Protein 7PQW (pdb70)

Sequence (50 aa):
DFDPTEFKGPFPTIEICSKYCAVVCNYTSRPCYCVEAAKERDQWFPYCYDDFDPTEFKGPFPTIEICSKYCAVVCNYTSRPCYCVEAAKERDQWFPYCYDDFDPTEFKGPFPTIEICSKYCAVVCNYTSRPCYCVEAAKERDQWFPYCYDDFDPTEFKGPFPTIEICSKYCAVVCNYTSRPCYCVEAAKERDQWFPYCYDDFDPTEFKGPFPTIEICSKYCAVVCNYTSRPCYCVEAAKERDQWFPYCYDDFDPTEFKGPFPTIEICSKYCAVVCNYTSRPCYCVEAAKERDQWFPYCYDDFDPTEFKGPFPTIEICSKYCAVVCNYTSRPCYCVEAAKERDQWFPYCYDDFDPTEFKGPFPTIEICSKYCAVVCNYTSRPCYCVEAAKERDQWFPYCYDDFDPTEFKGPFPTIEICSKYCAVVCNYTSRPCYCVEAAKERDQWFPYCYDDFDPTEFKGPFPTIEICSKYCAVVCNYTSRPCYCVEAAKERDQWFPYCYDDFDPTEFKGPFPTIEICSKYCAVVCNYTSRPCYCVEAAKERDQWFPYCYDDFDPTEFKGPFPTIEICSKYCAVVCNYTSRPCYCVEAAKERDQWFPYCYDDFDPTEFKGPFPTIEICSKYCAVVCNYTSRPCYCVEAAKERDQWFPYCYDDFDPTEFKGPFPTIEICSKYCAVVCNYTSRPCYCVEAAKERDQWFPYCYDDFDPTEFKGPFPTIEICSKYCAVVCNYTSRPCYCVEAAKERDQWFPYCYDDFDPTEFKGPFPTIEICSKYCAVVCNYTSRPCYCVEAAKERDQWFPYCYDDFDPTEFKGPFPTIEICSKYCAVVCNYTSRPCYCVEAAKERDQWFPYCYDDFDPTEFKGPFPTIEICSKYCAVVCNYTSRPCYCVEAAKERDQWFPYCYDDFDPTEFKGPFPTIEICSKYCAVVCNYTSRPCYCVEAAKERDQWFPYCYDDFDPTEFKGPFPTIEICSKYCAVVCNYTSRPCYCVEAAKERDQWFPYCYD

Structure (mmCIF, N/CA/C/O backbone):
data_7PQW
#
_entry.id   7PQW
#
loop_
_atom_site.group_PDB
_atom_site.id
_atom_site.type_symbol
_atom_site.label_atom_id
_atom_site.label_alt_id
_atom_site.label_comp_id
_atom_site.label_asym_id
_atom_site.label_entity_id
_atom_site.label_seq_id
_atom_site.pdbx_PDB_ins_code
_atom_site.Cartn_x
_atom_site.Cartn_y
_atom_site.Cartn_z
_atom_site.occupancy
_atom_site.B_iso_or_equiv
_atom_site.auth_seq_id
_atom_site.auth_comp_id
_atom_site.auth_asym_id
_atom_site.auth_atom_id
_atom_site.pdbx_PDB_model_num
ATOM 1 N N . ASP A 1 1 ? 5.584 4.559 -11.030 1.00 0.00 1 ASP A N 1
ATOM 2 C CA . ASP A 1 1 ? 5.193 4.673 -9.604 1.00 0.00 1 ASP A CA 1
ATOM 3 C C . ASP A 1 1 ? 5.146 6.133 -9.172 1.00 0.00 1 ASP A C 1
ATOM 4 O O . ASP A 1 1 ? 5.611 7.020 -9.892 1.00 0.00 1 ASP A O 1
ATOM 15 N N . PHE A 1 2 ? 4.574 6.376 -7.999 1.00 0.00 2 PHE A N 1
ATOM 16 C CA . PHE A 1 2 ? 4.592 7.693 -7.384 1.00 0.00 2 PHE A CA 1
ATOM 17 C C . PHE A 1 2 ? 4.286 7.554 -5.902 1.00 0.00 2 PHE A C 1
ATOM 18 O O . PHE A 1 2 ? 3.500 6.692 -5.510 1.00 0.00 2 PHE A O 1
ATOM 35 N N . ASP A 1 3 ? 4.943 8.357 -5.085 1.00 0.00 3 ASP A N 1
ATOM 36 C CA . ASP A 1 3 ? 4.688 8.352 -3.658 1.00 0.00 3 ASP A CA 1
ATOM 37 C C . ASP A 1 3 ? 3.817 9.534 -3.279 1.00 0.00 3 ASP A C 1
ATOM 38 O O . ASP A 1 3 ? 4.265 10.683 -3.313 1.00 0.00 3 ASP A O 1
ATOM 47 N N . PRO A 1 4 ? 2.546 9.283 -2.960 1.00 0.00 4 PRO A N 1
ATOM 48 C CA . PRO A 1 4 ? 1.651 10.318 -2.465 1.00 0.00 4 PRO A CA 1
ATOM 49 C C . PRO A 1 4 ? 2.064 10.842 -1.090 1.00 0.00 4 PRO A C 1
ATOM 50 O O . PRO A 1 4 ? 1.842 12.014 -0.784 1.00 0.00 4 PRO A O 1
ATOM 61 N N . THR A 1 5 ? 2.663 9.989 -0.258 1.00 0.00 5 THR A N 1
ATOM 62 C CA . THR A 1 5 ? 2.911 10.376 1.117 1.00 0.00 5 THR A CA 1
ATOM 63 C C . THR A 1 5 ? 4.307 10.982 1.336 1.00 0.00 5 THR A C 1
ATOM 64 O O . THR A 1 5 ? 4.407 12.104 1.836 1.00 0.00 5 THR A O 1
ATOM 75 N N . GLU A 1 6 ? 5.387 10.282 0.978 1.00 0.00 6 GLU A N 1
ATOM 76 C CA . GLU A 1 6 ? 6.711 10.811 1.287 1.00 0.00 6 GLU A CA 1
ATOM 77 C C . GLU A 1 6 ? 7.366 11.537 0.113 1.00 0.00 6 GLU A C 1
ATOM 78 O O . GLU A 1 6 ? 7.312 12.765 0.040 1.00 0.00 6 GLU A O 1
ATOM 90 N N . PHE A 1 7 ? 8.000 10.798 -0.804 1.00 0.00 7 PHE A N 1
ATOM 91 C CA . PHE A 1 7 ? 8.674 11.457 -1.918 1.00 0.00 7 PHE A CA 1
ATOM 92 C C . PHE A 1 7 ? 8.088 11.159 -3.301 1.00 0.00 7 PHE A C 1
ATOM 93 O O . PHE A 1 7 ? 7.213 11.871 -3.791 1.00 0.00 7 PHE A O 1
ATOM 110 N N . LYS A 1 8 ? 8.586 10.073 -3.902 1.00 0.00 8 LYS A N 1
ATOM 111 C CA . LYS A 1 8 ? 8.199 9.650 -5.245 1.00 0.00 8 LYS A CA 1
ATOM 112 C C . LYS A 1 8 ? 8.089 8.132 -5.370 1.00 0.00 8 LYS A C 1
ATOM 113 O O . LYS A 1 8 ? 7.506 7.626 -6.327 1.00 0.00 8 LYS A O 1
ATOM 132 N N . GLY A 1 9 ? 8.673 7.419 -4.417 1.00 0.00 9 GLY A N 1
ATOM 133 C CA . GLY A 1 9 ? 8.917 6.000 -4.588 1.00 0.00 9 GLY A CA 1
ATOM 134 C C . GLY A 1 9 ? 8.064 5.118 -3.701 1.00 0.00 9 GLY A C 1
ATOM 135 O O . GLY A 1 9 ? 7.018 5.543 -3.220 1.00 0.00 9 GLY A O 1
ATOM 139 N N . PRO A 1 10 ? 8.493 3.858 -3.500 1.00 0.00 10 PRO A N 1
ATOM 140 C CA . PRO A 1 10 ? 7.796 2.891 -2.644 1.00 0.00 10 PRO A CA 1
ATOM 141 C C . PRO A 1 10 ? 7.573 3.418 -1.237 1.00 0.00 10 PRO A C 1
ATOM 142 O O . PRO A 1 10 ? 8.253 4.339 -0.783 1.00 0.00 10 PRO A O 1
ATOM 153 N N . PHE A 1 11 ? 6.644 2.797 -0.538 1.00 0.00 11 PHE A N 1
ATOM 154 C CA . PHE A 1 11 ? 6.241 3.275 0.762 1.00 0.00 11 PHE A CA 1
ATOM 155 C C . PHE A 1 11 ? 7.127 2.726 1.864 1.00 0.00 11 PHE A C 1
ATOM 156 O O . PHE A 1 11 ? 7.528 1.568 1.842 1.00 0.00 11 PHE A O 1
ATOM 173 N N . PRO A 1 12 ? 7.500 3.602 2.796 1.00 0.00 12 PRO A N 1
ATOM 174 C CA . PRO A 1 12 ? 8.202 3.239 4.020 1.00 0.00 12 PRO A CA 1
ATOM 175 C C . PRO A 1 12 ? 7.223 2.862 5.139 1.00 0.00 12 PRO A C 1
ATOM 176 O O . PRO A 1 12 ? 7.344 1.840 5.812 1.00 0.00 12 PRO A O 1
ATOM 187 N N . THR A 1 13 ? 6.257 3.744 5.284 1.00 0.00 13 THR A N 1
ATOM 188 C CA . THR A 1 13 ? 5.245 3.757 6.322 1.00 0.00 13 THR A CA 1
ATOM 189 C C . THR A 1 13 ? 4.088 2.790 6.069 1.00 0.00 13 THR A C 1
ATOM 190 O O . THR A 1 13 ? 2.945 3.176 6.285 1.00 0.00 13 THR A O 1
ATOM 201 N N . ILE A 1 14 ? 4.380 1.611 5.499 1.00 0.00 14 ILE A N 1
ATOM 202 C CA . ILE A 1 14 ? 3.363 0.653 4.999 1.00 0.00 14 ILE A CA 1
ATOM 203 C C . ILE A 1 14 ? 2.039 0.632 5.799 1.00 0.00 14 ILE A C 1
ATOM 204 O O . ILE A 1 14 ? 0.996 0.337 5.227 1.00 0.00 14 ILE A O 1
ATOM 220 N N . GLU A 1 15 ? 2.060 0.953 7.088 1.00 0.00 15 GLU A N 1
ATOM 221 C CA . GLU A 1 15 ? 0.822 1.047 7.860 1.00 0.00 15 GLU A CA 1
ATOM 222 C C . GLU A 1 15 ? -0.151 2.044 7.210 1.00 0.00 15 GLU A C 1
ATOM 223 O O . GLU A 1 15 ? -1.262 1.679 6.815 1.00 0.00 15 GLU A O 1
ATOM 235 N N . ILE A 1 16 ? 0.289 3.290 7.047 1.00 0.00 16 ILE A N 1
ATOM 236 C CA . ILE A 1 16 ? -0.526 4.300 6.379 1.00 0.00 16 ILE A CA 1
ATOM 237 C C . ILE A 1 16 ? -0.625 3.968 4.899 1.00 0.00 16 ILE A C 1
ATOM 238 O O . ILE A 1 16 ? -1.606 4.293 4.236 1.00 0.00 16 ILE A O 1
ATOM 254 N N . CYS A 1 17 ? 0.386 3.272 4.400 1.00 0.00 17 CYS A N 1
ATOM 255 C CA . CYS A 1 17 ? 0.442 2.920 2.997 1.00 0.00 17 CYS A CA 1
ATOM 256 C C . CYS A 1 17 ? -0.580 1.845 2.676 1.00 0.00 17 CYS A C 1
ATOM 257 O O . CYS A 1 17 ? -0.967 1.679 1.532 1.00 0.00 17 CYS A O 1
ATOM 264 N N . SER A 1 18 ? -1.035 1.136 3.697 1.00 0.00 18 SER A N 1
ATOM 265 C CA . SER A 1 18 ? -2.063 0.132 3.518 1.00 0.00 18 SER A CA 1
ATOM 266 C C . SER A 1 18 ? -3.391 0.832 3.283 1.00 0.00 18 SER A C 1
ATOM 267 O O . SER A 1 18 ? -4.228 0.372 2.504 1.00 0.00 18 SER A O 1
ATOM 275 N N . LYS A 1 19 ? -3.560 1.977 3.939 1.00 0.00 19 LYS A N 1
ATOM 276 C CA . LYS A 1 19 ? -4.696 2.834 3.682 1.00 0.00 19 LYS A CA 1
ATOM 277 C C . LYS A 1 19 ? -4.561 3.466 2.303 1.00 0.00 19 LYS A C 1
ATOM 278 O O . LYS A 1 19 ? -5.507 3.485 1.516 1.00 0.00 19 LYS A O 1
ATOM 297 N N . TYR A 1 20 ? -3.370 3.967 2.013 1.00 0.00 20 TYR A N 1
ATOM 298 C CA . TYR A 1 20 ? -3.124 4.663 0.757 1.00 0.00 20 TYR A CA 1
ATOM 299 C C . TYR A 1 20 ? -3.206 3.701 -0.419 1.00 0.00 20 TYR A C 1
ATOM 300 O O . TYR A 1 20 ? -3.727 4.049 -1.463 1.00 0.00 20 TYR A O 1
ATOM 318 N N . CYS A 1 21 ? -2.708 2.486 -0.221 1.00 0.00 21 CYS A N 1
ATOM 319 C CA . CYS A 1 21 ? -2.786 1.424 -1.225 1.00 0.00 21 CYS A CA 1
ATOM 320 C C . CYS A 1 21 ? -4.223 1.211 -1.673 1.00 0.00 21 CYS A C 1
ATOM 321 O O . CYS A 1 21 ? -4.497 0.933 -2.846 1.00 0.00 21 CYS A O 1
ATOM 328 N N . ALA A 1 22 ? -5.136 1.363 -0.730 1.00 0.00 22 ALA A N 1
ATOM 329 C CA . ALA A 1 22 ? -6.543 1.172 -0.995 1.00 0.00 22 ALA A CA 1
ATOM 330 C C . ALA A 1 22 ? -7.057 2.266 -1.911 1.00 0.00 22 ALA A C 1
ATOM 331 O O . ALA A 1 22 ? -7.661 1.994 -2.950 1.00 0.00 22 ALA A O 1
ATOM 338 N N . VAL A 1 23 ? -6.776 3.501 -1.533 1.00 0.00 23 VAL A N 1
ATOM 339 C CA . VAL A 1 23 ? -7.186 4.660 -2.309 1.00 0.00 23 VAL A CA 1
ATOM 340 C C . VAL A 1 23 ? -6.387 4.724 -3.612 1.00 0.00 23 VAL A C 1
ATOM 341 O O . VAL A 1 23 ? -6.791 5.370 -4.583 1.00 0.00 23 VAL A O 1
ATOM 354 N N . VAL A 1 24 ? -5.248 4.041 -3.615 1.00 0.00 24 VAL A N 1
ATOM 355 C CA . VAL A 1 24 ? -4.406 3.934 -4.794 1.00 0.00 24 VAL A CA 1
ATOM 356 C C . VAL A 1 24 ? -5.129 3.176 -5.914 1.00 0.00 24 VAL A C 1
ATOM 357 O O . VAL A 1 24 ? -5.540 3.791 -6.897 1.00 0.00 24 VAL A O 1
ATOM 370 N N . CYS A 1 25 ? -5.299 1.859 -5.796 1.00 0.00 25 CYS A N 1
ATOM 371 C CA . CYS A 1 25 ? -5.903 1.122 -6.902 1.00 0.00 25 CYS A CA 1
ATOM 372 C C . CYS A 1 25 ? -7.403 0.837 -6.730 1.00 0.00 25 CYS A C 1
ATOM 373 O O . CYS A 1 25 ? -8.247 1.514 -7.318 1.00 0.00 25 CYS A O 1
ATOM 380 N N . ASN A 1 26 ? -7.720 -0.176 -5.926 1.00 0.00 26 ASN A N 1
ATOM 381 C CA . ASN A 1 26 ? -9.080 -0.699 -5.826 1.00 0.00 26 ASN A CA 1
ATOM 382 C C . ASN A 1 26 ? -9.849 -0.153 -4.636 1.00 0.00 26 ASN A C 1
ATOM 383 O O . ASN A 1 26 ? -10.880 0.509 -4.774 1.00 0.00 26 ASN A O 1
ATOM 394 N N . TYR A 1 27 ? -9.295 -0.431 -3.472 1.00 0.00 27 TYR A N 1
ATOM 395 C CA . TYR A 1 27 ? -10.015 -0.443 -2.207 1.00 0.00 27 TYR A CA 1
ATOM 396 C C . TYR A 1 27 ? -10.281 0.942 -1.620 1.00 0.00 27 TYR A C 1
ATOM 397 O O . TYR A 1 27 ? -10.122 1.122 -0.423 1.00 0.00 27 TYR A O 1
ATOM 415 N N . THR A 1 28 ? -10.632 1.908 -2.456 1.00 0.00 28 THR A N 1
ATOM 416 C CA . THR A 1 28 ? -10.846 3.299 -2.027 1.00 0.00 28 THR A CA 1
ATOM 417 C C . THR A 1 28 ? -11.523 3.436 -0.640 1.00 0.00 28 THR A C 1
ATOM 418 O O . THR A 1 28 ? -11.264 4.405 0.074 1.00 0.00 28 THR A O 1
ATOM 429 N N . SER A 1 29 ? -12.373 2.481 -0.253 1.00 0.00 29 SER A N 1
ATOM 430 C CA . SER A 1 29 ? -13.008 2.522 1.063 1.00 0.00 29 SER A CA 1
ATOM 431 C C . SER A 1 29 ? -12.812 1.201 1.823 1.00 0.00 29 SER A C 1
ATOM 432 O O . SER A 1 29 ? -13.343 1.016 2.921 1.00 0.00 29 SER A O 1
ATOM 440 N N . ARG A 1 30 ? -12.056 0.291 1.233 1.00 0.00 30 ARG A N 1
ATOM 441 C CA . ARG A 1 30 ? -11.815 -1.028 1.806 1.00 0.00 30 ARG A CA 1
ATOM 442 C C . ARG A 1 30 ? -10.351 -1.179 2.239 1.00 0.00 30 ARG A C 1
ATOM 443 O O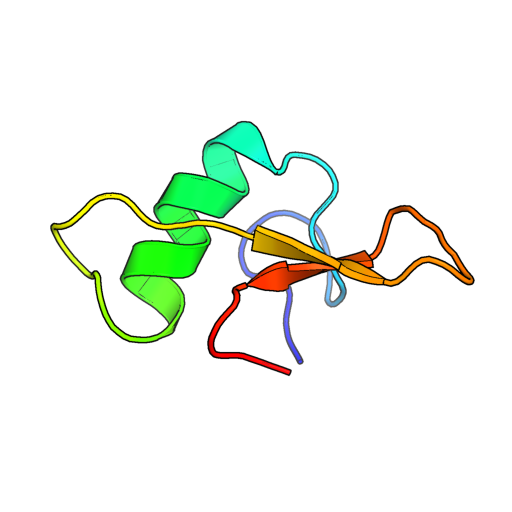 . ARG A 1 30 ? -9.472 -0.543 1.671 1.00 0.00 30 ARG A O 1
ATOM 464 N N . PRO A 1 31 ? -10.076 -1.980 3.288 1.00 0.00 31 PRO A N 1
ATOM 465 C CA . PRO A 1 31 ? -8.708 -2.372 3.651 1.00 0.00 31 PRO A CA 1
ATOM 466 C C . PRO A 1 31 ? -7.871 -2.813 2.450 1.00 0.00 31 PRO A C 1
ATOM 467 O O . PRO A 1 31 ? -8.384 -3.432 1.515 1.00 0.00 31 PRO A O 1
ATOM 478 N N . CYS A 1 32 ? -6.581 -2.520 2.493 1.00 0.00 32 CYS A N 1
ATOM 479 C CA . CYS A 1 32 ? -5.683 -2.890 1.410 1.00 0.00 32 CYS A CA 1
ATOM 480 C C . CYS A 1 32 ? -4.354 -3.384 1.960 1.00 0.00 32 CYS A C 1
ATOM 481 O O . CYS A 1 32 ? -4.084 -3.270 3.157 1.00 0.00 32 CYS A O 1
ATOM 488 N N . TYR A 1 33 ? -3.534 -3.941 1.079 1.00 0.00 33 TYR A N 1
ATOM 489 C CA . TYR A 1 33 ? -2.311 -4.612 1.481 1.00 0.00 33 TYR A CA 1
ATOM 490 C C . TYR A 1 33 ? -1.173 -4.256 0.528 1.00 0.00 33 TYR A C 1
ATOM 491 O O . TYR A 1 33 ? -1.371 -4.162 -0.687 1.00 0.00 33 TYR A O 1
ATOM 509 N N . CYS A 1 34 ? 0.012 -4.062 1.082 1.00 0.00 34 CYS A N 1
ATOM 510 C CA . CYS A 1 34 ? 1.179 -3.683 0.297 1.00 0.00 34 CYS A CA 1
ATOM 511 C C . CYS A 1 34 ? 2.127 -4.868 0.175 1.00 0.00 34 CYS A C 1
ATOM 512 O O . CYS A 1 34 ? 2.238 -5.676 1.099 1.00 0.00 34 CYS A O 1
ATOM 519 N N . VAL A 1 35 ? 2.801 -4.992 -0.963 1.00 0.00 35 VAL A N 1
ATOM 520 C CA . VAL A 1 35 ? 3.775 -6.056 -1.139 1.00 0.00 35 VAL A CA 1
ATOM 521 C C . VAL A 1 35 ? 5.176 -5.472 -1.073 1.00 0.00 35 VAL A C 1
ATOM 522 O O . VAL A 1 35 ? 5.414 -4.360 -1.541 1.00 0.00 35 VAL A O 1
ATOM 535 N N . GLU A 1 36 ? 6.088 -6.204 -0.467 1.00 0.00 36 GLU A N 1
ATOM 536 C CA . GLU A 1 36 ? 7.435 -5.707 -0.255 1.00 0.00 36 GLU A CA 1
ATOM 537 C C . GLU A 1 36 ? 8.415 -6.359 -1.225 1.00 0.00 36 GLU A C 1
ATOM 538 O O . GLU A 1 36 ? 8.693 -7.555 -1.136 1.00 0.00 36 GLU A O 1
ATOM 550 N N . ALA A 1 37 ? 8.913 -5.580 -2.176 1.00 0.00 37 ALA A N 1
ATOM 551 C CA . ALA A 1 37 ? 9.930 -6.080 -3.085 1.00 0.00 37 ALA A CA 1
ATOM 552 C C . ALA A 1 37 ? 11.212 -6.348 -2.314 1.00 0.00 37 ALA A C 1
ATOM 553 O O . ALA A 1 37 ? 11.747 -5.446 -1.651 1.00 0.00 37 ALA A O 1
ATOM 560 N N . ALA A 1 38 ? 11.698 -7.578 -2.439 1.00 0.00 38 ALA A N 1
ATOM 561 C CA . ALA A 1 38 ? 12.713 -8.129 -1.550 1.00 0.00 38 ALA A CA 1
ATOM 562 C C . ALA A 1 38 ? 14.109 -7.558 -1.774 1.00 0.00 38 ALA A C 1
ATOM 563 O O . ALA A 1 38 ? 14.876 -7.443 -0.826 1.00 0.00 38 ALA A O 1
ATOM 570 N N . LYS A 1 39 ? 14.451 -7.215 -3.011 1.00 0.00 39 LYS A N 1
ATOM 571 C CA . LYS A 1 39 ? 15.805 -6.750 -3.312 1.00 0.00 39 LYS A CA 1
ATOM 572 C C . LYS A 1 39 ? 16.204 -5.587 -2.405 1.00 0.00 39 LYS A C 1
ATOM 573 O O . LYS A 1 39 ? 17.239 -5.632 -1.743 1.00 0.00 39 LYS A O 1
ATOM 592 N N . GLU A 1 40 ? 15.374 -4.560 -2.373 1.00 0.00 40 GLU A N 1
ATOM 593 C CA . GLU A 1 40 ? 15.604 -3.418 -1.498 1.00 0.00 40 GLU A CA 1
ATOM 594 C C . GLU A 1 40 ? 14.876 -3.607 -0.171 1.00 0.00 40 GLU A C 1
ATOM 595 O O . GLU A 1 40 ? 15.141 -2.903 0.803 1.00 0.00 40 GLU A O 1
ATOM 607 N N . ARG A 1 41 ? 13.925 -4.544 -0.180 1.00 0.00 41 ARG A N 1
ATOM 608 C CA . ARG A 1 41 ? 13.145 -4.949 0.999 1.00 0.00 41 ARG A CA 1
ATOM 609 C C . ARG A 1 41 ? 12.043 -3.947 1.311 1.00 0.00 41 ARG A C 1
ATOM 610 O O . ARG A 1 41 ? 10.887 -4.315 1.506 1.00 0.00 41 ARG A O 1
ATOM 631 N N . ASP A 1 42 ? 12.406 -2.681 1.330 1.00 0.00 42 ASP A N 1
ATOM 632 C CA . ASP A 1 42 ? 11.501 -1.613 1.731 1.00 0.00 42 ASP A CA 1
ATOM 633 C C . ASP A 1 42 ? 10.572 -1.177 0.605 1.00 0.00 42 ASP A C 1
ATOM 634 O O . ASP A 1 42 ? 9.914 -0.144 0.711 1.00 0.00 42 ASP A O 1
ATOM 643 N N . GLN A 1 43 ? 10.522 -1.936 -0.484 1.00 0.00 43 GLN A N 1
ATOM 644 C CA . GLN A 1 43 ? 9.715 -1.527 -1.624 1.00 0.00 43 GLN A CA 1
ATOM 645 C C . GLN A 1 43 ? 8.252 -1.915 -1.423 1.00 0.00 43 GLN A C 1
ATOM 646 O O . GLN A 1 43 ? 7.765 -2.879 -2.012 1.00 0.00 43 GLN A O 1
ATOM 660 N N . TRP A 1 44 ? 7.578 -1.145 -0.577 1.00 0.00 44 TRP A N 1
ATOM 661 C CA . TRP A 1 44 ? 6.172 -1.350 -0.232 1.00 0.00 44 TRP A CA 1
ATOM 662 C C . TRP A 1 44 ? 5.207 -0.909 -1.330 1.00 0.00 44 TRP A C 1
ATOM 663 O O . TRP A 1 44 ? 4.422 0.014 -1.127 1.00 0.00 44 TRP A O 1
ATOM 684 N N . PHE A 1 45 ? 5.273 -1.536 -2.492 1.00 0.00 45 PHE A N 1
ATOM 685 C CA . PHE A 1 45 ? 4.369 -1.177 -3.575 1.00 0.00 45 PHE A CA 1
ATOM 686 C C . PHE A 1 45 ? 3.064 -1.944 -3.405 1.00 0.00 45 PHE A C 1
ATOM 687 O O . PHE A 1 45 ? 3.060 -3.171 -3.353 1.00 0.00 45 PHE A O 1
ATOM 704 N N . PRO A 1 46 ? 1.951 -1.205 -3.247 1.00 0.00 46 PRO A N 1
ATOM 705 C CA . PRO A 1 46 ? 0.604 -1.769 -3.158 1.00 0.00 46 PRO A CA 1
ATOM 706 C C . PRO A 1 46 ? 0.382 -2.940 -4.121 1.00 0.00 46 PRO A C 1
ATOM 707 O O . PRO A 1 46 ? 0.892 -2.944 -5.244 1.00 0.00 46 PRO A O 1
ATOM 718 N N . TYR A 1 47 ? -0.397 -3.925 -3.662 1.00 0.00 47 TYR A N 1
ATOM 719 C CA . TYR A 1 47 ? -0.589 -5.196 -4.377 1.00 0.00 47 TYR A CA 1
ATOM 720 C C . TYR A 1 47 ? -1.146 -4.994 -5.793 1.00 0.00 47 TYR A C 1
ATOM 721 O O . TYR A 1 47 ? -1.045 -5.879 -6.644 1.00 0.00 47 TYR A O 1
ATOM 739 N N . CYS A 1 48 ? -1.730 -3.837 -6.036 1.00 0.00 48 CYS A N 1
ATOM 740 C CA . CYS A 1 48 ? -2.206 -3.474 -7.361 1.00 0.00 48 CYS A CA 1
ATOM 741 C C . CYS A 1 48 ? -1.656 -2.098 -7.722 1.00 0.00 48 CYS A C 1
ATOM 742 O O . CYS A 1 48 ? -2.328 -1.081 -7.547 1.00 0.00 48 CYS A O 1
ATOM 749 N N . TYR A 1 49 ? -0.419 -2.069 -8.207 1.00 0.00 49 TYR A N 1
ATOM 750 C CA . TYR A 1 49 ? 0.305 -0.817 -8.373 1.00 0.00 49 TYR A CA 1
ATOM 751 C C . TYR A 1 49 ? 1.632 -1.080 -9.072 1.00 0.00 49 TYR A C 1
ATOM 752 O O . TYR A 1 49 ? 1.890 -2.201 -9.512 1.00 0.00 49 TYR A O 1
ATOM 770 N N . ASP A 1 50 ? 2.471 -0.061 -9.165 1.00 0.00 50 ASP A N 1
ATOM 771 C CA . ASP A 1 50 ? 3.755 -0.201 -9.829 1.00 0.00 50 ASP A CA 1
ATOM 772 C C . ASP A 1 50 ? 4.853 -0.507 -8.826 1.00 0.00 50 ASP A C 1
ATOM 773 O O . ASP A 1 50 ? 5.038 -1.699 -8.495 1.00 0.00 50 ASP A O 1
ATOM 783 N N . ASP A 1 1 ? 5.427 3.251 -7.068 1.00 0.00 1 ASP A N 2
ATOM 784 C CA . ASP A 1 1 ? 5.072 4.327 -8.017 1.00 0.00 1 ASP A CA 2
ATOM 785 C C . ASP A 1 1 ? 5.565 5.673 -7.503 1.00 0.00 1 ASP A C 2
ATOM 786 O O . ASP A 1 1 ? 6.560 6.203 -7.989 1.00 0.00 1 ASP A O 2
ATOM 797 N N . PHE A 1 2 ? 4.880 6.208 -6.502 1.00 0.00 2 PHE A N 2
ATOM 798 C CA . PHE A 1 2 ? 5.240 7.498 -5.935 1.00 0.00 2 PHE A CA 2
ATOM 799 C C . PHE A 1 2 ? 4.974 7.503 -4.441 1.00 0.00 2 PHE A C 2
ATOM 800 O O . PHE A 1 2 ? 4.023 6.876 -3.968 1.00 0.00 2 PHE A O 2
ATOM 817 N N . ASP A 1 3 ? 5.845 8.170 -3.706 1.00 0.00 3 ASP A N 2
ATOM 818 C CA . ASP A 1 3 ? 5.698 8.307 -2.272 1.00 0.00 3 ASP A CA 2
ATOM 819 C C . ASP A 1 3 ? 5.172 9.695 -1.919 1.00 0.00 3 ASP A C 2
ATOM 820 O O . ASP A 1 3 ? 5.930 10.668 -1.908 1.00 0.00 3 ASP A O 2
ATOM 829 N N . PRO A 1 4 ? 3.863 9.815 -1.657 1.00 0.00 4 PRO A N 2
ATOM 830 C CA . PRO A 1 4 ? 3.261 11.076 -1.232 1.00 0.00 4 PRO A CA 2
ATOM 831 C C . PRO A 1 4 ? 3.697 11.490 0.169 1.00 0.00 4 PRO A C 2
ATOM 832 O O . PRO A 1 4 ? 3.693 12.678 0.498 1.00 0.00 4 PRO A O 2
ATOM 843 N N . THR A 1 5 ? 4.083 10.527 0.997 1.00 0.00 5 THR A N 2
ATOM 844 C CA . THR A 1 5 ? 4.330 10.836 2.385 1.00 0.00 5 THR A CA 2
ATOM 845 C C . THR A 1 5 ? 5.791 11.222 2.636 1.00 0.00 5 THR A C 2
ATOM 846 O O . THR A 1 5 ? 6.045 12.294 3.191 1.00 0.00 5 THR A O 2
ATOM 857 N N . GLU A 1 6 ? 6.763 10.397 2.237 1.00 0.00 6 GLU A N 2
ATOM 858 C CA . GLU A 1 6 ? 8.148 10.789 2.447 1.00 0.00 6 GLU A CA 2
ATOM 859 C C . GLU A 1 6 ? 8.801 11.411 1.205 1.00 0.00 6 GLU A C 2
ATOM 860 O O . GLU A 1 6 ? 8.846 12.636 1.087 1.00 0.00 6 GLU A O 2
ATOM 872 N N . PHE A 1 7 ? 9.284 10.596 0.257 1.00 0.00 7 PHE A N 2
ATOM 873 C CA . PHE A 1 7 ? 10.036 11.175 -0.860 1.00 0.00 7 PHE A CA 2
ATOM 874 C C . PHE A 1 7 ? 9.369 11.101 -2.242 1.00 0.00 7 PHE A C 2
ATOM 875 O O . PHE A 1 7 ? 8.648 12.013 -2.654 1.00 0.00 7 PHE A O 2
ATOM 892 N N . LYS A 1 8 ? 9.625 9.992 -2.942 1.00 0.00 8 LYS A N 2
ATOM 893 C CA . LYS A 1 8 ? 9.207 9.821 -4.333 1.00 0.00 8 LYS A CA 2
ATOM 894 C C . LYS A 1 8 ? 8.810 8.380 -4.663 1.00 0.00 8 LYS A C 2
ATOM 895 O O . LYS A 1 8 ? 8.044 8.131 -5.589 1.00 0.00 8 LYS A O 2
ATOM 914 N N . GLY A 1 9 ? 9.378 7.443 -3.917 1.00 0.00 9 GLY A N 2
ATOM 915 C CA . GLY A 1 9 ? 9.415 6.045 -4.321 1.00 0.00 9 GLY A CA 2
ATOM 916 C C . GLY A 1 9 ? 8.371 5.189 -3.639 1.00 0.00 9 GLY A C 2
ATOM 917 O O . GLY A 1 9 ? 7.313 5.679 -3.267 1.00 0.00 9 GLY A O 2
ATOM 921 N N . PRO A 1 10 ? 8.609 3.869 -3.554 1.00 0.00 10 PRO A N 2
ATOM 922 C CA . PRO A 1 10 ? 7.763 2.950 -2.782 1.00 0.00 10 PRO A CA 2
ATOM 923 C C . PRO A 1 10 ? 7.509 3.460 -1.370 1.00 0.00 10 PRO A C 2
ATOM 924 O O . PRO A 1 10 ? 8.188 4.368 -0.890 1.00 0.00 10 PRO A O 2
ATOM 935 N N . PHE A 1 11 ? 6.566 2.842 -0.689 1.00 0.00 11 PHE A N 2
ATOM 936 C CA . PHE A 1 11 ? 6.135 3.341 0.596 1.00 0.00 11 PHE A CA 2
ATOM 937 C C . PHE A 1 11 ? 7.027 2.836 1.716 1.00 0.00 11 PHE A C 2
ATOM 938 O O . PHE A 1 11 ? 7.479 1.697 1.703 1.00 0.00 11 PHE A O 2
ATOM 955 N N . PRO A 1 12 ? 7.345 3.728 2.654 1.00 0.00 12 PRO A N 2
ATOM 956 C CA . PRO A 1 12 ? 8.046 3.400 3.887 1.00 0.00 12 PRO A CA 2
ATOM 957 C C . PRO A 1 12 ? 7.075 2.974 4.994 1.00 0.00 12 PRO A C 2
ATOM 958 O O . PRO A 1 12 ? 7.164 1.896 5.580 1.00 0.00 12 PRO A O 2
ATOM 969 N N . THR A 1 13 ? 6.141 3.871 5.222 1.00 0.00 13 THR A N 2
ATOM 970 C CA . THR A 1 13 ? 5.155 3.845 6.286 1.00 0.00 13 THR A CA 2
ATOM 971 C C . THR A 1 13 ? 4.014 2.845 6.073 1.00 0.00 13 THR A C 2
ATOM 972 O O . THR A 1 13 ? 2.873 3.200 6.345 1.00 0.00 13 THR A O 2
ATOM 983 N N . ILE A 1 14 ? 4.307 1.668 5.495 1.00 0.00 14 ILE A N 2
ATOM 984 C CA . ILE A 1 14 ? 3.291 0.703 4.996 1.00 0.00 14 ILE A CA 2
ATOM 985 C C . ILE A 1 14 ? 1.959 0.678 5.783 1.00 0.00 14 ILE A C 2
ATOM 986 O O . ILE A 1 14 ? 0.916 0.417 5.196 1.00 0.00 14 ILE A O 2
ATOM 1002 N N . GLU A 1 15 ? 1.968 0.958 7.078 1.00 0.00 15 GLU A N 2
ATOM 1003 C CA . GLU A 1 15 ? 0.719 1.011 7.833 1.00 0.00 15 GLU A CA 2
ATOM 1004 C C . GLU A 1 15 ? -0.249 2.036 7.220 1.00 0.00 15 GLU A C 2
ATOM 1005 O O . GLU A 1 15 ? -1.401 1.717 6.919 1.00 0.00 15 GLU A O 2
ATOM 1017 N N . ILE A 1 16 ? 0.229 3.254 6.990 1.00 0.00 16 ILE A N 2
ATOM 1018 C CA . ILE A 1 16 ? -0.585 4.271 6.333 1.00 0.00 16 ILE A CA 2
ATOM 1019 C C . ILE A 1 16 ? -0.673 3.956 4.847 1.00 0.00 16 ILE A C 2
ATOM 1020 O O . ILE A 1 16 ? -1.640 4.301 4.173 1.00 0.00 16 ILE A O 2
ATOM 1036 N N . CYS A 1 17 ? 0.336 3.253 4.357 1.00 0.00 17 CYS A N 2
ATOM 1037 C CA . CYS A 1 17 ? 0.419 2.924 2.949 1.00 0.00 17 CYS A CA 2
ATOM 1038 C C . CYS A 1 17 ? -0.590 1.849 2.590 1.00 0.00 17 CYS A C 2
ATOM 1039 O O . CYS A 1 17 ? -0.957 1.707 1.434 1.00 0.00 17 CYS A O 2
ATOM 1046 N N . SER A 1 18 ? -1.044 1.100 3.584 1.00 0.00 18 SER A N 2
ATOM 1047 C CA . SER A 1 18 ? -2.068 0.102 3.360 1.00 0.00 18 SER A CA 2
ATOM 1048 C C . SER A 1 18 ? -3.376 0.825 3.077 1.00 0.00 18 SER A C 2
ATOM 1049 O O . SER A 1 18 ? -4.153 0.424 2.209 1.00 0.00 18 SER A O 2
ATOM 1057 N N . LYS A 1 19 ? -3.589 1.924 3.805 1.00 0.00 19 LYS A N 2
ATOM 1058 C CA . LYS A 1 19 ? -4.694 2.819 3.534 1.00 0.00 19 LYS A CA 2
ATOM 1059 C C . LYS A 1 19 ? -4.539 3.423 2.146 1.00 0.00 19 LYS A C 2
ATOM 1060 O O . LYS A 1 19 ? -5.487 3.477 1.362 1.00 0.00 19 LYS A O 2
ATOM 1079 N N . TYR A 1 20 ? -3.326 3.862 1.848 1.00 0.00 20 TYR A N 2
ATOM 1080 C CA . TYR A 1 20 ? -3.048 4.520 0.580 1.00 0.00 20 TYR A CA 2
ATOM 1081 C C . TYR A 1 20 ? -3.203 3.547 -0.574 1.00 0.00 20 TYR A C 2
ATOM 1082 O O . TYR A 1 20 ? -3.800 3.884 -1.577 1.00 0.00 20 TYR A O 2
ATOM 1100 N N . CYS A 1 21 ? -2.684 2.339 -0.402 1.00 0.00 21 CYS A N 2
ATOM 1101 C CA . CYS A 1 21 ? -2.807 1.275 -1.395 1.00 0.00 21 CYS A CA 2
ATOM 1102 C C . CYS A 1 21 ? -4.263 1.082 -1.805 1.00 0.00 21 CYS A C 2
ATOM 1103 O O . CYS A 1 21 ? -4.574 0.829 -2.975 1.00 0.00 21 CYS A O 2
ATOM 1110 N N . ALA A 1 22 ? -5.146 1.216 -0.829 1.00 0.00 22 ALA A N 2
ATOM 1111 C CA . ALA A 1 22 ? -6.567 1.074 -1.055 1.00 0.00 22 ALA A CA 2
ATOM 1112 C C . ALA A 1 22 ? -7.074 2.200 -1.937 1.00 0.00 22 ALA A C 2
ATOM 1113 O O . ALA A 1 22 ? -7.672 1.961 -2.986 1.00 0.00 22 ALA A O 2
ATOM 1120 N N . VAL A 1 23 ? -6.807 3.422 -1.506 1.00 0.00 23 VAL A N 2
ATOM 1121 C CA . VAL A 1 23 ? -7.172 4.613 -2.260 1.00 0.00 23 VAL A CA 2
ATOM 1122 C C . VAL A 1 23 ? -6.494 4.600 -3.630 1.00 0.00 23 VAL A C 2
ATOM 1123 O O . VAL A 1 23 ? -7.038 5.099 -4.618 1.00 0.00 23 VAL A O 2
ATOM 1136 N N . VAL A 1 24 ? -5.314 3.996 -3.666 1.00 0.00 24 VAL A N 2
ATOM 1137 C CA . VAL A 1 24 ? -4.518 3.884 -4.876 1.00 0.00 24 VAL A CA 2
ATOM 1138 C C . VAL A 1 24 ? -5.258 3.105 -5.973 1.00 0.00 24 VAL A C 2
ATOM 1139 O O . VAL A 1 24 ? -5.714 3.706 -6.946 1.00 0.00 24 VAL A O 2
ATOM 1152 N N . CYS A 1 25 ? -5.388 1.784 -5.842 1.00 0.00 25 CYS A N 2
ATOM 1153 C CA . CYS A 1 25 ? -5.997 1.012 -6.924 1.00 0.00 25 CYS A CA 2
ATOM 1154 C C . CYS A 1 25 ? -7.478 0.694 -6.699 1.00 0.00 25 CYS A C 2
ATOM 1155 O O . CYS A 1 25 ? -8.360 1.352 -7.248 1.00 0.00 25 CYS A O 2
ATOM 1162 N N . ASN A 1 26 ? -7.728 -0.300 -5.853 1.00 0.00 26 ASN A N 2
ATOM 1163 C CA . ASN A 1 26 ? -9.042 -0.922 -5.735 1.00 0.00 26 ASN A CA 2
ATOM 1164 C C . ASN A 1 26 ? -9.882 -0.337 -4.614 1.00 0.00 26 ASN A C 2
ATOM 1165 O O . ASN A 1 26 ? -10.962 0.219 -4.822 1.00 0.00 26 ASN A O 2
ATOM 1176 N N . TYR A 1 27 ? -9.333 -0.462 -3.428 1.00 0.00 27 TYR A N 2
ATOM 1177 C CA . TYR A 1 27 ? -10.082 -0.451 -2.186 1.00 0.00 27 TYR A CA 2
ATOM 1178 C C . TYR A 1 27 ? -10.334 0.944 -1.630 1.00 0.00 27 TYR A C 2
ATOM 1179 O O . TYR A 1 27 ? -10.155 1.157 -0.439 1.00 0.00 27 TYR A O 2
ATOM 1197 N N . THR A 1 28 ? -10.674 1.887 -2.499 1.00 0.00 28 THR A N 2
ATOM 1198 C CA . THR A 1 28 ? -10.930 3.287 -2.121 1.00 0.00 28 THR A CA 2
ATOM 1199 C C . THR A 1 28 ? -11.528 3.467 -0.702 1.00 0.00 28 THR A C 2
ATOM 1200 O O . THR A 1 28 ? -11.208 4.447 -0.023 1.00 0.00 28 THR A O 2
ATOM 1211 N N . SER A 1 29 ? -12.377 2.541 -0.244 1.00 0.00 29 SER A N 2
ATOM 1212 C CA . SER A 1 29 ? -12.934 2.633 1.104 1.00 0.00 29 SER A CA 2
ATOM 1213 C C . SER A 1 29 ? -12.749 1.322 1.889 1.00 0.00 29 SER A C 2
ATOM 1214 O O . SER A 1 29 ? -13.231 1.187 3.014 1.00 0.00 29 SER A O 2
ATOM 1222 N N . ARG A 1 30 ? -12.046 0.373 1.295 1.00 0.00 30 ARG A N 2
ATOM 1223 C CA . ARG A 1 30 ? -11.809 -0.932 1.905 1.00 0.00 30 ARG A CA 2
ATOM 1224 C C . ARG A 1 30 ? -10.333 -1.089 2.287 1.00 0.00 30 ARG A C 2
ATOM 1225 O O . ARG A 1 30 ? -9.472 -0.476 1.671 1.00 0.00 30 ARG A O 2
ATOM 1246 N N . PRO A 1 31 ? -10.028 -1.863 3.348 1.00 0.00 31 PRO A N 2
ATOM 1247 C CA . PRO A 1 31 ? -8.654 -2.264 3.678 1.00 0.00 31 PRO A CA 2
ATOM 1248 C C . PRO A 1 31 ? -7.854 -2.738 2.465 1.00 0.00 31 PRO A C 2
ATOM 1249 O O . PRO A 1 31 ? -8.399 -3.354 1.544 1.00 0.00 31 PRO A O 2
ATOM 1260 N N . CYS A 1 32 ? -6.557 -2.480 2.485 1.00 0.00 32 CYS A N 2
ATOM 1261 C CA . CYS A 1 32 ? -5.681 -2.909 1.407 1.00 0.00 32 CYS A CA 2
ATOM 1262 C C . CYS A 1 32 ? -4.353 -3.393 1.965 1.00 0.00 32 CYS A C 2
ATOM 1263 O O . CYS A 1 32 ? -4.074 -3.244 3.157 1.00 0.00 32 CYS A O 2
ATOM 1270 N N . TYR A 1 33 ? -3.542 -3.975 1.094 1.00 0.00 33 TYR A N 2
ATOM 1271 C CA . TYR A 1 33 ? -2.326 -4.654 1.499 1.00 0.00 33 TYR A CA 2
ATOM 1272 C C . TYR A 1 33 ? -1.182 -4.291 0.555 1.00 0.00 33 TYR A C 2
ATOM 1273 O O . TYR A 1 33 ? -1.370 -4.213 -0.663 1.00 0.00 33 TYR A O 2
ATOM 1291 N N . CYS A 1 34 ? -0.007 -4.072 1.118 1.00 0.00 34 CYS A N 2
ATOM 1292 C CA . CYS A 1 34 ? 1.161 -3.695 0.335 1.00 0.00 34 CYS A CA 2
ATOM 1293 C C . CYS A 1 34 ? 2.120 -4.874 0.246 1.00 0.00 34 CYS A C 2
ATOM 1294 O O . CYS A 1 34 ? 2.240 -5.652 1.192 1.00 0.00 34 CYS A O 2
ATOM 1301 N N . VAL A 1 35 ? 2.791 -5.024 -0.886 1.00 0.00 35 VAL A N 2
ATOM 1302 C CA . VAL A 1 35 ? 3.765 -6.089 -1.038 1.00 0.00 35 VAL A CA 2
ATOM 1303 C C . VAL A 1 35 ? 5.162 -5.491 -0.987 1.00 0.00 35 VAL A C 2
ATOM 1304 O O . VAL A 1 35 ? 5.348 -4.323 -1.324 1.00 0.00 35 VAL A O 2
ATOM 1317 N N . GLU A 1 36 ? 6.135 -6.271 -0.550 1.00 0.00 36 GLU A N 2
ATOM 1318 C CA . GLU A 1 36 ? 7.485 -5.759 -0.393 1.00 0.00 36 GLU A CA 2
ATOM 1319 C C . GLU A 1 36 ? 8.426 -6.361 -1.431 1.00 0.00 36 GLU A C 2
ATOM 1320 O O . GLU A 1 36 ? 8.738 -7.552 -1.394 1.00 0.00 36 GLU A O 2
ATOM 1332 N N . ALA A 1 37 ? 8.859 -5.540 -2.380 1.00 0.00 37 ALA A N 2
ATOM 1333 C CA . ALA A 1 37 ? 9.862 -5.975 -3.338 1.00 0.00 37 ALA A CA 2
ATOM 1334 C C . ALA A 1 37 ? 11.176 -6.217 -2.613 1.00 0.00 37 ALA A C 2
ATOM 1335 O O . ALA A 1 37 ? 11.684 -5.326 -1.913 1.00 0.00 37 ALA A O 2
ATOM 1342 N N . ALA A 1 38 ? 11.719 -7.415 -2.810 1.00 0.00 38 ALA A N 2
ATOM 1343 C CA . ALA A 1 38 ? 12.756 -7.972 -1.949 1.00 0.00 38 ALA A CA 2
ATOM 1344 C C . ALA A 1 38 ? 14.137 -7.360 -2.157 1.00 0.00 38 ALA A C 2
ATOM 1345 O O . ALA A 1 38 ? 14.920 -7.300 -1.214 1.00 0.00 38 ALA A O 2
ATOM 1352 N N . LYS A 1 39 ? 14.439 -6.925 -3.376 1.00 0.00 39 LYS A N 2
ATOM 1353 C CA . LYS A 1 39 ? 15.763 -6.373 -3.686 1.00 0.00 39 LYS A CA 2
ATOM 1354 C C . LYS A 1 39 ? 16.152 -5.299 -2.671 1.00 0.00 39 LYS A C 2
ATOM 1355 O O . LYS A 1 39 ? 17.221 -5.353 -2.059 1.00 0.00 39 LYS A O 2
ATOM 1374 N N . GLU A 1 40 ? 15.267 -4.335 -2.496 1.00 0.00 40 GLU A N 2
ATOM 1375 C CA . GLU A 1 40 ? 15.441 -3.293 -1.498 1.00 0.00 40 GLU A CA 2
ATOM 1376 C C . GLU A 1 40 ? 14.760 -3.684 -0.188 1.00 0.00 40 GLU A C 2
ATOM 1377 O O . GLU A 1 40 ? 15.121 -3.197 0.882 1.00 0.00 40 GLU A O 2
ATOM 1389 N N . ARG A 1 41 ? 13.743 -4.538 -0.313 1.00 0.00 41 ARG A N 2
ATOM 1390 C CA . ARG A 1 41 ? 12.937 -5.038 0.814 1.00 0.00 41 ARG A CA 2
ATOM 1391 C C . ARG A 1 41 ? 11.953 -3.996 1.328 1.00 0.00 41 ARG A C 2
ATOM 1392 O O . ARG A 1 41 ? 10.871 -4.336 1.800 1.00 0.00 41 ARG A O 2
ATOM 1413 N N . ASP A 1 42 ? 12.321 -2.735 1.222 1.00 0.00 42 ASP A N 2
ATOM 1414 C CA . ASP A 1 42 ? 11.474 -1.651 1.690 1.00 0.00 42 ASP A CA 2
ATOM 1415 C C . ASP A 1 42 ? 10.526 -1.171 0.601 1.00 0.00 42 ASP A C 2
ATOM 1416 O O . ASP A 1 42 ? 9.881 -0.135 0.750 1.00 0.00 42 ASP A O 2
ATOM 1425 N N . GLN A 1 43 ? 10.441 -1.909 -0.502 1.00 0.00 43 GLN A N 2
ATOM 1426 C CA . GLN A 1 43 ? 9.603 -1.481 -1.612 1.00 0.00 43 GLN A CA 2
ATOM 1427 C C . GLN A 1 43 ? 8.150 -1.871 -1.386 1.00 0.00 43 GLN A C 2
ATOM 1428 O O . GLN A 1 43 ? 7.669 -2.865 -1.929 1.00 0.00 43 GLN A O 2
ATOM 1442 N N . TRP A 1 44 ? 7.473 -1.071 -0.572 1.00 0.00 44 TRP A N 2
ATOM 1443 C CA . TRP A 1 44 ? 6.065 -1.263 -0.240 1.00 0.00 44 TRP A CA 2
ATOM 1444 C C . TRP A 1 44 ? 5.125 -0.863 -1.370 1.00 0.00 44 TRP A C 2
ATOM 1445 O O . TRP A 1 44 ? 4.347 0.077 -1.229 1.00 0.00 44 TRP A O 2
ATOM 1466 N N . PHE A 1 45 ? 5.218 -1.540 -2.499 1.00 0.00 45 PHE A N 2
ATOM 1467 C CA . PHE A 1 45 ? 4.348 -1.233 -3.620 1.00 0.00 45 PHE A CA 2
ATOM 1468 C C . PHE A 1 45 ? 3.037 -1.990 -3.454 1.00 0.00 45 PHE A C 2
ATOM 1469 O O . PHE A 1 45 ? 3.026 -3.213 -3.339 1.00 0.00 45 PHE A O 2
ATOM 1486 N N . PRO A 1 46 ? 1.923 -1.243 -3.372 1.00 0.00 46 PRO A N 2
ATOM 1487 C CA . PRO A 1 46 ? 0.573 -1.800 -3.283 1.00 0.00 46 PRO A CA 2
ATOM 1488 C C . PRO A 1 46 ? 0.353 -3.011 -4.196 1.00 0.00 46 PRO A C 2
ATOM 1489 O O . PRO A 1 46 ? 0.855 -3.059 -5.320 1.00 0.00 46 PRO A O 2
ATOM 1500 N N . TYR A 1 47 ? -0.421 -3.973 -3.683 1.00 0.00 47 TYR A N 2
ATOM 1501 C CA . TYR A 1 47 ? -0.642 -5.275 -4.329 1.00 0.00 47 TYR A CA 2
ATOM 1502 C C . TYR A 1 47 ? -1.184 -5.137 -5.756 1.00 0.00 47 TYR A C 2
ATOM 1503 O O . TYR A 1 47 ? -1.053 -6.050 -6.570 1.00 0.00 47 TYR A O 2
ATOM 1521 N N . CYS A 1 48 ? -1.802 -4.005 -6.040 1.00 0.00 48 CYS A N 2
ATOM 1522 C CA . CYS A 1 48 ? -2.285 -3.699 -7.380 1.00 0.00 48 CYS A CA 2
ATOM 1523 C C . CYS A 1 48 ? -1.823 -2.302 -7.758 1.00 0.00 48 CYS A C 2
ATOM 1524 O O . CYS A 1 48 ? -2.533 -1.327 -7.524 1.00 0.00 48 CYS A O 2
ATOM 1531 N N . TYR A 1 49 ? -0.618 -2.200 -8.312 1.00 0.00 49 TYR A N 2
ATOM 1532 C CA . TYR A 1 49 ? -0.015 -0.901 -8.557 1.00 0.00 49 TYR A CA 2
ATOM 1533 C C . TYR A 1 49 ? 1.370 -1.055 -9.170 1.00 0.00 49 TYR A C 2
ATOM 1534 O O . TYR A 1 49 ? 1.792 -2.160 -9.506 1.00 0.00 49 TYR A O 2
ATOM 1552 N N . ASP A 1 50 ? 2.062 0.062 -9.322 1.00 0.00 50 ASP A N 2
ATOM 1553 C CA . ASP A 1 50 ? 3.461 0.057 -9.710 1.00 0.00 50 ASP A CA 2
ATOM 1554 C C . ASP A 1 50 ? 4.317 -0.101 -8.473 1.00 0.00 50 ASP A C 2
ATOM 1555 O O . ASP A 1 50 ? 4.777 -1.229 -8.206 1.00 0.00 50 ASP A O 2
ATOM 1565 N N . ASP A 1 1 ? 5.811 4.338 -10.550 1.00 0.00 1 ASP A N 3
ATOM 1566 C CA . ASP A 1 1 ? 5.648 4.512 -9.091 1.00 0.00 1 ASP A CA 3
ATOM 1567 C C . ASP A 1 1 ? 5.644 5.989 -8.729 1.00 0.00 1 ASP A C 3
ATOM 1568 O O . ASP A 1 1 ? 6.277 6.805 -9.406 1.00 0.00 1 ASP A O 3
ATOM 1579 N N . PHE A 1 2 ? 4.905 6.331 -7.685 1.00 0.00 2 PHE A N 3
ATOM 1580 C CA . PHE A 1 2 ? 4.925 7.677 -7.144 1.00 0.00 2 PHE A CA 3
ATOM 1581 C C . PHE A 1 2 ? 4.657 7.617 -5.648 1.00 0.00 2 PHE A C 3
ATOM 1582 O O . PHE A 1 2 ? 3.839 6.817 -5.191 1.00 0.00 2 PHE A O 3
ATOM 1599 N N . ASP A 1 3 ? 5.382 8.417 -4.888 1.00 0.00 3 ASP A N 3
ATOM 1600 C CA . ASP A 1 3 ? 5.177 8.493 -3.454 1.00 0.00 3 ASP A CA 3
ATOM 1601 C C . ASP A 1 3 ? 4.393 9.744 -3.111 1.00 0.00 3 ASP A C 3
ATOM 1602 O O . ASP A 1 3 ? 4.928 10.854 -3.173 1.00 0.00 3 ASP A O 3
ATOM 1611 N N . PRO A 1 4 ? 3.110 9.597 -2.780 1.00 0.00 4 PRO A N 3
ATOM 1612 C CA . PRO A 1 4 ? 2.284 10.719 -2.360 1.00 0.00 4 PRO A CA 3
ATOM 1613 C C . PRO A 1 4 ? 2.744 11.306 -1.029 1.00 0.00 4 PRO A C 3
ATOM 1614 O O . PRO A 1 4 ? 2.631 12.512 -0.807 1.00 0.00 4 PRO A O 3
ATOM 1625 N N . THR A 1 5 ? 3.276 10.466 -0.143 1.00 0.00 5 THR A N 3
ATOM 1626 C CA . THR A 1 5 ? 3.609 10.937 1.187 1.00 0.00 5 THR A CA 3
ATOM 1627 C C . THR A 1 5 ? 5.058 11.419 1.304 1.00 0.00 5 THR A C 3
ATOM 1628 O O . THR A 1 5 ? 5.284 12.565 1.698 1.00 0.00 5 THR A O 3
ATOM 1639 N N . GLU A 1 6 ? 6.049 10.592 0.963 1.00 0.00 6 GLU A N 3
ATOM 1640 C CA . GLU A 1 6 ? 7.422 11.012 1.203 1.00 0.00 6 GLU A CA 3
ATOM 1641 C C . GLU A 1 6 ? 8.096 11.636 -0.020 1.00 0.00 6 GLU A C 3
ATOM 1642 O O . GLU A 1 6 ? 8.123 12.862 -0.134 1.00 0.00 6 GLU A O 3
ATOM 1654 N N . PHE A 1 7 ? 8.644 10.830 -0.941 1.00 0.00 7 PHE A N 3
ATOM 1655 C CA . PHE A 1 7 ? 9.306 11.434 -2.101 1.00 0.00 7 PHE A CA 3
ATOM 1656 C C . PHE A 1 7 ? 8.645 11.155 -3.456 1.00 0.00 7 PHE A C 3
ATOM 1657 O O . PHE A 1 7 ? 7.797 11.918 -3.920 1.00 0.00 7 PHE A O 3
ATOM 1674 N N . LYS A 1 8 ? 9.043 10.042 -4.078 1.00 0.00 8 LYS A N 3
ATOM 1675 C CA . LYS A 1 8 ? 8.510 9.635 -5.374 1.00 0.00 8 LYS A CA 3
ATOM 1676 C C . LYS A 1 8 ? 8.369 8.116 -5.483 1.00 0.00 8 LYS A C 3
ATOM 1677 O O . LYS A 1 8 ? 7.816 7.609 -6.454 1.00 0.00 8 LYS A O 3
ATOM 1696 N N . GLY A 1 9 ? 8.887 7.400 -4.495 1.00 0.00 9 GLY A N 3
ATOM 1697 C CA . GLY A 1 9 ? 9.075 5.966 -4.630 1.00 0.00 9 GLY A CA 3
ATOM 1698 C C . GLY A 1 9 ? 8.150 5.136 -3.759 1.00 0.00 9 GLY A C 3
ATOM 1699 O O . GLY A 1 9 ? 7.105 5.611 -3.327 1.00 0.00 9 GLY A O 3
ATOM 1703 N N . PRO A 1 10 ? 8.513 3.861 -3.523 1.00 0.00 10 PRO A N 3
ATOM 1704 C CA . PRO A 1 10 ? 7.745 2.948 -2.667 1.00 0.00 10 PRO A CA 3
ATOM 1705 C C . PRO A 1 10 ? 7.554 3.494 -1.260 1.00 0.00 10 PRO A C 3
ATOM 1706 O O . PRO A 1 10 ? 8.258 4.409 -0.826 1.00 0.00 10 PRO A O 3
ATOM 1717 N N . PHE A 1 11 ? 6.629 2.894 -0.536 1.00 0.00 11 PHE A N 3
ATOM 1718 C CA . PHE A 1 11 ? 6.259 3.387 0.771 1.00 0.00 11 PHE A CA 3
ATOM 1719 C C . PHE A 1 11 ? 7.163 2.836 1.861 1.00 0.00 11 PHE A C 3
ATOM 1720 O O . PHE A 1 11 ? 7.605 1.692 1.801 1.00 0.00 11 PHE A O 3
ATOM 1737 N N . PRO A 1 12 ? 7.506 3.698 2.823 1.00 0.00 12 PRO A N 3
ATOM 1738 C CA . PRO A 1 12 ? 8.187 3.318 4.055 1.00 0.00 12 PRO A CA 3
ATOM 1739 C C . PRO A 1 12 ? 7.193 2.904 5.145 1.00 0.00 12 PRO A C 3
ATOM 1740 O O . PRO A 1 12 ? 7.234 1.808 5.702 1.00 0.00 12 PRO A O 3
ATOM 1751 N N . THR A 1 13 ? 6.299 3.839 5.395 1.00 0.00 13 THR A N 3
ATOM 1752 C CA . THR A 1 13 ? 5.276 3.816 6.425 1.00 0.00 13 THR A CA 3
ATOM 1753 C C . THR A 1 13 ? 4.125 2.844 6.150 1.00 0.00 13 THR A C 3
ATOM 1754 O O . THR A 1 13 ? 2.977 3.218 6.371 1.00 0.00 13 THR A O 3
ATOM 1765 N N . ILE A 1 14 ? 4.424 1.671 5.567 1.00 0.00 14 ILE A N 3
ATOM 1766 C CA . ILE A 1 14 ? 3.419 0.713 5.039 1.00 0.00 14 ILE A CA 3
ATOM 1767 C C . ILE A 1 14 ? 2.077 0.687 5.805 1.00 0.00 14 ILE A C 3
ATOM 1768 O O . ILE A 1 14 ? 1.039 0.423 5.207 1.00 0.00 14 ILE A O 3
ATOM 1784 N N . GLU A 1 15 ? 2.077 0.971 7.099 1.00 0.00 15 GLU A N 3
ATOM 1785 C CA . GLU A 1 15 ? 0.830 1.036 7.854 1.00 0.00 15 GLU A CA 3
ATOM 1786 C C . GLU A 1 15 ? -0.132 2.074 7.248 1.00 0.00 15 GLU A C 3
ATOM 1787 O O . GLU A 1 15 ? -1.268 1.751 6.898 1.00 0.00 15 GLU A O 3
ATOM 1799 N N . ILE A 1 16 ? 0.329 3.310 7.079 1.00 0.00 16 ILE A N 3
ATOM 1800 C CA . ILE A 1 16 ? -0.497 4.331 6.443 1.00 0.00 16 ILE A CA 3
ATOM 1801 C C . ILE A 1 16 ? -0.609 4.017 4.962 1.00 0.00 16 ILE A C 3
ATOM 1802 O O . ILE A 1 16 ? -1.588 4.357 4.306 1.00 0.00 16 ILE A O 3
ATOM 1818 N N . CYS A 1 17 ? 0.392 3.315 4.457 1.00 0.00 17 CYS A N 3
ATOM 1819 C CA . CYS A 1 17 ? 0.447 2.976 3.053 1.00 0.00 17 CYS A CA 3
ATOM 1820 C C . CYS A 1 17 ? -0.574 1.902 2.723 1.00 0.00 17 CYS A C 3
ATOM 1821 O O . CYS A 1 17 ? -0.951 1.737 1.573 1.00 0.00 17 CYS A O 3
ATOM 1828 N N . SER A 1 18 ? -1.039 1.185 3.736 1.00 0.00 18 SER A N 3
ATOM 1829 C CA . SER A 1 18 ? -2.069 0.186 3.535 1.00 0.00 18 SER A CA 3
ATOM 1830 C C . SER A 1 18 ? -3.386 0.901 3.284 1.00 0.00 18 SER A C 3
ATOM 1831 O O . SER A 1 18 ? -4.239 0.425 2.534 1.00 0.00 18 SER A O 3
ATOM 1839 N N . LYS A 1 19 ? -3.536 2.065 3.917 1.00 0.00 19 LYS A N 3
ATOM 1840 C CA . LYS A 1 19 ? -4.637 2.950 3.611 1.00 0.00 19 LYS A CA 3
ATOM 1841 C C . LYS A 1 19 ? -4.465 3.509 2.207 1.00 0.00 19 LYS A C 3
ATOM 1842 O O . LYS A 1 19 ? -5.397 3.513 1.403 1.00 0.00 19 LYS A O 3
ATOM 1861 N N . TYR A 1 20 ? -3.253 3.962 1.921 1.00 0.00 20 TYR A N 3
ATOM 1862 C CA . TYR A 1 20 ? -2.951 4.587 0.641 1.00 0.00 20 TYR A CA 3
ATOM 1863 C C . TYR A 1 20 ? -3.139 3.601 -0.494 1.00 0.00 20 TYR A C 3
ATOM 1864 O O . TYR A 1 20 ? -3.724 3.933 -1.510 1.00 0.00 20 TYR A O 3
ATOM 1882 N N . CYS A 1 21 ? -2.651 2.387 -0.294 1.00 0.00 21 CYS A N 3
ATOM 1883 C CA . CYS A 1 21 ? -2.789 1.309 -1.263 1.00 0.00 21 CYS A CA 3
ATOM 1884 C C . CYS A 1 21 ? -4.243 1.136 -1.682 1.00 0.00 21 CYS A C 3
ATOM 1885 O O . CYS A 1 21 ? -4.545 0.848 -2.845 1.00 0.00 21 CYS A O 3
ATOM 1892 N N . ALA A 1 22 ? -5.141 1.333 -0.727 1.00 0.00 22 ALA A N 3
ATOM 1893 C CA . ALA A 1 22 ? -6.559 1.185 -0.979 1.00 0.00 22 ALA A CA 3
ATOM 1894 C C . ALA A 1 22 ? -7.053 2.307 -1.874 1.00 0.00 22 ALA A C 3
ATOM 1895 O O . ALA A 1 22 ? -7.684 2.064 -2.903 1.00 0.00 22 ALA A O 3
ATOM 1902 N N . VAL A 1 23 ? -6.730 3.532 -1.491 1.00 0.00 23 VAL A N 3
ATOM 1903 C CA . VAL A 1 23 ? -7.110 4.706 -2.263 1.00 0.00 23 VAL A CA 3
ATOM 1904 C C . VAL A 1 23 ? -6.335 4.742 -3.582 1.00 0.00 23 VAL A C 3
ATOM 1905 O O . VAL A 1 23 ? -6.721 5.425 -4.531 1.00 0.00 23 VAL A O 3
ATOM 1918 N N . VAL A 1 24 ? -5.236 3.999 -3.624 1.00 0.00 24 VAL A N 3
ATOM 1919 C CA . VAL A 1 24 ? -4.408 3.906 -4.812 1.00 0.00 24 VAL A CA 3
ATOM 1920 C C . VAL A 1 24 ? -5.147 3.181 -5.944 1.00 0.00 24 VAL A C 3
ATOM 1921 O O . VAL A 1 24 ? -5.594 3.827 -6.892 1.00 0.00 24 VAL A O 3
ATOM 1934 N N . CYS A 1 25 ? -5.307 1.864 -5.857 1.00 0.00 25 CYS A N 3
ATOM 1935 C CA . CYS A 1 25 ? -5.898 1.144 -6.979 1.00 0.00 25 CYS A CA 3
ATOM 1936 C C . CYS A 1 25 ? -7.398 0.859 -6.809 1.00 0.00 25 CYS A C 3
ATOM 1937 O O . CYS A 1 25 ? -8.241 1.563 -7.360 1.00 0.00 25 CYS A O 3
ATOM 1944 N N . ASN A 1 26 ? -7.713 -0.167 -6.022 1.00 0.00 26 ASN A N 3
ATOM 1945 C CA . ASN A 1 26 ? -9.067 -0.696 -5.930 1.00 0.00 26 ASN A CA 3
ATOM 1946 C C . ASN A 1 26 ? -9.837 -0.169 -4.727 1.00 0.00 26 ASN A C 3
ATOM 1947 O O . ASN A 1 26 ? -10.875 0.478 -4.850 1.00 0.00 26 ASN A O 3
ATOM 1958 N N . TYR A 1 27 ? -9.264 -0.437 -3.570 1.00 0.00 27 TYR A N 3
ATOM 1959 C CA . TYR A 1 27 ? -9.975 -0.494 -2.297 1.00 0.00 27 TYR A CA 3
ATOM 1960 C C . TYR A 1 27 ? -10.276 0.861 -1.669 1.00 0.00 27 TYR A C 3
ATOM 1961 O O . TYR A 1 27 ? -10.120 1.001 -0.463 1.00 0.00 27 TYR A O 3
ATOM 1979 N N . THR A 1 28 ? -10.656 1.851 -2.464 1.00 0.00 28 THR A N 3
ATOM 1980 C CA . THR A 1 28 ? -10.921 3.205 -1.959 1.00 0.00 28 THR A CA 3
ATOM 1981 C C . THR A 1 28 ? -11.624 3.218 -0.578 1.00 0.00 28 THR A C 3
ATOM 1982 O O . THR A 1 28 ? -11.359 4.096 0.241 1.00 0.00 28 THR A O 3
ATOM 1993 N N . SER A 1 29 ? -12.493 2.240 -0.308 1.00 0.00 29 SER A N 3
ATOM 1994 C CA . SER A 1 29 ? -13.173 2.169 0.984 1.00 0.00 29 SER A CA 3
ATOM 1995 C C . SER A 1 29 ? -12.915 0.833 1.700 1.00 0.00 29 SER A C 3
ATOM 1996 O O . SER A 1 29 ? -13.400 0.611 2.813 1.00 0.00 29 SER A O 3
ATOM 2004 N N . ARG A 1 30 ? -12.141 -0.037 1.071 1.00 0.00 30 ARG A N 3
ATOM 2005 C CA . ARG A 1 30 ? -11.869 -1.373 1.596 1.00 0.00 30 ARG A CA 3
ATOM 2006 C C . ARG A 1 30 ? -10.423 -1.473 2.098 1.00 0.00 30 ARG A C 3
ATOM 2007 O O . ARG A 1 30 ? -9.542 -0.782 1.595 1.00 0.00 30 ARG A O 3
ATOM 2028 N N . PRO A 1 31 ? -10.176 -2.290 3.140 1.00 0.00 31 PRO A N 3
ATOM 2029 C CA . PRO A 1 31 ? -8.817 -2.606 3.590 1.00 0.00 31 PRO A CA 3
ATOM 2030 C C . PRO A 1 31 ? -7.913 -3.032 2.440 1.00 0.00 31 PRO A C 3
ATOM 2031 O O . PRO A 1 31 ? -8.345 -3.737 1.525 1.00 0.00 31 PRO A O 3
ATOM 2042 N N . CYS A 1 32 ? -6.660 -2.624 2.495 1.00 0.00 32 CYS A N 3
ATOM 2043 C CA . CYS A 1 32 ? -5.718 -2.954 1.441 1.00 0.00 32 CYS A CA 3
ATOM 2044 C C . CYS A 1 32 ? -4.396 -3.412 2.027 1.00 0.00 32 CYS A C 3
ATOM 2045 O O . CYS A 1 32 ? -4.148 -3.271 3.226 1.00 0.00 32 CYS A O 3
ATOM 2052 N N . TYR A 1 33 ? -3.552 -3.961 1.172 1.00 0.00 33 TYR A N 3
ATOM 2053 C CA . TYR A 1 33 ? -2.321 -4.593 1.601 1.00 0.00 33 TYR A CA 3
ATOM 2054 C C . TYR A 1 33 ? -1.186 -4.192 0.670 1.00 0.00 33 TYR A C 3
ATOM 2055 O O . TYR A 1 33 ? -1.374 -4.093 -0.544 1.00 0.00 33 TYR A O 3
ATOM 2073 N N . CYS A 1 34 ? -0.017 -3.968 1.235 1.00 0.00 34 CYS A N 3
ATOM 2074 C CA . CYS A 1 34 ? 1.144 -3.577 0.451 1.00 0.00 34 CYS A CA 3
ATOM 2075 C C . CYS A 1 34 ? 2.095 -4.752 0.333 1.00 0.00 34 CYS A C 3
ATOM 2076 O O . CYS A 1 34 ? 2.251 -5.524 1.282 1.00 0.00 34 CYS A O 3
ATOM 2083 N N . VAL A 1 35 ? 2.713 -4.910 -0.828 1.00 0.00 35 VAL A N 3
ATOM 2084 C CA . VAL A 1 35 ? 3.636 -6.007 -1.029 1.00 0.00 35 VAL A CA 3
ATOM 2085 C C . VAL A 1 35 ? 5.056 -5.477 -0.997 1.00 0.00 35 VAL A C 3
ATOM 2086 O O . VAL A 1 35 ? 5.334 -4.383 -1.490 1.00 0.00 35 VAL A O 3
ATOM 2099 N N . GLU A 1 36 ? 5.935 -6.234 -0.382 1.00 0.00 36 GLU A N 3
ATOM 2100 C CA . GLU A 1 36 ? 7.303 -5.806 -0.186 1.00 0.00 36 GLU A CA 3
ATOM 2101 C C . GLU A 1 36 ? 8.216 -6.440 -1.228 1.00 0.00 36 GLU A C 3
ATOM 2102 O O . GLU A 1 36 ? 8.527 -7.629 -1.160 1.00 0.00 36 GLU A O 3
ATOM 2114 N N . ALA A 1 37 ? 8.621 -5.654 -2.218 1.00 0.00 37 ALA A N 3
ATOM 2115 C CA . ALA A 1 37 ? 9.563 -6.139 -3.211 1.00 0.00 37 ALA A CA 3
ATOM 2116 C C . ALA A 1 37 ? 10.885 -6.468 -2.541 1.00 0.00 37 ALA A C 3
ATOM 2117 O O . ALA A 1 37 ? 11.509 -5.601 -1.906 1.00 0.00 37 ALA A O 3
ATOM 2124 N N . ALA A 1 38 ? 11.305 -7.713 -2.715 1.00 0.00 38 ALA A N 3
ATOM 2125 C CA . ALA A 1 38 ? 12.359 -8.312 -1.911 1.00 0.00 38 ALA A CA 3
ATOM 2126 C C . ALA A 1 38 ? 13.755 -7.846 -2.293 1.00 0.00 38 ALA A C 3
ATOM 2127 O O . ALA A 1 38 ? 14.661 -7.876 -1.463 1.00 0.00 38 ALA A O 3
ATOM 2134 N N . LYS A 1 39 ? 13.941 -7.448 -3.543 1.00 0.00 39 LYS A N 3
ATOM 2135 C CA . LYS A 1 39 ? 15.261 -7.031 -4.012 1.00 0.00 39 LYS A CA 3
ATOM 2136 C C . LYS A 1 39 ? 15.849 -5.955 -3.101 1.00 0.00 39 LYS A C 3
ATOM 2137 O O . LYS A 1 39 ? 16.962 -6.091 -2.603 1.00 0.00 39 LYS A O 3
ATOM 2156 N N . GLU A 1 40 ? 15.085 -4.902 -2.881 1.00 0.00 40 GLU A N 3
ATOM 2157 C CA . GLU A 1 40 ? 15.477 -3.844 -1.958 1.00 0.00 40 GLU A CA 3
ATOM 2158 C C . GLU A 1 40 ? 14.905 -4.109 -0.566 1.00 0.00 40 GLU A C 3
ATOM 2159 O O . GLU A 1 40 ? 15.383 -3.565 0.428 1.00 0.00 40 GLU A O 3
ATOM 2171 N N . ARG A 1 41 ? 13.848 -4.927 -0.539 1.00 0.00 41 ARG A N 3
ATOM 2172 C CA . ARG A 1 41 ? 13.142 -5.346 0.683 1.00 0.00 41 ARG A CA 3
ATOM 2173 C C . ARG A 1 41 ? 12.170 -4.272 1.157 1.00 0.00 41 ARG A C 3
ATOM 2174 O O . ARG A 1 41 ? 11.092 -4.575 1.665 1.00 0.00 41 ARG A O 3
ATOM 2195 N N . ASP A 1 42 ? 12.552 -3.024 0.972 1.00 0.00 42 ASP A N 3
ATOM 2196 C CA . ASP A 1 42 ? 11.807 -1.899 1.513 1.00 0.00 42 ASP A CA 3
ATOM 2197 C C . ASP A 1 42 ? 10.761 -1.372 0.530 1.00 0.00 42 ASP A C 3
ATOM 2198 O O . ASP A 1 42 ? 10.152 -0.328 0.765 1.00 0.00 42 ASP A O 3
ATOM 2207 N N . GLN A 1 43 ? 10.537 -2.094 -0.561 1.00 0.00 43 GLN A N 3
ATOM 2208 C CA . GLN A 1 43 ? 9.660 -1.596 -1.613 1.00 0.00 43 GLN A CA 3
ATOM 2209 C C . GLN A 1 43 ? 8.199 -1.930 -1.331 1.00 0.00 43 GLN A C 3
ATOM 2210 O O . GLN A 1 43 ? 7.681 -2.935 -1.812 1.00 0.00 43 GLN A O 3
ATOM 2224 N N . TRP A 1 44 ? 7.553 -1.074 -0.551 1.00 0.00 44 TRP A N 3
ATOM 2225 C CA . TRP A 1 44 ? 6.149 -1.235 -0.185 1.00 0.00 44 TRP A CA 3
ATOM 2226 C C . TRP A 1 44 ? 5.184 -0.787 -1.281 1.00 0.00 44 TRP A C 3
ATOM 2227 O O . TRP A 1 44 ? 4.440 0.174 -1.093 1.00 0.00 44 TRP A O 3
ATOM 2248 N N . PHE A 1 45 ? 5.216 -1.444 -2.431 1.00 0.00 45 PHE A N 3
ATOM 2249 C CA . PHE A 1 45 ? 4.301 -1.091 -3.511 1.00 0.00 45 PHE A CA 3
ATOM 2250 C C . PHE A 1 45 ? 2.987 -1.834 -3.305 1.00 0.00 45 PHE A C 3
ATOM 2251 O O . PHE A 1 45 ? 2.966 -3.060 -3.225 1.00 0.00 45 PHE A O 3
ATOM 2268 N N . PRO A 1 46 ? 1.890 -1.074 -3.138 1.00 0.00 46 PRO A N 3
ATOM 2269 C CA . PRO A 1 46 ? 0.536 -1.611 -3.018 1.00 0.00 46 PRO A CA 3
ATOM 2270 C C . PRO A 1 46 ? 0.274 -2.795 -3.954 1.00 0.00 46 PRO A C 3
ATOM 2271 O O . PRO A 1 46 ? 0.769 -2.841 -5.081 1.00 0.00 46 PRO A O 3
ATOM 2282 N N . TYR A 1 47 ? -0.522 -3.747 -3.449 1.00 0.00 47 TYR A N 3
ATOM 2283 C CA . TYR A 1 47 ? -0.775 -5.038 -4.107 1.00 0.00 47 TYR A CA 3
ATOM 2284 C C . TYR A 1 47 ? -1.188 -4.880 -5.571 1.00 0.00 47 TYR A C 3
ATOM 2285 O O . TYR A 1 47 ? -0.925 -5.751 -6.394 1.00 0.00 47 TYR A O 3
ATOM 2303 N N . CYS A 1 48 ? -1.846 -3.775 -5.877 1.00 0.00 48 CYS A N 3
ATOM 2304 C CA . CYS A 1 48 ? -2.182 -3.426 -7.249 1.00 0.00 48 CYS A CA 3
ATOM 2305 C C . CYS A 1 48 ? -1.620 -2.041 -7.542 1.00 0.00 48 CYS A C 3
ATOM 2306 O O . CYS A 1 48 ? -2.250 -1.032 -7.230 1.00 0.00 48 CYS A O 3
ATOM 2313 N N . TYR A 1 49 ? -0.419 -1.996 -8.110 1.00 0.00 49 TYR A N 3
ATOM 2314 C CA . TYR A 1 49 ? 0.315 -0.741 -8.232 1.00 0.00 49 TYR A CA 3
ATOM 2315 C C . TYR A 1 49 ? 1.600 -0.955 -9.020 1.00 0.00 49 TYR A C 3
ATOM 2316 O O . TYR A 1 49 ? 1.809 -2.023 -9.601 1.00 0.00 49 TYR A O 3
ATOM 2334 N N . ASP A 1 50 ? 2.455 0.051 -9.032 1.00 0.00 50 ASP A N 3
ATOM 2335 C CA . ASP A 1 50 ? 3.693 -0.004 -9.786 1.00 0.00 50 ASP A CA 3
ATOM 2336 C C . ASP A 1 50 ? 4.872 -0.232 -8.862 1.00 0.00 50 ASP A C 3
ATOM 2337 O O . ASP A 1 50 ? 5.302 -1.396 -8.720 1.00 0.00 50 ASP A O 3
ATOM 2347 N N . ASP A 1 1 ? 4.223 4.723 -10.511 1.00 0.00 1 ASP A N 4
ATOM 2348 C CA . ASP A 1 1 ? 4.393 4.639 -9.044 1.00 0.00 1 ASP A CA 4
ATOM 2349 C C . ASP A 1 1 ? 4.724 6.015 -8.482 1.00 0.00 1 ASP A C 4
ATOM 2350 O O . ASP A 1 1 ? 5.495 6.769 -9.080 1.00 0.00 1 ASP A O 4
ATOM 2361 N N . PHE A 1 2 ? 4.120 6.356 -7.353 1.00 0.00 2 PHE A N 4
ATOM 2362 C CA . PHE A 1 2 ? 4.382 7.635 -6.708 1.00 0.00 2 PHE A CA 4
ATOM 2363 C C . PHE A 1 2 ? 4.079 7.539 -5.218 1.00 0.00 2 PHE A C 4
ATOM 2364 O O . PHE A 1 2 ? 3.141 6.853 -4.808 1.00 0.00 2 PHE A O 4
ATOM 2381 N N . ASP A 1 3 ? 4.900 8.200 -4.422 1.00 0.00 3 ASP A N 4
ATOM 2382 C CA . ASP A 1 3 ? 4.717 8.246 -2.987 1.00 0.00 3 ASP A CA 4
ATOM 2383 C C . ASP A 1 3 ? 4.105 9.579 -2.574 1.00 0.00 3 ASP A C 4
ATOM 2384 O O . ASP A 1 3 ? 4.802 10.593 -2.512 1.00 0.00 3 ASP A O 4
ATOM 2393 N N . PRO A 1 4 ? 2.790 9.616 -2.319 1.00 0.00 4 PRO A N 4
ATOM 2394 C CA . PRO A 1 4 ? 2.126 10.830 -1.861 1.00 0.00 4 PRO A CA 4
ATOM 2395 C C . PRO A 1 4 ? 2.500 11.211 -0.433 1.00 0.00 4 PRO A C 4
ATOM 2396 O O . PRO A 1 4 ? 2.319 12.361 -0.035 1.00 0.00 4 PRO A O 4
ATOM 2407 N N . THR A 1 5 ? 3.016 10.265 0.350 1.00 0.00 5 THR A N 4
ATOM 2408 C CA . THR A 1 5 ? 3.283 10.567 1.741 1.00 0.00 5 THR A CA 4
ATOM 2409 C C . THR A 1 5 ? 4.714 11.068 1.957 1.00 0.00 5 THR A C 4
ATOM 2410 O O . THR A 1 5 ? 4.892 12.155 2.503 1.00 0.00 5 THR A O 4
ATOM 2421 N N . GLU A 1 6 ? 5.742 10.328 1.537 1.00 0.00 6 GLU A N 4
ATOM 2422 C CA . GLU A 1 6 ? 7.093 10.817 1.759 1.00 0.00 6 GLU A CA 4
ATOM 2423 C C . GLU A 1 6 ? 7.681 11.516 0.531 1.00 0.00 6 GLU A C 4
ATOM 2424 O O . GLU A 1 6 ? 7.614 12.744 0.434 1.00 0.00 6 GLU A O 4
ATOM 2436 N N . PHE A 1 7 ? 8.242 10.762 -0.427 1.00 0.00 7 PHE A N 4
ATOM 2437 C CA . PHE A 1 7 ? 8.825 11.411 -1.602 1.00 0.00 7 PHE A CA 4
ATOM 2438 C C . PHE A 1 7 ? 8.147 11.101 -2.944 1.00 0.00 7 PHE A C 4
ATOM 2439 O O . PHE A 1 7 ? 7.265 11.829 -3.398 1.00 0.00 7 PHE A O 4
ATOM 2456 N N . LYS A 1 8 ? 8.595 10.005 -3.567 1.00 0.00 8 LYS A N 4
ATOM 2457 C CA . LYS A 1 8 ? 8.155 9.613 -4.907 1.00 0.00 8 LYS A CA 4
ATOM 2458 C C . LYS A 1 8 ? 8.010 8.099 -5.044 1.00 0.00 8 LYS A C 4
ATOM 2459 O O . LYS A 1 8 ? 7.220 7.608 -5.843 1.00 0.00 8 LYS A O 4
ATOM 2478 N N . GLY A 1 9 ? 8.823 7.376 -4.287 1.00 0.00 9 GLY A N 4
ATOM 2479 C CA . GLY A 1 9 ? 9.029 5.961 -4.532 1.00 0.00 9 GLY A CA 4
ATOM 2480 C C . GLY A 1 9 ? 8.156 5.062 -3.687 1.00 0.00 9 GLY A C 4
ATOM 2481 O O . GLY A 1 9 ? 7.112 5.484 -3.205 1.00 0.00 9 GLY A O 4
ATOM 2485 N N . PRO A 1 10 ? 8.547 3.787 -3.534 1.00 0.00 10 PRO A N 4
ATOM 2486 C CA . PRO A 1 10 ? 7.824 2.828 -2.695 1.00 0.00 10 PRO A CA 4
ATOM 2487 C C . PRO A 1 10 ? 7.617 3.348 -1.281 1.00 0.00 10 PRO A C 4
ATOM 2488 O O . PRO A 1 10 ? 8.349 4.223 -0.810 1.00 0.00 10 PRO A O 4
ATOM 2499 N N . PHE A 1 11 ? 6.661 2.765 -0.585 1.00 0.00 11 PHE A N 4
ATOM 2500 C CA . PHE A 1 11 ? 6.273 3.269 0.713 1.00 0.00 11 PHE A CA 4
ATOM 2501 C C . PHE A 1 11 ? 7.159 2.716 1.813 1.00 0.00 11 PHE A C 4
ATOM 2502 O O . PHE A 1 11 ? 7.598 1.574 1.758 1.00 0.00 11 PHE A O 4
ATOM 2519 N N . PRO A 1 12 ? 7.512 3.583 2.766 1.00 0.00 12 PRO A N 4
ATOM 2520 C CA . PRO A 1 12 ? 8.185 3.212 4.004 1.00 0.00 12 PRO A CA 4
ATOM 2521 C C . PRO A 1 12 ? 7.187 2.839 5.105 1.00 0.00 12 PRO A C 4
ATOM 2522 O O . PRO A 1 12 ? 7.193 1.742 5.660 1.00 0.00 12 PRO A O 4
ATOM 2533 N N . THR A 1 13 ? 6.333 3.809 5.370 1.00 0.00 13 THR A N 4
ATOM 2534 C CA . THR A 1 13 ? 5.309 3.812 6.402 1.00 0.00 13 THR A CA 4
ATOM 2535 C C . THR A 1 13 ? 4.147 2.847 6.142 1.00 0.00 13 THR A C 4
ATOM 2536 O O . THR A 1 13 ? 3.000 3.239 6.337 1.00 0.00 13 THR A O 4
ATOM 2547 N N . ILE A 1 14 ? 4.438 1.662 5.578 1.00 0.00 14 ILE A N 4
ATOM 2548 C CA . ILE A 1 14 ? 3.425 0.683 5.111 1.00 0.00 14 ILE A CA 4
ATOM 2549 C C . ILE A 1 14 ? 2.117 0.655 5.939 1.00 0.00 14 ILE A C 4
ATOM 2550 O O . ILE A 1 14 ? 1.061 0.332 5.402 1.00 0.00 14 ILE A O 4
ATOM 2566 N N . GLU A 1 15 ? 2.172 1.006 7.218 1.00 0.00 15 GLU A N 4
ATOM 2567 C CA . GLU A 1 15 ? 0.960 1.144 8.025 1.00 0.00 15 GLU A CA 4
ATOM 2568 C C . GLU A 1 15 ? -0.049 2.074 7.329 1.00 0.00 15 GLU A C 4
ATOM 2569 O O . GLU A 1 15 ? -1.159 1.660 6.973 1.00 0.00 15 GLU A O 4
ATOM 2581 N N . ILE A 1 16 ? 0.363 3.314 7.085 1.00 0.00 16 ILE A N 4
ATOM 2582 C CA . ILE A 1 16 ? -0.485 4.275 6.395 1.00 0.00 16 ILE A CA 4
ATOM 2583 C C . ILE A 1 16 ? -0.576 3.902 4.927 1.00 0.00 16 ILE A C 4
ATOM 2584 O O . ILE A 1 16 ? -1.560 4.191 4.257 1.00 0.00 16 ILE A O 4
ATOM 2600 N N . CYS A 1 17 ? 0.448 3.218 4.445 1.00 0.00 17 CYS A N 4
ATOM 2601 C CA . CYS A 1 17 ? 0.521 2.864 3.043 1.00 0.00 17 CYS A CA 4
ATOM 2602 C C . CYS A 1 17 ? -0.500 1.791 2.716 1.00 0.00 17 CYS A C 4
ATOM 2603 O O . CYS A 1 17 ? -0.904 1.647 1.572 1.00 0.00 17 CYS A O 4
ATOM 2610 N N . SER A 1 18 ? -0.933 1.058 3.729 1.00 0.00 18 SER A N 4
ATOM 2611 C CA . SER A 1 18 ? -1.974 0.065 3.550 1.00 0.00 18 SER A CA 4
ATOM 2612 C C . SER A 1 18 ? -3.301 0.780 3.330 1.00 0.00 18 SER A C 4
ATOM 2613 O O . SER A 1 18 ? -4.138 0.342 2.539 1.00 0.00 18 SER A O 4
ATOM 2621 N N . LYS A 1 19 ? -3.465 1.911 4.014 1.00 0.00 19 LYS A N 4
ATOM 2622 C CA . LYS A 1 19 ? -4.589 2.790 3.772 1.00 0.00 19 LYS A CA 4
ATOM 2623 C C . LYS A 1 19 ? -4.478 3.401 2.378 1.00 0.00 19 LYS A C 4
ATOM 2624 O O . LYS A 1 19 ? -5.448 3.444 1.621 1.00 0.00 19 LYS A O 4
ATOM 2643 N N . TYR A 1 20 ? -3.280 3.855 2.043 1.00 0.00 20 TYR A N 4
ATOM 2644 C CA . TYR A 1 20 ? -3.047 4.529 0.772 1.00 0.00 20 TYR A CA 4
ATOM 2645 C C . TYR A 1 20 ? -3.194 3.565 -0.388 1.00 0.00 20 TYR A C 4
ATOM 2646 O O . TYR A 1 20 ? -3.797 3.901 -1.394 1.00 0.00 20 TYR A O 4
ATOM 2664 N N . CYS A 1 21 ? -2.652 2.366 -0.222 1.00 0.00 21 CYS A N 4
ATOM 2665 C CA . CYS A 1 21 ? -2.750 1.306 -1.222 1.00 0.00 21 CYS A CA 4
ATOM 2666 C C . CYS A 1 21 ? -4.194 1.116 -1.665 1.00 0.00 21 CYS A C 4
ATOM 2667 O O . CYS A 1 21 ? -4.476 0.852 -2.839 1.00 0.00 21 CYS A O 4
ATOM 2674 N N . ALA A 1 22 ? -5.103 1.278 -0.717 1.00 0.00 22 ALA A N 4
ATOM 2675 C CA . ALA A 1 22 ? -6.517 1.138 -0.984 1.00 0.00 22 ALA A CA 4
ATOM 2676 C C . ALA A 1 22 ? -6.989 2.251 -1.900 1.00 0.00 22 ALA A C 4
ATOM 2677 O O . ALA A 1 22 ? -7.561 2.001 -2.961 1.00 0.00 22 ALA A O 4
ATOM 2684 N N . VAL A 1 23 ? -6.706 3.475 -1.486 1.00 0.00 23 VAL A N 4
ATOM 2685 C CA . VAL A 1 23 ? -7.060 4.663 -2.247 1.00 0.00 23 VAL A CA 4
ATOM 2686 C C . VAL A 1 23 ? -6.334 4.663 -3.595 1.00 0.00 23 VAL A C 4
ATOM 2687 O O . VAL A 1 23 ? -6.802 5.248 -4.575 1.00 0.00 23 VAL A O 4
ATOM 2700 N N . VAL A 1 24 ? -5.196 3.979 -3.624 1.00 0.00 24 VAL A N 4
ATOM 2701 C CA . VAL A 1 24 ? -4.377 3.854 -4.820 1.00 0.00 24 VAL A CA 4
ATOM 2702 C C . VAL A 1 24 ? -5.123 3.136 -5.954 1.00 0.00 24 VAL A C 4
ATOM 2703 O O . VAL A 1 24 ? -5.527 3.780 -6.922 1.00 0.00 24 VAL A O 4
ATOM 2716 N N . CYS A 1 25 ? -5.312 1.820 -5.863 1.00 0.00 25 CYS A N 4
ATOM 2717 C CA . CYS A 1 25 ? -5.907 1.106 -6.990 1.00 0.00 25 CYS A CA 4
ATOM 2718 C C . CYS A 1 25 ? -7.414 0.848 -6.840 1.00 0.00 25 CYS A C 4
ATOM 2719 O O . CYS A 1 25 ? -8.236 1.572 -7.398 1.00 0.00 25 CYS A O 4
ATOM 2726 N N . ASN A 1 26 ? -7.761 -0.175 -6.060 1.00 0.00 26 ASN A N 4
ATOM 2727 C CA . ASN A 1 26 ? -9.132 -0.675 -5.978 1.00 0.00 26 ASN A CA 4
ATOM 2728 C C . ASN A 1 26 ? -9.900 -0.130 -4.785 1.00 0.00 26 ASN A C 4
ATOM 2729 O O . ASN A 1 26 ? -10.970 0.463 -4.912 1.00 0.00 26 ASN A O 4
ATOM 2740 N N . TYR A 1 27 ? -9.312 -0.354 -3.629 1.00 0.00 27 TYR A N 4
ATOM 2741 C CA . TYR A 1 27 ? -10.007 -0.360 -2.353 1.00 0.00 27 TYR A CA 4
ATOM 2742 C C . TYR A 1 27 ? -10.260 1.028 -1.777 1.00 0.00 27 TYR A C 4
ATOM 2743 O O . TYR A 1 27 ? -10.086 1.220 -0.583 1.00 0.00 27 TYR A O 4
ATOM 2761 N N . THR A 1 28 ? -10.617 1.989 -2.619 1.00 0.00 28 THR A N 4
ATOM 2762 C CA . THR A 1 28 ? -10.848 3.374 -2.189 1.00 0.00 28 THR A CA 4
ATOM 2763 C C . THR A 1 28 ? -11.577 3.489 -0.829 1.00 0.00 28 THR A C 4
ATOM 2764 O O . THR A 1 28 ? -11.376 4.463 -0.104 1.00 0.00 28 THR A O 4
ATOM 2775 N N . SER A 1 29 ? -12.412 2.507 -0.474 1.00 0.00 29 SER A N 4
ATOM 2776 C CA . SER A 1 29 ? -13.062 2.507 0.835 1.00 0.00 29 SER A CA 4
ATOM 2777 C C . SER A 1 29 ? -12.912 1.147 1.541 1.00 0.00 29 SER A C 4
ATOM 2778 O O . SER A 1 29 ? -13.513 0.911 2.590 1.00 0.00 29 SER A O 4
ATOM 2786 N N . ARG A 1 30 ? -12.110 0.263 0.963 1.00 0.00 30 ARG A N 4
ATOM 2787 C CA . ARG A 1 30 ? -11.898 -1.080 1.502 1.00 0.00 30 ARG A CA 4
ATOM 2788 C C . ARG A 1 30 ? -10.465 -1.234 2.033 1.00 0.00 30 ARG A C 4
ATOM 2789 O O . ARG A 1 30 ? -9.553 -0.575 1.547 1.00 0.00 30 ARG A O 4
ATOM 2810 N N . PRO A 1 31 ? -10.257 -2.064 3.077 1.00 0.00 31 PRO A N 4
ATOM 2811 C CA . PRO A 1 31 ? -8.912 -2.438 3.541 1.00 0.00 31 PRO A CA 4
ATOM 2812 C C . PRO A 1 31 ? -7.999 -2.882 2.397 1.00 0.00 31 PRO A C 4
ATOM 2813 O O . PRO A 1 31 ? -8.449 -3.525 1.446 1.00 0.00 31 PRO A O 4
ATOM 2824 N N . CYS A 1 32 ? -6.718 -2.558 2.501 1.00 0.00 32 CYS A N 4
ATOM 2825 C CA . CYS A 1 32 ? -5.765 -2.919 1.461 1.00 0.00 32 CYS A CA 4
ATOM 2826 C C . CYS A 1 32 ? -4.462 -3.417 2.064 1.00 0.00 32 CYS A C 4
ATOM 2827 O O . CYS A 1 32 ? -4.233 -3.295 3.268 1.00 0.00 32 CYS A O 4
ATOM 2834 N N . TYR A 1 33 ? -3.613 -3.979 1.213 1.00 0.00 33 TYR A N 4
ATOM 2835 C CA . TYR A 1 33 ? -2.402 -4.648 1.651 1.00 0.00 33 TYR A CA 4
ATOM 2836 C C . TYR A 1 33 ? -1.241 -4.283 0.726 1.00 0.00 33 TYR A C 4
ATOM 2837 O O . TYR A 1 33 ? -1.406 -4.214 -0.496 1.00 0.00 33 TYR A O 4
ATOM 2855 N N . CYS A 1 34 ? -0.074 -4.059 1.305 1.00 0.00 34 CYS A N 4
ATOM 2856 C CA . CYS A 1 34 ? 1.103 -3.672 0.537 1.00 0.00 34 CYS A CA 4
ATOM 2857 C C . CYS A 1 34 ? 2.070 -4.841 0.434 1.00 0.00 34 CYS A C 4
ATOM 2858 O O . CYS A 1 34 ? 2.164 -5.657 1.351 1.00 0.00 34 CYS A O 4
ATOM 2865 N N . VAL A 1 35 ? 2.778 -4.929 -0.684 1.00 0.00 35 VAL A N 4
ATOM 2866 C CA . VAL A 1 35 ? 3.761 -5.981 -0.876 1.00 0.00 35 VAL A CA 4
ATOM 2867 C C . VAL A 1 35 ? 5.148 -5.357 -0.973 1.00 0.00 35 VAL A C 4
ATOM 2868 O O . VAL A 1 35 ? 5.294 -4.244 -1.472 1.00 0.00 35 VAL A O 4
ATOM 2881 N N . GLU A 1 36 ? 6.157 -6.054 -0.481 1.00 0.00 36 GLU A N 4
ATOM 2882 C CA . GLU A 1 36 ? 7.503 -5.503 -0.443 1.00 0.00 36 GLU A CA 4
ATOM 2883 C C . GLU A 1 36 ? 8.439 -6.218 -1.413 1.00 0.00 36 GLU A C 4
ATOM 2884 O O . GLU A 1 36 ? 8.669 -7.420 -1.309 1.00 0.00 36 GLU A O 4
ATOM 2896 N N . ALA A 1 37 ? 8.966 -5.470 -2.371 1.00 0.00 37 ALA A N 4
ATOM 2897 C CA . ALA A 1 37 ? 9.961 -6.012 -3.281 1.00 0.00 37 ALA A CA 4
ATOM 2898 C C . ALA A 1 37 ? 11.278 -6.217 -2.549 1.00 0.00 37 ALA A C 4
ATOM 2899 O O . ALA A 1 37 ? 11.763 -5.306 -1.859 1.00 0.00 37 ALA A O 4
ATOM 2906 N N . ALA A 1 38 ? 11.852 -7.401 -2.740 1.00 0.00 38 ALA A N 4
ATOM 2907 C CA . ALA A 1 38 ? 12.941 -7.903 -1.910 1.00 0.00 38 ALA A CA 4
ATOM 2908 C C . ALA A 1 38 ? 14.275 -7.194 -2.126 1.00 0.00 38 ALA A C 4
ATOM 2909 O O . ALA A 1 38 ? 15.009 -6.984 -1.169 1.00 0.00 38 ALA A O 4
ATOM 2916 N N . LYS A 1 39 ? 14.594 -6.829 -3.367 1.00 0.00 39 LYS A N 4
ATOM 2917 C CA . LYS A 1 39 ? 15.927 -6.304 -3.681 1.00 0.00 39 LYS A CA 4
ATOM 2918 C C . LYS A 1 39 ? 16.277 -5.097 -2.809 1.00 0.00 39 LYS A C 4
ATOM 2919 O O . LYS A 1 39 ? 17.332 -5.060 -2.179 1.00 0.00 39 LYS A O 4
ATOM 2938 N N . GLU A 1 40 ? 15.389 -4.116 -2.778 1.00 0.00 40 GLU A N 4
ATOM 2939 C CA . GLU A 1 40 ? 15.561 -2.943 -1.924 1.00 0.00 40 GLU A CA 4
ATOM 2940 C C . GLU A 1 40 ? 14.888 -3.160 -0.573 1.00 0.00 40 GLU A C 4
ATOM 2941 O O . GLU A 1 40 ? 15.116 -2.417 0.382 1.00 0.00 40 GLU A O 4
ATOM 2953 N N . ARG A 1 41 ? 14.034 -4.179 -0.539 1.00 0.00 41 ARG A N 4
ATOM 2954 C CA . ARG A 1 41 ? 13.304 -4.617 0.661 1.00 0.00 41 ARG A CA 4
ATOM 2955 C C . ARG A 1 41 ? 12.159 -3.675 1.002 1.00 0.00 41 ARG A C 4
ATOM 2956 O O . ARG A 1 41 ? 11.022 -4.102 1.190 1.00 0.00 41 ARG A O 4
ATOM 2977 N N . ASP A 1 42 ? 12.466 -2.396 1.050 1.00 0.00 42 ASP A N 4
ATOM 2978 C CA . ASP A 1 42 ? 11.517 -1.370 1.459 1.00 0.00 42 ASP A CA 4
ATOM 2979 C C . ASP A 1 42 ? 10.514 -1.037 0.364 1.00 0.00 42 ASP A C 4
ATOM 2980 O O . ASP A 1 42 ? 9.804 -0.034 0.459 1.00 0.00 42 ASP A O 4
ATOM 2989 N N . GLN A 1 43 ? 10.461 -1.840 -0.691 1.00 0.00 43 GLN A N 4
ATOM 2990 C CA . GLN A 1 43 ? 9.605 -1.510 -1.815 1.00 0.00 43 GLN A CA 4
ATOM 2991 C C . GLN A 1 43 ? 8.159 -1.914 -1.548 1.00 0.00 43 GLN A C 4
ATOM 2992 O O . GLN A 1 43 ? 7.652 -2.869 -2.130 1.00 0.00 43 GLN A O 4
ATOM 3006 N N . TRP A 1 44 ? 7.521 -1.163 -0.655 1.00 0.00 44 TRP A N 4
ATOM 3007 C CA . TRP A 1 44 ? 6.123 -1.354 -0.279 1.00 0.00 44 TRP A CA 4
ATOM 3008 C C . TRP A 1 44 ? 5.152 -0.924 -1.374 1.00 0.00 44 TRP A C 4
ATOM 3009 O O . TRP A 1 44 ? 4.376 0.011 -1.182 1.00 0.00 44 TRP A O 4
ATOM 3030 N N . PHE A 1 45 ? 5.212 -1.571 -2.525 1.00 0.00 45 PHE A N 4
ATOM 3031 C CA . PHE A 1 45 ? 4.314 -1.229 -3.617 1.00 0.00 45 PHE A CA 4
ATOM 3032 C C . PHE A 1 45 ? 3.008 -1.985 -3.436 1.00 0.00 45 PHE A C 4
ATOM 3033 O O . PHE A 1 45 ? 2.990 -3.211 -3.383 1.00 0.00 45 PHE A O 4
ATOM 3050 N N . PRO A 1 46 ? 1.909 -1.230 -3.275 1.00 0.00 46 PRO A N 4
ATOM 3051 C CA . PRO A 1 46 ? 0.559 -1.769 -3.123 1.00 0.00 46 PRO A CA 4
ATOM 3052 C C . PRO A 1 46 ? 0.274 -2.974 -4.026 1.00 0.00 46 PRO A C 4
ATOM 3053 O O . PRO A 1 46 ? 0.722 -3.008 -5.175 1.00 0.00 46 PRO A O 4
ATOM 3064 N N . TYR A 1 47 ? -0.457 -3.959 -3.491 1.00 0.00 47 TYR A N 4
ATOM 3065 C CA . TYR A 1 47 ? -0.687 -5.235 -4.181 1.00 0.00 47 TYR A CA 4
ATOM 3066 C C . TYR A 1 47 ? -1.096 -5.018 -5.638 1.00 0.00 47 TYR A C 4
ATOM 3067 O O . TYR A 1 47 ? -0.435 -5.506 -6.559 1.00 0.00 47 TYR A O 4
ATOM 3085 N N . CYS A 1 48 ? -2.177 -4.283 -5.842 1.00 0.00 48 CYS A N 4
ATOM 3086 C CA . CYS A 1 48 ? -2.570 -3.864 -7.178 1.00 0.00 48 CYS A CA 4
ATOM 3087 C C . CYS A 1 48 ? -1.973 -2.493 -7.461 1.00 0.00 48 CYS A C 4
ATOM 3088 O O . CYS A 1 48 ? -2.538 -1.473 -7.065 1.00 0.00 48 CYS A O 4
ATOM 3095 N N . TYR A 1 49 ? -0.820 -2.480 -8.120 1.00 0.00 49 TYR A N 4
ATOM 3096 C CA . TYR A 1 49 ? -0.066 -1.253 -8.336 1.00 0.00 49 TYR A CA 4
ATOM 3097 C C . TYR A 1 49 ? 1.236 -1.595 -9.045 1.00 0.00 49 TYR A C 4
ATOM 3098 O O . TYR A 1 49 ? 1.403 -2.721 -9.520 1.00 0.00 49 TYR A O 4
ATOM 3116 N N . ASP A 1 50 ? 2.149 -0.643 -9.121 1.00 0.00 50 ASP A N 4
ATOM 3117 C CA . ASP A 1 50 ? 3.417 -0.870 -9.785 1.00 0.00 50 ASP A CA 4
ATOM 3118 C C . ASP A 1 50 ? 4.472 -1.278 -8.775 1.00 0.00 50 ASP A C 4
ATOM 3119 O O . ASP A 1 50 ? 4.611 -2.493 -8.520 1.00 0.00 50 ASP A O 4
ATOM 3129 N N . ASP A 1 1 ? 5.436 4.091 -10.829 1.00 0.00 1 ASP A N 5
ATOM 3130 C CA . ASP A 1 1 ? 5.246 4.246 -9.368 1.00 0.00 1 ASP A CA 5
ATOM 3131 C C . ASP A 1 1 ? 5.380 5.707 -8.966 1.00 0.00 1 ASP A C 5
ATOM 3132 O O . ASP A 1 1 ? 6.170 6.448 -9.550 1.00 0.00 1 ASP A O 5
ATOM 3143 N N . PHE A 1 2 ? 4.584 6.124 -7.993 1.00 0.00 2 PHE A N 5
ATOM 3144 C CA . PHE A 1 2 ? 4.718 7.449 -7.406 1.00 0.00 2 PHE A CA 5
ATOM 3145 C C . PHE A 1 2 ? 4.397 7.364 -5.923 1.00 0.00 2 PHE A C 5
ATOM 3146 O O . PHE A 1 2 ? 3.576 6.538 -5.513 1.00 0.00 2 PHE A O 5
ATOM 3163 N N . ASP A 1 3 ? 5.069 8.173 -5.120 1.00 0.00 3 ASP A N 5
ATOM 3164 C CA . ASP A 1 3 ? 4.828 8.193 -3.688 1.00 0.00 3 ASP A CA 5
ATOM 3165 C C . ASP A 1 3 ? 3.976 9.391 -3.307 1.00 0.00 3 ASP A C 5
ATOM 3166 O O . ASP A 1 3 ? 4.469 10.521 -3.250 1.00 0.00 3 ASP A O 5
ATOM 3175 N N . PRO A 1 4 ? 2.682 9.175 -3.064 1.00 0.00 4 PRO A N 5
ATOM 3176 C CA . PRO A 1 4 ? 1.796 10.231 -2.600 1.00 0.00 4 PRO A CA 5
ATOM 3177 C C . PRO A 1 4 ? 2.186 10.761 -1.220 1.00 0.00 4 PRO A C 5
ATOM 3178 O O . PRO A 1 4 ? 1.967 11.936 -0.926 1.00 0.00 4 PRO A O 5
ATOM 3189 N N . THR A 1 5 ? 2.769 9.911 -0.373 1.00 0.00 5 THR A N 5
ATOM 3190 C CA . THR A 1 5 ? 2.995 10.308 1.004 1.00 0.00 5 THR A CA 5
ATOM 3191 C C . THR A 1 5 ? 4.387 10.918 1.234 1.00 0.00 5 THR A C 5
ATOM 3192 O O . THR A 1 5 ? 4.477 12.051 1.713 1.00 0.00 5 THR A O 5
ATOM 3203 N N . GLU A 1 6 ? 5.475 10.220 0.892 1.00 0.00 6 GLU A N 5
ATOM 3204 C CA . GLU A 1 6 ? 6.790 10.776 1.180 1.00 0.00 6 GLU A CA 5
ATOM 3205 C C . GLU A 1 6 ? 7.419 11.487 -0.017 1.00 0.00 6 GLU A C 5
ATOM 3206 O O . GLU A 1 6 ? 7.322 12.711 -0.121 1.00 0.00 6 GLU A O 5
ATOM 3218 N N . PHE A 1 7 ? 8.068 10.743 -0.924 1.00 0.00 7 PHE A N 5
ATOM 3219 C CA . PHE A 1 7 ? 8.697 11.391 -2.074 1.00 0.00 7 PHE A CA 5
ATOM 3220 C C . PHE A 1 7 ? 8.115 11.025 -3.442 1.00 0.00 7 PHE A C 5
ATOM 3221 O O . PHE A 1 7 ? 7.226 11.700 -3.965 1.00 0.00 7 PHE A O 5
ATOM 3238 N N . LYS A 1 8 ? 8.632 9.925 -3.998 1.00 0.00 8 LYS A N 5
ATOM 3239 C CA . LYS A 1 8 ? 8.330 9.510 -5.367 1.00 0.00 8 LYS A CA 5
ATOM 3240 C C . LYS A 1 8 ? 8.176 7.994 -5.492 1.00 0.00 8 LYS A C 5
ATOM 3241 O O . LYS A 1 8 ? 7.577 7.500 -6.443 1.00 0.00 8 LYS A O 5
ATOM 3260 N N . GLY A 1 9 ? 8.743 7.272 -4.536 1.00 0.00 9 GLY A N 5
ATOM 3261 C CA . GLY A 1 9 ? 8.949 5.846 -4.693 1.00 0.00 9 GLY A CA 5
ATOM 3262 C C . GLY A 1 9 ? 8.068 4.999 -3.800 1.00 0.00 9 GLY A C 5
ATOM 3263 O O . GLY A 1 9 ? 7.013 5.444 -3.360 1.00 0.00 9 GLY A O 5
ATOM 3267 N N . PRO A 1 10 ? 8.470 3.740 -3.563 1.00 0.00 10 PRO A N 5
ATOM 3268 C CA . PRO A 1 10 ? 7.740 2.808 -2.699 1.00 0.00 10 PRO A CA 5
ATOM 3269 C C . PRO A 1 10 ? 7.528 3.363 -1.299 1.00 0.00 10 PRO A C 5
ATOM 3270 O O . PRO A 1 10 ? 8.217 4.288 -0.864 1.00 0.00 10 PRO A O 5
ATOM 3281 N N . PHE A 1 11 ? 6.599 2.760 -0.582 1.00 0.00 11 PHE A N 5
ATOM 3282 C CA . PHE A 1 11 ? 6.208 3.266 0.712 1.00 0.00 11 PHE A CA 5
ATOM 3283 C C . PHE A 1 11 ? 7.098 2.736 1.822 1.00 0.00 11 PHE A C 5
ATOM 3284 O O . PHE A 1 11 ? 7.515 1.585 1.807 1.00 0.00 11 PHE A O 5
ATOM 3301 N N . PRO A 1 12 ? 7.450 3.621 2.755 1.00 0.00 12 PRO A N 5
ATOM 3302 C CA . PRO A 1 12 ? 8.139 3.273 3.991 1.00 0.00 12 PRO A CA 5
ATOM 3303 C C . PRO A 1 12 ? 7.149 2.896 5.099 1.00 0.00 12 PRO A C 5
ATOM 3304 O O . PRO A 1 12 ? 7.218 1.841 5.726 1.00 0.00 12 PRO A O 5
ATOM 3315 N N . THR A 1 13 ? 6.226 3.815 5.283 1.00 0.00 13 THR A N 5
ATOM 3316 C CA . THR A 1 13 ? 5.206 3.826 6.313 1.00 0.00 13 THR A CA 5
ATOM 3317 C C . THR A 1 13 ? 4.060 2.841 6.078 1.00 0.00 13 THR A C 5
ATOM 3318 O O . THR A 1 13 ? 2.910 3.222 6.272 1.00 0.00 13 THR A O 5
ATOM 3329 N N . ILE A 1 14 ? 4.366 1.648 5.536 1.00 0.00 14 ILE A N 5
ATOM 3330 C CA . ILE A 1 14 ? 3.359 0.660 5.071 1.00 0.00 14 ILE A CA 5
ATOM 3331 C C . ILE A 1 14 ? 2.046 0.646 5.885 1.00 0.00 14 ILE A C 5
ATOM 3332 O O . ILE A 1 14 ? 0.997 0.327 5.334 1.00 0.00 14 ILE A O 5
ATOM 3348 N N . GLU A 1 15 ? 2.086 1.004 7.163 1.00 0.00 15 GLU A N 5
ATOM 3349 C CA . GLU A 1 15 ? 0.866 1.142 7.956 1.00 0.00 15 GLU A CA 5
ATOM 3350 C C . GLU A 1 15 ? -0.126 2.092 7.261 1.00 0.00 15 GLU A C 5
ATOM 3351 O O . GLU A 1 15 ? -1.232 1.692 6.876 1.00 0.00 15 GLU A O 5
ATOM 3363 N N . ILE A 1 16 ? 0.293 3.337 7.056 1.00 0.00 16 ILE A N 5
ATOM 3364 C CA . ILE A 1 16 ? -0.533 4.318 6.366 1.00 0.00 16 ILE A CA 5
ATOM 3365 C C . ILE A 1 16 ? -0.598 3.973 4.890 1.00 0.00 16 ILE A C 5
ATOM 3366 O O . ILE A 1 16 ? -1.570 4.278 4.206 1.00 0.00 16 ILE A O 5
ATOM 3382 N N . CYS A 1 17 ? 0.432 3.290 4.415 1.00 0.00 17 CYS A N 5
ATOM 3383 C CA . CYS A 1 17 ? 0.516 2.931 3.013 1.00 0.00 17 CYS A CA 5
ATOM 3384 C C . CYS A 1 17 ? -0.511 1.871 2.671 1.00 0.00 17 CYS A C 5
ATOM 3385 O O . CYS A 1 17 ? -0.899 1.731 1.521 1.00 0.00 17 CYS A O 5
ATOM 3392 N N . SER A 1 18 ? -0.967 1.144 3.678 1.00 0.00 18 SER A N 5
ATOM 3393 C CA . SER A 1 18 ? -2.001 0.150 3.482 1.00 0.00 18 SER A CA 5
ATOM 3394 C C . SER A 1 18 ? -3.321 0.860 3.226 1.00 0.00 18 SER A C 5
ATOM 3395 O O . SER A 1 18 ? -4.129 0.420 2.406 1.00 0.00 18 SER A O 5
ATOM 3403 N N . LYS A 1 19 ? -3.515 1.988 3.908 1.00 0.00 19 LYS A N 5
ATOM 3404 C CA . LYS A 1 19 ? -4.647 2.848 3.629 1.00 0.00 19 LYS A CA 5
ATOM 3405 C C . LYS A 1 19 ? -4.494 3.476 2.248 1.00 0.00 19 LYS A C 5
ATOM 3406 O O . LYS A 1 19 ? -5.436 3.511 1.456 1.00 0.00 19 LYS A O 5
ATOM 3425 N N . TYR A 1 20 ? -3.293 3.956 1.961 1.00 0.00 20 TYR A N 5
ATOM 3426 C CA . TYR A 1 20 ? -3.034 4.651 0.707 1.00 0.00 20 TYR A CA 5
ATOM 3427 C C . TYR A 1 20 ? -3.129 3.693 -0.467 1.00 0.00 20 TYR A C 5
ATOM 3428 O O . TYR A 1 20 ? -3.645 4.050 -1.514 1.00 0.00 20 TYR A O 5
ATOM 3446 N N . CYS A 1 21 ? -2.649 2.475 -0.268 1.00 0.00 21 CYS A N 5
ATOM 3447 C CA . CYS A 1 21 ? -2.748 1.413 -1.265 1.00 0.00 21 CYS A CA 5
ATOM 3448 C C . CYS A 1 21 ? -4.191 1.228 -1.710 1.00 0.00 21 CYS A C 5
ATOM 3449 O O . CYS A 1 21 ? -4.475 0.981 -2.889 1.00 0.00 21 CYS A O 5
ATOM 3456 N N . ALA A 1 22 ? -5.099 1.380 -0.761 1.00 0.00 22 ALA A N 5
ATOM 3457 C CA . ALA A 1 22 ? -6.509 1.201 -1.018 1.00 0.00 22 ALA A CA 5
ATOM 3458 C C . ALA A 1 22 ? -7.030 2.311 -1.914 1.00 0.00 22 ALA A C 5
ATOM 3459 O O . ALA A 1 22 ? -7.715 2.061 -2.902 1.00 0.00 22 ALA A O 5
ATOM 3466 N N . VAL A 1 23 ? -6.662 3.534 -1.580 1.00 0.00 23 VAL A N 5
ATOM 3467 C CA . VAL A 1 23 ? -7.097 4.699 -2.333 1.00 0.00 23 VAL A CA 5
ATOM 3468 C C . VAL A 1 23 ? -6.328 4.762 -3.649 1.00 0.00 23 VAL A C 5
ATOM 3469 O O . VAL A 1 23 ? -6.779 5.357 -4.631 1.00 0.00 23 VAL A O 5
ATOM 3482 N N . VAL A 1 24 ? -5.163 4.129 -3.646 1.00 0.00 24 VAL A N 5
ATOM 3483 C CA . VAL A 1 24 ? -4.344 3.980 -4.835 1.00 0.00 24 VAL A CA 5
ATOM 3484 C C . VAL A 1 24 ? -5.097 3.209 -5.925 1.00 0.00 24 VAL A C 5
ATOM 3485 O O . VAL A 1 24 ? -5.481 3.797 -6.938 1.00 0.00 24 VAL A O 5
ATOM 3498 N N . CYS A 1 25 ? -5.323 1.910 -5.745 1.00 0.00 25 CYS A N 5
ATOM 3499 C CA . CYS A 1 25 ? -5.929 1.144 -6.835 1.00 0.00 25 CYS A CA 5
ATOM 3500 C C . CYS A 1 25 ? -7.445 0.953 -6.703 1.00 0.00 25 CYS A C 5
ATOM 3501 O O . CYS A 1 25 ? -8.228 1.678 -7.319 1.00 0.00 25 CYS A O 5
ATOM 3508 N N . ASN A 1 26 ? -7.854 -0.023 -5.897 1.00 0.00 26 ASN A N 5
ATOM 3509 C CA . ASN A 1 26 ? -9.270 -0.390 -5.789 1.00 0.00 26 ASN A CA 5
ATOM 3510 C C . ASN A 1 26 ? -9.945 0.186 -4.559 1.00 0.00 26 ASN A C 5
ATOM 3511 O O . ASN A 1 26 ? -10.908 0.947 -4.634 1.00 0.00 26 ASN A O 5
ATOM 3522 N N . TYR A 1 27 ? -9.381 -0.204 -3.431 1.00 0.00 27 TYR A N 5
ATOM 3523 C CA . TYR A 1 27 ? -10.070 -0.279 -2.148 1.00 0.00 27 TYR A CA 5
ATOM 3524 C C . TYR A 1 27 ? -10.301 1.071 -1.466 1.00 0.00 27 TYR A C 5
ATOM 3525 O O . TYR A 1 27 ? -10.123 1.163 -0.261 1.00 0.00 27 TYR A O 5
ATOM 3543 N N . THR A 1 28 ? -10.650 2.104 -2.226 1.00 0.00 28 THR A N 5
ATOM 3544 C CA . THR A 1 28 ? -10.853 3.459 -1.690 1.00 0.00 28 THR A CA 5
ATOM 3545 C C . THR A 1 28 ? -11.461 3.485 -0.264 1.00 0.00 28 THR A C 5
ATOM 3546 O O . THR A 1 28 ? -11.087 4.333 0.547 1.00 0.00 28 THR A O 5
ATOM 3557 N N . SER A 1 29 ? -12.371 2.557 0.046 1.00 0.00 29 SER A N 5
ATOM 3558 C CA . SER A 1 29 ? -12.960 2.486 1.384 1.00 0.00 29 SER A CA 5
ATOM 3559 C C . SER A 1 29 ? -12.838 1.077 1.984 1.00 0.00 29 SER A C 5
ATOM 3560 O O . SER A 1 29 ? -13.423 0.778 3.028 1.00 0.00 29 SER A O 5
ATOM 3568 N N . ARG A 1 30 ? -12.085 0.218 1.317 1.00 0.00 30 ARG A N 5
ATOM 3569 C CA . ARG A 1 30 ? -11.861 -1.150 1.773 1.00 0.00 30 ARG A CA 5
ATOM 3570 C C . ARG A 1 30 ? -10.405 -1.338 2.213 1.00 0.00 30 ARG A C 5
ATOM 3571 O O . ARG A 1 30 ? -9.519 -0.643 1.724 1.00 0.00 30 ARG A O 5
ATOM 3592 N N . PRO A 1 31 ? -10.147 -2.229 3.189 1.00 0.00 31 PRO A N 5
ATOM 3593 C CA . PRO A 1 31 ? -8.788 -2.662 3.530 1.00 0.00 31 PRO A CA 5
ATOM 3594 C C . PRO A 1 31 ? -7.939 -2.987 2.304 1.00 0.00 31 PRO A C 5
ATOM 3595 O O . PRO A 1 31 ? -8.446 -3.485 1.293 1.00 0.00 31 PRO A O 5
ATOM 3606 N N . CYS A 1 32 ? -6.646 -2.736 2.406 1.00 0.00 32 CYS A N 5
ATOM 3607 C CA . CYS A 1 32 ? -5.730 -3.016 1.316 1.00 0.00 32 CYS A CA 5
ATOM 3608 C C . CYS A 1 32 ? -4.403 -3.525 1.857 1.00 0.00 32 CYS A C 5
ATOM 3609 O O . CYS A 1 32 ? -4.150 -3.471 3.061 1.00 0.00 32 CYS A O 5
ATOM 3616 N N . TYR A 1 33 ? -3.566 -4.027 0.961 1.00 0.00 33 TYR A N 5
ATOM 3617 C CA . TYR A 1 33 ? -2.359 -4.734 1.345 1.00 0.00 33 TYR A CA 5
ATOM 3618 C C . TYR A 1 33 ? -1.186 -4.288 0.476 1.00 0.00 33 TYR A C 5
ATOM 3619 O O . TYR A 1 33 ? -1.331 -4.122 -0.738 1.00 0.00 33 TYR A O 5
ATOM 3637 N N . CYS A 1 34 ? -0.031 -4.096 1.092 1.00 0.00 34 CYS A N 5
ATOM 3638 C CA . CYS A 1 34 ? 1.163 -3.679 0.371 1.00 0.00 34 CYS A CA 5
ATOM 3639 C C . CYS A 1 34 ? 2.123 -4.853 0.250 1.00 0.00 34 CYS A C 5
ATOM 3640 O O . CYS A 1 34 ? 2.228 -5.669 1.166 1.00 0.00 34 CYS A O 5
ATOM 3647 N N . VAL A 1 35 ? 2.803 -4.960 -0.882 1.00 0.00 35 VAL A N 5
ATOM 3648 C CA . VAL A 1 35 ? 3.769 -6.026 -1.078 1.00 0.00 35 VAL A CA 5
ATOM 3649 C C . VAL A 1 35 ? 5.168 -5.434 -1.107 1.00 0.00 35 VAL A C 5
ATOM 3650 O O . VAL A 1 35 ? 5.357 -4.308 -1.559 1.00 0.00 35 VAL A O 5
ATOM 3663 N N . GLU A 1 36 ? 6.137 -6.175 -0.606 1.00 0.00 36 GLU A N 5
ATOM 3664 C CA . GLU A 1 36 ? 7.487 -5.657 -0.493 1.00 0.00 36 GLU A CA 5
ATOM 3665 C C . GLU A 1 36 ? 8.429 -6.364 -1.455 1.00 0.00 36 GLU A C 5
ATOM 3666 O O . GLU A 1 36 ? 8.528 -7.592 -1.460 1.00 0.00 36 GLU A O 5
ATOM 3678 N N . ALA A 1 37 ? 9.095 -5.584 -2.291 1.00 0.00 37 ALA A N 5
ATOM 3679 C CA . ALA A 1 37 ? 10.150 -6.121 -3.131 1.00 0.00 37 ALA A CA 5
ATOM 3680 C C . ALA A 1 37 ? 11.407 -6.306 -2.304 1.00 0.00 37 ALA A C 5
ATOM 3681 O O . ALA A 1 37 ? 11.858 -5.369 -1.623 1.00 0.00 37 ALA A O 5
ATOM 3688 N N . ALA A 1 38 ? 11.967 -7.506 -2.384 1.00 0.00 38 ALA A N 5
ATOM 3689 C CA . ALA A 1 38 ? 13.028 -7.953 -1.490 1.00 0.00 38 ALA A CA 5
ATOM 3690 C C . ALA A 1 38 ? 14.377 -7.312 -1.787 1.00 0.00 38 ALA A C 5
ATOM 3691 O O . ALA A 1 38 ? 15.198 -7.160 -0.884 1.00 0.00 38 ALA A O 5
ATOM 3698 N N . LYS A 1 39 ? 14.610 -6.951 -3.045 1.00 0.00 39 LYS A N 5
ATOM 3699 C CA . LYS A 1 39 ? 15.899 -6.388 -3.459 1.00 0.00 39 LYS A CA 5
ATOM 3700 C C . LYS A 1 39 ? 16.309 -5.225 -2.559 1.00 0.00 39 LYS A C 5
ATOM 3701 O O . LYS A 1 39 ? 17.410 -5.203 -2.016 1.00 0.00 39 LYS A O 5
ATOM 3720 N N . GLU A 1 40 ? 15.421 -4.258 -2.418 1.00 0.00 40 GLU A N 5
ATOM 3721 C CA . GLU A 1 40 ? 15.624 -3.156 -1.486 1.00 0.00 40 GLU A CA 5
ATOM 3722 C C . GLU A 1 40 ? 14.960 -3.442 -0.147 1.00 0.00 40 GLU A C 5
ATOM 3723 O O . GLU A 1 40 ? 15.268 -2.804 0.858 1.00 0.00 40 GLU A O 5
ATOM 3735 N N . ARG A 1 41 ? 14.015 -4.380 -0.179 1.00 0.00 41 ARG A N 5
ATOM 3736 C CA . ARG A 1 41 ? 13.248 -4.823 1.001 1.00 0.00 41 ARG A CA 5
ATOM 3737 C C . ARG A 1 41 ? 12.161 -3.822 1.366 1.00 0.00 41 ARG A C 5
ATOM 3738 O O . ARG A 1 41 ? 11.034 -4.196 1.678 1.00 0.00 41 ARG A O 5
ATOM 3759 N N . ASP A 1 42 ? 12.507 -2.553 1.302 1.00 0.00 42 ASP A N 5
ATOM 3760 C CA . ASP A 1 42 ? 11.618 -1.479 1.714 1.00 0.00 42 ASP A CA 5
ATOM 3761 C C . ASP A 1 42 ? 10.627 -1.104 0.617 1.00 0.00 42 ASP A C 5
ATOM 3762 O O . ASP A 1 42 ? 9.951 -0.083 0.711 1.00 0.00 42 ASP A O 5
ATOM 3771 N N . GLN A 1 43 ? 10.543 -1.912 -0.436 1.00 0.00 43 GLN A N 5
ATOM 3772 C CA . GLN A 1 43 ? 9.710 -1.555 -1.576 1.00 0.00 43 GLN A CA 5
ATOM 3773 C C . GLN A 1 43 ? 8.255 -1.951 -1.355 1.00 0.00 43 GLN A C 5
ATOM 3774 O O . GLN A 1 43 ? 7.775 -2.935 -1.914 1.00 0.00 43 GLN A O 5
ATOM 3788 N N . TRP A 1 44 ? 7.576 -1.160 -0.535 1.00 0.00 44 TRP A N 5
ATOM 3789 C CA . TRP A 1 44 ? 6.168 -1.357 -0.193 1.00 0.00 44 TRP A CA 5
ATOM 3790 C C . TRP A 1 44 ? 5.215 -0.913 -1.301 1.00 0.00 44 TRP A C 5
ATOM 3791 O O . TRP A 1 44 ? 4.442 0.024 -1.112 1.00 0.00 44 TRP A O 5
ATOM 3812 N N . PHE A 1 45 ? 5.282 -1.549 -2.459 1.00 0.00 45 PHE A N 5
ATOM 3813 C CA . PHE A 1 45 ? 4.383 -1.196 -3.551 1.00 0.00 45 PHE A CA 5
ATOM 3814 C C . PHE A 1 45 ? 3.072 -1.953 -3.379 1.00 0.00 45 PHE A C 5
ATOM 3815 O O . PHE A 1 45 ? 3.056 -3.179 -3.337 1.00 0.00 45 PHE A O 5
ATOM 3832 N N . PRO A 1 46 ? 1.966 -1.206 -3.212 1.00 0.00 46 PRO A N 5
ATOM 3833 C CA . PRO A 1 46 ? 0.616 -1.759 -3.097 1.00 0.00 46 PRO A CA 5
ATOM 3834 C C . PRO A 1 46 ? 0.365 -2.939 -4.037 1.00 0.00 46 PRO A C 5
ATOM 3835 O O . PRO A 1 46 ? 0.832 -2.963 -5.179 1.00 0.00 46 PRO A O 5
ATOM 3846 N N . TYR A 1 47 ? -0.391 -3.913 -3.516 1.00 0.00 47 TYR A N 5
ATOM 3847 C CA . TYR A 1 47 ? -0.641 -5.195 -4.180 1.00 0.00 47 TYR A CA 5
ATOM 3848 C C . TYR A 1 47 ? -1.139 -5.010 -5.609 1.00 0.00 47 TYR A C 5
ATOM 3849 O O . TYR A 1 47 ? -0.821 -5.806 -6.490 1.00 0.00 47 TYR A O 5
ATOM 3867 N N . CYS A 1 48 ? -1.925 -3.970 -5.823 1.00 0.00 48 CYS A N 5
ATOM 3868 C CA . CYS A 1 48 ? -2.387 -3.613 -7.155 1.00 0.00 48 CYS A CA 5
ATOM 3869 C C . CYS A 1 48 ? -1.832 -2.244 -7.521 1.00 0.00 48 CYS A C 5
ATOM 3870 O O . CYS A 1 48 ? -2.467 -1.219 -7.275 1.00 0.00 48 CYS A O 5
ATOM 3877 N N . TYR A 1 49 ? -0.631 -2.228 -8.087 1.00 0.00 49 TYR A N 5
ATOM 3878 C CA . TYR A 1 49 ? 0.090 -0.984 -8.314 1.00 0.00 49 TYR A CA 5
ATOM 3879 C C . TYR A 1 49 ? 1.373 -1.273 -9.074 1.00 0.00 49 TYR A C 5
ATOM 3880 O O . TYR A 1 49 ? 1.537 -2.364 -9.625 1.00 0.00 49 TYR A O 5
ATOM 3898 N N . ASP A 1 50 ? 2.273 -0.309 -9.111 1.00 0.00 50 ASP A N 5
ATOM 3899 C CA . ASP A 1 50 ? 3.530 -0.473 -9.813 1.00 0.00 50 ASP A CA 5
ATOM 3900 C C . ASP A 1 50 ? 4.664 -0.689 -8.826 1.00 0.00 50 ASP A C 5
ATOM 3901 O O . ASP A 1 50 ? 5.337 0.294 -8.474 1.00 0.00 50 ASP A O 5
ATOM 3911 N N . ASP A 1 1 ? 4.637 4.741 -10.544 1.00 0.00 1 ASP A N 6
ATOM 3912 C CA . ASP A 1 1 ? 4.747 4.807 -9.069 1.00 0.00 1 ASP A CA 6
ATOM 3913 C C . ASP A 1 1 ? 4.956 6.250 -8.614 1.00 0.00 1 ASP A C 6
ATOM 3914 O O . ASP A 1 1 ? 5.401 7.091 -9.397 1.00 0.00 1 ASP A O 6
ATOM 3925 N N . PHE A 1 2 ? 4.631 6.523 -7.354 1.00 0.00 2 PHE A N 6
ATOM 3926 C CA . PHE A 1 2 ? 4.766 7.854 -6.771 1.00 0.00 2 PHE A CA 6
ATOM 3927 C C . PHE A 1 2 ? 4.444 7.781 -5.286 1.00 0.00 2 PHE A C 6
ATOM 3928 O O . PHE A 1 2 ? 3.565 7.023 -4.876 1.00 0.00 2 PHE A O 6
ATOM 3945 N N . ASP A 1 3 ? 5.179 8.532 -4.487 1.00 0.00 3 ASP A N 6
ATOM 3946 C CA . ASP A 1 3 ? 4.928 8.594 -3.061 1.00 0.00 3 ASP A CA 6
ATOM 3947 C C . ASP A 1 3 ? 4.169 9.868 -2.718 1.00 0.00 3 ASP A C 6
ATOM 3948 O O . ASP A 1 3 ? 4.753 10.954 -2.668 1.00 0.00 3 ASP A O 6
ATOM 3957 N N . PRO A 1 4 ? 2.847 9.766 -2.507 1.00 0.00 4 PRO A N 6
ATOM 3958 C CA . PRO A 1 4 ? 2.028 10.911 -2.128 1.00 0.00 4 PRO A CA 6
ATOM 3959 C C . PRO A 1 4 ? 2.361 11.448 -0.740 1.00 0.00 4 PRO A C 6
ATOM 3960 O O . PRO A 1 4 ? 2.127 12.625 -0.463 1.00 0.00 4 PRO A O 6
ATOM 3971 N N . THR A 1 5 ? 2.901 10.609 0.142 1.00 0.00 5 THR A N 6
ATOM 3972 C CA . THR A 1 5 ? 3.110 11.057 1.501 1.00 0.00 5 THR A CA 6
ATOM 3973 C C . THR A 1 5 ? 4.501 11.661 1.705 1.00 0.00 5 THR A C 6
ATOM 3974 O O . THR A 1 5 ? 4.600 12.821 2.118 1.00 0.00 5 THR A O 6
ATOM 3985 N N . GLU A 1 6 ? 5.581 10.932 1.415 1.00 0.00 6 GLU A N 6
ATOM 3986 C CA . GLU A 1 6 ? 6.892 11.520 1.617 1.00 0.00 6 GLU A CA 6
ATOM 3987 C C . GLU A 1 6 ? 7.537 12.061 0.339 1.00 0.00 6 GLU A C 6
ATOM 3988 O O . GLU A 1 6 ? 7.449 13.260 0.069 1.00 0.00 6 GLU A O 6
ATOM 4000 N N . PHE A 1 7 ? 8.170 11.194 -0.463 1.00 0.00 7 PHE A N 6
ATOM 4001 C CA . PHE A 1 7 ? 8.955 11.706 -1.587 1.00 0.00 7 PHE A CA 6
ATOM 4002 C C . PHE A 1 7 ? 8.428 11.384 -2.991 1.00 0.00 7 PHE A C 6
ATOM 4003 O O . PHE A 1 7 ? 7.681 12.161 -3.588 1.00 0.00 7 PHE A O 6
ATOM 4020 N N . LYS A 1 8 ? 8.835 10.223 -3.505 1.00 0.00 8 LYS A N 6
ATOM 4021 C CA . LYS A 1 8 ? 8.609 9.868 -4.905 1.00 0.00 8 LYS A CA 6
ATOM 4022 C C . LYS A 1 8 ? 8.285 8.390 -5.093 1.00 0.00 8 LYS A C 6
ATOM 4023 O O . LYS A 1 8 ? 7.573 8.017 -6.017 1.00 0.00 8 LYS A O 6
ATOM 4042 N N . GLY A 1 9 ? 8.850 7.560 -4.227 1.00 0.00 9 GLY A N 6
ATOM 4043 C CA . GLY A 1 9 ? 8.931 6.133 -4.491 1.00 0.00 9 GLY A CA 6
ATOM 4044 C C . GLY A 1 9 ? 8.065 5.282 -3.589 1.00 0.00 9 GLY A C 6
ATOM 4045 O O . GLY A 1 9 ? 7.112 5.776 -2.995 1.00 0.00 9 GLY A O 6
ATOM 4049 N N . PRO A 1 10 ? 8.385 3.977 -3.489 1.00 0.00 10 PRO A N 6
ATOM 4050 C CA . PRO A 1 10 ? 7.639 3.023 -2.664 1.00 0.00 10 PRO A CA 6
ATOM 4051 C C . PRO A 1 10 ? 7.496 3.491 -1.225 1.00 0.00 10 PRO A C 6
ATOM 4052 O O . PRO A 1 10 ? 8.239 4.355 -0.752 1.00 0.00 10 PRO A O 6
ATOM 4063 N N . PHE A 1 11 ? 6.570 2.879 -0.518 1.00 0.00 11 PHE A N 6
ATOM 4064 C CA . PHE A 1 11 ? 6.217 3.328 0.808 1.00 0.00 11 PHE A CA 6
ATOM 4065 C C . PHE A 1 11 ? 7.115 2.728 1.872 1.00 0.00 11 PHE A C 6
ATOM 4066 O O . PHE A 1 11 ? 7.575 1.599 1.752 1.00 0.00 11 PHE A O 6
ATOM 4083 N N . PRO A 1 12 ? 7.457 3.544 2.868 1.00 0.00 12 PRO A N 6
ATOM 4084 C CA . PRO A 1 12 ? 8.101 3.106 4.102 1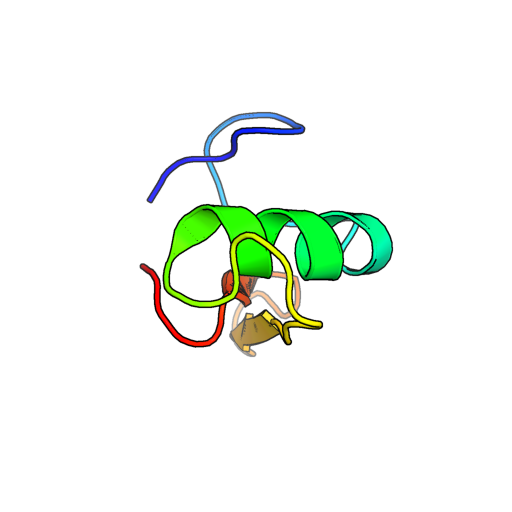.00 0.00 12 PRO A CA 6
ATOM 4085 C C . PRO A 1 12 ? 7.067 2.703 5.163 1.00 0.00 12 PRO A C 6
ATOM 4086 O O . PRO A 1 12 ? 7.041 1.589 5.685 1.00 0.00 12 PRO A O 6
ATOM 4097 N N . THR A 1 13 ? 6.216 3.676 5.420 1.00 0.00 13 THR A N 6
ATOM 4098 C CA . THR A 1 13 ? 5.173 3.699 6.432 1.00 0.00 13 THR A CA 6
ATOM 4099 C C . THR A 1 13 ? 4.001 2.749 6.172 1.00 0.00 13 THR A C 6
ATOM 4100 O O . THR A 1 13 ? 2.863 3.162 6.371 1.00 0.00 13 THR A O 6
ATOM 4111 N N . ILE A 1 14 ? 4.270 1.559 5.617 1.00 0.00 14 ILE A N 6
ATOM 4112 C CA . ILE A 1 14 ? 3.238 0.612 5.119 1.00 0.00 14 ILE A CA 6
ATOM 4113 C C . ILE A 1 14 ? 1.905 0.627 5.907 1.00 0.00 14 ILE A C 6
ATOM 4114 O O . ILE A 1 14 ? 0.858 0.345 5.336 1.00 0.00 14 ILE A O 6
ATOM 4130 N N . GLU A 1 15 ? 1.929 0.963 7.190 1.00 0.00 15 GLU A N 6
ATOM 4131 C CA . GLU A 1 15 ? 0.695 1.106 7.961 1.00 0.00 15 GLU A CA 6
ATOM 4132 C C . GLU A 1 15 ? -0.246 2.129 7.300 1.00 0.00 15 GLU A C 6
ATOM 4133 O O . GLU A 1 15 ? -1.390 1.817 6.966 1.00 0.00 15 GLU A O 6
ATOM 4145 N N . ILE A 1 16 ? 0.249 3.339 7.066 1.00 0.00 16 ILE A N 6
ATOM 4146 C CA . ILE A 1 16 ? -0.540 4.356 6.380 1.00 0.00 16 ILE A CA 6
ATOM 4147 C C . ILE A 1 16 ? -0.619 4.014 4.904 1.00 0.00 16 ILE A C 6
ATOM 4148 O O . ILE A 1 16 ? -1.579 4.351 4.217 1.00 0.00 16 ILE A O 6
ATOM 4164 N N . CYS A 1 17 ? 0.388 3.293 4.438 1.00 0.00 17 CYS A N 6
ATOM 4165 C CA . CYS A 1 17 ? 0.471 2.928 3.040 1.00 0.00 17 CYS A CA 6
ATOM 4166 C C . CYS A 1 17 ? -0.561 1.870 2.704 1.00 0.00 17 CYS A C 6
ATOM 4167 O O . CYS A 1 17 ? -0.907 1.692 1.548 1.00 0.00 17 CYS A O 6
ATOM 4174 N N . SER A 1 18 ? -1.065 1.182 3.717 1.00 0.00 18 SER A N 6
ATOM 4175 C CA . SER A 1 18 ? -2.112 0.203 3.508 1.00 0.00 18 SER A CA 6
ATOM 4176 C C . SER A 1 18 ? -3.397 0.944 3.175 1.00 0.00 18 SER A C 6
ATOM 4177 O O . SER A 1 18 ? -4.160 0.535 2.296 1.00 0.00 18 SER A O 6
ATOM 4185 N N . LYS A 1 19 ? -3.605 2.070 3.863 1.00 0.00 19 LYS A N 6
ATOM 4186 C CA . LYS A 1 19 ? -4.702 2.962 3.547 1.00 0.00 19 LYS A CA 6
ATOM 4187 C C . LYS A 1 19 ? -4.509 3.543 2.152 1.00 0.00 19 LYS A C 6
ATOM 4188 O O . LYS A 1 19 ? -5.442 3.604 1.348 1.00 0.00 19 LYS A O 6
ATOM 4207 N N . TYR A 1 20 ? -3.283 3.954 1.867 1.00 0.00 20 TYR A N 6
ATOM 4208 C CA . TYR A 1 20 ? -2.968 4.585 0.595 1.00 0.00 20 TYR A CA 6
ATOM 4209 C C . TYR A 1 20 ? -3.075 3.586 -0.541 1.00 0.00 20 TYR A C 6
ATOM 4210 O O . TYR A 1 20 ? -3.596 3.906 -1.598 1.00 0.00 20 TYR A O 6
ATOM 4228 N N . CYS A 1 21 ? -2.597 2.375 -0.297 1.00 0.00 21 CYS A N 6
ATOM 4229 C CA . CYS A 1 21 ? -2.692 1.281 -1.255 1.00 0.00 21 CYS A CA 6
ATOM 4230 C C . CYS A 1 21 ? -4.132 1.081 -1.694 1.00 0.00 21 CYS A C 6
ATOM 4231 O O . CYS A 1 21 ? -4.415 0.790 -2.861 1.00 0.00 21 CYS A O 6
ATOM 4238 N N . ALA A 1 22 ? -5.038 1.257 -0.749 1.00 0.00 22 ALA A N 6
ATOM 4239 C CA . ALA A 1 22 ? -6.448 1.093 -1.007 1.00 0.00 22 ALA A CA 6
ATOM 4240 C C . ALA A 1 22 ? -6.947 2.186 -1.935 1.00 0.00 22 ALA A C 6
ATOM 4241 O O . ALA A 1 22 ? -7.566 1.907 -2.964 1.00 0.00 22 ALA A O 6
ATOM 4248 N N . VAL A 1 23 ? -6.649 3.425 -1.576 1.00 0.00 23 VAL A N 6
ATOM 4249 C CA . VAL A 1 23 ? -7.024 4.577 -2.384 1.00 0.00 23 VAL A CA 6
ATOM 4250 C C . VAL A 1 23 ? -6.310 4.523 -3.733 1.00 0.00 23 VAL A C 6
ATOM 4251 O O . VAL A 1 23 ? -6.808 5.035 -4.739 1.00 0.00 23 VAL A O 6
ATOM 4264 N N . VAL A 1 24 ? -5.152 3.875 -3.739 1.00 0.00 24 VAL A N 6
ATOM 4265 C CA . VAL A 1 24 ? -4.347 3.719 -4.939 1.00 0.00 24 VAL A CA 6
ATOM 4266 C C . VAL A 1 24 ? -5.110 2.969 -6.038 1.00 0.00 24 VAL A C 6
ATOM 4267 O O . VAL A 1 24 ? -5.522 3.583 -7.022 1.00 0.00 24 VAL A O 6
ATOM 4280 N N . CYS A 1 25 ? -5.307 1.658 -5.903 1.00 0.00 25 CYS A N 6
ATOM 4281 C CA . CYS A 1 25 ? -5.938 0.925 -6.997 1.00 0.00 25 CYS A CA 6
ATOM 4282 C C . CYS A 1 25 ? -7.438 0.677 -6.792 1.00 0.00 25 CYS A C 6
ATOM 4283 O O . CYS A 1 25 ? -8.282 1.392 -7.336 1.00 0.00 25 CYS A O 6
ATOM 4290 N N . ASN A 1 26 ? -7.758 -0.328 -5.983 1.00 0.00 26 ASN A N 6
ATOM 4291 C CA . ASN A 1 26 ? -9.121 -0.825 -5.851 1.00 0.00 26 ASN A CA 6
ATOM 4292 C C . ASN A 1 26 ? -9.850 -0.251 -4.649 1.00 0.00 26 ASN A C 6
ATOM 4293 O O . ASN A 1 26 ? -10.866 0.431 -4.771 1.00 0.00 26 ASN A O 6
ATOM 4304 N N . TYR A 1 27 ? -9.269 -0.514 -3.495 1.00 0.00 27 TYR A N 6
ATOM 4305 C CA . TYR A 1 27 ? -9.956 -0.497 -2.212 1.00 0.00 27 TYR A CA 6
ATOM 4306 C C . TYR A 1 27 ? -10.182 0.900 -1.636 1.00 0.00 27 TYR A C 6
ATOM 4307 O O . TYR A 1 27 ? -10.011 1.089 -0.440 1.00 0.00 27 TYR A O 6
ATOM 4325 N N . THR A 1 28 ? -10.523 1.869 -2.471 1.00 0.00 28 THR A N 6
ATOM 4326 C CA . THR A 1 28 ? -10.688 3.264 -2.042 1.00 0.00 28 THR A CA 6
ATOM 4327 C C . THR A 1 28 ? -11.420 3.423 -0.688 1.00 0.00 28 THR A C 6
ATOM 4328 O O . THR A 1 28 ? -11.212 4.418 0.006 1.00 0.00 28 THR A O 6
ATOM 4339 N N . SER A 1 29 ? -12.260 2.460 -0.307 1.00 0.00 29 SER A N 6
ATOM 4340 C CA . SER A 1 29 ? -12.929 2.513 0.989 1.00 0.00 29 SER A CA 6
ATOM 4341 C C . SER A 1 29 ? -12.769 1.187 1.757 1.00 0.00 29 SER A C 6
ATOM 4342 O O . SER A 1 29 ? -13.314 1.014 2.849 1.00 0.00 29 SER A O 6
ATOM 4350 N N . ARG A 1 30 ? -12.014 0.261 1.180 1.00 0.00 30 ARG A N 6
ATOM 4351 C CA . ARG A 1 30 ? -11.784 -1.054 1.771 1.00 0.00 30 ARG A CA 6
ATOM 4352 C C . ARG A 1 30 ? -10.326 -1.197 2.227 1.00 0.00 30 ARG A C 6
ATOM 4353 O O . ARG A 1 30 ? -9.441 -0.542 1.682 1.00 0.00 30 ARG A O 6
ATOM 4374 N N . PRO A 1 31 ? -10.066 -1.999 3.278 1.00 0.00 31 PRO A N 6
ATOM 4375 C CA . PRO A 1 31 ? -8.707 -2.404 3.653 1.00 0.00 31 PRO A CA 6
ATOM 4376 C C . PRO A 1 31 ? -7.868 -2.851 2.457 1.00 0.00 31 PRO A C 6
ATOM 4377 O O . PRO A 1 31 ? -8.388 -3.433 1.502 1.00 0.00 31 PRO A O 6
ATOM 4388 N N . CYS A 1 32 ? -6.573 -2.599 2.522 1.00 0.00 32 CYS A N 6
ATOM 4389 C CA . CYS A 1 32 ? -5.677 -2.978 1.445 1.00 0.00 32 CYS A CA 6
ATOM 4390 C C . CYS A 1 32 ? -4.364 -3.501 2.005 1.00 0.00 32 CYS A C 6
ATOM 4391 O O . CYS A 1 32 ? -4.130 -3.460 3.215 1.00 0.00 32 CYS A O 6
ATOM 4398 N N . TYR A 1 33 ? -3.521 -4.007 1.117 1.00 0.00 33 TYR A N 6
ATOM 4399 C CA . TYR A 1 33 ? -2.302 -4.687 1.509 1.00 0.00 33 TYR A CA 6
ATOM 4400 C C . TYR A 1 33 ? -1.161 -4.288 0.580 1.00 0.00 33 TYR A C 6
ATOM 4401 O O . TYR A 1 33 ? -1.342 -4.193 -0.634 1.00 0.00 33 TYR A O 6
ATOM 4419 N N . CYS A 1 34 ? 0.010 -4.066 1.150 1.00 0.00 34 CYS A N 6
ATOM 4420 C CA . CYS A 1 34 ? 1.172 -3.657 0.374 1.00 0.00 34 CYS A CA 6
ATOM 4421 C C . CYS A 1 34 ? 2.136 -4.824 0.240 1.00 0.00 34 CYS A C 6
ATOM 4422 O O . CYS A 1 34 ? 2.291 -5.614 1.173 1.00 0.00 34 CYS A O 6
ATOM 4429 N N . VAL A 1 35 ? 2.775 -4.952 -0.914 1.00 0.00 35 VAL A N 6
ATOM 4430 C CA . VAL A 1 35 ? 3.729 -6.026 -1.117 1.00 0.00 35 VAL A CA 6
ATOM 4431 C C . VAL A 1 35 ? 5.141 -5.468 -1.148 1.00 0.00 35 VAL A C 6
ATOM 4432 O O . VAL A 1 35 ? 5.417 -4.479 -1.825 1.00 0.00 35 VAL A O 6
ATOM 4445 N N . GLU A 1 36 ? 6.023 -6.082 -0.385 1.00 0.00 36 GLU A N 6
ATOM 4446 C CA . GLU A 1 36 ? 7.394 -5.623 -0.294 1.00 0.00 36 GLU A CA 6
ATOM 4447 C C . GLU A 1 36 ? 8.259 -6.320 -1.333 1.00 0.00 36 GLU A C 6
ATOM 4448 O O . GLU A 1 36 ? 8.451 -7.537 -1.285 1.00 0.00 36 GLU A O 6
ATOM 4460 N N . ALA A 1 37 ? 8.747 -5.562 -2.301 1.00 0.00 37 ALA A N 6
ATOM 4461 C CA . ALA A 1 37 ? 9.706 -6.104 -3.243 1.00 0.00 37 ALA A CA 6
ATOM 4462 C C . ALA A 1 37 ? 11.005 -6.388 -2.516 1.00 0.00 37 ALA A C 6
ATOM 4463 O O . ALA A 1 37 ? 11.600 -5.485 -1.906 1.00 0.00 37 ALA A O 6
ATOM 4470 N N . ALA A 1 38 ? 11.431 -7.636 -2.608 1.00 0.00 38 ALA A N 6
ATOM 4471 C CA . ALA A 1 38 ? 12.477 -8.182 -1.758 1.00 0.00 38 ALA A CA 6
ATOM 4472 C C . ALA A 1 38 ? 13.867 -7.685 -2.111 1.00 0.00 38 ALA A C 6
ATOM 4473 O O . ALA A 1 38 ? 14.744 -7.666 -1.255 1.00 0.00 38 ALA A O 6
ATOM 4480 N N . LYS A 1 39 ? 14.082 -7.314 -3.363 1.00 0.00 39 LYS A N 6
ATOM 4481 C CA . LYS A 1 39 ? 15.409 -6.897 -3.806 1.00 0.00 39 LYS A CA 6
ATOM 4482 C C . LYS A 1 39 ? 15.953 -5.772 -2.922 1.00 0.00 39 LYS A C 6
ATOM 4483 O O . LYS A 1 39 ? 17.060 -5.864 -2.393 1.00 0.00 39 LYS A O 6
ATOM 4502 N N . GLU A 1 40 ? 15.161 -4.722 -2.762 1.00 0.00 40 GLU A N 6
ATOM 4503 C CA . GLU A 1 40 ? 15.498 -3.636 -1.850 1.00 0.00 40 GLU A CA 6
ATOM 4504 C C . GLU A 1 40 ? 14.886 -3.876 -0.477 1.00 0.00 40 GLU A C 6
ATOM 4505 O O . GLU A 1 40 ? 15.321 -3.303 0.520 1.00 0.00 40 GLU A O 6
ATOM 4517 N N . ARG A 1 41 ? 13.856 -4.718 -0.468 1.00 0.00 41 ARG A N 6
ATOM 4518 C CA . ARG A 1 41 ? 13.097 -5.107 0.729 1.00 0.00 41 ARG A CA 6
ATOM 4519 C C . ARG A 1 41 ? 12.112 -4.023 1.142 1.00 0.00 41 ARG A C 6
ATOM 4520 O O . ARG A 1 41 ? 11.022 -4.312 1.630 1.00 0.00 41 ARG A O 6
ATOM 4541 N N . ASP A 1 42 ? 12.495 -2.782 0.931 1.00 0.00 42 ASP A N 6
ATOM 4542 C CA . ASP A 1 42 ? 11.727 -1.648 1.409 1.00 0.00 42 ASP A CA 6
ATOM 4543 C C . ASP A 1 42 ? 10.717 -1.167 0.370 1.00 0.00 42 ASP A C 6
ATOM 4544 O O . ASP A 1 42 ? 10.100 -0.112 0.532 1.00 0.00 42 ASP A O 6
ATOM 4553 N N . GLN A 1 43 ? 10.534 -1.943 -0.692 1.00 0.00 43 GLN A N 6
ATOM 4554 C CA . GLN A 1 43 ? 9.649 -1.532 -1.772 1.00 0.00 43 GLN A CA 6
ATOM 4555 C C . GLN A 1 43 ? 8.197 -1.902 -1.470 1.00 0.00 43 GLN A C 6
ATOM 4556 O O . GLN A 1 43 ? 7.679 -2.888 -1.987 1.00 0.00 43 GLN A O 6
ATOM 4570 N N . TRP A 1 44 ? 7.560 -1.098 -0.626 1.00 0.00 44 TRP A N 6
ATOM 4571 C CA . TRP A 1 44 ? 6.161 -1.289 -0.239 1.00 0.00 44 TRP A CA 6
ATOM 4572 C C . TRP A 1 44 ? 5.174 -0.854 -1.318 1.00 0.00 44 TRP A C 6
ATOM 4573 O O . TRP A 1 44 ? 4.407 0.084 -1.107 1.00 0.00 44 TRP A O 6
ATOM 4594 N N . PHE A 1 45 ? 5.204 -1.498 -2.474 1.00 0.00 45 PHE A N 6
ATOM 4595 C CA . PHE A 1 45 ? 4.274 -1.148 -3.538 1.00 0.00 45 PHE A CA 6
ATOM 4596 C C . PHE A 1 45 ? 2.966 -1.890 -3.309 1.00 0.00 45 PHE A C 6
ATOM 4597 O O . PHE A 1 45 ? 2.948 -3.111 -3.185 1.00 0.00 45 PHE A O 6
ATOM 4614 N N . PRO A 1 46 ? 1.869 -1.130 -3.170 1.00 0.00 46 PRO A N 6
ATOM 4615 C CA . PRO A 1 46 ? 0.515 -1.668 -3.074 1.00 0.00 46 PRO A CA 6
ATOM 4616 C C . PRO A 1 46 ? 0.284 -2.851 -4.019 1.00 0.00 46 PRO A C 6
ATOM 4617 O O . PRO A 1 46 ? 0.787 -2.873 -5.143 1.00 0.00 46 PRO A O 6
ATOM 4628 N N . TYR A 1 47 ? -0.492 -3.824 -3.534 1.00 0.00 47 TYR A N 6
ATOM 4629 C CA . TYR A 1 47 ? -0.677 -5.115 -4.206 1.00 0.00 47 TYR A CA 6
ATOM 4630 C C . TYR A 1 47 ? -1.133 -4.961 -5.661 1.00 0.00 47 TYR A C 6
ATOM 4631 O O . TYR A 1 47 ? -0.897 -5.841 -6.486 1.00 0.00 47 TYR A O 6
ATOM 4649 N N . CYS A 1 48 ? -1.795 -3.857 -5.961 1.00 0.00 48 CYS A N 6
ATOM 4650 C CA . CYS A 1 48 ? -2.143 -3.517 -7.332 1.00 0.00 48 CYS A CA 6
ATOM 4651 C C . CYS A 1 48 ? -1.578 -2.139 -7.658 1.00 0.00 48 CYS A C 6
ATOM 4652 O O . CYS A 1 48 ? -2.240 -1.120 -7.451 1.00 0.00 48 CYS A O 6
ATOM 4659 N N . TYR A 1 49 ? -0.342 -2.104 -8.148 1.00 0.00 49 TYR A N 6
ATOM 4660 C CA . TYR A 1 49 ? 0.375 -0.844 -8.295 1.00 0.00 49 TYR A CA 6
ATOM 4661 C C . TYR A 1 49 ? 1.632 -1.034 -9.131 1.00 0.00 49 TYR A C 6
ATOM 4662 O O . TYR A 1 49 ? 1.757 -2.019 -9.861 1.00 0.00 49 TYR A O 6
ATOM 4680 N N . ASP A 1 50 ? 2.548 -0.089 -9.027 1.00 0.00 50 ASP A N 6
ATOM 4681 C CA . ASP A 1 50 ? 3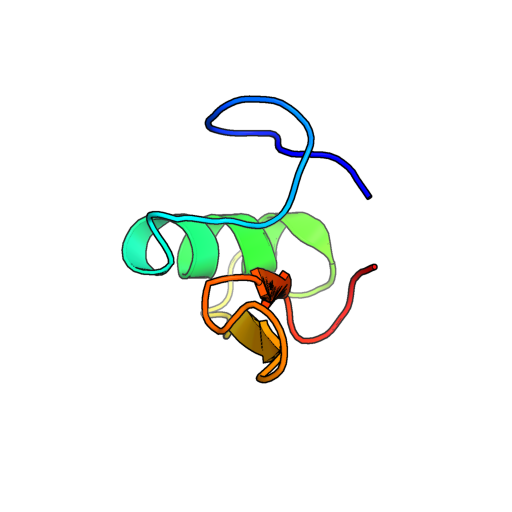.749 -0.090 -9.841 1.00 0.00 50 ASP A CA 6
ATOM 4682 C C . ASP A 1 50 ? 4.985 -0.297 -8.983 1.00 0.00 50 ASP A C 6
ATOM 4683 O O . ASP A 1 50 ? 5.658 0.698 -8.659 1.00 0.00 50 ASP A O 6
ATOM 4693 N N . ASP A 1 1 ? 5.213 4.684 -10.864 1.00 0.00 1 ASP A N 7
ATOM 4694 C CA . ASP A 1 1 ? 5.174 4.712 -9.386 1.00 0.00 1 ASP A CA 7
ATOM 4695 C C . ASP A 1 1 ? 5.254 6.144 -8.878 1.00 0.00 1 ASP A C 7
ATOM 4696 O O . ASP A 1 1 ? 6.038 6.950 -9.380 1.00 0.00 1 ASP A O 7
ATOM 4707 N N . PHE A 1 2 ? 4.415 6.466 -7.904 1.00 0.00 2 PHE A N 7
ATOM 4708 C CA . PHE A 1 2 ? 4.484 7.752 -7.231 1.00 0.00 2 PHE A CA 7
ATOM 4709 C C . PHE A 1 2 ? 4.167 7.563 -5.755 1.00 0.00 2 PHE A C 7
ATOM 4710 O O . PHE A 1 2 ? 3.400 6.669 -5.394 1.00 0.00 2 PHE A O 7
ATOM 4727 N N . ASP A 1 3 ? 4.787 8.368 -4.911 1.00 0.00 3 ASP A N 7
ATOM 4728 C CA . ASP A 1 3 ? 4.544 8.305 -3.480 1.00 0.00 3 ASP A CA 7
ATOM 4729 C C . ASP A 1 3 ? 3.619 9.436 -3.057 1.00 0.00 3 ASP A C 7
ATOM 4730 O O . ASP A 1 3 ? 4.055 10.581 -2.928 1.00 0.00 3 ASP A O 7
ATOM 4739 N N . PRO A 1 4 ? 2.329 9.141 -2.857 1.00 0.00 4 PRO A N 7
ATOM 4740 C CA . PRO A 1 4 ? 1.358 10.134 -2.409 1.00 0.00 4 PRO A CA 7
ATOM 4741 C C . PRO A 1 4 ? 1.706 10.734 -1.050 1.00 0.00 4 PRO A C 7
ATOM 4742 O O . PRO A 1 4 ? 1.367 11.886 -0.782 1.00 0.00 4 PRO A O 7
ATOM 4753 N N . THR A 1 5 ? 2.364 9.968 -0.178 1.00 0.00 5 THR A N 7
ATOM 4754 C CA . THR A 1 5 ? 2.626 10.473 1.156 1.00 0.00 5 THR A CA 7
ATOM 4755 C C . THR A 1 5 ? 3.997 11.141 1.288 1.00 0.00 5 THR A C 7
ATOM 4756 O O . THR A 1 5 ? 4.065 12.312 1.673 1.00 0.00 5 THR A O 7
ATOM 4767 N N . GLU A 1 6 ? 5.092 10.446 0.969 1.00 0.00 6 GLU A N 7
ATOM 4768 C CA . GLU A 1 6 ? 6.395 11.033 1.234 1.00 0.00 6 GLU A CA 7
ATOM 4769 C C . GLU A 1 6 ? 7.020 11.709 0.012 1.00 0.00 6 GLU A C 7
ATOM 4770 O O . GLU A 1 6 ? 6.896 12.926 -0.143 1.00 0.00 6 GLU A O 7
ATOM 4782 N N . PHE A 1 7 ? 7.685 10.946 -0.867 1.00 0.00 7 PHE A N 7
ATOM 4783 C CA . PHE A 1 7 ? 8.324 11.585 -2.015 1.00 0.00 7 PHE A CA 7
ATOM 4784 C C . PHE A 1 7 ? 7.758 11.206 -3.390 1.00 0.00 7 PHE A C 7
ATOM 4785 O O . PHE A 1 7 ? 6.844 11.852 -3.903 1.00 0.00 7 PHE A O 7
ATOM 4802 N N . LYS A 1 8 ? 8.302 10.125 -3.957 1.00 0.00 8 LYS A N 7
ATOM 4803 C CA . LYS A 1 8 ? 7.977 9.696 -5.320 1.00 0.00 8 LYS A CA 7
ATOM 4804 C C . LYS A 1 8 ? 7.884 8.177 -5.443 1.00 0.00 8 LYS A C 7
ATOM 4805 O O . LYS A 1 8 ? 7.292 7.661 -6.385 1.00 0.00 8 LYS A O 7
ATOM 4824 N N . GLY A 1 9 ? 8.503 7.474 -4.506 1.00 0.00 9 GLY A N 7
ATOM 4825 C CA . GLY A 1 9 ? 8.767 6.060 -4.687 1.00 0.00 9 GLY A CA 7
ATOM 4826 C C . GLY A 1 9 ? 7.943 5.165 -3.790 1.00 0.00 9 GLY A C 7
ATOM 4827 O O . GLY A 1 9 ? 6.895 5.572 -3.298 1.00 0.00 9 GLY A O 7
ATOM 4831 N N . PRO A 1 10 ? 8.392 3.910 -3.591 1.00 0.00 10 PRO A N 7
ATOM 4832 C CA . PRO A 1 10 ? 7.712 2.940 -2.725 1.00 0.00 10 PRO A CA 7
ATOM 4833 C C . PRO A 1 10 ? 7.477 3.487 -1.323 1.00 0.00 10 PRO A C 7
ATOM 4834 O O . PRO A 1 10 ? 8.139 4.432 -0.889 1.00 0.00 10 PRO A O 7
ATOM 4845 N N . PHE A 1 11 ? 6.571 2.859 -0.600 1.00 0.00 11 PHE A N 7
ATOM 4846 C CA . PHE A 1 11 ? 6.175 3.359 0.701 1.00 0.00 11 PHE A CA 7
ATOM 4847 C C . PHE A 1 11 ? 7.096 2.864 1.799 1.00 0.00 11 PHE A C 7
ATOM 4848 O O . PHE A 1 11 ? 7.608 1.749 1.740 1.00 0.00 11 PHE A O 7
ATOM 4865 N N . PRO A 1 12 ? 7.389 3.747 2.762 1.00 0.00 12 PRO A N 7
ATOM 4866 C CA . PRO A 1 12 ? 8.090 3.409 3.995 1.00 0.00 12 PRO A CA 7
ATOM 4867 C C . PRO A 1 12 ? 7.116 2.954 5.089 1.00 0.00 12 PRO A C 7
ATOM 4868 O O . PRO A 1 12 ? 7.199 1.855 5.637 1.00 0.00 12 PRO A O 7
ATOM 4879 N N . THR A 1 13 ? 6.191 3.858 5.350 1.00 0.00 13 THR A N 7
ATOM 4880 C CA . THR A 1 13 ? 5.177 3.798 6.389 1.00 0.00 13 THR A CA 7
ATOM 4881 C C . THR A 1 13 ? 4.062 2.779 6.136 1.00 0.00 13 THR A C 7
ATOM 4882 O O . THR A 1 13 ? 2.905 3.107 6.376 1.00 0.00 13 THR A O 7
ATOM 4893 N N . ILE A 1 14 ? 4.396 1.619 5.548 1.00 0.00 14 ILE A N 7
ATOM 4894 C CA . ILE A 1 14 ? 3.418 0.623 5.044 1.00 0.00 14 ILE A CA 7
ATOM 4895 C C . ILE A 1 14 ? 2.096 0.539 5.846 1.00 0.00 14 ILE A C 7
ATOM 4896 O O . ILE A 1 14 ? 1.055 0.231 5.271 1.00 0.00 14 ILE A O 7
ATOM 4912 N N . GLU A 1 15 ? 2.113 0.824 7.144 1.00 0.00 15 GLU A N 7
ATOM 4913 C CA . GLU A 1 15 ? 0.875 0.857 7.922 1.00 0.00 15 GLU A CA 7
ATOM 4914 C C . GLU A 1 15 ? -0.126 1.857 7.315 1.00 0.00 15 GLU A C 7
ATOM 4915 O O . GLU A 1 15 ? -1.249 1.494 6.965 1.00 0.00 15 GLU A O 7
ATOM 4927 N N . ILE A 1 16 ? 0.296 3.105 7.144 1.00 0.00 16 ILE A N 7
ATOM 4928 C CA . ILE A 1 16 ? -0.552 4.109 6.514 1.00 0.00 16 ILE A CA 7
ATOM 4929 C C . ILE A 1 16 ? -0.630 3.829 5.023 1.00 0.00 16 ILE A C 7
ATOM 4930 O O . ILE A 1 16 ? -1.609 4.156 4.360 1.00 0.00 16 ILE A O 7
ATOM 4946 N N . CYS A 1 17 ? 0.400 3.172 4.512 1.00 0.00 17 CYS A N 7
ATOM 4947 C CA . CYS A 1 17 ? 0.490 2.892 3.095 1.00 0.00 17 CYS A CA 7
ATOM 4948 C C . CYS A 1 17 ? -0.517 1.830 2.689 1.00 0.00 17 CYS A C 7
ATOM 4949 O O . CYS A 1 17 ? -0.880 1.736 1.527 1.00 0.00 17 CYS A O 7
ATOM 4956 N N . SER A 1 18 ? -0.978 1.042 3.650 1.00 0.00 18 SER A N 7
ATOM 4957 C CA . SER A 1 18 ? -2.002 0.054 3.375 1.00 0.00 18 SER A CA 7
ATOM 4958 C C . SER A 1 18 ? -3.322 0.778 3.152 1.00 0.00 18 SER A C 7
ATOM 4959 O O . SER A 1 18 ? -4.111 0.412 2.278 1.00 0.00 18 SER A O 7
ATOM 4967 N N . LYS A 1 19 ? -3.532 1.842 3.929 1.00 0.00 19 LYS A N 7
ATOM 4968 C CA . LYS A 1 19 ? -4.648 2.740 3.709 1.00 0.00 19 LYS A CA 7
ATOM 4969 C C . LYS A 1 19 ? -4.514 3.416 2.347 1.00 0.00 19 LYS A C 7
ATOM 4970 O O . LYS A 1 19 ? -5.480 3.512 1.586 1.00 0.00 19 LYS A O 7
ATOM 4989 N N . TYR A 1 20 ? -3.305 3.860 2.035 1.00 0.00 20 TYR A N 7
ATOM 4990 C CA . TYR A 1 20 ? -3.057 4.581 0.793 1.00 0.00 20 TYR A CA 7
ATOM 4991 C C . TYR A 1 20 ? -3.123 3.647 -0.400 1.00 0.00 20 TYR A C 7
ATOM 4992 O O . TYR A 1 20 ? -3.586 4.034 -1.462 1.00 0.00 20 TYR A O 7
ATOM 5010 N N . CYS A 1 21 ? -2.676 2.412 -0.208 1.00 0.00 21 CYS A N 7
ATOM 5011 C CA . CYS A 1 21 ? -2.756 1.380 -1.237 1.00 0.00 21 CYS A CA 7
ATOM 5012 C C . CYS A 1 21 ? -4.192 1.191 -1.693 1.00 0.00 21 CYS A C 7
ATOM 5013 O O . CYS A 1 21 ? -4.465 0.942 -2.874 1.00 0.00 21 CYS A O 7
ATOM 5020 N N . ALA A 1 22 ? -5.105 1.326 -0.749 1.00 0.00 22 ALA A N 7
ATOM 5021 C CA . ALA A 1 22 ? -6.516 1.182 -1.030 1.00 0.00 22 ALA A CA 7
ATOM 5022 C C . ALA A 1 22 ? -6.983 2.309 -1.931 1.00 0.00 22 ALA A C 7
ATOM 5023 O O . ALA A 1 22 ? -7.588 2.077 -2.979 1.00 0.00 22 ALA A O 7
ATOM 5030 N N . VAL A 1 23 ? -6.657 3.523 -1.525 1.00 0.00 23 VAL A N 7
ATOM 5031 C CA . VAL A 1 23 ? -6.986 4.714 -2.291 1.00 0.00 23 VAL A CA 7
ATOM 5032 C C . VAL A 1 23 ? -6.211 4.717 -3.611 1.00 0.00 23 VAL A C 7
ATOM 5033 O O . VAL A 1 23 ? -6.615 5.350 -4.585 1.00 0.00 23 VAL A O 7
ATOM 5046 N N . VAL A 1 24 ? -5.105 3.979 -3.632 1.00 0.00 24 VAL A N 7
ATOM 5047 C CA . VAL A 1 24 ? -4.273 3.861 -4.819 1.00 0.00 24 VAL A CA 7
ATOM 5048 C C . VAL A 1 24 ? -4.992 3.091 -5.935 1.00 0.00 24 VAL A C 7
ATOM 5049 O O . VAL A 1 24 ? -5.413 3.698 -6.920 1.00 0.00 24 VAL A O 7
ATOM 5062 N N . CYS A 1 25 ? -5.138 1.772 -5.812 1.00 0.00 25 CYS A N 7
ATOM 5063 C CA . CYS A 1 25 ? -5.739 1.018 -6.910 1.00 0.00 25 CYS A CA 7
ATOM 5064 C C . CYS A 1 25 ? -7.224 0.700 -6.711 1.00 0.00 25 CYS A C 7
ATOM 5065 O O . CYS A 1 25 ? -8.093 1.351 -7.287 1.00 0.00 25 CYS A O 7
ATOM 5072 N N . ASN A 1 26 ? -7.500 -0.295 -5.873 1.00 0.00 26 ASN A N 7
ATOM 5073 C CA . ASN A 1 26 ? -8.827 -0.891 -5.779 1.00 0.00 26 ASN A CA 7
ATOM 5074 C C . ASN A 1 26 ? -9.673 -0.296 -4.667 1.00 0.00 26 ASN A C 7
ATOM 5075 O O . ASN A 1 26 ? -10.707 0.325 -4.897 1.00 0.00 26 ASN A O 7
ATOM 5086 N N . TYR A 1 27 ? -9.168 -0.475 -3.468 1.00 0.00 27 TYR A N 7
ATOM 5087 C CA . TYR A 1 27 ? -9.956 -0.462 -2.248 1.00 0.00 27 TYR A CA 7
ATOM 5088 C C . TYR A 1 27 ? -10.214 0.931 -1.684 1.00 0.00 27 TYR A C 7
ATOM 5089 O O . TYR A 1 27 ? -10.091 1.122 -0.484 1.00 0.00 27 TYR A O 7
ATOM 5107 N N . THR A 1 28 ? -10.511 1.893 -2.546 1.00 0.00 28 THR A N 7
ATOM 5108 C CA . THR A 1 28 ? -10.792 3.280 -2.139 1.00 0.00 28 THR A CA 7
ATOM 5109 C C . THR A 1 28 ? -11.407 3.405 -0.723 1.00 0.00 28 THR A C 7
ATOM 5110 O O . THR A 1 28 ? -11.000 4.273 0.049 1.00 0.00 28 THR A O 7
ATOM 5121 N N . SER A 1 29 ? -12.355 2.533 -0.361 1.00 0.00 29 SER A N 7
ATOM 5122 C CA . SER A 1 29 ? -12.952 2.574 0.974 1.00 0.00 29 SER A CA 7
ATOM 5123 C C . SER A 1 29 ? -12.612 1.324 1.800 1.00 0.00 29 SER A C 7
ATOM 5124 O O . SER A 1 29 ? -12.711 1.331 3.026 1.00 0.00 29 SER A O 7
ATOM 5132 N N . ARG A 1 30 ? -12.212 0.268 1.118 1.00 0.00 30 ARG A N 7
ATOM 5133 C CA . ARG A 1 30 ? -11.906 -1.018 1.746 1.00 0.00 30 ARG A CA 7
ATOM 5134 C C . ARG A 1 30 ? -10.429 -1.094 2.164 1.00 0.00 30 ARG A C 7
ATOM 5135 O O . ARG A 1 30 ? -9.586 -0.413 1.593 1.00 0.00 30 ARG A O 7
ATOM 5156 N N . PRO A 1 31 ? -10.108 -1.865 3.218 1.00 0.00 31 PRO A N 7
ATOM 5157 C CA . PRO A 1 31 ? -8.718 -2.183 3.578 1.00 0.00 31 PRO A CA 7
ATOM 5158 C C . PRO A 1 31 ? -7.887 -2.678 2.394 1.00 0.00 31 PRO A C 7
ATOM 5159 O O . PRO A 1 31 ? -8.399 -3.358 1.499 1.00 0.00 31 PRO A O 7
ATOM 5170 N N . CYS A 1 32 ? -6.601 -2.359 2.405 1.00 0.00 32 CYS A N 7
ATOM 5171 C CA . CYS A 1 32 ? -5.701 -2.799 1.352 1.00 0.00 32 CYS A CA 7
ATOM 5172 C C . CYS A 1 32 ? -4.383 -3.275 1.941 1.00 0.00 32 CYS A C 7
ATOM 5173 O O . CYS A 1 32 ? -4.136 -3.125 3.137 1.00 0.00 32 CYS A O 7
ATOM 5180 N N . TYR A 1 33 ? -3.545 -3.859 1.095 1.00 0.00 33 TYR A N 7
ATOM 5181 C CA . TYR A 1 33 ? -2.332 -4.519 1.542 1.00 0.00 33 TYR A CA 7
ATOM 5182 C C . TYR A 1 33 ? -1.174 -4.175 0.607 1.00 0.00 33 TYR A C 7
ATOM 5183 O O . TYR A 1 33 ? -1.354 -4.076 -0.610 1.00 0.00 33 TYR A O 7
ATOM 5201 N N . CYS A 1 34 ? 0.005 -3.990 1.176 1.00 0.00 34 CYS A N 7
ATOM 5202 C CA . CYS A 1 34 ? 1.184 -3.635 0.401 1.00 0.00 34 CYS A CA 7
ATOM 5203 C C . CYS A 1 34 ? 2.122 -4.830 0.300 1.00 0.00 34 CYS A C 7
ATOM 5204 O O . CYS A 1 34 ? 2.245 -5.610 1.246 1.00 0.00 34 CYS A O 7
ATOM 5211 N N . VAL A 1 35 ? 2.775 -4.983 -0.841 1.00 0.00 35 VAL A N 7
ATOM 5212 C CA . VAL A 1 35 ? 3.713 -6.075 -1.022 1.00 0.00 35 VAL A CA 7
ATOM 5213 C C . VAL A 1 35 ? 5.129 -5.523 -1.057 1.00 0.00 35 VAL A C 7
ATOM 5214 O O . VAL A 1 35 ? 5.381 -4.468 -1.638 1.00 0.00 35 VAL A O 7
ATOM 5227 N N . GLU A 1 36 ? 6.043 -6.215 -0.402 1.00 0.00 36 GLU A N 7
ATOM 5228 C CA . GLU A 1 36 ? 7.414 -5.750 -0.306 1.00 0.00 36 GLU A CA 7
ATOM 5229 C C . GLU A 1 36 ? 8.269 -6.361 -1.408 1.00 0.00 36 GLU A C 7
ATOM 5230 O O . GLU A 1 36 ? 8.438 -7.581 -1.476 1.00 0.00 36 GLU A O 7
ATOM 5242 N N . ALA A 1 37 ? 8.776 -5.523 -2.297 1.00 0.00 37 ALA A N 7
ATOM 5243 C CA . ALA A 1 37 ? 9.708 -5.992 -3.305 1.00 0.00 37 ALA A CA 7
ATOM 5244 C C . ALA A 1 37 ? 11.007 -6.408 -2.640 1.00 0.00 37 ALA A C 7
ATOM 5245 O O . ALA A 1 37 ? 11.575 -5.647 -1.839 1.00 0.00 37 ALA A O 7
ATOM 5252 N N . ALA A 1 38 ? 11.473 -7.593 -3.008 1.00 0.00 38 ALA A N 7
ATOM 5253 C CA . ALA A 1 38 ? 12.504 -8.309 -2.269 1.00 0.00 38 ALA A CA 7
ATOM 5254 C C . ALA A 1 38 ? 13.891 -7.694 -2.403 1.00 0.00 38 ALA A C 7
ATOM 5255 O O . ALA A 1 38 ? 14.639 -7.660 -1.430 1.00 0.00 38 ALA A O 7
ATOM 5262 N N . LYS A 1 39 ? 14.231 -7.220 -3.595 1.00 0.00 39 LYS A N 7
ATOM 5263 C CA . LYS A 1 39 ? 15.584 -6.732 -3.869 1.00 0.00 39 LYS A CA 7
ATOM 5264 C C . LYS A 1 39 ? 16.028 -5.696 -2.835 1.00 0.00 39 LYS A C 7
ATOM 5265 O O . LYS A 1 39 ? 17.095 -5.817 -2.236 1.00 0.00 39 LYS A O 7
ATOM 5284 N N . GLU A 1 40 ? 15.204 -4.683 -2.631 1.00 0.00 40 GLU A N 7
ATOM 5285 C CA . GLU A 1 40 ? 15.473 -3.665 -1.622 1.00 0.00 40 GLU A CA 7
ATOM 5286 C C . GLU A 1 40 ? 14.809 -4.024 -0.296 1.00 0.00 40 GLU A C 7
ATOM 5287 O O . GLU A 1 40 ? 15.144 -3.465 0.747 1.00 0.00 40 GLU A O 7
ATOM 5299 N N . ARG A 1 41 ? 13.828 -4.928 -0.377 1.00 0.00 41 ARG A N 7
ATOM 5300 C CA . ARG A 1 41 ? 13.078 -5.444 0.784 1.00 0.00 41 ARG A CA 7
ATOM 5301 C C . ARG A 1 41 ? 12.047 -4.438 1.293 1.00 0.00 41 ARG A C 7
ATOM 5302 O O . ARG A 1 41 ? 10.946 -4.807 1.698 1.00 0.00 41 ARG A O 7
ATOM 5323 N N . ASP A 1 42 ? 12.417 -3.175 1.259 1.00 0.00 42 ASP A N 7
ATOM 5324 C CA . ASP A 1 42 ? 11.608 -2.098 1.815 1.00 0.00 42 ASP A CA 7
ATOM 5325 C C . ASP A 1 42 ? 10.659 -1.498 0.766 1.00 0.00 42 ASP A C 7
ATOM 5326 O O . ASP A 1 42 ? 10.023 -0.473 1.000 1.00 0.00 42 ASP A O 7
ATOM 5335 N N . GLN A 1 43 ? 10.544 -2.141 -0.394 1.00 0.00 43 GLN A N 7
ATOM 5336 C CA . GLN A 1 43 ? 9.723 -1.583 -1.471 1.00 0.00 43 GLN A CA 7
ATOM 5337 C C . GLN A 1 43 ? 8.252 -1.931 -1.285 1.00 0.00 43 GLN A C 7
ATOM 5338 O O . GLN A 1 43 ? 7.768 -2.939 -1.796 1.00 0.00 43 GLN A O 7
ATOM 5352 N N . TRP A 1 44 ? 7.561 -1.077 -0.552 1.00 0.00 44 TRP A N 7
ATOM 5353 C CA . TRP A 1 44 ? 6.154 -1.260 -0.223 1.00 0.00 44 TRP A CA 7
ATOM 5354 C C . TRP A 1 44 ? 5.205 -0.849 -1.346 1.00 0.00 44 TRP A C 7
ATOM 5355 O O . TRP A 1 44 ? 4.446 0.105 -1.194 1.00 0.00 44 TRP A O 7
ATOM 5376 N N . PHE A 1 45 ? 5.267 -1.532 -2.481 1.00 0.00 45 PHE A N 7
ATOM 5377 C CA . PHE A 1 45 ? 4.368 -1.221 -3.587 1.00 0.00 45 PHE A CA 7
ATOM 5378 C C . PHE A 1 45 ? 3.058 -1.968 -3.384 1.00 0.00 45 PHE A C 7
ATOM 5379 O O . PHE A 1 45 ? 3.042 -3.194 -3.306 1.00 0.00 45 PHE A O 7
ATOM 5396 N N . PRO A 1 46 ? 1.958 -1.211 -3.222 1.00 0.00 46 PRO A N 7
ATOM 5397 C CA . PRO A 1 46 ? 0.607 -1.750 -3.100 1.00 0.00 46 PRO A CA 7
ATOM 5398 C C . PRO A 1 46 ? 0.357 -2.943 -4.024 1.00 0.00 46 PRO A C 7
ATOM 5399 O O . PRO A 1 46 ? 0.869 -2.996 -5.143 1.00 0.00 46 PRO A O 7
ATOM 5410 N N . TYR A 1 47 ? -0.448 -3.890 -3.527 1.00 0.00 47 TYR A N 7
ATOM 5411 C CA . TYR A 1 47 ? -0.690 -5.179 -4.191 1.00 0.00 47 TYR A CA 7
ATOM 5412 C C . TYR A 1 47 ? -1.131 -5.011 -5.649 1.00 0.00 47 TYR A C 7
ATOM 5413 O O . TYR A 1 47 ? -0.985 -5.927 -6.459 1.00 0.00 47 TYR A O 7
ATOM 5431 N N . CYS A 1 48 ? -1.677 -3.852 -5.964 1.00 0.00 48 CYS A N 7
ATOM 5432 C CA . CYS A 1 48 ? -2.018 -3.501 -7.333 1.00 0.00 48 CYS A CA 7
ATOM 5433 C C . CYS A 1 48 ? -1.454 -2.121 -7.641 1.00 0.00 48 CYS A C 7
ATOM 5434 O O . CYS A 1 48 ? -2.093 -1.104 -7.362 1.00 0.00 48 CYS A O 7
ATOM 5441 N N . TYR A 1 49 ? -0.242 -2.081 -8.187 1.00 0.00 49 TYR A N 7
ATOM 5442 C CA . TYR A 1 49 ? 0.465 -0.820 -8.360 1.00 0.00 49 TYR A CA 7
ATOM 5443 C C . TYR A 1 49 ? 1.743 -1.030 -9.162 1.00 0.00 49 TYR A C 7
ATOM 5444 O O . TYR A 1 49 ? 1.907 -2.052 -9.829 1.00 0.00 49 TYR A O 7
ATOM 5462 N N . ASP A 1 50 ? 2.638 -0.062 -9.090 1.00 0.00 50 ASP A N 7
ATOM 5463 C CA . ASP A 1 50 ? 3.851 -0.088 -9.886 1.00 0.00 50 ASP A CA 7
ATOM 5464 C C . ASP A 1 50 ? 5.079 -0.267 -9.012 1.00 0.00 50 ASP A C 7
ATOM 5465 O O . ASP A 1 50 ? 5.635 0.746 -8.554 1.00 0.00 50 ASP A O 7
ATOM 5475 N N . ASP A 1 1 ? 4.821 4.316 -10.244 1.00 0.00 1 ASP A N 8
ATOM 5476 C CA . ASP A 1 1 ? 4.521 4.548 -8.811 1.00 0.00 1 ASP A CA 8
ATOM 5477 C C . ASP A 1 1 ? 4.612 6.031 -8.479 1.00 0.00 1 ASP A C 8
ATOM 5478 O O . ASP A 1 1 ? 5.192 6.808 -9.241 1.00 0.00 1 ASP A O 8
ATOM 5489 N N . PHE A 1 2 ? 4.009 6.417 -7.360 1.00 0.00 2 PHE A N 8
ATOM 5490 C CA . PHE A 1 2 ? 4.145 7.764 -6.824 1.00 0.00 2 PHE A CA 8
ATOM 5491 C C . PHE A 1 2 ? 3.886 7.734 -5.323 1.00 0.00 2 PHE A C 8
ATOM 5492 O O . PHE A 1 2 ? 2.964 7.061 -4.857 1.00 0.00 2 PHE A O 8
ATOM 5509 N N . ASP A 1 3 ? 4.723 8.425 -4.572 1.00 0.00 3 ASP A N 8
ATOM 5510 C CA . ASP A 1 3 ? 4.563 8.517 -3.137 1.00 0.00 3 ASP A CA 8
ATOM 5511 C C . ASP A 1 3 ? 3.950 9.857 -2.752 1.00 0.00 3 ASP A C 8
ATOM 5512 O O . ASP A 1 3 ? 4.618 10.895 -2.798 1.00 0.00 3 ASP A O 8
ATOM 5521 N N . PRO A 1 4 ? 2.656 9.861 -2.406 1.00 0.00 4 PRO A N 8
ATOM 5522 C CA . PRO A 1 4 ? 1.967 11.067 -1.958 1.00 0.00 4 PRO A CA 8
ATOM 5523 C C . PRO A 1 4 ? 2.404 11.529 -0.569 1.00 0.00 4 PRO A C 8
ATOM 5524 O O . PRO A 1 4 ? 2.260 12.705 -0.238 1.00 0.00 4 PRO A O 8
ATOM 5535 N N . THR A 1 5 ? 2.929 10.623 0.258 1.00 0.00 5 THR A N 8
ATOM 5536 C CA . THR A 1 5 ? 3.235 10.997 1.629 1.00 0.00 5 THR A CA 8
ATOM 5537 C C . THR A 1 5 ? 4.677 11.484 1.797 1.00 0.00 5 THR A C 8
ATOM 5538 O O . THR A 1 5 ? 4.889 12.597 2.287 1.00 0.00 5 THR A O 8
ATOM 5549 N N . GLU A 1 6 ? 5.677 10.696 1.401 1.00 0.00 6 GLU A N 8
ATOM 5550 C CA . GLU A 1 6 ? 7.045 11.137 1.616 1.00 0.00 6 GLU A CA 8
ATOM 5551 C C . GLU A 1 6 ? 7.680 11.785 0.387 1.00 0.00 6 GLU A C 8
ATOM 5552 O O . GLU A 1 6 ? 7.712 13.013 0.288 1.00 0.00 6 GLU A O 8
ATOM 5564 N N . PHE A 1 7 ? 8.197 10.985 -0.548 1.00 0.00 7 PHE A N 8
ATOM 5565 C CA . PHE A 1 7 ? 8.856 11.570 -1.712 1.00 0.00 7 PHE A CA 8
ATOM 5566 C C . PHE A 1 7 ? 8.172 11.307 -3.056 1.00 0.00 7 PHE A C 8
ATOM 5567 O O . PHE A 1 7 ? 7.334 12.083 -3.515 1.00 0.00 7 PHE A O 8
ATOM 5584 N N . LYS A 1 8 ? 8.548 10.174 -3.658 1.00 0.00 8 LYS A N 8
ATOM 5585 C CA . LYS A 1 8 ? 8.143 9.818 -5.016 1.00 0.00 8 LYS A CA 8
ATOM 5586 C C . LYS A 1 8 ? 7.857 8.325 -5.160 1.00 0.00 8 LYS A C 8
ATOM 5587 O O . LYS A 1 8 ? 7.047 7.914 -5.988 1.00 0.00 8 LYS A O 8
ATOM 5606 N N . GLY A 1 9 ? 8.563 7.529 -4.366 1.00 0.00 9 GLY A N 8
ATOM 5607 C CA . GLY A 1 9 ? 8.709 6.111 -4.647 1.00 0.00 9 GLY A CA 8
ATOM 5608 C C . GLY A 1 9 ? 7.975 5.206 -3.681 1.00 0.00 9 GLY A C 8
ATOM 5609 O O . GLY A 1 9 ? 7.023 5.629 -3.033 1.00 0.00 9 GLY A O 8
ATOM 5613 N N . PRO A 1 10 ? 8.394 3.926 -3.597 1.00 0.00 10 PRO A N 8
ATOM 5614 C CA . PRO A 1 10 ? 7.760 2.922 -2.733 1.00 0.00 10 PRO A CA 8
ATOM 5615 C C . PRO A 1 10 ? 7.610 3.406 -1.299 1.00 0.00 10 PRO A C 8
ATOM 5616 O O . PRO A 1 10 ? 8.360 4.268 -0.835 1.00 0.00 10 PRO A O 8
ATOM 5627 N N . PHE A 1 11 ? 6.672 2.811 -0.589 1.00 0.00 11 PHE A N 8
ATOM 5628 C CA . PHE A 1 11 ? 6.308 3.292 0.725 1.00 0.00 11 PHE A CA 8
ATOM 5629 C C . PHE A 1 11 ? 7.209 2.724 1.806 1.00 0.00 11 PHE A C 8
ATOM 5630 O O . PHE A 1 11 ? 7.612 1.568 1.759 1.00 0.00 11 PHE A O 8
ATOM 5647 N N . PRO A 1 12 ? 7.602 3.588 2.743 1.00 0.00 12 PRO A N 8
ATOM 5648 C CA . PRO A 1 12 ? 8.320 3.208 3.955 1.00 0.00 12 PRO A CA 8
ATOM 5649 C C . PRO A 1 12 ? 7.357 2.832 5.089 1.00 0.00 12 PRO A C 8
ATOM 5650 O O . PRO A 1 12 ? 7.474 1.799 5.748 1.00 0.00 12 PRO A O 8
ATOM 5661 N N . THR A 1 13 ? 6.406 3.724 5.258 1.00 0.00 13 THR A N 8
ATOM 5662 C CA . THR A 1 13 ? 5.422 3.751 6.324 1.00 0.00 13 THR A CA 8
ATOM 5663 C C . THR A 1 13 ? 4.243 2.802 6.110 1.00 0.00 13 THR A C 8
ATOM 5664 O O . THR A 1 13 ? 3.115 3.208 6.367 1.00 0.00 13 THR A O 8
ATOM 5675 N N . ILE A 1 14 ? 4.492 1.613 5.535 1.00 0.00 14 ILE A N 8
ATOM 5676 C CA . ILE A 1 14 ? 3.440 0.674 5.064 1.00 0.00 14 ILE A CA 8
ATOM 5677 C C . ILE A 1 14 ? 2.130 0.697 5.886 1.00 0.00 14 ILE A C 8
ATOM 5678 O O . ILE A 1 14 ? 1.064 0.442 5.336 1.00 0.00 14 ILE A O 8
ATOM 5694 N N . GLU A 1 15 ? 2.192 1.012 7.171 1.00 0.00 15 GLU A N 8
ATOM 5695 C CA . GLU A 1 15 ? 0.979 1.131 7.977 1.00 0.00 15 GLU A CA 8
ATOM 5696 C C . GLU A 1 15 ? 0.001 2.135 7.345 1.00 0.00 15 GLU A C 8
ATOM 5697 O O . GLU A 1 15 ? -1.141 1.791 7.028 1.00 0.00 15 GLU A O 8
ATOM 5709 N N . ILE A 1 16 ? 0.462 3.360 7.111 1.00 0.00 16 ILE A N 8
ATOM 5710 C CA . ILE A 1 16 ? -0.366 4.363 6.454 1.00 0.00 16 ILE A CA 8
ATOM 5711 C C . ILE A 1 16 ? -0.503 4.015 4.983 1.00 0.00 16 ILE A C 8
ATOM 5712 O O . ILE A 1 16 ? -1.491 4.345 4.334 1.00 0.00 16 ILE A O 8
ATOM 5728 N N . CYS A 1 17 ? 0.486 3.298 4.475 1.00 0.00 17 CYS A N 8
ATOM 5729 C CA . CYS A 1 17 ? 0.524 2.949 3.070 1.00 0.00 17 CYS A CA 8
ATOM 5730 C C . CYS A 1 17 ? -0.517 1.891 2.752 1.00 0.00 17 CYS A C 8
ATOM 5731 O O . CYS A 1 17 ? -0.921 1.743 1.608 1.00 0.00 17 CYS A O 8
ATOM 5738 N N . SER A 1 18 ? -0.966 1.170 3.769 1.00 0.00 18 SER A N 8
ATOM 5739 C CA . SER A 1 18 ? -2.004 0.179 3.578 1.00 0.00 18 SER A CA 8
ATOM 5740 C C . SER A 1 18 ? -3.325 0.905 3.366 1.00 0.00 18 SER A C 8
ATOM 5741 O O . SER A 1 18 ? -4.174 0.471 2.583 1.00 0.00 18 SER A O 8
ATOM 5749 N N . LYS A 1 19 ? -3.478 2.039 4.056 1.00 0.00 19 LYS A N 8
ATOM 5750 C CA . LYS A 1 19 ? -4.594 2.932 3.808 1.00 0.00 19 LYS A CA 8
ATOM 5751 C C . LYS A 1 19 ? -4.484 3.511 2.401 1.00 0.00 19 LYS A C 8
ATOM 5752 O O . LYS A 1 19 ? -5.450 3.520 1.636 1.00 0.00 19 LYS A O 8
ATOM 5771 N N . TYR A 1 20 ? -3.287 3.967 2.065 1.00 0.00 20 TYR A N 8
ATOM 5772 C CA . TYR A 1 20 ? -3.049 4.625 0.786 1.00 0.00 20 TYR A CA 8
ATOM 5773 C C . TYR A 1 20 ? -3.219 3.650 -0.364 1.00 0.00 20 TYR A C 8
ATOM 5774 O O . TYR A 1 20 ? -3.836 3.980 -1.366 1.00 0.00 20 TYR A O 8
ATOM 5792 N N . CYS A 1 21 ? -2.687 2.447 -0.189 1.00 0.00 21 CYS A N 8
ATOM 5793 C CA . CYS A 1 21 ? -2.791 1.377 -1.178 1.00 0.00 21 CYS A CA 8
ATOM 5794 C C . CYS A 1 21 ? -4.235 1.179 -1.618 1.00 0.00 21 CYS A C 8
ATOM 5795 O O . CYS A 1 21 ? -4.513 0.894 -2.789 1.00 0.00 21 CYS A O 8
ATOM 5802 N N . ALA A 1 22 ? -5.150 1.348 -0.677 1.00 0.00 22 ALA A N 8
ATOM 5803 C CA . ALA A 1 22 ? -6.561 1.167 -0.952 1.00 0.00 22 ALA A CA 8
ATOM 5804 C C . ALA A 1 22 ? -7.059 2.251 -1.891 1.00 0.00 22 ALA A C 8
ATOM 5805 O O . ALA A 1 22 ? -7.656 1.964 -2.929 1.00 0.00 22 ALA A O 8
ATOM 5812 N N . VAL A 1 23 ? -6.772 3.492 -1.535 1.00 0.00 23 VAL A N 8
ATOM 5813 C CA . VAL A 1 23 ? -7.160 4.637 -2.342 1.00 0.00 23 VAL A CA 8
ATOM 5814 C C . VAL A 1 23 ? -6.364 4.653 -3.647 1.00 0.00 23 VAL A C 8
ATOM 5815 O O . VAL A 1 23 ? -6.746 5.307 -4.619 1.00 0.00 23 VAL A O 8
ATOM 5828 N N . VAL A 1 24 ? -5.255 3.927 -3.649 1.00 0.00 24 VAL A N 8
ATOM 5829 C CA . VAL A 1 24 ? -4.412 3.801 -4.826 1.00 0.00 24 VAL A CA 8
ATOM 5830 C C . VAL A 1 24 ? -5.142 3.068 -5.960 1.00 0.00 24 VAL A C 8
ATOM 5831 O O . VAL A 1 24 ? -5.561 3.702 -6.926 1.00 0.00 24 VAL A O 8
ATOM 5844 N N . CYS A 1 25 ? -5.317 1.751 -5.860 1.00 0.00 25 CYS A N 8
ATOM 5845 C CA . CYS A 1 25 ? -5.894 1.019 -6.988 1.00 0.00 25 CYS A CA 8
ATOM 5846 C C . CYS A 1 25 ? -7.401 0.741 -6.855 1.00 0.00 25 CYS A C 8
ATOM 5847 O O . CYS A 1 25 ? -8.227 1.437 -7.444 1.00 0.00 25 CYS A O 8
ATOM 5854 N N . ASN A 1 26 ? -7.744 -0.280 -6.069 1.00 0.00 26 ASN A N 8
ATOM 5855 C CA . ASN A 1 26 ? -9.110 -0.789 -5.991 1.00 0.00 26 ASN A CA 8
ATOM 5856 C C . ASN A 1 26 ? -9.888 -0.244 -4.805 1.00 0.00 26 ASN A C 8
ATOM 5857 O O . ASN A 1 26 ? -10.946 0.368 -4.943 1.00 0.00 26 ASN A O 8
ATOM 5868 N N . TYR A 1 27 ? -9.314 -0.480 -3.642 1.00 0.00 27 TYR A N 8
ATOM 5869 C CA . TYR A 1 27 ? -10.021 -0.487 -2.371 1.00 0.00 27 TYR A CA 8
ATOM 5870 C C . TYR A 1 27 ? -10.297 0.900 -1.804 1.00 0.00 27 TYR A C 8
ATOM 5871 O O . TYR A 1 27 ? -10.132 1.105 -0.611 1.00 0.00 27 TYR A O 8
ATOM 5889 N N . THR A 1 28 ? -10.664 1.847 -2.654 1.00 0.00 28 THR A N 8
ATOM 5890 C CA . THR A 1 28 ? -10.895 3.235 -2.243 1.00 0.00 28 THR A CA 8
ATOM 5891 C C . THR A 1 28 ? -11.659 3.361 -0.898 1.00 0.00 28 THR A C 8
ATOM 5892 O O . THR A 1 28 ? -11.504 4.359 -0.193 1.00 0.00 28 THR A O 8
ATOM 5903 N N . SER A 1 29 ? -12.467 2.357 -0.535 1.00 0.00 29 SER A N 8
ATOM 5904 C CA . SER A 1 29 ? -13.150 2.362 0.759 1.00 0.00 29 SER A CA 8
ATOM 5905 C C . SER A 1 29 ? -12.926 1.044 1.519 1.00 0.00 29 SER A C 8
ATOM 5906 O O . SER A 1 29 ? -13.449 0.847 2.617 1.00 0.00 29 SER A O 8
ATOM 5914 N N . ARG A 1 30 ? -12.134 0.155 0.940 1.00 0.00 30 ARG A N 8
ATOM 5915 C CA . ARG A 1 30 ? -11.904 -1.177 1.499 1.00 0.00 30 ARG A CA 8
ATOM 5916 C C . ARG A 1 30 ? -10.468 -1.309 2.021 1.00 0.00 30 ARG A C 8
ATOM 5917 O O . ARG A 1 30 ? -9.571 -0.626 1.536 1.00 0.00 30 ARG A O 8
ATOM 5938 N N . PRO A 1 31 ? -10.244 -2.138 3.062 1.00 0.00 31 PRO A N 8
ATOM 5939 C CA . PRO A 1 31 ? -8.894 -2.501 3.513 1.00 0.00 31 PRO A CA 8
ATOM 5940 C C . PRO A 1 31 ? -7.987 -2.927 2.362 1.00 0.00 31 PRO A C 8
ATOM 5941 O O . PRO A 1 31 ? -8.430 -3.580 1.416 1.00 0.00 31 PRO A O 8
ATOM 5952 N N . CYS A 1 32 ? -6.714 -2.578 2.457 1.00 0.00 32 CYS A N 8
ATOM 5953 C CA . CYS A 1 32 ? -5.758 -2.913 1.414 1.00 0.00 32 CYS A CA 8
ATOM 5954 C C . CYS A 1 32 ? -4.442 -3.380 2.010 1.00 0.00 32 CYS A C 8
ATOM 5955 O O . CYS A 1 32 ? -4.191 -3.210 3.204 1.00 0.00 32 CYS A O 8
ATOM 5962 N N . TYR A 1 33 ? -3.604 -3.955 1.160 1.00 0.00 33 TYR A N 8
ATOM 5963 C CA . TYR A 1 33 ? -2.383 -4.608 1.591 1.00 0.00 33 TYR A CA 8
ATOM 5964 C C . TYR A 1 33 ? -1.233 -4.230 0.663 1.00 0.00 33 TYR A C 8
ATOM 5965 O O . TYR A 1 33 ? -1.416 -4.115 -0.552 1.00 0.00 33 TYR A O 8
ATOM 5983 N N . CYS A 1 34 ? -0.052 -4.042 1.227 1.00 0.00 34 CYS A N 8
ATOM 5984 C CA . CYS A 1 34 ? 1.117 -3.662 0.443 1.00 0.00 34 CYS A CA 8
ATOM 5985 C C . CYS A 1 34 ? 2.060 -4.849 0.301 1.00 0.00 34 CYS A C 8
ATOM 5986 O O . CYS A 1 34 ? 2.133 -5.699 1.192 1.00 0.00 34 CYS A O 8
ATOM 5993 N N . VAL A 1 35 ? 2.763 -4.929 -0.822 1.00 0.00 35 VAL A N 8
ATOM 5994 C CA . VAL A 1 35 ? 3.728 -5.998 -1.031 1.00 0.00 35 VAL A CA 8
ATOM 5995 C C . VAL A 1 35 ? 5.129 -5.413 -1.084 1.00 0.00 35 VAL A C 8
ATOM 5996 O O . VAL A 1 35 ? 5.314 -4.282 -1.526 1.00 0.00 35 VAL A O 8
ATOM 6009 N N . GLU A 1 36 ? 6.106 -6.165 -0.610 1.00 0.00 36 GLU A N 8
ATOM 6010 C CA . GLU A 1 36 ? 7.470 -5.668 -0.553 1.00 0.00 36 GLU A CA 8
ATOM 6011 C C . GLU A 1 36 ? 8.372 -6.367 -1.563 1.00 0.00 36 GLU A C 8
ATOM 6012 O O . GLU A 1 36 ? 8.490 -7.593 -1.574 1.00 0.00 36 GLU A O 8
ATOM 6024 N N . ALA A 1 37 ? 8.982 -5.579 -2.438 1.00 0.00 37 ALA A N 8
ATOM 6025 C CA . ALA A 1 37 ? 9.960 -6.106 -3.378 1.00 0.00 37 ALA A CA 8
ATOM 6026 C C . ALA A 1 37 ? 11.248 -6.442 -2.650 1.00 0.00 37 ALA A C 8
ATOM 6027 O O . ALA A 1 37 ? 11.718 -5.658 -1.812 1.00 0.00 37 ALA A O 8
ATOM 6034 N N . ALA A 1 38 ? 11.822 -7.582 -3.016 1.00 0.00 38 ALA A N 8
ATOM 6035 C CA . ALA A 1 38 ? 12.874 -8.228 -2.243 1.00 0.00 38 ALA A CA 8
ATOM 6036 C C . ALA A 1 38 ? 14.233 -7.561 -2.393 1.00 0.00 38 ALA A C 8
ATOM 6037 O O . ALA A 1 38 ? 14.984 -7.484 -1.426 1.00 0.00 38 ALA A O 8
ATOM 6044 N N . LYS A 1 39 ? 14.553 -7.090 -3.594 1.00 0.00 39 LYS A N 8
ATOM 6045 C CA . LYS A 1 39 ? 15.874 -6.517 -3.865 1.00 0.00 39 LYS A CA 8
ATOM 6046 C C . LYS A 1 39 ? 16.258 -5.480 -2.811 1.00 0.00 39 LYS A C 8
ATOM 6047 O O . LYS A 1 39 ? 17.332 -5.546 -2.217 1.00 0.00 39 LYS A O 8
ATOM 6066 N N . GLU A 1 40 ? 15.374 -4.529 -2.587 1.00 0.00 40 GLU A N 8
ATOM 6067 C CA . GLU A 1 40 ? 15.587 -3.509 -1.573 1.00 0.00 40 GLU A CA 8
ATOM 6068 C C . GLU A 1 40 ? 14.958 -3.924 -0.245 1.00 0.00 40 GLU A C 8
ATOM 6069 O O . GLU A 1 40 ? 15.372 -3.467 0.819 1.00 0.00 40 GLU A O 8
ATOM 6081 N N . ARG A 1 41 ? 13.927 -4.769 -0.348 1.00 0.00 41 ARG A N 8
ATOM 6082 C CA . ARG A 1 41 ? 13.174 -5.318 0.791 1.00 0.00 41 ARG A CA 8
ATOM 6083 C C . ARG A 1 41 ? 12.118 -4.327 1.252 1.00 0.00 41 ARG A C 8
ATOM 6084 O O . ARG A 1 41 ? 11.029 -4.705 1.675 1.00 0.00 41 ARG A O 8
ATOM 6105 N N . ASP A 1 42 ? 12.452 -3.058 1.143 1.00 0.00 42 ASP A N 8
ATOM 6106 C CA . ASP A 1 42 ? 11.622 -1.984 1.655 1.00 0.00 42 ASP A CA 8
ATOM 6107 C C . ASP A 1 42 ? 10.641 -1.459 0.609 1.00 0.00 42 ASP A C 8
ATOM 6108 O O . ASP A 1 42 ? 9.979 -0.446 0.828 1.00 0.00 42 ASP A O 8
ATOM 6117 N N . GLN A 1 43 ? 10.532 -2.143 -0.525 1.00 0.00 43 GLN A N 8
ATOM 6118 C CA . GLN A 1 43 ? 9.705 -1.636 -1.615 1.00 0.00 43 GLN A CA 8
ATOM 6119 C C . GLN A 1 43 ? 8.232 -1.978 -1.406 1.00 0.00 43 GLN A C 8
ATOM 6120 O O . GLN A 1 43 ? 7.721 -2.940 -1.972 1.00 0.00 43 GLN A O 8
ATOM 6134 N N . TRP A 1 44 ? 7.575 -1.163 -0.588 1.00 0.00 44 TRP A N 8
ATOM 6135 C CA . TRP A 1 44 ? 6.167 -1.330 -0.233 1.00 0.00 44 TRP A CA 8
ATOM 6136 C C . TRP A 1 44 ? 5.206 -0.873 -1.328 1.00 0.00 44 TRP A C 8
ATOM 6137 O O . TRP A 1 44 ? 4.460 0.085 -1.131 1.00 0.00 44 TRP A O 8
ATOM 6158 N N . PHE A 1 45 ? 5.237 -1.518 -2.483 1.00 0.00 45 PHE A N 8
ATOM 6159 C CA . PHE A 1 45 ? 4.311 -1.164 -3.551 1.00 0.00 45 PHE A CA 8
ATOM 6160 C C . PHE A 1 45 ? 3.001 -1.904 -3.328 1.00 0.00 45 PHE A C 8
ATOM 6161 O O . PHE A 1 45 ? 2.977 -3.129 -3.227 1.00 0.00 45 PHE A O 8
ATOM 6178 N N . PRO A 1 46 ? 1.908 -1.140 -3.168 1.00 0.00 46 PRO A N 8
ATOM 6179 C CA . PRO A 1 46 ? 0.556 -1.672 -3.015 1.00 0.00 46 PRO A CA 8
ATOM 6180 C C . PRO A 1 46 ? 0.281 -2.881 -3.912 1.00 0.00 46 PRO A C 8
ATOM 6181 O O . PRO A 1 46 ? 0.731 -2.919 -5.058 1.00 0.00 46 PRO A O 8
ATOM 6192 N N . TYR A 1 47 ? -0.452 -3.861 -3.372 1.00 0.00 47 TYR A N 8
ATOM 6193 C CA . TYR A 1 47 ? -0.666 -5.153 -4.035 1.00 0.00 47 TYR A CA 8
ATOM 6194 C C . TYR A 1 47 ? -1.011 -4.982 -5.515 1.00 0.00 47 TYR A C 8
ATOM 6195 O O . TYR A 1 47 ? -0.356 -5.555 -6.389 1.00 0.00 47 TYR A O 8
ATOM 6213 N N . CYS A 1 48 ? -2.035 -4.193 -5.790 1.00 0.00 48 CYS A N 8
ATOM 6214 C CA . CYS A 1 48 ? -2.372 -3.821 -7.155 1.00 0.00 48 CYS A CA 8
ATOM 6215 C C . CYS A 1 48 ? -1.798 -2.443 -7.450 1.00 0.00 48 CYS A C 8
ATOM 6216 O O . CYS A 1 48 ? -2.419 -1.430 -7.132 1.00 0.00 48 CYS A O 8
ATOM 6223 N N . TYR A 1 49 ? -0.601 -2.405 -8.028 1.00 0.00 49 TYR A N 8
ATOM 6224 C CA . TYR A 1 49 ? 0.101 -1.146 -8.236 1.00 0.00 49 TYR A CA 8
ATOM 6225 C C . TYR A 1 49 ? 1.419 -1.395 -8.953 1.00 0.00 49 TYR A C 8
ATOM 6226 O O . TYR A 1 49 ? 1.709 -2.526 -9.348 1.00 0.00 49 TYR A O 8
ATOM 6244 N N . ASP A 1 50 ? 2.206 -0.346 -9.108 1.00 0.00 50 ASP A N 8
ATOM 6245 C CA . ASP A 1 50 ? 3.463 -0.431 -9.827 1.00 0.00 50 ASP A CA 8
ATOM 6246 C C . ASP A 1 50 ? 4.621 -0.617 -8.868 1.00 0.00 50 ASP A C 8
ATOM 6247 O O . ASP A 1 50 ? 5.165 0.399 -8.400 1.00 0.00 50 ASP A O 8
ATOM 6257 N N . ASP A 1 1 ? 5.856 3.591 -8.642 1.00 0.00 1 ASP A N 9
ATOM 6258 C CA . ASP A 1 1 ? 4.892 4.398 -9.420 1.00 0.00 1 ASP A CA 9
ATOM 6259 C C . ASP A 1 1 ? 5.029 5.871 -9.044 1.00 0.00 1 ASP A C 9
ATOM 6260 O O . ASP A 1 1 ? 5.513 6.686 -9.832 1.00 0.00 1 ASP A O 9
ATOM 6271 N N . PHE A 1 2 ? 4.621 6.193 -7.824 1.00 0.00 2 PHE A N 9
ATOM 6272 C CA . PHE A 1 2 ? 4.798 7.524 -7.255 1.00 0.00 2 PHE A CA 9
ATOM 6273 C C . PHE A 1 2 ? 4.522 7.452 -5.761 1.00 0.00 2 PHE A C 9
ATOM 6274 O O . PHE A 1 2 ? 3.743 6.606 -5.318 1.00 0.00 2 PHE A O 9
ATOM 6291 N N . ASP A 1 3 ? 5.194 8.287 -4.984 1.00 0.00 3 ASP A N 9
ATOM 6292 C CA . ASP A 1 3 ? 4.979 8.328 -3.546 1.00 0.00 3 ASP A CA 9
ATOM 6293 C C . ASP A 1 3 ? 4.123 9.527 -3.162 1.00 0.00 3 ASP A C 9
ATOM 6294 O O . ASP A 1 3 ? 4.605 10.662 -3.162 1.00 0.00 3 ASP A O 9
ATOM 6303 N N . PRO A 1 4 ? 2.840 9.305 -2.855 1.00 0.00 4 PRO A N 9
ATOM 6304 C CA . PRO A 1 4 ? 1.955 10.363 -2.380 1.00 0.00 4 PRO A CA 9
ATOM 6305 C C . PRO A 1 4 ? 2.381 10.933 -1.028 1.00 0.00 4 PRO A C 9
ATOM 6306 O O . PRO A 1 4 ? 2.130 12.106 -0.745 1.00 0.00 4 PRO A O 9
ATOM 6317 N N . THR A 1 5 ? 3.013 10.123 -0.179 1.00 0.00 5 THR A N 9
ATOM 6318 C CA . THR A 1 5 ? 3.334 10.600 1.154 1.00 0.00 5 THR A CA 9
ATOM 6319 C C . THR A 1 5 ? 4.731 11.213 1.249 1.00 0.00 5 THR A C 9
ATOM 6320 O O . THR A 1 5 ? 4.854 12.372 1.652 1.00 0.00 5 THR A O 9
ATOM 6331 N N . GLU A 1 6 ? 5.791 10.482 0.889 1.00 0.00 6 GLU A N 9
ATOM 6332 C CA . GLU A 1 6 ? 7.117 11.041 1.080 1.00 0.00 6 GLU A CA 9
ATOM 6333 C C . GLU A 1 6 ? 7.699 11.672 -0.187 1.00 0.00 6 GLU A C 9
ATOM 6334 O O . GLU A 1 6 ? 7.577 12.883 -0.380 1.00 0.00 6 GLU A O 9
ATOM 6346 N N . PHE A 1 7 ? 8.311 10.871 -1.070 1.00 0.00 7 PHE A N 9
ATOM 6347 C CA . PHE A 1 7 ? 8.947 11.460 -2.251 1.00 0.00 7 PHE A CA 9
ATOM 6348 C C . PHE A 1 7 ? 8.335 11.073 -3.605 1.00 0.00 7 PHE A C 9
ATOM 6349 O O . PHE A 1 7 ? 7.472 11.770 -4.143 1.00 0.00 7 PHE A O 9
ATOM 6366 N N . LYS A 1 8 ? 8.804 9.940 -4.135 1.00 0.00 8 LYS A N 9
ATOM 6367 C CA . LYS A 1 8 ? 8.449 9.477 -5.476 1.00 0.00 8 LYS A CA 9
ATOM 6368 C C . LYS A 1 8 ? 8.247 7.964 -5.528 1.00 0.00 8 LYS A C 9
ATOM 6369 O O . LYS A 1 8 ? 7.643 7.442 -6.460 1.00 0.00 8 LYS A O 9
ATOM 6388 N N . GLY A 1 9 ? 8.781 7.266 -4.537 1.00 0.00 9 GLY A N 9
ATOM 6389 C CA . GLY A 1 9 ? 8.967 5.834 -4.657 1.00 0.00 9 GLY A CA 9
ATOM 6390 C C . GLY A 1 9 ? 8.039 5.015 -3.786 1.00 0.00 9 GLY A C 9
ATOM 6391 O O . GLY A 1 9 ? 6.989 5.493 -3.367 1.00 0.00 9 GLY A O 9
ATOM 6395 N N . PRO A 1 10 ? 8.398 3.744 -3.546 1.00 0.00 10 PRO A N 9
ATOM 6396 C CA . PRO A 1 10 ? 7.648 2.843 -2.668 1.00 0.00 10 PRO A CA 9
ATOM 6397 C C . PRO A 1 10 ? 7.501 3.398 -1.263 1.00 0.00 10 PRO A C 9
ATOM 6398 O O . PRO A 1 10 ? 8.229 4.306 -0.854 1.00 0.00 10 PRO A O 9
ATOM 6409 N N . PHE A 1 11 ? 6.592 2.813 -0.510 1.00 0.00 11 PHE A N 9
ATOM 6410 C CA . PHE A 1 11 ? 6.266 3.321 0.800 1.00 0.00 11 PHE A CA 9
ATOM 6411 C C . PHE A 1 11 ? 7.192 2.767 1.867 1.00 0.00 11 PHE A C 9
ATOM 6412 O O . PHE A 1 11 ? 7.654 1.634 1.783 1.00 0.00 11 PHE A O 9
ATOM 6429 N N . PRO A 1 12 ? 7.553 3.624 2.823 1.00 0.00 12 PRO A N 9
ATOM 6430 C CA . PRO A 1 12 ? 8.223 3.233 4.053 1.00 0.00 12 PRO A CA 9
ATOM 6431 C C . PRO A 1 12 ? 7.209 2.848 5.138 1.00 0.00 12 PRO A C 9
ATOM 6432 O O . PRO A 1 12 ? 7.180 1.731 5.652 1.00 0.00 12 PRO A O 9
ATOM 6443 N N . THR A 1 13 ? 6.368 3.826 5.420 1.00 0.00 13 THR A N 9
ATOM 6444 C CA . THR A 1 13 ? 5.335 3.830 6.444 1.00 0.00 13 THR A CA 9
ATOM 6445 C C . THR A 1 13 ? 4.165 2.878 6.184 1.00 0.00 13 THR A C 9
ATOM 6446 O O . THR A 1 13 ? 3.025 3.287 6.385 1.00 0.00 13 THR A O 9
ATOM 6457 N N . ILE A 1 14 ? 4.438 1.686 5.625 1.00 0.00 14 ILE A N 9
ATOM 6458 C CA . ILE A 1 14 ? 3.407 0.737 5.134 1.00 0.00 14 ILE A CA 9
ATOM 6459 C C . ILE A 1 14 ? 2.080 0.753 5.928 1.00 0.00 14 ILE A C 9
ATOM 6460 O O . ILE A 1 14 ? 1.028 0.470 5.362 1.00 0.00 14 ILE A O 9
ATOM 6476 N N . GLU A 1 15 ? 2.113 1.093 7.212 1.00 0.00 15 GLU A N 9
ATOM 6477 C CA . GLU A 1 15 ? 0.885 1.226 7.992 1.00 0.00 15 GLU A CA 9
ATOM 6478 C C . GLU A 1 15 ? -0.091 2.201 7.309 1.00 0.00 15 GLU A C 9
ATOM 6479 O O . GLU A 1 15 ? -1.214 1.829 6.958 1.00 0.00 15 GLU A O 9
ATOM 6491 N N . ILE A 1 16 ? 0.354 3.433 7.070 1.00 0.00 16 ILE A N 9
ATOM 6492 C CA . ILE A 1 16 ? -0.478 4.419 6.387 1.00 0.00 16 ILE A CA 9
ATOM 6493 C C . ILE A 1 16 ? -0.579 4.056 4.917 1.00 0.00 16 ILE A C 9
ATOM 6494 O O . ILE A 1 16 ? -1.545 4.390 4.235 1.00 0.00 16 ILE A O 9
ATOM 6510 N N . CYS A 1 17 ? 0.415 3.320 4.450 1.00 0.00 17 CYS A N 9
ATOM 6511 C CA . CYS A 1 17 ? 0.500 2.957 3.052 1.00 0.00 17 CYS A CA 9
ATOM 6512 C C . CYS A 1 17 ? -0.509 1.881 2.710 1.00 0.00 17 CYS A C 9
ATOM 6513 O O . CYS A 1 17 ? -0.894 1.740 1.561 1.00 0.00 17 CYS A O 9
ATOM 6520 N N . SER A 1 18 ? -0.952 1.128 3.706 1.00 0.00 18 SER A N 9
ATOM 6521 C CA . SER A 1 18 ? -1.953 0.107 3.477 1.00 0.00 18 SER A CA 9
ATOM 6522 C C . SER A 1 18 ? -3.292 0.787 3.263 1.00 0.00 18 SER A C 9
ATOM 6523 O O . SER A 1 18 ? -4.138 0.308 2.504 1.00 0.00 18 SER A O 9
ATOM 6531 N N . LYS A 1 19 ? -3.472 1.926 3.929 1.00 0.00 19 LYS A N 9
ATOM 6532 C CA . LYS A 1 19 ? -4.608 2.779 3.666 1.00 0.00 19 LYS A CA 9
ATOM 6533 C C . LYS A 1 19 ? -4.474 3.393 2.278 1.00 0.00 19 LYS A C 9
ATOM 6534 O O . LYS A 1 19 ? -5.419 3.397 1.490 1.00 0.00 19 LYS A O 9
ATOM 6553 N N . TYR A 1 20 ? -3.280 3.884 1.977 1.00 0.00 20 TYR A N 9
ATOM 6554 C CA . TYR A 1 20 ? -3.034 4.561 0.710 1.00 0.00 20 TYR A CA 9
ATOM 6555 C C . TYR A 1 20 ? -3.092 3.579 -0.446 1.00 0.00 20 TYR A C 9
ATOM 6556 O O . TYR A 1 20 ? -3.531 3.929 -1.526 1.00 0.00 20 TYR A O 9
ATOM 6574 N N . CYS A 1 21 ? -2.663 2.350 -0.200 1.00 0.00 21 CYS A N 9
ATOM 6575 C CA . CYS A 1 21 ? -2.736 1.277 -1.186 1.00 0.00 21 CYS A CA 9
ATOM 6576 C C . CYS A 1 21 ? -4.157 1.122 -1.698 1.00 0.00 21 CYS A C 9
ATOM 6577 O O . CYS A 1 21 ? -4.393 0.940 -2.895 1.00 0.00 21 CYS A O 9
ATOM 6584 N N . ALA A 1 22 ? -5.097 1.228 -0.777 1.00 0.00 22 ALA A N 9
ATOM 6585 C CA . ALA A 1 22 ? -6.497 1.079 -1.093 1.00 0.00 22 ALA A CA 9
ATOM 6586 C C . ALA A 1 22 ? -6.975 2.235 -1.952 1.00 0.00 22 ALA A C 9
ATOM 6587 O O . ALA A 1 22 ? -7.630 2.038 -2.972 1.00 0.00 22 ALA A O 9
ATOM 6594 N N . VAL A 1 23 ? -6.605 3.436 -1.547 1.00 0.00 23 VAL A N 9
ATOM 6595 C CA . VAL A 1 23 ? -7.005 4.643 -2.249 1.00 0.00 23 VAL A CA 9
ATOM 6596 C C . VAL A 1 23 ? -6.238 4.746 -3.563 1.00 0.00 23 VAL A C 9
ATOM 6597 O O . VAL A 1 23 ? -6.662 5.419 -4.503 1.00 0.00 23 VAL A O 9
ATOM 6610 N N . VAL A 1 24 ? -5.109 4.056 -3.613 1.00 0.00 24 VAL A N 9
ATOM 6611 C CA . VAL A 1 24 ? -4.288 3.995 -4.803 1.00 0.00 24 VAL A CA 9
ATOM 6612 C C . VAL A 1 24 ? -5.032 3.285 -5.938 1.00 0.00 24 VAL A C 9
ATOM 6613 O O . VAL A 1 24 ? -5.454 3.936 -6.897 1.00 0.00 24 VAL A O 9
ATOM 6626 N N . CYS A 1 25 ? -5.210 1.973 -5.851 1.00 0.00 25 CYS A N 9
ATOM 6627 C CA . CYS A 1 25 ? -5.804 1.261 -6.977 1.00 0.00 25 CYS A CA 9
ATOM 6628 C C . CYS A 1 25 ? -7.301 0.982 -6.816 1.00 0.00 25 CYS A C 9
ATOM 6629 O O . CYS A 1 25 ? -8.147 1.686 -7.369 1.00 0.00 25 CYS A O 9
ATOM 6636 N N . ASN A 1 26 ? -7.600 -0.040 -6.028 1.00 0.00 26 ASN A N 9
ATOM 6637 C CA . ASN A 1 26 ? -8.923 -0.649 -5.966 1.00 0.00 26 ASN A CA 9
ATOM 6638 C C . ASN A 1 26 ? -9.765 -0.171 -4.789 1.00 0.00 26 ASN A C 9
ATOM 6639 O O . ASN A 1 26 ? -10.840 0.406 -4.940 1.00 0.00 26 ASN A O 9
ATOM 6650 N N . TYR A 1 27 ? -9.230 -0.437 -3.617 1.00 0.00 27 TYR A N 9
ATOM 6651 C CA . TYR A 1 27 ? -9.972 -0.488 -2.372 1.00 0.00 27 TYR A CA 9
ATOM 6652 C C . 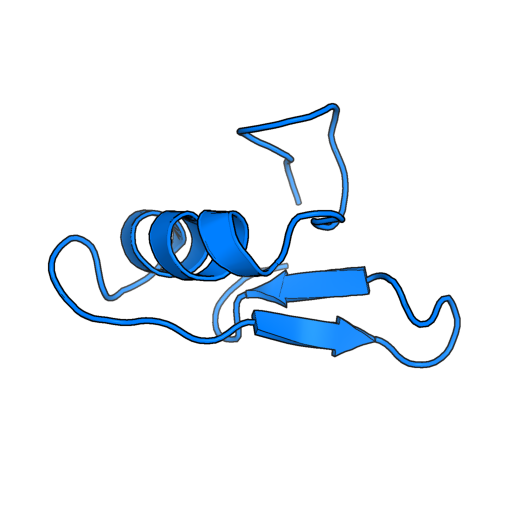TYR A 1 27 ? -10.223 0.876 -1.733 1.00 0.00 27 TYR A C 9
ATOM 6653 O O . TYR A 1 27 ? -10.113 0.993 -0.523 1.00 0.00 27 TYR A O 9
ATOM 6671 N N . THR A 1 28 ? -10.518 1.894 -2.534 1.00 0.00 28 THR A N 9
ATOM 6672 C CA . THR A 1 28 ? -10.712 3.268 -2.042 1.00 0.00 28 THR A CA 9
ATOM 6673 C C . THR A 1 28 ? -11.368 3.354 -0.642 1.00 0.00 28 THR A C 9
ATOM 6674 O O . THR A 1 28 ? -11.005 4.220 0.154 1.00 0.00 28 THR A O 9
ATOM 6685 N N . SER A 1 29 ? -12.302 2.456 -0.322 1.00 0.00 29 SER A N 9
ATOM 6686 C CA . SER A 1 29 ? -12.957 2.481 0.986 1.00 0.00 29 SER A CA 9
ATOM 6687 C C . SER A 1 29 ? -12.813 1.133 1.722 1.00 0.00 29 SER A C 9
ATOM 6688 O O . SER A 1 29 ? -13.337 0.956 2.823 1.00 0.00 29 SER A O 9
ATOM 6696 N N . ARG A 1 30 ? -12.092 0.201 1.114 1.00 0.00 30 ARG A N 9
ATOM 6697 C CA . ARG A 1 30 ? -11.882 -1.132 1.676 1.00 0.00 30 ARG A CA 9
ATOM 6698 C C . ARG A 1 30 ? -10.422 -1.314 2.111 1.00 0.00 30 ARG A C 9
ATOM 6699 O O . ARG A 1 30 ? -9.527 -0.685 1.554 1.00 0.00 30 ARG A O 9
ATOM 6720 N N . PRO A 1 31 ? -10.174 -2.128 3.158 1.00 0.00 31 PRO A N 9
ATOM 6721 C CA . PRO A 1 31 ? -8.819 -2.535 3.550 1.00 0.00 31 PRO A CA 9
ATOM 6722 C C . PRO A 1 31 ? -7.954 -2.954 2.363 1.00 0.00 31 PRO A C 9
ATOM 6723 O O . PRO A 1 31 ? -8.443 -3.554 1.402 1.00 0.00 31 PRO A O 9
ATOM 6734 N N . CYS A 1 32 ? -6.666 -2.665 2.446 1.00 0.00 32 CYS A N 9
ATOM 6735 C CA . CYS A 1 32 ? -5.735 -3.040 1.394 1.00 0.00 32 CYS A CA 9
ATOM 6736 C C . CYS A 1 32 ? -4.407 -3.475 1.992 1.00 0.00 32 CYS A C 9
ATOM 6737 O O . CYS A 1 32 ? -4.175 -3.330 3.193 1.00 0.00 32 CYS A O 9
ATOM 6744 N N . TYR A 1 33 ? -3.543 -4.008 1.144 1.00 0.00 33 TYR A N 9
ATOM 6745 C CA . TYR A 1 33 ? -2.318 -4.645 1.589 1.00 0.00 33 TYR A CA 9
ATOM 6746 C C . TYR A 1 33 ? -1.161 -4.246 0.677 1.00 0.00 33 TYR A C 9
ATOM 6747 O O . TYR A 1 33 ? -1.320 -4.171 -0.543 1.00 0.00 33 TYR A O 9
ATOM 6765 N N . CYS A 1 34 ? -0.003 -4.002 1.265 1.00 0.00 34 CYS A N 9
ATOM 6766 C CA . CYS A 1 34 ? 1.174 -3.611 0.501 1.00 0.00 34 CYS A CA 9
ATOM 6767 C C . CYS A 1 34 ? 2.143 -4.777 0.417 1.00 0.00 34 CYS A C 9
ATOM 6768 O O . CYS A 1 34 ? 2.291 -5.537 1.377 1.00 0.00 34 CYS A O 9
ATOM 6775 N N . VAL A 1 35 ? 2.786 -4.935 -0.728 1.00 0.00 35 VAL A N 9
ATOM 6776 C CA . VAL A 1 35 ? 3.751 -6.004 -0.902 1.00 0.00 35 VAL A CA 9
ATOM 6777 C C . VAL A 1 35 ? 5.156 -5.448 -0.754 1.00 0.00 35 VAL A C 9
ATOM 6778 O O . VAL A 1 35 ? 5.388 -4.270 -1.012 1.00 0.00 35 VAL A O 9
ATOM 6791 N N . GLU A 1 36 ? 6.080 -6.280 -0.315 1.00 0.00 36 GLU A N 9
ATOM 6792 C CA . GLU A 1 36 ? 7.441 -5.838 -0.082 1.00 0.00 36 GLU A CA 9
ATOM 6793 C C . GLU A 1 36 ? 8.397 -6.452 -1.103 1.00 0.00 36 GLU A C 9
ATOM 6794 O O . GLU A 1 36 ? 8.881 -7.572 -0.929 1.00 0.00 36 GLU A O 9
ATOM 6806 N N . ALA A 1 37 ? 8.658 -5.715 -2.181 1.00 0.00 37 ALA A N 9
ATOM 6807 C CA . ALA A 1 37 ? 9.588 -6.179 -3.203 1.00 0.00 37 ALA A CA 9
ATOM 6808 C C . ALA A 1 37 ? 10.962 -6.411 -2.596 1.00 0.00 37 ALA A C 9
ATOM 6809 O O . ALA A 1 37 ? 11.549 -5.498 -1.994 1.00 0.00 37 ALA A O 9
ATOM 6816 N N . ALA A 1 38 ? 11.465 -7.621 -2.795 1.00 0.00 38 ALA A N 9
ATOM 6817 C CA . ALA A 1 38 ? 12.625 -8.135 -2.079 1.00 0.00 38 ALA A CA 9
ATOM 6818 C C . ALA A 1 38 ? 13.941 -7.508 -2.517 1.00 0.00 38 ALA A C 9
ATOM 6819 O O . ALA A 1 38 ? 14.880 -7.438 -1.727 1.00 0.00 38 ALA A O 9
ATOM 6826 N N . LYS A 1 39 ? 14.018 -7.074 -3.768 1.00 0.00 39 LYS A N 9
ATOM 6827 C CA . LYS A 1 39 ? 15.260 -6.521 -4.312 1.00 0.00 39 LYS A CA 9
ATOM 6828 C C . LYS A 1 39 ? 15.818 -5.424 -3.404 1.00 0.00 39 LYS A C 9
ATOM 6829 O O . LYS A 1 39 ? 16.969 -5.478 -2.981 1.00 0.00 39 LYS A O 9
ATOM 6848 N N . GLU A 1 40 ? 14.986 -4.439 -3.111 1.00 0.00 40 GLU A N 9
ATOM 6849 C CA . GLU A 1 40 ? 15.329 -3.384 -2.164 1.00 0.00 40 GLU A CA 9
ATOM 6850 C C . GLU A 1 40 ? 14.827 -3.725 -0.767 1.00 0.00 40 GLU A C 9
ATOM 6851 O O . GLU A 1 40 ? 15.278 -3.154 0.223 1.00 0.00 40 GLU A O 9
ATOM 6863 N N . ARG A 1 41 ? 13.845 -4.627 -0.732 1.00 0.00 41 ARG A N 9
ATOM 6864 C CA . ARG A 1 41 ? 13.190 -5.094 0.503 1.00 0.00 41 ARG A CA 9
ATOM 6865 C C . ARG A 1 41 ? 12.134 -4.101 0.977 1.00 0.00 41 ARG A C 9
ATOM 6866 O O . ARG A 1 41 ? 11.011 -4.476 1.315 1.00 0.00 41 ARG A O 9
ATOM 6887 N N . ASP A 1 42 ? 12.493 -2.833 0.966 1.00 0.00 42 ASP A N 9
ATOM 6888 C CA . ASP A 1 42 ? 11.634 -1.776 1.481 1.00 0.00 42 ASP A CA 9
ATOM 6889 C C . ASP A 1 42 ? 10.608 -1.300 0.457 1.00 0.00 42 ASP A C 9
ATOM 6890 O O . ASP A 1 42 ? 9.957 -0.275 0.664 1.00 0.00 42 ASP A O 9
ATOM 6899 N N . GLN A 1 43 ? 10.459 -2.022 -0.651 1.00 0.00 43 GLN A N 9
ATOM 6900 C CA . GLN A 1 43 ? 9.542 -1.585 -1.702 1.00 0.00 43 GLN A CA 9
ATOM 6901 C C . GLN A 1 43 ? 8.102 -1.940 -1.366 1.00 0.00 43 GLN A C 9
ATOM 6902 O O . GLN A 1 43 ? 7.564 -2.923 -1.870 1.00 0.00 43 GLN A O 9
ATOM 6916 N N . TRP A 1 44 ? 7.497 -1.126 -0.510 1.00 0.00 44 TRP A N 9
ATOM 6917 C CA . TRP A 1 44 ? 6.104 -1.281 -0.108 1.00 0.00 44 TRP A CA 9
ATOM 6918 C C . TRP A 1 44 ? 5.127 -0.835 -1.186 1.00 0.00 44 TRP A C 9
ATOM 6919 O O . TRP A 1 44 ? 4.381 0.122 -0.988 1.00 0.00 44 TRP A O 9
ATOM 6940 N N . PHE A 1 45 ? 5.151 -1.487 -2.332 1.00 0.00 45 PHE A N 9
ATOM 6941 C CA . PHE A 1 45 ? 4.229 -1.133 -3.398 1.00 0.00 45 PHE A CA 9
ATOM 6942 C C . PHE A 1 45 ? 2.912 -1.864 -3.191 1.00 0.00 45 PHE A C 9
ATOM 6943 O O . PHE A 1 45 ? 2.880 -3.090 -3.084 1.00 0.00 45 PHE A O 9
ATOM 6960 N N . PRO A 1 46 ? 1.820 -1.094 -3.061 1.00 0.00 46 PRO A N 9
ATOM 6961 C CA . PRO A 1 46 ? 0.459 -1.621 -3.012 1.00 0.00 46 PRO A CA 9
ATOM 6962 C C . PRO A 1 46 ? 0.251 -2.772 -3.995 1.00 0.00 46 PRO A C 9
ATOM 6963 O O . PRO A 1 46 ? 0.791 -2.770 -5.102 1.00 0.00 46 PRO A O 9
ATOM 6974 N N . TYR A 1 47 ? -0.543 -3.755 -3.555 1.00 0.00 47 TYR A N 9
ATOM 6975 C CA . TYR A 1 47 ? -0.718 -5.026 -4.263 1.00 0.00 47 TYR A CA 9
ATOM 6976 C C . TYR A 1 47 ? -1.074 -4.817 -5.733 1.00 0.00 47 TYR A C 9
ATOM 6977 O O . TYR A 1 47 ? -0.721 -5.632 -6.585 1.00 0.00 47 TYR A O 9
ATOM 6995 N N . CYS A 1 48 ? -1.766 -3.724 -6.015 1.00 0.00 48 CYS A N 9
ATOM 6996 C CA . CYS A 1 48 ? -2.059 -3.314 -7.379 1.00 0.00 48 CYS A CA 9
ATOM 6997 C C . CYS A 1 48 ? -1.426 -1.947 -7.628 1.00 0.00 48 CYS A C 9
ATOM 6998 O O . CYS A 1 48 ? -2.031 -0.912 -7.346 1.00 0.00 48 CYS A O 9
ATOM 7005 N N . TYR A 1 49 ? -0.191 -1.954 -8.132 1.00 0.00 49 TYR A N 9
ATOM 7006 C CA . TYR A 1 49 ? 0.608 -0.736 -8.247 1.00 0.00 49 TYR A CA 9
ATOM 7007 C C . TYR A 1 49 ? 1.949 -1.073 -8.879 1.00 0.00 49 TYR A C 9
ATOM 7008 O O . TYR A 1 49 ? 2.337 -2.241 -8.920 1.00 0.00 49 TYR A O 9
ATOM 7026 N N . ASP A 1 50 ? 2.649 -0.069 -9.372 1.00 0.00 50 ASP A N 9
ATOM 7027 C CA . ASP A 1 50 ? 3.983 -0.277 -9.916 1.00 0.00 50 ASP A CA 9
ATOM 7028 C C . ASP A 1 50 ? 5.022 -0.090 -8.834 1.00 0.00 50 ASP A C 9
ATOM 7029 O O . ASP A 1 50 ? 5.254 1.069 -8.439 1.00 0.00 50 ASP A O 9
ATOM 7039 N N . ASP A 1 1 ? 5.653 4.286 -8.707 1.00 0.00 1 ASP A N 10
ATOM 7040 C CA . ASP A 1 1 ? 4.714 5.064 -9.543 1.00 0.00 1 ASP A CA 10
ATOM 7041 C C . ASP A 1 1 ? 4.740 6.527 -9.111 1.00 0.00 1 ASP A C 10
ATOM 7042 O O . ASP A 1 1 ? 5.553 7.308 -9.601 1.00 0.00 1 ASP A O 10
ATOM 7053 N N . PHE A 1 2 ? 3.861 6.895 -8.195 1.00 0.00 2 PHE A N 10
ATOM 7054 C CA . PHE A 1 2 ? 3.968 8.167 -7.508 1.00 0.00 2 PHE A CA 10
ATOM 7055 C C . PHE A 1 2 ? 3.780 7.920 -6.024 1.00 0.00 2 PHE A C 10
ATOM 7056 O O . PHE A 1 2 ? 2.997 7.052 -5.631 1.00 0.00 2 PHE A O 10
ATOM 7073 N N . ASP A 1 3 ? 4.529 8.635 -5.212 1.00 0.00 3 ASP A N 10
ATOM 7074 C CA . ASP A 1 3 ? 4.411 8.506 -3.776 1.00 0.00 3 ASP A CA 10
ATOM 7075 C C . ASP A 1 3 ? 3.614 9.669 -3.217 1.00 0.00 3 ASP A C 10
ATOM 7076 O O . ASP A 1 3 ? 4.088 10.811 -3.209 1.00 0.00 3 ASP A O 10
ATOM 7085 N N . PRO A 1 4 ? 2.377 9.410 -2.783 1.00 0.00 4 PRO A N 10
ATOM 7086 C CA . PRO A 1 4 ? 1.539 10.424 -2.169 1.00 0.00 4 PRO A CA 10
ATOM 7087 C C . PRO A 1 4 ? 2.140 10.973 -0.879 1.00 0.00 4 PRO A C 10
ATOM 7088 O O . PRO A 1 4 ? 1.949 12.147 -0.561 1.00 0.00 4 PRO A O 10
ATOM 7099 N N . THR A 1 5 ? 2.872 10.145 -0.132 1.00 0.00 5 THR A N 10
ATOM 7100 C CA . THR A 1 5 ? 3.354 10.594 1.158 1.00 0.00 5 THR A CA 10
ATOM 7101 C C . THR A 1 5 ? 4.764 11.203 1.094 1.00 0.00 5 THR A C 10
ATOM 7102 O O . THR A 1 5 ? 4.934 12.364 1.477 1.00 0.00 5 THR A O 10
ATOM 7113 N N . GLU A 1 6 ? 5.782 10.478 0.609 1.00 0.00 6 GLU A N 10
ATOM 7114 C CA . GLU A 1 6 ? 7.112 11.070 0.593 1.00 0.00 6 GLU A CA 10
ATOM 7115 C C . GLU A 1 6 ? 7.524 11.643 -0.764 1.00 0.00 6 GLU A C 10
ATOM 7116 O O . GLU A 1 6 ? 7.369 12.842 -1.002 1.00 0.00 6 GLU A O 10
ATOM 7128 N N . PHE A 1 7 ? 8.046 10.804 -1.668 1.00 0.00 7 PHE A N 10
ATOM 7129 C CA . PHE A 1 7 ? 8.569 11.336 -2.928 1.00 0.00 7 PHE A CA 10
ATOM 7130 C C . PHE A 1 7 ? 7.827 10.890 -4.200 1.00 0.00 7 PHE A C 10
ATOM 7131 O O . PHE A 1 7 ? 6.921 11.571 -4.686 1.00 0.00 7 PHE A O 10
ATOM 7148 N N . LYS A 1 8 ? 8.228 9.724 -4.719 1.00 0.00 8 LYS A N 10
ATOM 7149 C CA . LYS A 1 8 ? 7.704 9.177 -5.972 1.00 0.00 8 LYS A CA 10
ATOM 7150 C C . LYS A 1 8 ? 7.509 7.667 -5.879 1.00 0.00 8 LYS A C 10
ATOM 7151 O O . LYS A 1 8 ? 6.761 7.070 -6.651 1.00 0.00 8 LYS A O 10
ATOM 7170 N N . GLY A 1 9 ? 8.215 7.060 -4.941 1.00 0.00 9 GLY A N 10
ATOM 7171 C CA . GLY A 1 9 ? 8.455 5.634 -4.996 1.00 0.00 9 GLY A CA 10
ATOM 7172 C C . GLY A 1 9 ? 7.698 4.838 -3.962 1.00 0.00 9 GLY A C 10
ATOM 7173 O O . GLY A 1 9 ? 6.684 5.294 -3.438 1.00 0.00 9 GLY A O 10
ATOM 7177 N N . PRO A 1 10 ? 8.169 3.608 -3.687 1.00 0.00 10 PRO A N 10
ATOM 7178 C CA . PRO A 1 10 ? 7.549 2.697 -2.722 1.00 0.00 10 PRO A CA 10
ATOM 7179 C C . PRO A 1 10 ? 7.429 3.317 -1.340 1.00 0.00 10 PRO A C 10
ATOM 7180 O O . PRO A 1 10 ? 8.150 4.255 -0.998 1.00 0.00 10 PRO A O 10
ATOM 7191 N N . PHE A 1 11 ? 6.543 2.758 -0.545 1.00 0.00 11 PHE A N 10
ATOM 7192 C CA . PHE A 1 11 ? 6.236 3.313 0.753 1.00 0.00 11 PHE A CA 10
ATOM 7193 C C . PHE A 1 11 ? 7.179 2.795 1.826 1.00 0.00 11 PHE A C 10
ATOM 7194 O O . PHE A 1 11 ? 7.665 1.669 1.751 1.00 0.00 11 PHE A O 10
ATOM 7211 N N . PRO A 1 12 ? 7.514 3.667 2.784 1.00 0.00 12 PRO A N 10
ATOM 7212 C CA . PRO A 1 12 ? 8.224 3.305 4.005 1.00 0.00 12 PRO A CA 10
ATOM 7213 C C . PRO A 1 12 ? 7.253 2.877 5.115 1.00 0.00 12 PRO A C 10
ATOM 7214 O O . PRO A 1 12 ? 7.295 1.767 5.648 1.00 0.00 12 PRO A O 10
ATOM 7225 N N . THR A 1 13 ? 6.380 3.821 5.407 1.00 0.00 13 THR A N 10
ATOM 7226 C CA . THR A 1 13 ? 5.357 3.787 6.440 1.00 0.00 13 THR A CA 10
ATOM 7227 C C . THR A 1 13 ? 4.220 2.796 6.177 1.00 0.00 13 THR A C 10
ATOM 7228 O O . THR A 1 13 ? 3.067 3.157 6.397 1.00 0.00 13 THR A O 10
ATOM 7239 N N . ILE A 1 14 ? 4.533 1.627 5.603 1.00 0.00 14 ILE A N 10
ATOM 7240 C CA . ILE A 1 14 ? 3.539 0.651 5.096 1.00 0.00 14 ILE A CA 10
ATOM 7241 C C . ILE A 1 14 ? 2.206 0.615 5.876 1.00 0.00 14 ILE A C 10
ATOM 7242 O O . ILE A 1 14 ? 1.165 0.348 5.283 1.00 0.00 14 ILE A O 10
ATOM 7258 N N . GLU A 1 15 ? 2.219 0.892 7.170 1.00 0.00 15 GLU A N 10
ATOM 7259 C CA . GLU A 1 15 ? 0.982 0.938 7.946 1.00 0.00 15 GLU A CA 10
ATOM 7260 C C . GLU A 1 15 ? -0.008 1.941 7.333 1.00 0.00 15 GLU A C 10
ATOM 7261 O O . GLU A 1 15 ? -1.123 1.577 6.949 1.00 0.00 15 GLU A O 10
ATOM 7273 N N . ILE A 1 16 ? 0.420 3.192 7.193 1.00 0.00 16 ILE A N 10
ATOM 7274 C CA . ILE A 1 16 ? -0.414 4.215 6.570 1.00 0.00 16 ILE A CA 10
ATOM 7275 C C . ILE A 1 16 ? -0.526 3.932 5.083 1.00 0.00 16 ILE A C 10
ATOM 7276 O O . ILE A 1 16 ? -1.518 4.262 4.439 1.00 0.00 16 ILE A O 10
ATOM 7292 N N . CYS A 1 17 ? 0.492 3.267 4.558 1.00 0.00 17 CYS A N 10
ATOM 7293 C CA . CYS A 1 17 ? 0.541 2.948 3.147 1.00 0.00 17 CYS A CA 10
ATOM 7294 C C . CYS A 1 17 ? -0.486 1.888 2.806 1.00 0.00 17 CYS A C 10
ATOM 7295 O O . CYS A 1 17 ? -0.901 1.775 1.665 1.00 0.00 17 CYS A O 10
ATOM 7302 N N . SER A 1 18 ? -0.907 1.126 3.801 1.00 0.00 18 SER A N 10
ATOM 7303 C CA . SER A 1 18 ? -1.918 0.109 3.595 1.00 0.00 18 SER A CA 10
ATOM 7304 C C . SER A 1 18 ? -3.265 0.782 3.381 1.00 0.00 18 SER A C 10
ATOM 7305 O O . SER A 1 18 ? -4.087 0.319 2.589 1.00 0.00 18 SER A O 10
ATOM 7313 N N . LYS A 1 19 ? -3.473 1.901 4.072 1.00 0.00 19 LYS A N 10
ATOM 7314 C CA . LYS A 1 19 ? -4.637 2.728 3.825 1.00 0.00 19 LYS A CA 10
ATOM 7315 C C . LYS A 1 19 ? -4.512 3.400 2.462 1.00 0.00 19 LYS A C 10
ATOM 7316 O O . LYS A 1 19 ? -5.462 3.435 1.681 1.00 0.00 19 LYS A O 10
ATOM 7335 N N . TYR A 1 20 ? -3.324 3.911 2.176 1.00 0.00 20 TYR A N 10
ATOM 7336 C CA . TYR A 1 20 ? -3.099 4.654 0.942 1.00 0.00 20 TYR A CA 10
ATOM 7337 C C . TYR A 1 20 ? -3.154 3.721 -0.259 1.00 0.00 20 TYR A C 10
ATOM 7338 O O . TYR A 1 20 ? -3.645 4.094 -1.313 1.00 0.00 20 TYR A O 10
ATOM 7356 N N . CYS A 1 21 ? -2.667 2.502 -0.071 1.00 0.00 21 CYS A N 10
ATOM 7357 C CA . CYS A 1 21 ? -2.712 1.460 -1.093 1.00 0.00 21 CYS A CA 10
ATOM 7358 C C . CYS A 1 21 ? -4.134 1.236 -1.577 1.00 0.00 21 CYS A C 10
ATOM 7359 O O . CYS A 1 21 ? -4.378 0.983 -2.762 1.00 0.00 21 CYS A O 10
ATOM 7366 N N . ALA A 1 22 ? -5.072 1.342 -0.650 1.00 0.00 22 ALA A N 10
ATOM 7367 C CA . ALA A 1 22 ? -6.471 1.152 -0.956 1.00 0.00 22 ALA A CA 10
ATOM 7368 C C . ALA A 1 22 ? -6.961 2.254 -1.874 1.00 0.00 22 ALA A C 10
ATOM 7369 O O . ALA A 1 22 ? -7.527 1.993 -2.936 1.00 0.00 22 ALA A O 10
ATOM 7376 N N . VAL A 1 23 ? -6.703 3.482 -1.468 1.00 0.00 23 VAL A N 10
ATOM 7377 C CA . VAL A 1 23 ? -7.091 4.649 -2.238 1.00 0.00 23 VAL A CA 10
ATOM 7378 C C . VAL A 1 23 ? -6.283 4.720 -3.535 1.00 0.00 23 VAL A C 10
ATOM 7379 O O . VAL A 1 23 ? -6.693 5.362 -4.505 1.00 0.00 23 VAL A O 10
ATOM 7392 N N . VAL A 1 24 ? -5.139 4.041 -3.542 1.00 0.00 24 VAL A N 10
ATOM 7393 C CA . VAL A 1 24 ? -4.276 3.990 -4.710 1.00 0.00 24 VAL A CA 10
ATOM 7394 C C . VAL A 1 24 ? -4.969 3.291 -5.885 1.00 0.00 24 VAL A C 10
ATOM 7395 O O . VAL A 1 24 ? -5.369 3.956 -6.838 1.00 0.00 24 VAL A O 10
ATOM 7408 N N . CYS A 1 25 ? -5.126 1.969 -5.842 1.00 0.00 25 CYS A N 10
ATOM 7409 C CA . CYS A 1 25 ? -5.713 1.289 -6.994 1.00 0.00 25 CYS A CA 10
ATOM 7410 C C . CYS A 1 25 ? -7.210 0.989 -6.840 1.00 0.00 25 CYS A C 10
ATOM 7411 O O . CYS A 1 25 ? -8.061 1.697 -7.380 1.00 0.00 25 CYS A O 10
ATOM 7418 N N . ASN A 1 26 ? -7.520 -0.058 -6.080 1.00 0.00 26 ASN A N 10
ATOM 7419 C CA . ASN A 1 26 ? -8.866 -0.615 -6.029 1.00 0.00 26 ASN A CA 10
ATOM 7420 C C . ASN A 1 26 ? -9.683 -0.110 -4.848 1.00 0.00 26 ASN A C 10
ATOM 7421 O O . ASN A 1 26 ? -10.742 0.496 -5.001 1.00 0.00 26 ASN A O 10
ATOM 7432 N N . TYR A 1 27 ? -9.139 -0.360 -3.675 1.00 0.00 27 TYR A N 10
ATOM 7433 C CA . TYR A 1 27 ? -9.885 -0.403 -2.425 1.00 0.00 27 TYR A CA 10
ATOM 7434 C C . TYR A 1 27 ? -10.188 0.966 -1.823 1.00 0.00 27 TYR A C 10
ATOM 7435 O O . TYR A 1 27 ? -10.066 1.130 -0.617 1.00 0.00 27 TYR A O 10
ATOM 7453 N N . THR A 1 28 ? -10.536 1.938 -2.656 1.00 0.00 28 THR A N 10
ATOM 7454 C CA . THR A 1 28 ? -10.826 3.310 -2.211 1.00 0.00 28 THR A CA 10
ATOM 7455 C C . THR A 1 28 ? -11.539 3.388 -0.840 1.00 0.00 28 THR A C 10
ATOM 7456 O O . THR A 1 28 ? -11.313 4.330 -0.079 1.00 0.00 28 THR A O 10
ATOM 7467 N N . SER A 1 29 ? -12.387 2.410 -0.517 1.00 0.00 29 SER A N 10
ATOM 7468 C CA . SER A 1 29 ? -13.063 2.387 0.778 1.00 0.00 29 SER A CA 10
ATOM 7469 C C . SER A 1 29 ? -12.922 1.020 1.469 1.00 0.00 29 SER A C 10
ATOM 7470 O O . SER A 1 29 ? -13.520 0.778 2.520 1.00 0.00 29 SER A O 10
ATOM 7478 N N . ARG A 1 30 ? -12.118 0.145 0.884 1.00 0.00 30 ARG A N 10
ATOM 7479 C CA . ARG A 1 30 ? -11.903 -1.201 1.406 1.00 0.00 30 ARG A CA 10
ATOM 7480 C C . ARG A 1 30 ? -10.481 -1.341 1.956 1.00 0.00 30 ARG A C 10
ATOM 7481 O O . ARG A 1 30 ? -9.573 -0.655 1.499 1.00 0.00 30 ARG A O 10
ATOM 7502 N N . PRO A 1 31 ? -10.279 -2.186 2.985 1.00 0.00 31 PRO A N 10
ATOM 7503 C CA . PRO A 1 31 ? -8.940 -2.560 3.451 1.00 0.00 31 PRO A CA 10
ATOM 7504 C C . PRO A 1 31 ? -8.009 -2.954 2.305 1.00 0.00 31 PRO A C 10
ATOM 7505 O O . PRO A 1 31 ? -8.438 -3.569 1.324 1.00 0.00 31 PRO A O 10
ATOM 7516 N N . CYS A 1 32 ? -6.739 -2.622 2.438 1.00 0.00 32 CYS A N 10
ATOM 7517 C CA . CYS A 1 32 ? -5.763 -2.948 1.411 1.00 0.00 32 CYS A CA 10
ATOM 7518 C C . CYS A 1 32 ? -4.486 -3.484 2.028 1.00 0.00 32 CYS A C 10
ATOM 7519 O O . CYS A 1 32 ? -4.304 -3.441 3.246 1.00 0.00 32 CYS A O 10
ATOM 7526 N N . TYR A 1 33 ? -3.613 -3.998 1.175 1.00 0.00 33 TYR A N 10
ATOM 7527 C CA . TYR A 1 33 ? -2.401 -4.657 1.615 1.00 0.00 33 TYR A CA 10
ATOM 7528 C C . TYR A 1 33 ? -1.232 -4.247 0.723 1.00 0.00 33 TYR A C 10
ATOM 7529 O O . TYR A 1 33 ? -1.374 -4.157 -0.499 1.00 0.00 33 TYR A O 10
ATOM 7547 N N . CYS A 1 34 ? -0.083 -4.009 1.335 1.00 0.00 34 CYS A N 10
ATOM 7548 C CA . CYS A 1 34 ? 1.115 -3.632 0.595 1.00 0.00 34 CYS A CA 10
ATOM 7549 C C . CYS A 1 34 ? 2.064 -4.816 0.534 1.00 0.00 34 CYS A C 10
ATOM 7550 O O . CYS A 1 34 ? 2.180 -5.576 1.502 1.00 0.00 34 CYS A O 10
ATOM 7557 N N . VAL A 1 35 ? 2.730 -4.990 -0.598 1.00 0.00 35 VAL A N 10
ATOM 7558 C CA . VAL A 1 35 ? 3.635 -6.111 -0.765 1.00 0.00 35 VAL A CA 10
ATOM 7559 C C . VAL A 1 35 ? 5.073 -5.636 -0.611 1.00 0.00 35 VAL A C 10
ATOM 7560 O O . VAL A 1 35 ? 5.390 -4.489 -0.925 1.00 0.00 35 VAL A O 10
ATOM 7573 N N . GLU A 1 36 ? 5.928 -6.505 -0.103 1.00 0.00 36 GLU A N 10
ATOM 7574 C CA . GLU A 1 36 ? 7.303 -6.141 0.189 1.00 0.00 36 GLU A CA 10
ATOM 7575 C C . GLU A 1 36 ? 8.252 -6.766 -0.823 1.00 0.00 36 GLU A C 10
ATOM 7576 O O . GLU A 1 36 ? 8.512 -7.970 -0.779 1.00 0.00 36 GLU A O 10
ATOM 7588 N N . ALA A 1 37 ? 8.753 -5.962 -1.751 1.00 0.00 37 ALA A N 10
ATOM 7589 C CA . ALA A 1 37 ? 9.756 -6.445 -2.684 1.00 0.00 37 ALA A CA 10
ATOM 7590 C C . ALA A 1 37 ? 11.114 -6.493 -2.004 1.00 0.00 37 ALA A C 10
ATOM 7591 O O . ALA A 1 37 ? 11.621 -5.467 -1.514 1.00 0.00 37 ALA A O 10
ATOM 7598 N N . ALA A 1 38 ? 11.699 -7.683 -2.013 1.00 0.00 38 ALA A N 10
ATOM 7599 C CA . ALA A 1 38 ? 12.847 -8.011 -1.177 1.00 0.00 38 ALA A CA 10
ATOM 7600 C C . ALA A 1 38 ? 14.163 -7.457 -1.707 1.00 0.00 38 ALA A C 10
ATOM 7601 O O . ALA A 1 38 ? 15.088 -7.233 -0.931 1.00 0.00 38 ALA A O 10
ATOM 7608 N N . LYS A 1 39 ? 14.258 -7.257 -3.015 1.00 0.00 39 LYS A N 10
ATOM 7609 C CA . LYS A 1 39 ? 15.508 -6.801 -3.627 1.00 0.00 39 LYS A CA 10
ATOM 7610 C C . LYS A 1 39 ? 16.007 -5.510 -2.977 1.00 0.00 39 LYS A C 10
ATOM 7611 O O . LYS A 1 39 ? 17.144 -5.435 -2.515 1.00 0.00 39 LYS A O 10
ATOM 7630 N N . GLU A 1 40 ? 15.148 -4.504 -2.938 1.00 0.00 40 GLU A N 10
ATOM 7631 C CA . GLU A 1 40 ? 15.463 -3.245 -2.272 1.00 0.00 40 GLU A CA 10
ATOM 7632 C C . GLU A 1 40 ? 14.964 -3.260 -0.831 1.00 0.00 40 GLU A C 10
ATOM 7633 O O . GLU A 1 40 ? 15.354 -2.430 -0.012 1.00 0.00 40 GLU A O 10
ATOM 7645 N N . ARG A 1 41 ? 14.075 -4.213 -0.564 1.00 0.00 41 ARG A N 10
ATOM 7646 C CA . ARG A 1 41 ? 13.504 -4.484 0.762 1.00 0.00 41 ARG A CA 10
ATOM 7647 C C . ARG A 1 41 ? 12.423 -3.476 1.131 1.00 0.00 41 ARG A C 10
ATOM 7648 O O . ARG A 1 41 ? 11.411 -3.829 1.730 1.00 0.00 41 ARG A O 10
ATOM 7669 N N . ASP A 1 42 ? 12.640 -2.229 0.767 1.00 0.00 42 ASP A N 10
ATOM 7670 C CA . ASP A 1 42 ? 11.761 -1.145 1.172 1.00 0.00 42 ASP A CA 10
ATOM 7671 C C . ASP A 1 42 ? 10.648 -0.909 0.160 1.00 0.00 42 ASP A C 10
ATOM 7672 O O . ASP A 1 42 ? 9.912 0.077 0.252 1.00 0.00 42 ASP A O 10
ATOM 7681 N N . GLN A 1 43 ? 10.505 -1.816 -0.800 1.00 0.00 43 GLN A N 10
ATOM 7682 C CA . GLN A 1 43 ? 9.547 -1.616 -1.879 1.00 0.00 43 GLN A CA 10
ATOM 7683 C C . GLN A 1 43 ? 8.134 -1.985 -1.445 1.00 0.00 43 GLN A C 10
ATOM 7684 O O . GLN A 1 43 ? 7.602 -3.016 -1.856 1.00 0.00 43 GLN A O 10
ATOM 7698 N N . TRP A 1 44 ? 7.543 -1.138 -0.609 1.00 0.00 44 TRP A N 10
ATOM 7699 C CA . TRP A 1 44 ? 6.163 -1.300 -0.173 1.00 0.00 44 TRP A CA 10
ATOM 7700 C C . TRP A 1 44 ? 5.171 -0.879 -1.239 1.00 0.00 44 TRP A C 10
ATOM 7701 O O . TRP A 1 44 ? 4.416 0.074 -1.051 1.00 0.00 44 TRP A O 10
ATOM 7722 N N . PHE A 1 45 ? 5.192 -1.557 -2.370 1.00 0.00 45 PHE A N 10
ATOM 7723 C CA . PHE A 1 45 ? 4.277 -1.225 -3.440 1.00 0.00 45 PHE A CA 10
ATOM 7724 C C . PHE A 1 45 ? 2.959 -1.934 -3.203 1.00 0.00 45 PHE A C 10
ATOM 7725 O O . PHE A 1 45 ? 2.912 -3.155 -3.048 1.00 0.00 45 PHE A O 10
ATOM 7742 N N . PRO A 1 46 ? 1.883 -1.141 -3.089 1.00 0.00 46 PRO A N 10
ATOM 7743 C CA . PRO A 1 46 ? 0.518 -1.639 -3.012 1.00 0.00 46 PRO A CA 10
ATOM 7744 C C . PRO A 1 46 ? 0.282 -2.811 -3.960 1.00 0.00 46 PRO A C 10
ATOM 7745 O O . PRO A 1 46 ? 0.847 -2.863 -5.055 1.00 0.00 46 PRO A O 10
ATOM 7756 N N . TYR A 1 47 ? -0.563 -3.744 -3.521 1.00 0.00 47 TYR A N 10
ATOM 7757 C CA . TYR A 1 47 ? -0.798 -5.006 -4.228 1.00 0.00 47 TYR A CA 10
ATOM 7758 C C . TYR A 1 47 ? -1.221 -4.787 -5.686 1.00 0.00 47 TYR A C 10
ATOM 7759 O O . TYR A 1 47 ? -1.172 -5.708 -6.501 1.00 0.00 47 TYR A O 10
ATOM 7777 N N . CYS A 1 48 ? -1.634 -3.570 -6.000 1.00 0.00 48 CYS A N 10
ATOM 7778 C CA . CYS A 1 48 ? -1.929 -3.175 -7.366 1.00 0.00 48 CYS A CA 10
ATOM 7779 C C . CYS A 1 48 ? -1.323 -1.797 -7.630 1.00 0.00 48 CYS A C 10
ATOM 7780 O O . CYS A 1 48 ? -1.963 -0.774 -7.393 1.00 0.00 48 CYS A O 10
ATOM 7787 N N . TYR A 1 49 ? -0.070 -1.777 -8.077 1.00 0.00 49 TYR A N 10
ATOM 7788 C CA . TYR A 1 49 ? 0.652 -0.526 -8.282 1.00 0.00 49 TYR A CA 10
ATOM 7789 C C . TYR A 1 49 ? 1.931 -0.797 -9.069 1.00 0.00 49 TYR A C 10
ATOM 7790 O O . TYR A 1 49 ? 2.197 -1.937 -9.457 1.00 0.00 49 TYR A O 10
ATOM 7808 N N . ASP A 1 50 ? 2.717 0.241 -9.302 1.00 0.00 50 ASP A N 10
ATOM 7809 C CA . ASP A 1 50 ? 3.967 0.104 -10.037 1.00 0.00 50 ASP A CA 10
ATOM 7810 C C . ASP A 1 50 ? 5.140 0.540 -9.181 1.00 0.00 50 ASP A C 10
ATOM 7811 O O . ASP A 1 50 ? 5.192 1.733 -8.817 1.00 0.00 50 ASP A O 10
ATOM 7821 N N . ASP A 1 1 ? 5.170 4.136 -9.947 1.00 0.00 1 ASP A N 11
ATOM 7822 C CA . ASP A 1 1 ? 4.952 4.318 -8.492 1.00 0.00 1 ASP A CA 11
ATOM 7823 C C . ASP A 1 1 ? 5.087 5.789 -8.115 1.00 0.00 1 ASP A C 11
ATOM 7824 O O . ASP A 1 1 ? 5.811 6.539 -8.771 1.00 0.00 1 ASP A O 11
ATOM 7835 N N . PHE A 1 2 ? 4.369 6.205 -7.080 1.00 0.00 2 PHE A N 11
ATOM 7836 C CA . PHE A 1 2 ? 4.508 7.552 -6.545 1.00 0.00 2 PHE A CA 11
ATOM 7837 C C . PHE A 1 2 ? 4.144 7.562 -5.066 1.00 0.00 2 PHE A C 11
ATOM 7838 O O . PHE A 1 2 ? 3.175 6.922 -4.649 1.00 0.00 2 PHE A O 11
ATOM 7855 N N . ASP A 1 3 ? 4.952 8.252 -4.280 1.00 0.00 3 ASP A N 11
ATOM 7856 C CA . ASP A 1 3 ? 4.712 8.398 -2.859 1.00 0.00 3 ASP A CA 11
ATOM 7857 C C . ASP A 1 3 ? 4.118 9.768 -2.560 1.00 0.00 3 ASP A C 11
ATOM 7858 O O . ASP A 1 3 ? 4.833 10.773 -2.543 1.00 0.00 3 ASP A O 11
ATOM 7867 N N . PRO A 1 4 ? 2.796 9.839 -2.355 1.00 0.00 4 PRO A N 11
ATOM 7868 C CA . PRO A 1 4 ? 2.128 11.088 -2.007 1.00 0.00 4 PRO A CA 11
ATOM 7869 C C . PRO A 1 4 ? 2.465 11.576 -0.599 1.00 0.00 4 PRO A C 11
ATOM 7870 O O . PRO A 1 4 ? 2.370 12.772 -0.318 1.00 0.00 4 PRO A O 11
ATOM 7881 N N . THR A 1 5 ? 2.851 10.670 0.296 1.00 0.00 5 THR A N 11
ATOM 7882 C CA . THR A 1 5 ? 3.047 11.066 1.678 1.00 0.00 5 THR A CA 11
ATOM 7883 C C . THR A 1 5 ? 4.494 11.466 1.986 1.00 0.00 5 THR A C 11
ATOM 7884 O O . THR A 1 5 ? 4.725 12.586 2.445 1.00 0.00 5 THR A O 11
ATOM 7895 N N . GLU A 1 6 ? 5.477 10.604 1.722 1.00 0.00 6 GLU A N 11
ATOM 7896 C CA . GLU A 1 6 ? 6.840 10.950 2.081 1.00 0.00 6 GLU A CA 11
ATOM 7897 C C . GLU A 1 6 ? 7.623 11.592 0.932 1.00 0.00 6 GLU A C 11
ATOM 7898 O O . GLU A 1 6 ? 7.733 12.820 0.882 1.00 0.00 6 GLU A O 11
ATOM 7910 N N . PHE A 1 7 ? 8.169 10.799 0.000 1.00 0.00 7 PHE A N 11
ATOM 7911 C CA . PHE A 1 7 ? 8.942 11.409 -1.080 1.00 0.00 7 PHE A CA 11
ATOM 7912 C C . PHE A 1 7 ? 8.329 11.287 -2.478 1.00 0.00 7 PHE A C 11
ATOM 7913 O O . PHE A 1 7 ? 7.560 12.139 -2.916 1.00 0.00 7 PHE A O 11
ATOM 7930 N N . LYS A 1 8 ? 8.681 10.194 -3.157 1.00 0.00 8 LYS A N 11
ATOM 7931 C CA . LYS A 1 8 ? 8.279 9.965 -4.540 1.00 0.00 8 LYS A CA 11
ATOM 7932 C C . LYS A 1 8 ? 8.016 8.488 -4.837 1.00 0.00 8 LYS A C 11
ATOM 7933 O O . LYS A 1 8 ? 7.271 8.155 -5.752 1.00 0.00 8 LYS A O 11
ATOM 7952 N N . GLY A 1 9 ? 8.671 7.620 -4.074 1.00 0.00 9 GLY A N 11
ATOM 7953 C CA . GLY A 1 9 ? 8.827 6.225 -4.460 1.00 0.00 9 GLY A CA 11
ATOM 7954 C C . GLY A 1 9 ? 8.041 5.261 -3.598 1.00 0.00 9 GLY A C 11
ATOM 7955 O O . GLY A 1 9 ? 7.045 5.640 -2.996 1.00 0.00 9 GLY A O 11
ATOM 7959 N N . PRO A 1 10 ? 8.450 3.978 -3.566 1.00 0.00 10 PRO A N 11
ATOM 7960 C CA . PRO A 1 10 ? 7.808 2.953 -2.738 1.00 0.00 10 PRO A CA 11
ATOM 7961 C C . PRO A 1 10 ? 7.667 3.406 -1.292 1.00 0.00 10 PRO A C 11
ATOM 7962 O O . PRO A 1 10 ? 8.453 4.221 -0.804 1.00 0.00 10 PRO A O 11
ATOM 7973 N N . PHE A 1 11 ? 6.711 2.828 -0.592 1.00 0.00 11 PHE A N 11
ATOM 7974 C CA . PHE A 1 11 ? 6.350 3.321 0.721 1.00 0.00 11 PHE A CA 11
ATOM 7975 C C . PHE A 1 11 ? 7.250 2.753 1.806 1.00 0.00 11 PHE A C 11
ATOM 7976 O O . PHE A 1 11 ? 7.689 1.613 1.733 1.00 0.00 11 PHE A O 11
ATOM 7993 N N . PRO A 1 12 ? 7.605 3.608 2.771 1.00 0.00 12 PRO A N 11
ATOM 7994 C CA . PRO A 1 12 ? 8.286 3.219 4.004 1.00 0.00 12 PRO A CA 11
ATOM 7995 C C . PRO A 1 12 ? 7.292 2.800 5.087 1.00 0.00 12 PRO A C 11
ATOM 7996 O O . PRO A 1 12 ? 7.286 1.680 5.599 1.00 0.00 12 PRO A O 11
ATOM 8007 N N . THR A 1 13 ? 6.467 3.775 5.397 1.00 0.00 13 THR A N 11
ATOM 8008 C CA . THR A 1 13 ? 5.453 3.776 6.430 1.00 0.00 13 THR A CA 11
ATOM 8009 C C . THR A 1 13 ? 4.277 2.827 6.157 1.00 0.00 13 THR A C 11
ATOM 8010 O O . THR A 1 13 ? 3.136 3.209 6.397 1.00 0.00 13 THR A O 11
ATOM 8021 N N . ILE A 1 14 ? 4.568 1.653 5.566 1.00 0.00 14 ILE A N 11
ATOM 8022 C CA . ILE A 1 14 ? 3.571 0.704 5.014 1.00 0.00 14 ILE A CA 11
ATOM 8023 C C . ILE A 1 14 ? 2.218 0.663 5.759 1.00 0.00 14 ILE A C 11
ATOM 8024 O O . ILE A 1 14 ? 1.191 0.360 5.155 1.00 0.00 14 ILE A O 11
ATOM 8040 N N . GLU A 1 15 ? 2.212 0.953 7.043 1.00 0.00 15 GLU A N 11
ATOM 8041 C CA . GLU A 1 15 ? 0.976 1.032 7.810 1.00 0.00 15 GLU A CA 11
ATOM 8042 C C . GLU A 1 15 ? -0.017 1.977 7.131 1.00 0.00 15 GLU A C 11
ATOM 8043 O O . GLU A 1 15 ? -1.110 1.573 6.737 1.00 0.00 15 GLU A O 11
ATOM 8055 N N . ILE A 1 16 ? 0.395 3.227 6.950 1.00 0.00 16 ILE A N 11
ATOM 8056 C CA . ILE A 1 16 ? -0.435 4.206 6.256 1.00 0.00 16 ILE A CA 11
ATOM 8057 C C . ILE A 1 16 ? -0.561 3.812 4.793 1.00 0.00 16 ILE A C 11
ATOM 8058 O O . ILE A 1 16 ? -1.491 4.209 4.097 1.00 0.00 16 ILE A O 11
ATOM 8074 N N . CYS A 1 17 ? 0.369 2.979 4.350 1.00 0.00 17 CYS A N 11
ATOM 8075 C CA . CYS A 1 17 ? 0.384 2.522 2.973 1.00 0.00 17 CYS A CA 11
ATOM 8076 C C . CYS A 1 17 ? -0.758 1.561 2.725 1.00 0.00 17 CYS A C 11
ATOM 8077 O O . CYS A 1 17 ? -1.220 1.431 1.608 1.00 0.00 17 CYS A O 11
ATOM 8084 N N . SER A 1 18 ? -1.218 0.890 3.765 1.00 0.00 18 SER A N 11
ATOM 8085 C CA . SER A 1 18 ? -2.337 -0.016 3.615 1.00 0.00 18 SER A CA 11
ATOM 8086 C C . SER A 1 18 ? -3.581 0.809 3.326 1.00 0.00 18 SER A C 11
ATOM 8087 O O . SER A 1 18 ? -4.427 0.429 2.511 1.00 0.00 18 SER A O 11
ATOM 8095 N N . LYS A 1 19 ? -3.651 1.975 3.970 1.00 0.00 19 LYS A N 11
ATOM 8096 C CA . LYS A 1 19 ? -4.703 2.932 3.697 1.00 0.00 19 LYS A CA 11
ATOM 8097 C C . LYS A 1 19 ? -4.543 3.492 2.287 1.00 0.00 19 LYS A C 11
ATOM 8098 O O . LYS A 1 19 ? -5.507 3.590 1.525 1.00 0.00 19 LYS A O 11
ATOM 8117 N N . TYR A 1 20 ? -3.311 3.833 1.943 1.00 0.00 20 TYR A N 11
ATOM 8118 C CA . TYR A 1 20 ? -3.026 4.479 0.667 1.00 0.00 20 TYR A CA 11
ATOM 8119 C C . TYR A 1 20 ? -3.192 3.514 -0.485 1.00 0.00 20 TYR A C 11
ATOM 8120 O O . TYR A 1 20 ? -3.768 3.865 -1.499 1.00 0.00 20 TYR A O 11
ATOM 8138 N N . CYS A 1 21 ? -2.705 2.298 -0.304 1.00 0.00 21 CYS A N 11
ATOM 8139 C CA . CYS A 1 21 ? -2.816 1.236 -1.300 1.00 0.00 21 CYS A CA 11
ATOM 8140 C C . CYS A 1 21 ? -4.249 1.119 -1.801 1.00 0.00 21 CYS A C 11
ATOM 8141 O O . CYS A 1 21 ? -4.500 0.900 -2.990 1.00 0.00 21 CYS A O 11
ATOM 8148 N N . ALA A 1 22 ? -5.183 1.294 -0.877 1.00 0.00 22 ALA A N 11
ATOM 8149 C CA . ALA A 1 22 ? -6.594 1.168 -1.178 1.00 0.00 22 ALA A CA 11
ATOM 8150 C C . ALA A 1 22 ? -7.064 2.314 -2.062 1.00 0.00 22 ALA A C 11
ATOM 8151 O O . ALA A 1 22 ? -7.691 2.100 -3.099 1.00 0.00 22 ALA A O 11
ATOM 8158 N N . VAL A 1 23 ? -6.726 3.525 -1.657 1.00 0.00 23 VAL A N 11
ATOM 8159 C CA . VAL A 1 23 ? -7.103 4.719 -2.398 1.00 0.00 23 VAL A CA 11
ATOM 8160 C C . VAL A 1 23 ? -6.292 4.792 -3.690 1.00 0.00 23 VAL A C 11
ATOM 8161 O O . VAL A 1 23 ? -6.683 5.436 -4.663 1.00 0.00 23 VAL A O 11
ATOM 8174 N N . VAL A 1 24 ? -5.160 4.107 -3.675 1.00 0.00 24 VAL A N 11
ATOM 8175 C CA . VAL A 1 24 ? -4.300 3.983 -4.834 1.00 0.00 24 VAL A CA 11
ATOM 8176 C C . VAL A 1 24 ? -5.006 3.231 -5.967 1.00 0.00 24 VAL A C 11
ATOM 8177 O O . VAL A 1 24 ? -5.370 3.841 -6.975 1.00 0.00 24 VAL A O 11
ATOM 8190 N N . CYS A 1 25 ? -5.199 1.921 -5.830 1.00 0.00 25 CYS A N 11
ATOM 8191 C CA . CYS A 1 25 ? -5.762 1.161 -6.942 1.00 0.00 25 CYS A CA 11
ATOM 8192 C C . CYS A 1 25 ? -7.259 0.874 -6.809 1.00 0.00 25 CYS A C 11
ATOM 8193 O O . CYS A 1 25 ? -8.096 1.546 -7.409 1.00 0.00 25 CYS A O 11
ATOM 8200 N N . ASN A 1 26 ? -7.568 -0.125 -5.997 1.00 0.00 26 ASN A N 11
ATOM 8201 C CA . ASN A 1 26 ? -8.891 -0.725 -5.944 1.00 0.00 26 ASN A CA 11
ATOM 8202 C C . ASN A 1 26 ? -9.746 -0.199 -4.802 1.00 0.00 26 ASN A C 11
ATOM 8203 O O . ASN A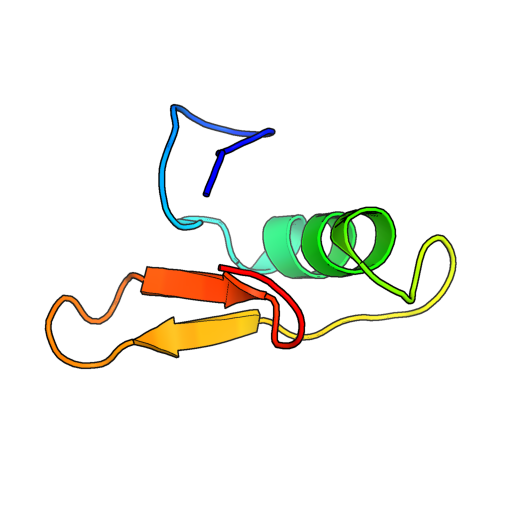 1 26 ? -10.788 0.425 -4.994 1.00 0.00 26 ASN A O 11
ATOM 8214 N N . TYR A 1 27 ? -9.247 -0.463 -3.616 1.00 0.00 27 TYR A N 11
ATOM 8215 C CA . TYR A 1 27 ? -10.016 -0.482 -2.387 1.00 0.00 27 TYR A CA 11
ATOM 8216 C C . TYR A 1 27 ? -10.307 0.892 -1.799 1.00 0.00 27 TYR A C 11
ATOM 8217 O O . TYR A 1 27 ? -10.201 1.056 -0.594 1.00 0.00 27 TYR A O 11
ATOM 8235 N N . THR A 1 28 ? -10.622 1.875 -2.635 1.00 0.00 28 THR A N 11
ATOM 8236 C CA . THR A 1 28 ? -10.882 3.249 -2.181 1.00 0.00 28 THR A CA 11
ATOM 8237 C C . THR A 1 28 ? -11.578 3.325 -0.799 1.00 0.00 28 THR A C 11
ATOM 8238 O O . THR A 1 28 ? -11.275 4.218 -0.006 1.00 0.00 28 THR A O 11
ATOM 8249 N N . SER A 1 29 ? -12.480 2.389 -0.495 1.00 0.00 29 SER A N 11
ATOM 8250 C CA . SER A 1 29 ? -13.164 2.394 0.795 1.00 0.00 29 SER A CA 11
ATOM 8251 C C . SER A 1 29 ? -12.971 1.076 1.567 1.00 0.00 29 SER A C 11
ATOM 8252 O O . SER A 1 29 ? -13.519 0.904 2.658 1.00 0.00 29 SER A O 11
ATOM 8260 N N . ARG A 1 30 ? -12.189 0.163 1.009 1.00 0.00 30 ARG A N 11
ATOM 8261 C CA . ARG A 1 30 ? -11.902 -1.124 1.647 1.00 0.00 30 ARG A CA 11
ATOM 8262 C C . ARG A 1 30 ? -10.434 -1.188 2.085 1.00 0.00 30 ARG A C 11
ATOM 8263 O O . ARG A 1 30 ? -9.579 -0.575 1.461 1.00 0.00 30 ARG A O 11
ATOM 8284 N N . PRO A 1 31 ? -10.130 -1.871 3.202 1.00 0.00 31 PRO A N 11
ATOM 8285 C CA . PRO A 1 31 ? -8.748 -2.171 3.592 1.00 0.00 31 PRO A CA 11
ATOM 8286 C C . PRO A 1 31 ? -7.915 -2.728 2.441 1.00 0.00 31 PRO A C 11
ATOM 8287 O O . PRO A 1 31 ? -8.415 -3.500 1.616 1.00 0.00 31 PRO A O 11
ATOM 8298 N N . CYS A 1 32 ? -6.647 -2.363 2.404 1.00 0.00 32 CYS A N 11
ATOM 8299 C CA . CYS A 1 32 ? -5.750 -2.844 1.369 1.00 0.00 32 CYS A CA 11
ATOM 8300 C C . CYS A 1 32 ? -4.420 -3.267 1.977 1.00 0.00 32 CYS A C 11
ATOM 8301 O O . CYS A 1 32 ? -4.181 -3.068 3.169 1.00 0.00 32 CYS A O 11
ATOM 8308 N N . TYR A 1 33 ? -3.565 -3.858 1.155 1.00 0.00 33 TYR A N 11
ATOM 8309 C CA . TYR A 1 33 ? -2.347 -4.494 1.631 1.00 0.00 33 TYR A CA 11
ATOM 8310 C C . TYR A 1 33 ? -1.191 -4.174 0.693 1.00 0.00 33 TYR A C 11
ATOM 8311 O O . TYR A 1 33 ? -1.372 -4.101 -0.523 1.00 0.00 33 TYR A O 11
ATOM 8329 N N . CYS A 1 34 ? -0.008 -3.985 1.251 1.00 0.00 34 CYS A N 11
ATOM 8330 C CA . CYS A 1 34 ? 1.159 -3.637 0.453 1.00 0.00 34 CYS A CA 11
ATOM 8331 C C . CYS A 1 34 ? 2.114 -4.816 0.346 1.00 0.00 34 CYS A C 11
ATOM 8332 O O . CYS A 1 34 ? 2.253 -5.605 1.285 1.00 0.00 34 CYS A O 11
ATOM 8339 N N . VAL A 1 35 ? 2.759 -4.947 -0.806 1.00 0.00 35 VAL A N 11
ATOM 8340 C CA . VAL A 1 35 ? 3.698 -6.032 -1.028 1.00 0.00 35 VAL A CA 11
ATOM 8341 C C . VAL A 1 35 ? 5.105 -5.459 -1.126 1.00 0.00 35 VAL A C 11
ATOM 8342 O O . VAL A 1 35 ? 5.290 -4.337 -1.594 1.00 0.00 35 VAL A O 11
ATOM 8355 N N . GLU A 1 36 ? 6.086 -6.206 -0.660 1.00 0.00 36 GLU A N 11
ATOM 8356 C CA . GLU A 1 36 ? 7.448 -5.703 -0.607 1.00 0.00 36 GLU A CA 11
ATOM 8357 C C . GLU A 1 36 ? 8.311 -6.328 -1.697 1.00 0.00 36 GLU A C 11
ATOM 8358 O O . GLU A 1 36 ? 8.382 -7.552 -1.827 1.00 0.00 36 GLU A O 11
ATOM 8370 N N . ALA A 1 37 ? 8.939 -5.484 -2.502 1.00 0.00 37 ALA A N 11
ATOM 8371 C CA . ALA A 1 37 ? 9.907 -5.957 -3.475 1.00 0.00 37 ALA A CA 11
ATOM 8372 C C . ALA A 1 37 ? 11.221 -6.266 -2.779 1.00 0.00 37 ALA A C 11
ATOM 8373 O O . ALA A 1 37 ? 11.717 -5.448 -1.989 1.00 0.00 37 ALA A O 11
ATOM 8380 N N . ALA A 1 38 ? 11.783 -7.424 -3.108 1.00 0.00 38 ALA A N 11
ATOM 8381 C CA . ALA A 1 38 ? 12.853 -8.040 -2.331 1.00 0.00 38 ALA A CA 11
ATOM 8382 C C . ALA A 1 38 ? 14.215 -7.380 -2.517 1.00 0.00 38 ALA A C 11
ATOM 8383 O O . ALA A 1 38 ? 15.016 -7.367 -1.587 1.00 0.00 38 ALA A O 11
ATOM 8390 N N . LYS A 1 39 ? 14.489 -6.852 -3.707 1.00 0.00 39 LYS A N 11
ATOM 8391 C CA . LYS A 1 39 ? 15.807 -6.275 -3.994 1.00 0.00 39 LYS A CA 11
ATOM 8392 C C . LYS A 1 39 ? 16.200 -5.257 -2.927 1.00 0.00 39 LYS A C 11
ATOM 8393 O O . LYS A 1 39 ? 17.274 -5.337 -2.334 1.00 0.00 39 LYS A O 11
ATOM 8412 N N . GLU A 1 40 ? 15.312 -4.309 -2.690 1.00 0.00 40 GLU A N 11
ATOM 8413 C CA . GLU A 1 40 ? 15.506 -3.314 -1.647 1.00 0.00 40 GLU A CA 11
ATOM 8414 C C . GLU A 1 40 ? 14.852 -3.749 -0.343 1.00 0.00 40 GLU A C 11
ATOM 8415 O O . GLU A 1 40 ? 15.198 -3.256 0.726 1.00 0.00 40 GLU A O 11
ATOM 8427 N N . ARG A 1 41 ? 13.872 -4.645 -0.471 1.00 0.00 41 ARG A N 11
ATOM 8428 C CA . ARG A 1 41 ? 13.078 -5.167 0.655 1.00 0.00 41 ARG A CA 11
ATOM 8429 C C . ARG A 1 41 ? 12.039 -4.151 1.119 1.00 0.00 41 ARG A C 11
ATOM 8430 O O . ARG A 1 41 ? 10.893 -4.498 1.389 1.00 0.00 41 ARG A O 11
ATOM 8451 N N . ASP A 1 42 ? 12.444 -2.895 1.185 1.00 0.00 42 ASP A N 11
ATOM 8452 C CA . ASP A 1 42 ? 11.579 -1.820 1.662 1.00 0.00 42 ASP A CA 11
ATOM 8453 C C . ASP A 1 42 ? 10.627 -1.320 0.579 1.00 0.00 42 ASP A C 11
ATOM 8454 O O . ASP A 1 42 ? 9.975 -0.291 0.755 1.00 0.00 42 ASP A O 11
ATOM 8463 N N . GLN A 1 43 ? 10.545 -2.026 -0.547 1.00 0.00 43 GLN A N 11
ATOM 8464 C CA . GLN A 1 43 ? 9.704 -1.564 -1.644 1.00 0.00 43 GLN A CA 11
ATOM 8465 C C . GLN A 1 43 ? 8.243 -1.924 -1.408 1.00 0.00 43 GLN A C 11
ATOM 8466 O O . GLN A 1 43 ? 7.736 -2.900 -1.956 1.00 0.00 43 GLN A O 11
ATOM 8480 N N . TRP A 1 44 ? 7.590 -1.116 -0.589 1.00 0.00 44 TRP A N 11
ATOM 8481 C CA . TRP A 1 44 ? 6.191 -1.297 -0.223 1.00 0.00 44 TRP A CA 11
ATOM 8482 C C . TRP A 1 44 ? 5.220 -0.867 -1.315 1.00 0.00 44 TRP A C 11
ATOM 8483 O O . TRP A 1 44 ? 4.470 0.089 -1.132 1.00 0.00 44 TRP A O 11
ATOM 8504 N N . PHE A 1 45 ? 5.253 -1.534 -2.456 1.00 0.00 45 PHE A N 11
ATOM 8505 C CA . PHE A 1 45 ? 4.333 -1.203 -3.534 1.00 0.00 45 PHE A CA 11
ATOM 8506 C C . PHE A 1 45 ? 3.024 -1.943 -3.301 1.00 0.00 45 PHE A C 11
ATOM 8507 O O . PHE A 1 45 ? 2.999 -3.166 -3.205 1.00 0.00 45 PHE A O 11
ATOM 8524 N N . PRO A 1 46 ? 1.934 -1.177 -3.129 1.00 0.00 46 PRO A N 11
ATOM 8525 C CA . PRO A 1 46 ? 0.582 -1.704 -2.947 1.00 0.00 46 PRO A CA 11
ATOM 8526 C C . PRO A 1 46 ? 0.282 -2.933 -3.814 1.00 0.00 46 PRO A C 11
ATOM 8527 O O . PRO A 1 46 ? 0.718 -3.003 -4.963 1.00 0.00 46 PRO A O 11
ATOM 8538 N N . TYR A 1 47 ? -0.454 -3.894 -3.239 1.00 0.00 47 TYR A N 11
ATOM 8539 C CA . TYR A 1 47 ? -0.710 -5.199 -3.870 1.00 0.00 47 TYR A CA 11
ATOM 8540 C C . TYR A 1 47 ? -1.063 -5.055 -5.352 1.00 0.00 47 TYR A C 11
ATOM 8541 O O . TYR A 1 47 ? -0.415 -5.649 -6.218 1.00 0.00 47 TYR A O 11
ATOM 8559 N N . CYS A 1 48 ? -2.084 -4.264 -5.632 1.00 0.00 48 CYS A N 11
ATOM 8560 C CA . CYS A 1 48 ? -2.428 -3.907 -7.000 1.00 0.00 48 CYS A CA 11
ATOM 8561 C C . CYS A 1 48 ? -1.838 -2.540 -7.317 1.00 0.00 48 CYS A C 11
ATOM 8562 O O . CYS A 1 48 ? -2.445 -1.517 -7.009 1.00 0.00 48 CYS A O 11
ATOM 8569 N N . TYR A 1 49 ? -0.643 -2.522 -7.901 1.00 0.00 49 TYR A N 11
ATOM 8570 C CA . TYR A 1 49 ? 0.074 -1.271 -8.118 1.00 0.00 49 TYR A CA 11
ATOM 8571 C C . TYR A 1 49 ? 1.421 -1.534 -8.769 1.00 0.00 49 TYR A C 11
ATOM 8572 O O . TYR A 1 49 ? 1.825 -2.685 -8.934 1.00 0.00 49 TYR A O 11
ATOM 8590 N N . ASP A 1 50 ? 2.105 -0.461 -9.122 1.00 0.00 50 ASP A N 11
ATOM 8591 C CA . ASP A 1 50 ? 3.405 -0.542 -9.761 1.00 0.00 50 ASP A CA 11
ATOM 8592 C C . ASP A 1 50 ? 4.486 -0.893 -8.757 1.00 0.00 50 ASP A C 11
ATOM 8593 O O . ASP A 1 50 ? 4.841 -2.088 -8.657 1.00 0.00 50 ASP A O 11
ATOM 8603 N N . ASP A 1 1 ? 6.411 3.460 -8.946 1.00 0.00 1 ASP A N 12
ATOM 8604 C CA . ASP A 1 1 ? 5.262 4.142 -9.582 1.00 0.00 1 ASP A CA 12
ATOM 8605 C C . ASP A 1 1 ? 5.266 5.622 -9.223 1.00 0.00 1 ASP A C 12
ATOM 8606 O O . ASP A 1 1 ? 5.609 6.473 -10.045 1.00 0.00 1 ASP A O 12
ATOM 8617 N N . PHE A 1 2 ? 4.902 5.915 -7.982 1.00 0.00 2 PHE A N 12
ATOM 8618 C CA . PHE A 1 2 ? 4.925 7.276 -7.458 1.00 0.00 2 PHE A CA 12
ATOM 8619 C C . PHE A 1 2 ? 4.707 7.233 -5.957 1.00 0.00 2 PHE A C 12
ATOM 8620 O O . PHE A 1 2 ? 4.008 6.352 -5.462 1.00 0.00 2 PHE A O 12
ATOM 8637 N N . ASP A 1 3 ? 5.343 8.138 -5.230 1.00 0.00 3 ASP A N 12
ATOM 8638 C CA . ASP A 1 3 ? 5.113 8.255 -3.803 1.00 0.00 3 ASP A CA 12
ATOM 8639 C C . ASP A 1 3 ? 4.208 9.440 -3.519 1.00 0.00 3 ASP A C 12
ATOM 8640 O O . ASP A 1 3 ? 4.643 10.593 -3.593 1.00 0.00 3 ASP A O 12
ATOM 8649 N N . PRO A 1 4 ? 2.929 9.189 -3.230 1.00 0.00 4 PRO A N 12
ATOM 8650 C CA . PRO A 1 4 ? 2.004 10.244 -2.856 1.00 0.00 4 PRO A CA 12
ATOM 8651 C C . PRO A 1 4 ? 2.402 10.919 -1.551 1.00 0.00 4 PRO A C 12
ATOM 8652 O O . PRO A 1 4 ? 2.181 12.119 -1.378 1.00 0.00 4 PRO A O 12
ATOM 8663 N N . THR A 1 5 ? 2.980 10.160 -0.624 1.00 0.00 5 THR A N 12
ATOM 8664 C CA . THR A 1 5 ? 3.235 10.703 0.693 1.00 0.00 5 THR A CA 12
ATOM 8665 C C . THR A 1 5 ? 4.649 11.286 0.848 1.00 0.00 5 THR A C 12
ATOM 8666 O O . THR A 1 5 ? 4.780 12.455 1.216 1.00 0.00 5 THR A O 12
ATOM 8677 N N . GLU A 1 6 ? 5.710 10.520 0.567 1.00 0.00 6 GLU A N 12
ATOM 8678 C CA . GLU A 1 6 ? 7.047 11.044 0.826 1.00 0.00 6 GLU A CA 12
ATOM 8679 C C . GLU A 1 6 ? 7.714 11.666 -0.404 1.00 0.00 6 GLU A C 12
ATOM 8680 O O . GLU A 1 6 ? 7.658 12.885 -0.579 1.00 0.00 6 GLU A O 12
ATOM 8692 N N . PHE A 1 7 ? 8.343 10.857 -1.268 1.00 0.00 7 PHE A N 12
ATOM 8693 C CA . PHE A 1 7 ? 9.034 11.442 -2.420 1.00 0.00 7 PHE A CA 12
ATOM 8694 C C . PHE A 1 7 ? 8.450 11.084 -3.791 1.00 0.00 7 PHE A C 12
ATOM 8695 O O . PHE A 1 7 ? 7.613 11.804 -4.334 1.00 0.00 7 PHE A O 12
ATOM 8712 N N . LYS A 1 8 ? 8.916 9.954 -4.337 1.00 0.00 8 LYS A N 12
ATOM 8713 C CA . LYS A 1 8 ? 8.513 9.479 -5.660 1.00 0.00 8 LYS A CA 12
ATOM 8714 C C . LYS A 1 8 ? 8.367 7.957 -5.707 1.00 0.00 8 LYS A C 12
ATOM 8715 O O . LYS A 1 8 ? 7.800 7.413 -6.650 1.00 0.00 8 LYS A O 12
ATOM 8734 N N . GLY A 1 9 ? 8.906 7.281 -4.703 1.00 0.00 9 GLY A N 12
ATOM 8735 C CA . GLY A 1 9 ? 9.103 5.847 -4.793 1.00 0.00 9 GLY A CA 12
ATOM 8736 C C . GLY A 1 9 ? 8.181 5.041 -3.899 1.00 0.00 9 GLY A C 12
ATOM 8737 O O . GLY A 1 9 ? 7.126 5.520 -3.500 1.00 0.00 9 GLY A O 12
ATOM 8741 N N . PRO A 1 10 ? 8.551 3.780 -3.616 1.00 0.00 10 PRO A N 12
ATOM 8742 C CA . PRO A 1 10 ? 7.778 2.888 -2.743 1.00 0.00 10 PRO A CA 12
ATOM 8743 C C . PRO A 1 10 ? 7.575 3.459 -1.347 1.00 0.00 10 PRO A C 12
ATOM 8744 O O . PRO A 1 10 ? 8.270 4.387 -0.927 1.00 0.00 10 PRO A O 12
ATOM 8755 N N . PHE A 1 11 ? 6.653 2.856 -0.616 1.00 0.00 11 PHE A N 12
ATOM 8756 C CA . PHE A 1 11 ? 6.278 3.353 0.691 1.00 0.00 11 PHE A CA 12
ATOM 8757 C C . PHE A 1 11 ? 7.192 2.819 1.779 1.00 0.00 11 PHE A C 12
ATOM 8758 O O . PHE A 1 11 ? 7.653 1.685 1.716 1.00 0.00 11 PHE A O 12
ATOM 8775 N N . PRO A 1 12 ? 7.529 3.687 2.737 1.00 0.00 12 PRO A N 12
ATOM 8776 C CA . PRO A 1 12 ? 8.219 3.320 3.970 1.00 0.00 12 PRO A CA 12
ATOM 8777 C C . PRO A 1 12 ? 7.234 2.911 5.070 1.00 0.00 12 PRO A C 12
ATOM 8778 O O . PRO A 1 12 ? 7.273 1.815 5.626 1.00 0.00 12 PRO A O 12
ATOM 8789 N N . THR A 1 13 ? 6.355 3.856 5.334 1.00 0.00 13 THR A N 12
ATOM 8790 C CA . THR A 1 13 ? 5.338 3.841 6.368 1.00 0.00 13 THR A CA 12
ATOM 8791 C C . THR A 1 13 ? 4.193 2.859 6.111 1.00 0.00 13 THR A C 12
ATOM 8792 O O . THR A 1 13 ? 3.043 3.222 6.336 1.00 0.00 13 THR A O 12
ATOM 8803 N N . ILE A 1 14 ? 4.500 1.687 5.534 1.00 0.00 14 ILE A N 12
ATOM 8804 C CA . ILE A 1 14 ? 3.501 0.715 5.030 1.00 0.00 14 ILE A CA 12
ATOM 8805 C C . ILE A 1 14 ? 2.177 0.673 5.825 1.00 0.00 14 ILE A C 12
ATOM 8806 O O . ILE A 1 14 ? 1.135 0.387 5.248 1.00 0.00 14 ILE A O 12
ATOM 8822 N N . GLU A 1 15 ? 2.200 0.960 7.119 1.00 0.00 15 GLU A N 12
ATOM 8823 C CA . GLU A 1 15 ? 0.969 1.002 7.904 1.00 0.00 15 GLU A CA 12
ATOM 8824 C C . GLU A 1 15 ? -0.028 2.000 7.294 1.00 0.00 15 GLU A C 12
ATOM 8825 O O . GLU A 1 15 ? -1.165 1.644 6.962 1.00 0.00 15 GLU A O 12
ATOM 8837 N N . ILE A 1 16 ? 0.412 3.239 7.095 1.00 0.00 16 ILE A N 12
ATOM 8838 C CA . ILE A 1 16 ? -0.430 4.249 6.465 1.00 0.00 16 ILE A CA 12
ATOM 8839 C C . ILE A 1 16 ? -0.557 3.933 4.986 1.00 0.00 16 ILE A C 12
ATOM 8840 O O . ILE A 1 16 ? -1.560 4.238 4.348 1.00 0.00 16 ILE A O 12
ATOM 8856 N N . CYS A 1 17 ? 0.460 3.268 4.461 1.00 0.00 17 CYS A N 12
ATOM 8857 C CA . CYS A 1 17 ? 0.502 2.929 3.054 1.00 0.00 17 CYS A CA 12
ATOM 8858 C C . CYS A 1 17 ? -0.512 1.846 2.735 1.00 0.00 17 CYS A C 12
ATOM 8859 O O . CYS A 1 17 ? -0.929 1.703 1.598 1.00 0.00 17 CYS A O 12
ATOM 8866 N N . SER A 1 18 ? -0.924 1.101 3.749 1.00 0.00 18 SER A N 12
ATOM 8867 C CA . SER A 1 18 ? -1.934 0.080 3.573 1.00 0.00 18 SER A CA 12
ATOM 8868 C C . SER A 1 18 ? -3.282 0.747 3.364 1.00 0.00 18 SER A C 12
ATOM 8869 O O . SER A 1 18 ? -4.113 0.273 2.587 1.00 0.00 18 SER A O 12
ATOM 8877 N N . LYS A 1 19 ? -3.480 1.875 4.042 1.00 0.00 19 LYS A N 12
ATOM 8878 C CA . LYS A 1 19 ? -4.645 2.697 3.801 1.00 0.00 19 LYS A CA 12
ATOM 8879 C C . LYS A 1 19 ? -4.531 3.364 2.436 1.00 0.00 19 LYS A C 12
ATOM 8880 O O . LYS A 1 19 ? -5.486 3.397 1.661 1.00 0.00 19 LYS A O 12
ATOM 8899 N N . TYR A 1 20 ? -3.346 3.881 2.144 1.00 0.00 20 TYR A N 12
ATOM 8900 C CA . TYR A 1 20 ? -3.122 4.604 0.899 1.00 0.00 20 TYR A CA 12
ATOM 8901 C C . TYR A 1 20 ? -3.207 3.662 -0.291 1.00 0.00 20 TYR A C 12
ATOM 8902 O O . TYR A 1 20 ? -3.698 4.043 -1.342 1.00 0.00 20 TYR A O 12
ATOM 8920 N N . CYS A 1 21 ? -2.738 2.434 -0.104 1.00 0.00 21 CYS A N 12
ATOM 8921 C CA . CYS A 1 21 ? -2.838 1.383 -1.114 1.00 0.00 21 CYS A CA 12
ATOM 8922 C C . CYS A 1 21 ? -4.277 1.214 -1.567 1.00 0.00 21 CYS A C 12
ATOM 8923 O O . CYS A 1 21 ? -4.558 1.004 -2.753 1.00 0.00 21 CYS A O 12
ATOM 8930 N N . ALA A 1 22 ? -5.186 1.324 -0.611 1.00 0.00 22 ALA A N 12
ATOM 8931 C CA . ALA A 1 22 ? -6.597 1.175 -0.883 1.00 0.00 22 ALA A CA 12
ATOM 8932 C C . ALA A 1 22 ? -7.078 2.313 -1.761 1.00 0.00 22 ALA A C 12
ATOM 8933 O O . ALA A 1 22 ? -7.651 2.096 -2.829 1.00 0.00 22 ALA A O 12
ATOM 8940 N N . VAL A 1 23 ? -6.795 3.521 -1.312 1.00 0.00 23 VAL A N 12
ATOM 8941 C CA . VAL A 1 23 ? -7.169 4.726 -2.029 1.00 0.00 23 VAL A CA 12
ATOM 8942 C C . VAL A 1 23 ? -6.411 4.813 -3.355 1.00 0.00 23 VAL A C 12
ATOM 8943 O O . VAL A 1 23 ? -6.820 5.523 -4.270 1.00 0.00 23 VAL A O 12
ATOM 8956 N N . VAL A 1 24 ? -5.310 4.075 -3.448 1.00 0.00 24 VAL A N 12
ATOM 8957 C CA . VAL A 1 24 ? -4.499 4.050 -4.654 1.00 0.00 24 VAL A CA 12
ATOM 8958 C C . VAL A 1 24 ? -5.245 3.381 -5.814 1.00 0.00 24 VAL A C 12
ATOM 8959 O O . VAL A 1 24 ? -5.694 4.068 -6.732 1.00 0.00 24 VAL A O 12
ATOM 8972 N N . CYS A 1 25 ? -5.391 2.060 -5.794 1.00 0.00 25 CYS A N 12
ATOM 8973 C CA . CYS A 1 25 ? -5.961 1.385 -6.954 1.00 0.00 25 CYS A CA 12
ATOM 8974 C C . CYS A 1 25 ? -7.451 1.047 -6.810 1.00 0.00 25 CYS A C 12
ATOM 8975 O O . CYS A 1 25 ? -8.318 1.736 -7.348 1.00 0.00 25 CYS A O 12
ATOM 8982 N N . ASN A 1 26 ? -7.728 -0.022 -6.064 1.00 0.00 26 ASN A N 12
ATOM 8983 C CA . ASN A 1 26 ? -9.052 -0.630 -6.012 1.00 0.00 26 ASN A CA 12
ATOM 8984 C C . ASN A 1 26 ? -9.877 -0.179 -4.814 1.00 0.00 26 ASN A C 12
ATOM 8985 O O . ASN A 1 26 ? -11.004 0.299 -4.943 1.00 0.00 26 ASN A O 12
ATOM 8996 N N . TYR A 1 27 ? -9.277 -0.332 -3.651 1.00 0.00 27 TYR A N 12
ATOM 8997 C CA . TYR A 1 27 ? -9.987 -0.390 -2.382 1.00 0.00 27 TYR A CA 12
ATOM 8998 C C . TYR A 1 27 ? -10.280 0.977 -1.776 1.00 0.00 27 TYR A C 12
ATOM 8999 O O . TYR A 1 27 ? -10.127 1.145 -0.575 1.00 0.00 27 TYR A O 12
ATOM 9017 N N . THR A 1 28 ? -10.651 1.946 -2.600 1.00 0.00 28 THR A N 12
ATOM 9018 C CA . THR A 1 28 ? -10.936 3.314 -2.141 1.00 0.00 28 THR A CA 12
ATOM 9019 C C . THR A 1 28 ? -11.700 3.366 -0.793 1.00 0.00 28 THR A C 12
ATOM 9020 O O . THR A 1 28 ? -11.565 4.334 -0.039 1.00 0.00 28 THR A O 12
ATOM 9031 N N . SER A 1 29 ? -12.484 2.331 -0.483 1.00 0.00 29 SER A N 12
ATOM 9032 C CA . SER A 1 29 ? -13.212 2.281 0.780 1.00 0.00 29 SER A CA 12
ATOM 9033 C C . SER A 1 29 ? -12.984 0.944 1.510 1.00 0.00 29 SER A C 12
ATOM 9034 O O . SER A 1 29 ? -13.550 0.702 2.579 1.00 0.00 29 SER A O 12
ATOM 9042 N N . ARG A 1 30 ? -12.146 0.094 0.936 1.00 0.00 30 ARG A N 12
ATOM 9043 C CA . ARG A 1 30 ? -11.887 -1.239 1.473 1.00 0.00 30 ARG A CA 12
ATOM 9044 C C . ARG A 1 30 ? -10.452 -1.342 2.009 1.00 0.00 30 ARG A C 12
ATOM 9045 O O . ARG A 1 30 ? -9.562 -0.658 1.519 1.00 0.00 30 ARG A O 12
ATOM 9066 N N . PRO A 1 31 ? -10.220 -2.155 3.059 1.00 0.00 31 PRO A N 12
ATOM 9067 C CA . PRO A 1 31 ? -8.867 -2.470 3.537 1.00 0.00 31 PRO A CA 12
ATOM 9068 C C . PRO A 1 31 ? -7.941 -2.926 2.413 1.00 0.00 31 PRO A C 12
ATOM 9069 O O . PRO A 1 31 ? -8.361 -3.653 1.511 1.00 0.00 31 PRO A O 12
ATOM 9080 N N . CYS A 1 32 ? -6.680 -2.527 2.485 1.00 0.00 32 CYS A N 12
ATOM 9081 C CA . CYS A 1 32 ? -5.716 -2.898 1.462 1.00 0.00 32 CYS A CA 12
ATOM 9082 C C . CYS A 1 32 ? -4.419 -3.374 2.089 1.00 0.00 32 CYS A C 12
ATOM 9083 O O . CYS A 1 32 ? -4.200 -3.217 3.291 1.00 0.00 32 CYS A O 12
ATOM 9090 N N . TYR A 1 33 ? -3.566 -3.955 1.258 1.00 0.00 33 TYR A N 12
ATOM 9091 C CA . TYR A 1 33 ? -2.344 -4.592 1.713 1.00 0.00 33 TYR A CA 12
ATOM 9092 C C . TYR A 1 33 ? -1.198 -4.239 0.770 1.00 0.00 33 TYR A C 12
ATOM 9093 O O . TYR A 1 33 ? -1.387 -4.168 -0.447 1.00 0.00 33 TYR A O 12
ATOM 9111 N N . CYS A 1 34 ? -0.019 -4.021 1.328 1.00 0.00 34 CYS A N 12
ATOM 9112 C CA . CYS A 1 34 ? 1.147 -3.662 0.531 1.00 0.00 34 CYS A CA 12
ATOM 9113 C C . CYS A 1 34 ? 2.090 -4.849 0.437 1.00 0.00 34 CYS A C 12
ATOM 9114 O O . CYS A 1 34 ? 2.212 -5.627 1.386 1.00 0.00 34 CYS A O 12
ATOM 9121 N N . VAL A 1 35 ? 2.748 -5.002 -0.703 1.00 0.00 35 VAL A N 12
ATOM 9122 C CA . VAL A 1 35 ? 3.656 -6.117 -0.895 1.00 0.00 35 VAL A CA 12
ATOM 9123 C C . VAL A 1 35 ? 5.092 -5.637 -0.730 1.00 0.00 35 VAL A C 12
ATOM 9124 O O . VAL A 1 35 ? 5.406 -4.485 -1.032 1.00 0.00 35 VAL A O 12
ATOM 9137 N N . GLU A 1 36 ? 5.948 -6.505 -0.229 1.00 0.00 36 GLU A N 12
ATOM 9138 C CA . GLU A 1 36 ? 7.318 -6.132 0.074 1.00 0.00 36 GLU A CA 12
ATOM 9139 C C . GLU A 1 36 ? 8.278 -6.712 -0.955 1.00 0.00 36 GLU A C 12
ATOM 9140 O O . GLU A 1 36 ? 8.621 -7.895 -0.893 1.00 0.00 36 GLU A O 12
ATOM 9152 N N . ALA A 1 37 ? 8.697 -5.895 -1.916 1.00 0.00 37 ALA A N 12
ATOM 9153 C CA . ALA A 1 37 ? 9.728 -6.324 -2.846 1.00 0.00 37 ALA A CA 12
ATOM 9154 C C . ALA A 1 37 ? 11.056 -6.407 -2.118 1.00 0.00 37 ALA A C 12
ATOM 9155 O O . ALA A 1 37 ? 11.557 -5.401 -1.589 1.00 0.00 37 ALA A O 12
ATOM 9162 N N . ALA A 1 38 ? 11.622 -7.603 -2.124 1.00 0.00 38 ALA A N 12
ATOM 9163 C CA . ALA A 1 38 ? 12.694 -7.972 -1.212 1.00 0.00 38 ALA A CA 12
ATOM 9164 C C . ALA A 1 38 ? 14.059 -7.450 -1.630 1.00 0.00 38 ALA A C 12
ATOM 9165 O O . ALA A 1 38 ? 14.924 -7.260 -0.780 1.00 0.00 38 ALA A O 12
ATOM 9172 N N . LYS A 1 39 ? 14.260 -7.243 -2.926 1.00 0.00 39 LYS A N 12
ATOM 9173 C CA . LYS A 1 39 ? 15.550 -6.765 -3.429 1.00 0.00 39 LYS A CA 12
ATOM 9174 C C . LYS A 1 39 ? 16.023 -5.549 -2.634 1.00 0.00 39 LYS A C 12
ATOM 9175 O O . LYS A 1 39 ? 17.140 -5.525 -2.117 1.00 0.00 39 LYS A O 12
ATOM 9194 N N . GLU A 1 40 ? 15.160 -4.551 -2.537 1.00 0.00 40 GLU A N 12
ATOM 9195 C CA . GLU A 1 40 ? 15.418 -3.385 -1.703 1.00 0.00 40 GLU A CA 12
ATOM 9196 C C . GLU A 1 40 ? 14.821 -3.563 -0.314 1.00 0.00 40 GLU A C 12
ATOM 9197 O O . GLU A 1 40 ? 15.234 -2.906 0.637 1.00 0.00 40 GLU A O 12
ATOM 9209 N N . ARG A 1 41 ? 13.811 -4.429 -0.243 1.00 0.00 41 ARG A N 12
ATOM 9210 C CA . ARG A 1 41 ? 13.069 -4.740 0.990 1.00 0.00 41 ARG A CA 12
ATOM 9211 C C . ARG A 1 41 ? 12.038 -3.660 1.292 1.00 0.00 41 ARG A C 12
ATOM 9212 O O . ARG A 1 41 ? 10.898 -3.952 1.627 1.00 0.00 41 ARG A O 12
ATOM 9233 N N . ASP A 1 42 ? 12.435 -2.414 1.146 1.00 0.00 42 ASP A N 12
ATOM 9234 C CA . ASP A 1 42 ? 11.575 -1.286 1.480 1.00 0.00 42 ASP A CA 12
ATOM 9235 C C . ASP A 1 42 ? 10.590 -0.957 0.361 1.00 0.00 42 ASP A C 12
ATOM 9236 O O . ASP A 1 42 ? 9.949 0.093 0.391 1.00 0.00 42 ASP A O 12
ATOM 9245 N N . GLN A 1 43 ? 10.469 -1.829 -0.635 1.00 0.00 43 GLN A N 12
ATOM 9246 C CA . GLN A 1 43 ? 9.579 -1.549 -1.753 1.00 0.00 43 GLN A CA 12
ATOM 9247 C C . GLN A 1 43 ? 8.144 -1.927 -1.416 1.00 0.00 43 GLN A C 12
ATOM 9248 O O . GLN A 1 43 ? 7.638 -2.953 -1.869 1.00 0.00 43 GLN A O 12
ATOM 9262 N N . TRP A 1 44 ? 7.508 -1.087 -0.613 1.00 0.00 44 TRP A N 12
ATOM 9263 C CA . TRP A 1 44 ? 6.118 -1.266 -0.221 1.00 0.00 44 TRP A CA 12
ATOM 9264 C C . TRP A 1 44 ? 5.142 -0.858 -1.310 1.00 0.00 44 TRP A C 12
ATOM 9265 O O . TRP A 1 44 ? 4.371 0.083 -1.137 1.00 0.00 44 TRP A O 12
ATOM 9286 N N . PHE A 1 45 ? 5.195 -1.532 -2.441 1.00 0.00 45 PHE A N 12
ATOM 9287 C CA . PHE A 1 45 ? 4.291 -1.219 -3.529 1.00 0.00 45 PHE A CA 12
ATOM 9288 C C . PHE A 1 45 ? 2.987 -1.973 -3.319 1.00 0.00 45 PHE A C 12
ATOM 9289 O O . PHE A 1 45 ? 2.982 -3.194 -3.180 1.00 0.00 45 PHE A O 12
ATOM 9306 N N . PRO A 1 46 ? 1.871 -1.230 -3.210 1.00 0.00 46 PRO A N 12
ATOM 9307 C CA . PRO A 1 46 ? 0.524 -1.799 -3.126 1.00 0.00 46 PRO A CA 12
ATOM 9308 C C . PRO A 1 46 ? 0.306 -2.955 -4.098 1.00 0.00 46 PRO A C 12
ATOM 9309 O O . PRO A 1 46 ? 0.927 -3.015 -5.160 1.00 0.00 46 PRO A O 12
ATOM 9320 N N . TYR A 1 47 ? -0.605 -3.859 -3.733 1.00 0.00 47 TYR A N 12
ATOM 9321 C CA . TYR A 1 47 ? -0.870 -5.081 -4.505 1.00 0.00 47 TYR A CA 12
ATOM 9322 C C . TYR A 1 47 ? -1.439 -4.763 -5.898 1.00 0.00 47 TYR A C 12
ATOM 9323 O O . TYR A 1 47 ? -1.745 -5.659 -6.686 1.00 0.00 47 TYR A O 12
ATOM 9341 N N . CYS A 1 48 ? -1.575 -3.482 -6.184 1.00 0.00 48 CYS A N 12
ATOM 9342 C CA . CYS A 1 48 ? -1.957 -3.003 -7.500 1.00 0.00 48 CYS A CA 12
ATOM 9343 C C . CYS A 1 48 ? -1.255 -1.668 -7.749 1.00 0.00 48 CYS A C 12
ATOM 9344 O O . CYS A 1 48 ? -1.821 -0.598 -7.515 1.00 0.00 48 CYS A O 12
ATOM 9351 N N . TYR A 1 49 ? -0.003 -1.747 -8.190 1.00 0.00 49 TYR A N 12
ATOM 9352 C CA . TYR A 1 49 ? 0.865 -0.575 -8.304 1.00 0.00 49 TYR A CA 12
ATOM 9353 C C . TYR A 1 49 ? 1.903 -0.800 -9.382 1.00 0.00 49 TYR A C 12
ATOM 9354 O O . TYR A 1 49 ? 1.694 -1.582 -10.310 1.00 0.00 49 TYR A O 12
ATOM 9372 N N . ASP A 1 50 ? 3.022 -0.112 -9.246 1.00 0.00 50 ASP A N 12
ATOM 9373 C CA . ASP A 1 50 ? 4.169 -0.359 -10.091 1.00 0.00 50 ASP A CA 12
ATOM 9374 C C . ASP A 1 50 ? 5.462 -0.184 -9.310 1.00 0.00 50 ASP A C 12
ATOM 9375 O O . ASP A 1 50 ? 5.711 0.933 -8.816 1.00 0.00 50 ASP A O 12
ATOM 9385 N N . ASP A 1 1 ? 5.694 4.252 -10.929 1.00 0.00 1 ASP A N 13
ATOM 9386 C CA . ASP A 1 1 ? 5.305 4.352 -9.505 1.00 0.00 1 ASP A CA 13
ATOM 9387 C C . ASP A 1 1 ? 5.477 5.778 -9.008 1.00 0.00 1 ASP A C 13
ATOM 9388 O O . ASP A 1 1 ? 6.384 6.491 -9.440 1.00 0.00 1 ASP A O 13
ATOM 9399 N N . PHE A 1 2 ? 4.593 6.199 -8.118 1.00 0.00 2 PHE A N 13
ATOM 9400 C CA . PHE A 1 2 ? 4.701 7.510 -7.499 1.00 0.00 2 PHE A CA 13
ATOM 9401 C C . PHE A 1 2 ? 4.414 7.385 -6.012 1.00 0.00 2 PHE A C 13
ATOM 9402 O O . PHE A 1 2 ? 3.650 6.510 -5.599 1.00 0.00 2 PHE A O 13
ATOM 9419 N N . ASP A 1 3 ? 5.054 8.221 -5.213 1.00 0.00 3 ASP A N 13
ATOM 9420 C CA . ASP A 1 3 ? 4.817 8.235 -3.780 1.00 0.00 3 ASP A CA 13
ATOM 9421 C C . ASP A 1 3 ? 3.906 9.395 -3.410 1.00 0.00 3 ASP A C 13
ATOM 9422 O O . ASP A 1 3 ? 4.347 10.548 -3.376 1.00 0.00 3 ASP A O 13
ATOM 9431 N N . PRO A 1 4 ? 2.623 9.118 -3.154 1.00 0.00 4 PRO A N 13
ATOM 9432 C CA . PRO A 1 4 ? 1.679 10.139 -2.717 1.00 0.00 4 PRO A CA 13
ATOM 9433 C C . PRO A 1 4 ? 2.058 10.757 -1.373 1.00 0.00 4 PRO A C 13
ATOM 9434 O O . PRO A 1 4 ? 1.775 11.931 -1.127 1.00 0.00 4 PRO A O 13
ATOM 9445 N N . THR A 1 5 ? 2.693 9.983 -0.493 1.00 0.00 5 THR A N 13
ATOM 9446 C CA . THR A 1 5 ? 2.973 10.493 0.835 1.00 0.00 5 THR A CA 13
ATOM 9447 C C . THR A 1 5 ? 4.360 11.128 0.959 1.00 0.00 5 THR A C 13
ATOM 9448 O O . THR A 1 5 ? 4.458 12.297 1.337 1.00 0.00 5 THR A O 13
ATOM 9459 N N . GLU A 1 6 ? 5.439 10.407 0.643 1.00 0.00 6 GLU A N 13
ATOM 9460 C CA . GLU A 1 6 ? 6.754 10.975 0.894 1.00 0.00 6 GLU A CA 13
ATOM 9461 C C . GLU A 1 6 ? 7.376 11.640 -0.335 1.00 0.00 6 GLU A C 13
ATOM 9462 O O . GLU A 1 6 ? 7.271 12.858 -0.493 1.00 0.00 6 GLU A O 13
ATOM 9474 N N . PHE A 1 7 ? 8.025 10.864 -1.213 1.00 0.00 7 PHE A N 13
ATOM 9475 C CA . PHE A 1 7 ? 8.670 11.479 -2.374 1.00 0.00 7 PHE A CA 13
ATOM 9476 C C . PHE A 1 7 ? 8.106 11.082 -3.742 1.00 0.00 7 PHE A C 13
ATOM 9477 O O . PHE A 1 7 ? 7.229 11.745 -4.295 1.00 0.00 7 PHE A O 13
ATOM 9494 N N . LYS A 1 8 ? 8.619 9.962 -4.257 1.00 0.00 8 LYS A N 13
ATOM 9495 C CA . LYS A 1 8 ? 8.364 9.520 -5.625 1.00 0.00 8 LYS A CA 13
ATOM 9496 C C . LYS A 1 8 ? 8.153 8.011 -5.704 1.00 0.00 8 LYS A C 13
ATOM 9497 O O . LYS A 1 8 ? 7.541 7.511 -6.643 1.00 0.00 8 LYS A O 13
ATOM 9516 N N . GLY A 1 9 ? 8.698 7.301 -4.726 1.00 0.00 9 GLY A N 13
ATOM 9517 C CA . GLY A 1 9 ? 8.882 5.867 -4.844 1.00 0.00 9 GLY A CA 13
ATOM 9518 C C . GLY A 1 9 ? 7.981 5.055 -3.938 1.00 0.00 9 GLY A C 13
ATOM 9519 O O . GLY A 1 9 ? 6.929 5.526 -3.516 1.00 0.00 9 GLY A O 13
ATOM 9523 N N . PRO A 1 10 ? 8.368 3.798 -3.662 1.00 0.00 10 PRO A N 13
ATOM 9524 C CA . PRO A 1 10 ? 7.605 2.895 -2.794 1.00 0.00 10 PRO A CA 13
ATOM 9525 C C . PRO A 1 10 ? 7.403 3.463 -1.395 1.00 0.00 10 PRO A C 13
ATOM 9526 O O . PRO A 1 10 ? 8.074 4.412 -0.983 1.00 0.00 10 PRO A O 13
ATOM 9537 N N . PHE A 1 11 ? 6.505 2.845 -0.650 1.00 0.00 11 PHE A N 13
ATOM 9538 C CA . PHE A 1 11 ? 6.129 3.350 0.654 1.00 0.00 11 PHE A CA 13
ATOM 9539 C C . PHE A 1 11 ? 7.059 2.850 1.744 1.00 0.00 11 PHE A C 13
ATOM 9540 O O . PHE A 1 11 ? 7.564 1.737 1.678 1.00 0.00 11 PHE A O 13
ATOM 9557 N N . PRO A 1 12 ? 7.357 3.725 2.710 1.00 0.00 12 PRO A N 13
ATOM 9558 C CA . PRO A 1 12 ? 8.069 3.374 3.935 1.00 0.00 12 PRO A CA 13
ATOM 9559 C C . PRO A 1 12 ? 7.112 2.900 5.038 1.00 0.00 12 PRO A C 13
ATOM 9560 O O . PRO A 1 12 ? 7.181 1.778 5.541 1.00 0.00 12 PRO A O 13
ATOM 9571 N N . THR A 1 13 ? 6.225 3.819 5.368 1.00 0.00 13 THR A N 13
ATOM 9572 C CA . THR A 1 13 ? 5.236 3.744 6.434 1.00 0.00 13 THR A CA 13
ATOM 9573 C C . THR A 1 13 ? 4.101 2.746 6.183 1.00 0.00 13 THR A C 13
ATOM 9574 O O . THR A 1 13 ? 2.954 3.092 6.445 1.00 0.00 13 THR A O 13
ATOM 9585 N N . ILE A 1 14 ? 4.405 1.590 5.575 1.00 0.00 14 ILE A N 13
ATOM 9586 C CA . ILE A 1 14 ? 3.402 0.621 5.059 1.00 0.00 14 ILE A CA 13
ATOM 9587 C C . ILE A 1 14 ? 2.073 0.565 5.851 1.00 0.00 14 ILE A C 13
ATOM 9588 O O . ILE A 1 14 ? 1.031 0.291 5.266 1.00 0.00 14 ILE A O 13
ATOM 9604 N N . GLU A 1 15 ? 2.089 0.829 7.152 1.00 0.00 15 GLU A N 13
ATOM 9605 C CA . GLU A 1 15 ? 0.850 0.869 7.925 1.00 0.00 15 GLU A CA 13
ATOM 9606 C C . GLU A 1 15 ? -0.146 1.864 7.305 1.00 0.00 15 GLU A C 13
ATOM 9607 O O . GLU A 1 15 ? -1.265 1.494 6.940 1.00 0.00 15 GLU A O 13
ATOM 9619 N N . ILE A 1 16 ? 0.278 3.111 7.137 1.00 0.00 16 ILE A N 13
ATOM 9620 C CA . ILE A 1 16 ? -0.568 4.117 6.505 1.00 0.00 16 ILE A CA 13
ATOM 9621 C C . ILE A 1 16 ? -0.648 3.836 5.015 1.00 0.00 16 ILE A C 13
ATOM 9622 O O . ILE A 1 16 ? -1.628 4.162 4.354 1.00 0.00 16 ILE A O 13
ATOM 9638 N N . CYS A 1 17 ? 0.381 3.177 4.506 1.00 0.00 17 CYS A N 13
ATOM 9639 C CA . CYS A 1 17 ? 0.466 2.884 3.089 1.00 0.00 17 CYS A CA 13
ATOM 9640 C C . CYS A 1 17 ? -0.535 1.812 2.697 1.00 0.00 17 CYS A C 13
ATOM 9641 O O . CYS A 1 17 ? -0.919 1.716 1.542 1.00 0.00 17 CYS A O 13
ATOM 9648 N N . SER A 1 18 ? -0.966 1.016 3.666 1.00 0.00 18 SER A N 13
ATOM 9649 C CA . SER A 1 18 ? -1.962 -0.004 3.405 1.00 0.00 18 SER A CA 13
ATOM 9650 C C . SER A 1 18 ? -3.297 0.682 3.169 1.00 0.00 18 SER A C 13
ATOM 9651 O O . SER A 1 18 ? -4.095 0.257 2.332 1.00 0.00 18 SER A O 13
ATOM 9659 N N . LYS A 1 19 ? -3.513 1.777 3.900 1.00 0.00 19 LYS A N 13
ATOM 9660 C CA . LYS A 1 19 ? -4.654 2.635 3.660 1.00 0.00 19 LYS A CA 13
ATOM 9661 C C . LYS A 1 19 ? -4.515 3.323 2.307 1.00 0.00 19 LYS A C 13
ATOM 9662 O O . LYS A 1 19 ? -5.461 3.379 1.521 1.00 0.00 19 LYS A O 13
ATOM 9681 N N . TYR A 1 20 ? -3.323 3.829 2.034 1.00 0.00 20 TYR A N 13
ATOM 9682 C CA . TYR A 1 20 ? -3.078 4.570 0.803 1.00 0.00 20 TYR A CA 13
ATOM 9683 C C . TYR A 1 20 ? -3.150 3.648 -0.402 1.00 0.00 20 TYR A C 13
ATOM 9684 O O . TYR A 1 20 ? -3.620 4.045 -1.456 1.00 0.00 20 TYR A O 13
ATOM 9702 N N . CYS A 1 21 ? -2.701 2.414 -0.225 1.00 0.00 21 CYS A N 13
ATOM 9703 C CA . CYS A 1 21 ? -2.804 1.383 -1.253 1.00 0.00 21 CYS A CA 13
ATOM 9704 C C . CYS A 1 21 ? -4.250 1.215 -1.696 1.00 0.00 21 CYS A C 13
ATOM 9705 O O . CYS A 1 21 ? -4.539 0.985 -2.875 1.00 0.00 21 CYS A O 13
ATOM 9712 N N . ALA A 1 22 ? -5.154 1.351 -0.739 1.00 0.00 22 ALA A N 13
ATOM 9713 C CA . ALA A 1 22 ? -6.570 1.216 -0.999 1.00 0.00 22 ALA A CA 13
ATOM 9714 C C . ALA A 1 22 ? -7.050 2.356 -1.874 1.00 0.00 22 ALA A C 13
ATOM 9715 O O . ALA A 1 22 ? -7.688 2.139 -2.903 1.00 0.00 22 ALA A O 13
ATOM 9722 N N . VAL A 1 23 ? -6.702 3.566 -1.473 1.00 0.00 23 VAL A N 13
ATOM 9723 C CA . VAL A 1 23 ? -7.074 4.758 -2.216 1.00 0.00 23 VAL A CA 13
ATOM 9724 C C . VAL A 1 23 ? -6.362 4.766 -3.567 1.00 0.00 23 VAL A C 13
ATOM 9725 O O . VAL A 1 23 ? -6.870 5.295 -4.557 1.00 0.00 23 VAL A O 13
ATOM 9738 N N . VAL A 1 24 ? -5.188 4.147 -3.585 1.00 0.00 24 VAL A N 13
ATOM 9739 C CA . VAL A 1 24 ? -4.376 4.029 -4.783 1.00 0.00 24 VAL A CA 13
ATOM 9740 C C . VAL A 1 24 ? -5.119 3.281 -5.899 1.00 0.00 24 VAL A C 13
ATOM 9741 O O . VAL A 1 24 ? -5.525 3.903 -6.880 1.00 0.00 24 VAL A O 13
ATOM 9754 N N . CYS A 1 25 ? -5.304 1.967 -5.779 1.00 0.00 25 CYS A N 13
ATOM 9755 C CA . CYS A 1 25 ? -5.913 1.236 -6.887 1.00 0.00 25 CYS A CA 13
ATOM 9756 C C . CYS A 1 25 ? -7.418 0.976 -6.718 1.00 0.00 25 CYS A C 13
ATOM 9757 O O . CYS A 1 25 ? -8.250 1.701 -7.264 1.00 0.00 25 CYS A O 13
ATOM 9764 N N . ASN A 1 26 ? -7.758 -0.047 -5.935 1.00 0.00 26 ASN A N 13
ATOM 9765 C CA . ASN A 1 26 ? -9.128 -0.540 -5.847 1.00 0.00 26 ASN A CA 13
ATOM 9766 C C . ASN A 1 26 ? -9.885 0.008 -4.652 1.00 0.00 26 ASN A C 13
ATOM 9767 O O . ASN A 1 26 ? -10.897 0.691 -4.782 1.00 0.00 26 ASN A O 13
ATOM 9778 N N . TYR A 1 27 ? -9.335 -0.295 -3.493 1.00 0.00 27 TYR A N 13
ATOM 9779 C CA . TYR A 1 27 ? -10.059 -0.325 -2.233 1.00 0.00 27 TYR A CA 13
ATOM 9780 C C . TYR A 1 27 ? -10.294 1.047 -1.605 1.00 0.00 27 TYR A C 13
ATOM 9781 O O . TYR A 1 27 ? -10.144 1.184 -0.403 1.00 0.00 27 TYR A O 13
ATOM 9799 N N . THR A 1 28 ? -10.614 2.054 -2.406 1.00 0.00 28 THR A N 13
ATOM 9800 C CA . THR A 1 28 ? -10.815 3.429 -1.919 1.00 0.00 28 THR A CA 13
ATOM 9801 C C . THR A 1 28 ? -11.539 3.513 -0.552 1.00 0.00 28 THR A C 13
ATOM 9802 O O . THR A 1 28 ? -11.329 4.469 0.199 1.00 0.00 28 THR A O 13
ATOM 9813 N N . SER A 1 29 ? -12.379 2.527 -0.226 1.00 0.00 29 SER A N 13
ATOM 9814 C CA . SER A 1 29 ? -13.063 2.504 1.065 1.00 0.00 29 SER A CA 13
ATOM 9815 C C . SER A 1 29 ? -12.833 1.190 1.826 1.00 0.00 29 SER A C 13
ATOM 9816 O O . SER A 1 29 ? -13.277 1.027 2.965 1.00 0.00 29 SER A O 13
ATOM 9824 N N . ARG A 1 30 ? -12.127 0.273 1.199 1.00 0.00 30 ARG A N 13
ATOM 9825 C CA . ARG A 1 30 ? -11.868 -1.050 1.759 1.00 0.00 30 ARG A CA 13
ATOM 9826 C C . ARG A 1 30 ? -10.393 -1.192 2.161 1.00 0.00 30 ARG A C 13
ATOM 9827 O O . ARG A 1 30 ? -9.529 -0.555 1.575 1.00 0.00 30 ARG A O 13
ATOM 9848 N N . PRO A 1 31 ? -10.095 -1.979 3.212 1.00 0.00 31 PRO A N 13
ATOM 9849 C CA . PRO A 1 31 ? -8.715 -2.318 3.577 1.00 0.00 31 PRO A CA 13
ATOM 9850 C C . PRO A 1 31 ? -7.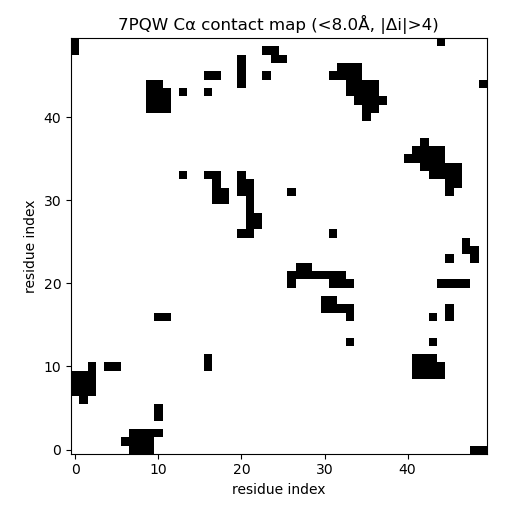883 -2.786 2.383 1.00 0.00 31 PRO A C 13
ATOM 9851 O O . PRO A 1 31 ? -8.386 -3.471 1.489 1.00 0.00 31 PRO A O 13
ATOM 9862 N N . CYS A 1 32 ? -6.609 -2.432 2.378 1.00 0.00 32 CYS A N 13
ATOM 9863 C CA . CYS A 1 32 ? -5.715 -2.845 1.311 1.00 0.00 32 CYS A CA 13
ATOM 9864 C C . CYS A 1 32 ? -4.394 -3.333 1.885 1.00 0.00 32 CYS A C 13
ATOM 9865 O O . CYS A 1 32 ? -4.147 -3.219 3.087 1.00 0.00 32 CYS A O 13
ATOM 9872 N N . TYR A 1 33 ? -3.551 -3.877 1.017 1.00 0.00 33 TYR A N 13
ATOM 9873 C CA . TYR A 1 33 ? -2.353 -4.582 1.439 1.00 0.00 33 TYR A CA 13
ATOM 9874 C C . TYR A 1 33 ? -1.179 -4.209 0.538 1.00 0.00 33 TYR A C 13
ATOM 9875 O O . TYR A 1 33 ? -1.339 -4.071 -0.677 1.00 0.00 33 TYR A O 13
ATOM 9893 N N . CYS A 1 34 ? -0.007 -4.057 1.130 1.00 0.00 34 CYS A N 13
ATOM 9894 C CA . CYS A 1 34 ? 1.188 -3.694 0.379 1.00 0.00 34 CYS A CA 13
ATOM 9895 C C . CYS A 1 34 ? 2.105 -4.902 0.259 1.00 0.00 34 CYS A C 13
ATOM 9896 O O . CYS A 1 34 ? 2.100 -5.777 1.125 1.00 0.00 34 CYS A O 13
ATOM 9903 N N . VAL A 1 35 ? 2.871 -4.971 -0.820 1.00 0.00 35 VAL A N 13
ATOM 9904 C CA . VAL A 1 35 ? 3.802 -6.070 -1.000 1.00 0.00 35 VAL A CA 13
ATOM 9905 C C . VAL A 1 35 ? 5.231 -5.559 -0.889 1.00 0.00 35 VAL A C 13
ATOM 9906 O O . VAL A 1 35 ? 5.530 -4.436 -1.296 1.00 0.00 35 VAL A O 13
ATOM 9919 N N . GLU A 1 36 ? 6.098 -6.369 -0.311 1.00 0.00 36 GLU A N 13
ATOM 9920 C CA . GLU A 1 36 ? 7.471 -5.965 -0.055 1.00 0.00 36 GLU A CA 13
ATOM 9921 C C . GLU A 1 36 ? 8.428 -6.558 -1.082 1.00 0.00 36 GLU A C 13
ATOM 9922 O O . GLU A 1 36 ? 8.729 -7.755 -1.050 1.00 0.00 36 GLU A O 13
ATOM 9934 N N . ALA A 1 37 ? 8.888 -5.728 -2.011 1.00 0.00 37 ALA A N 13
ATOM 9935 C CA . ALA A 1 37 ? 9.924 -6.149 -2.942 1.00 0.00 37 ALA A CA 13
ATOM 9936 C C . ALA A 1 37 ? 11.232 -6.324 -2.188 1.00 0.00 37 ALA A C 13
ATOM 9937 O O . ALA A 1 37 ? 11.706 -5.390 -1.524 1.00 0.00 37 ALA A O 13
ATOM 9944 N N . ALA A 1 38 ? 11.813 -7.508 -2.315 1.00 0.00 38 ALA A N 13
ATOM 9945 C CA . ALA A 1 38 ? 12.821 -7.986 -1.380 1.00 0.00 38 ALA A CA 13
ATOM 9946 C C . ALA A 1 38 ? 14.235 -7.500 -1.672 1.00 0.00 38 ALA A C 13
ATOM 9947 O O . ALA A 1 38 ? 15.053 -7.427 -0.760 1.00 0.00 38 ALA A O 13
ATOM 9954 N N . LYS A 1 39 ? 14.541 -7.200 -2.925 1.00 0.00 39 LYS A N 13
ATOM 9955 C CA . LYS A 1 39 ? 15.892 -6.759 -3.278 1.00 0.00 39 LYS A CA 13
ATOM 9956 C C . LYS A 1 39 ? 16.301 -5.546 -2.441 1.00 0.00 39 LYS A C 13
ATOM 9957 O O . LYS A 1 39 ? 17.369 -5.532 -1.831 1.00 0.00 39 LYS A O 13
ATOM 9976 N N . GLU A 1 40 ? 15.446 -4.536 -2.414 1.00 0.00 40 GLU A N 13
ATOM 9977 C CA . GLU A 1 40 ? 15.662 -3.379 -1.556 1.00 0.00 40 GLU A CA 13
ATOM 9978 C C . GLU A 1 40 ? 14.980 -3.584 -0.203 1.00 0.00 40 GLU A C 13
ATOM 9979 O O . GLU A 1 40 ? 15.318 -2.924 0.779 1.00 0.00 40 GLU A O 13
ATOM 9991 N N . ARG A 1 41 ? 13.991 -4.482 -0.196 1.00 0.00 41 ARG A N 13
ATOM 9992 C CA . ARG A 1 41 ? 13.278 -4.927 1.018 1.00 0.00 41 ARG A CA 13
ATOM 9993 C C . ARG A 1 41 ? 12.189 -3.946 1.438 1.00 0.00 41 ARG A C 13
ATOM 9994 O O . ARG A 1 41 ? 11.089 -4.345 1.815 1.00 0.00 41 ARG A O 13
ATOM 10015 N N . ASP A 1 42 ? 12.499 -2.670 1.357 1.00 0.00 42 ASP A N 13
ATOM 10016 C CA . ASP A 1 42 ? 11.614 -1.615 1.834 1.00 0.00 42 ASP A CA 13
ATOM 10017 C C . ASP A 1 42 ? 10.650 -1.156 0.733 1.00 0.00 42 ASP A C 13
ATOM 10018 O O . ASP A 1 42 ? 9.955 -0.156 0.875 1.00 0.00 42 ASP A O 13
ATOM 10027 N N . GLN A 1 43 ? 10.597 -1.900 -0.372 1.00 0.00 43 GLN A N 13
ATOM 10028 C CA . GLN A 1 43 ? 9.776 -1.496 -1.512 1.00 0.00 43 GLN A CA 13
ATOM 10029 C C . GLN A 1 43 ? 8.315 -1.892 -1.308 1.00 0.00 43 GLN A C 13
ATOM 10030 O O . GLN A 1 43 ? 7.864 -2.931 -1.791 1.00 0.00 43 GLN A O 13
ATOM 10044 N N . TRP A 1 44 ? 7.600 -1.040 -0.591 1.00 0.00 44 TRP A N 13
ATOM 10045 C CA . TRP A 1 44 ? 6.198 -1.252 -0.250 1.00 0.00 44 TRP A CA 13
ATOM 10046 C C . TRP A 1 44 ? 5.236 -0.838 -1.357 1.00 0.00 44 TRP A C 13
ATOM 10047 O O . TRP A 1 44 ? 4.466 0.106 -1.187 1.00 0.00 44 TRP A O 13
ATOM 10068 N N . PHE A 1 45 ? 5.302 -1.500 -2.502 1.00 0.00 45 PHE A N 13
ATOM 10069 C CA . PHE A 1 45 ? 4.385 -1.187 -3.593 1.00 0.00 45 PHE A CA 13
ATOM 10070 C C . PHE A 1 45 ? 3.082 -1.953 -3.385 1.00 0.00 45 PHE A C 13
ATOM 10071 O O . PHE A 1 45 ? 3.080 -3.178 -3.296 1.00 0.00 45 PHE A O 13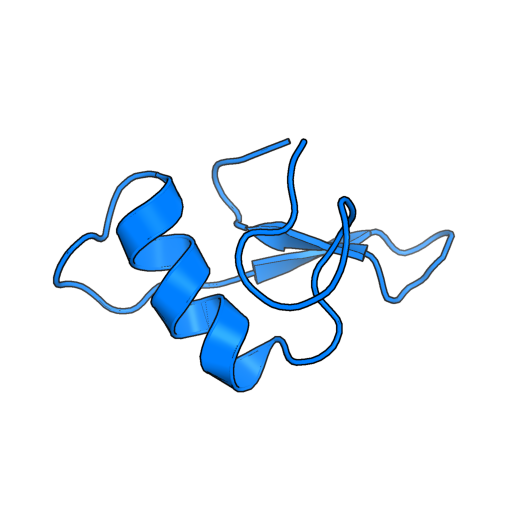
ATOM 10088 N N . PRO A 1 46 ? 1.970 -1.212 -3.227 1.00 0.00 46 PRO A N 13
ATOM 10089 C CA . PRO A 1 46 ? 0.623 -1.771 -3.106 1.00 0.00 46 PRO A CA 13
ATOM 10090 C C . PRO A 1 46 ? 0.376 -2.953 -4.047 1.00 0.00 46 PRO A C 13
ATOM 10091 O O . PRO A 1 46 ? 0.855 -2.983 -5.182 1.00 0.00 46 PRO A O 13
ATOM 10102 N N . TYR A 1 47 ? -0.394 -3.920 -3.534 1.00 0.00 47 TYR A N 13
ATOM 10103 C CA . TYR A 1 47 ? -0.648 -5.199 -4.206 1.00 0.00 47 TYR A CA 13
ATOM 10104 C C . TYR A 1 47 ? -1.156 -5.003 -5.634 1.00 0.00 47 TYR A C 13
ATOM 10105 O O . TYR A 1 47 ? -0.825 -5.782 -6.527 1.00 0.00 47 TYR A O 13
ATOM 10123 N N . CYS A 1 48 ? -1.965 -3.976 -5.834 1.00 0.00 48 CYS A N 13
ATOM 10124 C CA . CYS A 1 48 ? -2.408 -3.593 -7.165 1.00 0.00 48 CYS A CA 13
ATOM 10125 C C . CYS A 1 48 ? -1.850 -2.216 -7.487 1.00 0.00 48 CYS A C 13
ATOM 10126 O O . CYS A 1 48 ? -2.447 -1.199 -7.136 1.00 0.00 48 CYS A O 13
ATOM 10133 N N . TYR A 1 49 ? -0.689 -2.186 -8.130 1.00 0.00 49 TYR A N 13
ATOM 10134 C CA . TYR A 1 49 ? 0.041 -0.943 -8.334 1.00 0.00 49 TYR A CA 13
ATOM 10135 C C . TYR A 1 49 ? 1.312 -1.226 -9.116 1.00 0.00 49 TYR A C 13
ATOM 10136 O O . TYR A 1 49 ? 1.454 -2.295 -9.714 1.00 0.00 49 TYR A O 13
ATOM 10154 N N . ASP A 1 50 ? 2.227 -0.279 -9.113 1.00 0.00 50 ASP A N 13
ATOM 10155 C CA . ASP A 1 50 ? 3.478 -0.434 -9.825 1.00 0.00 50 ASP A CA 13
ATOM 10156 C C . ASP A 1 50 ? 4.604 -0.715 -8.850 1.00 0.00 50 ASP A C 13
ATOM 10157 O O . ASP A 1 50 ? 4.781 -1.893 -8.475 1.00 0.00 50 ASP A O 13
ATOM 10167 N N . ASP A 1 1 ? 5.779 3.502 -8.874 1.00 0.00 1 ASP A N 14
ATOM 10168 C CA . ASP A 1 1 ? 4.678 4.271 -9.496 1.00 0.00 1 ASP A CA 14
ATOM 10169 C C . ASP A 1 1 ? 4.804 5.754 -9.128 1.00 0.00 1 ASP A C 14
ATOM 10170 O O . ASP A 1 1 ? 5.420 6.529 -9.862 1.00 0.00 1 ASP A O 14
ATOM 10181 N N . PHE A 1 2 ? 4.243 6.136 -7.983 1.00 0.00 2 PHE A N 14
ATOM 10182 C CA . PHE A 1 2 ? 4.444 7.462 -7.414 1.00 0.00 2 PHE A CA 14
ATOM 10183 C C . PHE A 1 2 ? 4.146 7.399 -5.923 1.00 0.00 2 PHE A C 14
ATOM 10184 O O . PHE A 1 2 ? 3.302 6.609 -5.493 1.00 0.00 2 PHE A O 14
ATOM 10201 N N . ASP A 1 3 ? 4.860 8.194 -5.140 1.00 0.00 3 ASP A N 14
ATOM 10202 C CA . ASP A 1 3 ? 4.659 8.231 -3.703 1.00 0.00 3 ASP A CA 14
ATOM 10203 C C . ASP A 1 3 ? 3.847 9.452 -3.308 1.00 0.00 3 ASP A C 14
ATOM 10204 O O . ASP A 1 3 ? 4.350 10.576 -3.342 1.00 0.00 3 ASP A O 14
ATOM 10213 N N . PRO A 1 4 ? 2.575 9.257 -2.959 1.00 0.00 4 PRO A N 14
ATOM 10214 C CA . PRO A 1 4 ? 1.727 10.333 -2.470 1.00 0.00 4 PRO A CA 14
ATOM 10215 C C . PRO A 1 4 ? 2.182 10.874 -1.117 1.00 0.00 4 PRO A C 14
ATOM 10216 O O . PRO A 1 4 ? 1.922 12.034 -0.801 1.00 0.00 4 PRO A O 14
ATOM 10227 N N . THR A 1 5 ? 2.848 10.054 -0.304 1.00 0.00 5 THR A N 14
ATOM 10228 C CA . THR A 1 5 ? 3.156 10.494 1.042 1.00 0.00 5 THR A CA 14
ATOM 10229 C C . THR A 1 5 ? 4.541 11.148 1.158 1.00 0.00 5 THR A C 14
ATOM 10230 O O . THR A 1 5 ? 4.620 12.305 1.580 1.00 0.00 5 THR A O 14
ATOM 10241 N N . GLU A 1 6 ? 5.634 10.467 0.784 1.00 0.00 6 GLU A N 14
ATOM 10242 C CA . GLU A 1 6 ? 6.937 11.103 0.915 1.00 0.00 6 GLU A CA 14
ATOM 10243 C C . GLU A 1 6 ? 7.457 11.701 -0.396 1.00 0.00 6 GLU A C 14
ATOM 10244 O O . GLU A 1 6 ? 7.311 12.906 -0.621 1.00 0.00 6 GLU A O 14
ATOM 10256 N N . PHE A 1 7 ? 8.060 10.884 -1.272 1.00 0.00 7 PHE A N 14
ATOM 10257 C CA . PHE A 1 7 ? 8.640 11.451 -2.492 1.00 0.00 7 PHE A CA 14
ATOM 10258 C C . PHE A 1 7 ? 7.968 11.030 -3.807 1.00 0.00 7 PHE A C 14
ATOM 10259 O O . PHE A 1 7 ? 7.045 11.688 -4.286 1.00 0.00 7 PHE A O 14
ATOM 10276 N N . LYS A 1 8 ? 8.438 9.914 -4.374 1.00 0.00 8 LYS A N 14
ATOM 10277 C CA . LYS A 1 8 ? 7.920 9.392 -5.637 1.00 0.00 8 LYS A CA 14
ATOM 10278 C C . LYS A 1 8 ? 7.863 7.864 -5.654 1.00 0.00 8 LYS A C 14
ATOM 10279 O O . LYS A 1 8 ? 7.284 7.271 -6.559 1.00 0.00 8 LYS A O 14
ATOM 10298 N N . GLY A 1 9 ? 8.482 7.234 -4.668 1.00 0.00 9 GLY A N 14
ATOM 10299 C CA . GLY A 1 9 ? 8.755 5.814 -4.765 1.00 0.00 9 GLY A CA 14
ATOM 10300 C C . GLY A 1 9 ? 7.914 4.956 -3.842 1.00 0.00 9 GLY A C 14
ATOM 10301 O O . GLY A 1 9 ? 6.873 5.390 -3.358 1.00 0.00 9 GLY A O 14
ATOM 10305 N N . PRO A 1 10 ? 8.343 3.704 -3.617 1.00 0.00 10 PRO A N 14
ATOM 10306 C CA . PRO A 1 10 ? 7.676 2.768 -2.708 1.00 0.00 10 PRO A CA 14
ATOM 10307 C C . PRO A 1 10 ? 7.533 3.323 -1.302 1.00 0.00 10 PRO A C 14
ATOM 10308 O O . PRO A 1 10 ? 8.278 4.213 -0.886 1.00 0.00 10 PRO A O 14
ATOM 10319 N N . PHE A 1 11 ? 6.616 2.745 -0.552 1.00 0.00 11 PHE A N 14
ATOM 10320 C CA . PHE A 1 11 ? 6.284 3.253 0.760 1.00 0.00 11 PHE A CA 14
ATOM 10321 C C . PHE A 1 11 ? 7.202 2.699 1.836 1.00 0.00 11 PHE A C 14
ATOM 10322 O O . PHE A 1 11 ? 7.636 1.554 1.774 1.00 0.00 11 PHE A O 14
ATOM 10339 N N . PRO A 1 12 ? 7.578 3.560 2.782 1.00 0.00 12 PRO A N 14
ATOM 10340 C CA . PRO A 1 12 ? 8.277 3.177 4.002 1.00 0.00 12 PRO A CA 14
ATOM 10341 C C . PRO A 1 12 ? 7.295 2.798 5.118 1.00 0.00 12 PRO A C 14
ATOM 10342 O O . PRO A 1 12 ? 7.339 1.718 5.703 1.00 0.00 12 PRO A O 14
ATOM 10353 N N . THR A 1 13 ? 6.407 3.743 5.346 1.00 0.00 13 THR A N 14
ATOM 10354 C CA . THR A 1 13 ? 5.411 3.779 6.401 1.00 0.00 13 THR A CA 14
ATOM 10355 C C . THR A 1 13 ? 4.231 2.826 6.197 1.00 0.00 13 THR A C 14
ATOM 10356 O O . THR A 1 13 ? 3.100 3.241 6.435 1.00 0.00 13 THR A O 14
ATOM 10367 N N . ILE A 1 14 ? 4.479 1.624 5.651 1.00 0.00 14 ILE A N 14
ATOM 10368 C CA . ILE A 1 14 ? 3.429 0.687 5.177 1.00 0.00 14 ILE A CA 14
ATOM 10369 C C . ILE A 1 14 ? 2.098 0.736 5.968 1.00 0.00 14 ILE A C 14
ATOM 10370 O O . ILE A 1 14 ? 1.043 0.497 5.391 1.00 0.00 14 ILE A O 14
ATOM 10386 N N . GLU A 1 15 ? 2.129 1.056 7.254 1.00 0.00 15 GLU A N 14
ATOM 10387 C CA . GLU A 1 15 ? 0.894 1.178 8.031 1.00 0.00 15 GLU A CA 14
ATOM 10388 C C . GLU A 1 15 ? -0.061 2.202 7.395 1.00 0.00 15 GLU A C 14
ATOM 10389 O O . GLU A 1 15 ? -1.231 1.910 7.141 1.00 0.00 15 GLU A O 14
ATOM 10401 N N . ILE A 1 16 ? 0.447 3.390 7.097 1.00 0.00 16 ILE A N 14
ATOM 10402 C CA . ILE A 1 16 ? -0.359 4.402 6.429 1.00 0.00 16 ILE A CA 14
ATOM 10403 C C . ILE A 1 16 ? -0.466 4.056 4.954 1.00 0.00 16 ILE A C 14
ATOM 10404 O O . ILE A 1 16 ? -1.426 4.417 4.277 1.00 0.00 16 ILE A O 14
ATOM 10420 N N . CYS A 1 17 ? 0.513 3.303 4.479 1.00 0.00 17 CYS A N 14
ATOM 10421 C CA . CYS A 1 17 ? 0.590 2.950 3.078 1.00 0.00 17 CYS A CA 14
ATOM 10422 C C . CYS A 1 17 ? -0.444 1.895 2.729 1.00 0.00 17 CYS A C 14
ATOM 10423 O O . CYS A 1 17 ? -0.838 1.777 1.580 1.00 0.00 17 CYS A O 14
ATOM 10430 N N . SER A 1 18 ? -0.890 1.138 3.719 1.00 0.00 18 SER A N 14
ATOM 10431 C CA . SER A 1 18 ? -1.914 0.141 3.490 1.00 0.00 18 SER A CA 14
ATOM 10432 C C . SER A 1 18 ? -3.244 0.851 3.297 1.00 0.00 18 SER A C 14
ATOM 10433 O O . SER A 1 18 ? -4.083 0.424 2.498 1.00 0.00 18 SER A O 14
ATOM 10441 N N . LYS A 1 19 ? -3.422 1.962 4.016 1.00 0.00 19 LYS A N 14
ATOM 10442 C CA . LYS A 1 19 ? -4.549 2.842 3.776 1.00 0.00 19 LYS A CA 14
ATOM 10443 C C . LYS A 1 19 ? -4.432 3.456 2.387 1.00 0.00 19 LYS A C 14
ATOM 10444 O O . LYS A 1 19 ? -5.396 3.485 1.619 1.00 0.00 19 LYS A O 14
ATOM 10463 N N . TYR A 1 20 ? -3.235 3.916 2.063 1.00 0.00 20 TYR A N 14
ATOM 10464 C CA . TYR A 1 20 ? -2.997 4.583 0.792 1.00 0.00 20 TYR A CA 14
ATOM 10465 C C . TYR A 1 20 ? -3.111 3.600 -0.359 1.00 0.00 20 TYR A C 14
ATOM 10466 O O . TYR A 1 20 ? -3.609 3.947 -1.414 1.00 0.00 20 TYR A O 14
ATOM 10484 N N . CYS A 1 21 ? -2.672 2.370 -0.127 1.00 0.00 21 CYS A N 14
ATOM 10485 C CA . CYS A 1 21 ? -2.780 1.293 -1.106 1.00 0.00 21 CYS A CA 14
ATOM 10486 C C . CYS A 1 21 ? -4.212 1.149 -1.593 1.00 0.00 21 CYS A C 14
ATOM 10487 O O . CYS A 1 21 ? -4.469 0.912 -2.778 1.00 0.00 21 CYS A O 14
ATOM 10494 N N . ALA A 1 22 ? -5.140 1.311 -0.666 1.00 0.00 22 ALA A N 14
ATOM 10495 C CA . ALA A 1 22 ? -6.545 1.164 -0.963 1.00 0.00 22 ALA A CA 14
ATOM 10496 C C . ALA A 1 22 ? -7.021 2.296 -1.856 1.00 0.00 22 ALA A C 14
ATOM 10497 O O . ALA A 1 22 ? -7.632 2.064 -2.897 1.00 0.00 22 ALA A O 14
ATOM 10504 N N . VAL A 1 23 ? -6.698 3.514 -1.460 1.00 0.00 23 VAL A N 14
ATOM 10505 C CA . VAL A 1 23 ? -7.075 4.696 -2.219 1.00 0.00 23 VAL A CA 14
ATOM 10506 C C . VAL A 1 23 ? -6.275 4.753 -3.522 1.00 0.00 23 VAL A C 14
ATOM 10507 O O . VAL A 1 23 ? -6.653 5.431 -4.482 1.00 0.00 23 VAL A O 14
ATOM 10520 N N . VAL A 1 24 ? -5.170 4.019 -3.539 1.00 0.00 24 VAL A N 14
ATOM 10521 C CA . VAL A 1 24 ? -4.298 3.947 -4.696 1.00 0.00 24 VAL A CA 14
ATOM 10522 C C . VAL A 1 24 ? -4.997 3.278 -5.884 1.00 0.00 24 VAL A C 14
ATOM 10523 O O . VAL A 1 24 ? -5.323 3.957 -6.856 1.00 0.00 24 VAL A O 14
ATOM 10536 N N . CYS A 1 25 ? -5.222 1.967 -5.840 1.00 0.00 25 CYS A N 14
ATOM 10537 C CA . CYS A 1 25 ? -5.818 1.308 -6.996 1.00 0.00 25 CYS A CA 14
ATOM 10538 C C . CYS A 1 25 ? -7.334 1.083 -6.875 1.00 0.00 25 CYS A C 14
ATOM 10539 O O . CYS A 1 25 ? -8.132 1.844 -7.417 1.00 0.00 25 CYS A O 14
ATOM 10546 N N . ASN A 1 26 ? -7.717 0.037 -6.144 1.00 0.00 26 ASN A N 14
ATOM 10547 C CA . ASN A 1 26 ? -9.100 -0.426 -6.098 1.00 0.00 26 ASN A CA 14
ATOM 10548 C C . ASN A 1 26 ? -9.867 0.067 -4.878 1.00 0.00 26 ASN A C 14
ATOM 10549 O O . ASN A 1 26 ? -10.918 0.698 -4.979 1.00 0.00 26 ASN A O 14
ATOM 10560 N N . TYR A 1 27 ? -9.294 -0.237 -3.731 1.00 0.00 27 TYR A N 14
ATOM 10561 C CA . TYR A 1 27 ? -10.001 -0.321 -2.459 1.00 0.00 27 TYR A CA 14
ATOM 10562 C C . TYR A 1 27 ? -10.270 1.023 -1.790 1.00 0.00 27 TYR A C 14
ATOM 10563 O O . TYR A 1 27 ? -10.105 1.129 -0.583 1.00 0.00 27 TYR A O 14
ATOM 10581 N N . THR A 1 28 ? -10.637 2.043 -2.555 1.00 0.00 28 THR A N 14
ATOM 10582 C CA . THR A 1 28 ? -10.870 3.391 -2.013 1.00 0.00 28 THR A CA 14
ATOM 10583 C C . THR A 1 28 ? -11.612 3.404 -0.657 1.00 0.00 28 THR A C 14
ATOM 10584 O O . THR A 1 28 ? -11.462 4.354 0.114 1.00 0.00 28 THR A O 14
ATOM 10595 N N . SER A 1 29 ? -12.409 2.376 -0.362 1.00 0.00 29 SER A N 14
ATOM 10596 C CA . SER A 1 29 ? -13.095 2.305 0.924 1.00 0.00 29 SER A CA 14
ATOM 10597 C C . SER A 1 29 ? -12.855 0.953 1.618 1.00 0.00 29 SER A C 14
ATOM 10598 O O . SER A 1 29 ? -13.316 0.729 2.737 1.00 0.00 29 SER A O 14
ATOM 10606 N N . ARG A 1 30 ? -12.116 0.068 0.964 1.00 0.00 30 ARG A N 14
ATOM 10607 C CA . ARG A 1 30 ? -11.857 -1.272 1.487 1.00 0.00 30 ARG A CA 14
ATOM 10608 C C . ARG A 1 30 ? -10.411 -1.401 1.972 1.00 0.00 30 ARG A C 14
ATOM 10609 O O . ARG A 1 30 ? -9.516 -0.768 1.424 1.00 0.00 30 ARG A O 14
ATOM 10630 N N . PRO A 1 31 ? -10.177 -2.180 3.045 1.00 0.00 31 PRO A N 14
ATOM 10631 C CA . PRO A 1 31 ? -8.827 -2.528 3.494 1.00 0.00 31 PRO A CA 14
ATOM 10632 C C . PRO A 1 31 ? -7.935 -2.991 2.345 1.00 0.00 31 PRO A C 14
ATOM 10633 O O . PRO A 1 31 ? -8.381 -3.718 1.454 1.00 0.00 31 PRO A O 14
ATOM 10644 N N . CYS A 1 32 ? -6.676 -2.593 2.380 1.00 0.00 32 CYS A N 14
ATOM 10645 C CA . CYS A 1 32 ? -5.739 -2.957 1.332 1.00 0.00 32 CYS A CA 14
ATOM 10646 C C . CYS A 1 32 ? -4.420 -3.412 1.928 1.00 0.00 32 CYS A C 14
ATOM 10647 O O . CYS A 1 32 ? -4.183 -3.262 3.126 1.00 0.00 32 CYS A O 14
ATOM 10654 N N . TYR A 1 33 ? -3.564 -3.959 1.080 1.00 0.00 33 TYR A N 14
ATOM 10655 C CA . TYR A 1 33 ? -2.352 -4.618 1.528 1.00 0.00 33 TYR A CA 14
ATOM 10656 C C . TYR A 1 33 ? -1.179 -4.219 0.642 1.00 0.00 33 TYR A C 14
ATOM 10657 O O . TYR A 1 33 ? -1.324 -4.100 -0.578 1.00 0.00 33 TYR A O 14
ATOM 10675 N N . CYS A 1 34 ? -0.025 -4.022 1.250 1.00 0.00 34 CYS A N 14
ATOM 10676 C CA . CYS A 1 34 ? 1.171 -3.642 0.514 1.00 0.00 34 CYS A CA 14
ATOM 10677 C C . CYS A 1 34 ? 2.119 -4.826 0.423 1.00 0.00 34 CYS A C 14
ATOM 10678 O O . CYS A 1 34 ? 2.273 -5.580 1.385 1.00 0.00 34 CYS A O 14
ATOM 10685 N N . VAL A 1 35 ? 2.742 -5.000 -0.732 1.00 0.00 35 VAL A N 14
ATOM 10686 C CA . VAL A 1 35 ? 3.699 -6.078 -0.919 1.00 0.00 35 VAL A CA 14
ATOM 10687 C C . VAL A 1 35 ? 5.110 -5.503 -0.949 1.00 0.00 35 VAL A C 14
ATOM 10688 O O . VAL A 1 35 ? 5.323 -4.401 -1.450 1.00 0.00 35 VAL A O 14
ATOM 10701 N N . GLU A 1 36 ? 6.066 -6.228 -0.390 1.00 0.00 36 GLU A N 14
ATOM 10702 C CA . GLU A 1 36 ? 7.427 -5.725 -0.291 1.00 0.00 36 GLU A CA 14
ATOM 10703 C C . GLU A 1 36 ? 8.371 -6.428 -1.262 1.00 0.00 36 GLU A C 14
ATOM 10704 O O . GLU A 1 36 ? 8.560 -7.643 -1.206 1.00 0.00 36 GLU A O 14
ATOM 10716 N N . ALA A 1 37 ? 8.936 -5.656 -2.178 1.00 0.00 37 ALA A N 14
ATOM 10717 C CA . ALA A 1 37 ? 9.957 -6.173 -3.073 1.00 0.00 37 ALA A CA 14
ATOM 10718 C C . ALA A 1 37 ? 11.281 -6.270 -2.334 1.00 0.00 37 ALA A C 14
ATOM 10719 O O . ALA A 1 37 ? 11.711 -5.305 -1.689 1.00 0.00 37 ALA A O 14
ATOM 10726 N N . ALA A 1 38 ? 11.927 -7.420 -2.468 1.00 0.00 38 ALA A N 14
ATOM 10727 C CA . ALA A 1 38 ? 13.064 -7.786 -1.633 1.00 0.00 38 ALA A CA 14
ATOM 10728 C C . ALA A 1 38 ? 14.363 -7.117 -2.058 1.00 0.00 38 ALA A C 14
ATOM 10729 O O . ALA A 1 38 ? 15.231 -6.885 -1.225 1.00 0.00 38 ALA A O 14
ATOM 10736 N N . LYS A 1 39 ? 14.499 -6.822 -3.346 1.00 0.00 39 LYS A N 14
ATOM 10737 C CA . LYS A 1 39 ? 15.745 -6.259 -3.874 1.00 0.00 39 LYS A CA 14
ATOM 10738 C C . LYS A 1 39 ? 16.186 -5.037 -3.067 1.00 0.00 39 LYS A C 14
ATOM 10739 O O . LYS A 1 39 ? 17.323 -4.959 -2.599 1.00 0.00 39 LYS A O 14
ATOM 10758 N N . GLU A 1 40 ? 15.284 -4.080 -2.925 1.00 0.00 40 GLU A N 14
ATOM 10759 C CA . GLU A 1 40 ? 15.514 -2.923 -2.069 1.00 0.00 40 GLU A CA 14
ATOM 10760 C C . GLU A 1 40 ? 14.930 -3.147 -0.677 1.00 0.00 40 GLU A C 14
ATOM 10761 O O . GLU A 1 40 ? 15.217 -2.401 0.261 1.00 0.00 40 GLU A O 14
ATOM 10773 N N . ARG A 1 41 ? 14.072 -4.162 -0.590 1.00 0.00 41 ARG A N 14
ATOM 10774 C CA . ARG A 1 41 ? 13.438 -4.610 0.662 1.00 0.00 41 ARG A CA 14
ATOM 10775 C C . ARG A 1 41 ? 12.278 -3.707 1.058 1.00 0.00 41 ARG A C 14
ATOM 10776 O O . ARG A 1 41 ? 11.182 -4.177 1.359 1.00 0.00 41 ARG A O 14
ATOM 10797 N N . ASP A 1 42 ? 12.522 -2.416 1.029 1.00 0.00 42 ASP A N 14
ATOM 10798 C CA . ASP A 1 42 ? 11.560 -1.428 1.493 1.00 0.00 42 ASP A CA 14
ATOM 10799 C C . ASP A 1 42 ? 10.535 -1.072 0.425 1.00 0.00 42 ASP A C 14
ATOM 10800 O O . ASP A 1 42 ? 9.815 -0.082 0.559 1.00 0.00 42 ASP A O 14
ATOM 10809 N N . GLN A 1 43 ? 10.478 -1.854 -0.646 1.00 0.00 43 GLN A N 14
ATOM 10810 C CA . GLN A 1 43 ? 9.574 -1.546 -1.743 1.00 0.00 43 GLN A CA 14
ATOM 10811 C C . GLN A 1 43 ? 8.144 -1.962 -1.415 1.00 0.00 43 GLN A C 14
ATOM 10812 O O . GLN A 1 43 ? 7.643 -2.963 -1.923 1.00 0.00 43 GLN A O 14
ATOM 10826 N N . TRP A 1 44 ? 7.513 -1.179 -0.548 1.00 0.00 44 TRP A N 14
ATOM 10827 C CA . TRP A 1 44 ? 6.128 -1.379 -0.132 1.00 0.00 44 TRP A CA 14
ATOM 10828 C C . TRP A 1 44 ? 5.124 -0.960 -1.199 1.00 0.00 44 TRP A C 14
ATOM 10829 O O . TRP A 1 44 ? 4.355 -0.024 -0.988 1.00 0.00 44 TRP A O 14
ATOM 10850 N N . PHE A 1 45 ? 5.147 -1.610 -2.349 1.00 0.00 45 PHE A N 14
ATOM 10851 C CA . PHE A 1 45 ? 4.215 -1.264 -3.410 1.00 0.00 45 PHE A CA 14
ATOM 10852 C C . PHE A 1 45 ? 2.903 -1.995 -3.189 1.00 0.00 45 PHE A C 14
ATOM 10853 O O . PHE A 1 45 ? 2.872 -3.220 -3.085 1.00 0.00 45 PHE A O 14
ATOM 10870 N N . PRO A 1 46 ? 1.815 -1.222 -3.042 1.00 0.00 46 PRO A N 14
ATOM 10871 C CA . PRO A 1 46 ? 0.456 -1.743 -2.958 1.00 0.00 46 PRO A CA 14
ATOM 10872 C C . PRO A 1 46 ? 0.222 -2.904 -3.922 1.00 0.00 46 PRO A C 14
ATOM 10873 O O . PRO A 1 46 ? 0.733 -2.905 -5.045 1.00 0.00 46 PRO A O 14
ATOM 10884 N N . TYR A 1 47 ? -0.559 -3.886 -3.464 1.00 0.00 47 TYR A N 14
ATOM 10885 C CA . TYR A 1 47 ? -0.778 -5.142 -4.192 1.00 0.00 47 TYR A CA 14
ATOM 10886 C C . TYR A 1 47 ? -1.275 -4.902 -5.624 1.00 0.00 47 TYR A C 14
ATOM 10887 O O . TYR A 1 47 ? -1.176 -5.779 -6.479 1.00 0.00 47 TYR A O 14
ATOM 10905 N N . CYS A 1 48 ? -1.808 -3.718 -5.872 1.00 0.00 48 CYS A N 14
ATOM 10906 C CA . CYS A 1 48 ? -2.168 -3.301 -7.219 1.00 0.00 48 CYS A CA 14
ATOM 10907 C C . CYS A 1 48 ? -1.523 -1.947 -7.507 1.00 0.00 48 CYS A C 14
ATOM 10908 O O . CYS A 1 48 ? -2.135 -0.899 -7.295 1.00 0.00 48 CYS A O 14
ATOM 10915 N N . TYR A 1 49 ? -0.269 -1.979 -7.953 1.00 0.00 49 TYR A N 14
ATOM 10916 C CA . TYR A 1 49 ? 0.513 -0.764 -8.162 1.00 0.00 49 TYR A CA 14
ATOM 10917 C C . TYR A 1 49 ? 1.799 -1.107 -8.898 1.00 0.00 49 TYR A C 14
ATOM 10918 O O . TYR A 1 49 ? 2.118 -2.284 -9.082 1.00 0.00 49 TYR A O 14
ATOM 10936 N N . ASP A 1 50 ? 2.531 -0.091 -9.316 1.00 0.00 50 ASP A N 14
ATOM 10937 C CA . ASP A 1 50 ? 3.820 -0.293 -9.960 1.00 0.00 50 ASP A CA 14
ATOM 10938 C C . ASP A 1 50 ? 4.939 -0.121 -8.952 1.00 0.00 50 ASP A C 14
ATOM 10939 O O . ASP A 1 50 ? 5.586 -1.128 -8.602 1.00 0.00 50 ASP A O 14
ATOM 10949 N N . ASP A 1 1 ? 5.800 3.704 -8.573 1.00 0.00 1 ASP A N 15
ATOM 10950 C CA . ASP A 1 1 ? 4.931 4.594 -9.374 1.00 0.00 1 ASP A CA 15
ATOM 10951 C C . ASP A 1 1 ? 5.106 6.041 -8.916 1.00 0.00 1 ASP A C 15
ATOM 10952 O O . ASP A 1 1 ? 5.936 6.769 -9.466 1.00 0.00 1 ASP A O 15
ATOM 10963 N N . PHE A 1 2 ? 4.354 6.451 -7.902 1.00 0.00 2 PHE A N 15
ATOM 10964 C CA . PHE A 1 2 ? 4.566 7.746 -7.269 1.00 0.00 2 PHE A CA 15
ATOM 10965 C C . PHE A 1 2 ? 4.300 7.624 -5.774 1.00 0.00 2 PHE A C 15
ATOM 10966 O O . PHE A 1 2 ? 3.484 6.805 -5.349 1.00 0.00 2 PHE A O 15
ATOM 10983 N N . ASP A 1 3 ? 5.017 8.403 -4.982 1.00 0.00 3 ASP A N 15
ATOM 10984 C CA . ASP A 1 3 ? 4.827 8.403 -3.543 1.00 0.00 3 ASP A CA 15
ATOM 10985 C C . ASP A 1 3 ? 4.016 9.614 -3.109 1.00 0.00 3 ASP A C 15
ATOM 10986 O O . ASP A 1 3 ? 4.526 10.739 -3.092 1.00 0.00 3 ASP A O 15
ATOM 10995 N N . PRO A 1 4 ? 2.734 9.417 -2.783 1.00 0.00 4 PRO A N 15
ATOM 10996 C CA . PRO A 1 4 ? 1.887 10.484 -2.270 1.00 0.00 4 PRO A CA 15
ATOM 10997 C C . PRO A 1 4 ? 2.356 11.004 -0.915 1.00 0.00 4 PRO A C 15
ATOM 10998 O O . PRO A 1 4 ? 2.150 12.175 -0.598 1.00 0.00 4 PRO A O 15
ATOM 11009 N N . THR A 1 5 ? 2.980 10.148 -0.106 1.00 0.00 5 THR A N 15
ATOM 11010 C CA . THR A 1 5 ? 3.326 10.561 1.240 1.00 0.00 5 THR A CA 15
ATOM 11011 C C . THR A 1 5 ? 4.744 11.133 1.346 1.00 0.00 5 THR A C 15
ATOM 11012 O O . THR A 1 5 ? 4.901 12.267 1.807 1.00 0.00 5 THR A O 15
ATOM 11023 N N . GLU A 1 6 ? 5.782 10.394 0.939 1.00 0.00 6 GLU A N 15
ATOM 11024 C CA . GLU A 1 6 ? 7.127 10.914 1.129 1.00 0.00 6 GLU A CA 15
ATOM 11025 C C . GLU A 1 6 ? 7.718 11.574 -0.123 1.00 0.00 6 GLU A C 15
ATOM 11026 O O . GLU A 1 6 ? 7.647 12.797 -0.259 1.00 0.00 6 GLU A O 15
ATOM 11038 N N . PHE A 1 7 ? 8.295 10.789 -1.047 1.00 0.00 7 PHE A N 15
ATOM 11039 C CA . PHE A 1 7 ? 8.914 11.405 -2.226 1.00 0.00 7 PHE A CA 15
ATOM 11040 C C . PHE A 1 7 ? 8.248 11.078 -3.570 1.00 0.00 7 PHE A C 15
ATOM 11041 O O . PHE A 1 7 ? 7.378 11.806 -4.041 1.00 0.00 7 PHE A O 15
ATOM 11058 N N . LYS A 1 8 ? 8.674 9.965 -4.173 1.00 0.00 8 LYS A N 15
ATOM 11059 C CA . LYS A 1 8 ? 8.177 9.537 -5.477 1.00 0.00 8 LYS A CA 15
ATOM 11060 C C . LYS A 1 8 ? 8.037 8.016 -5.575 1.00 0.00 8 LYS A C 15
ATOM 11061 O O . LYS A 1 8 ? 7.439 7.501 -6.518 1.00 0.00 8 LYS A O 15
ATOM 11080 N N . GLY A 1 9 ? 8.618 7.306 -4.619 1.00 0.00 9 GLY A N 15
ATOM 11081 C CA . GLY A 1 9 ? 8.813 5.878 -4.770 1.00 0.00 9 GLY A CA 15
ATOM 11082 C C . GLY A 1 9 ? 7.960 5.037 -3.844 1.00 0.00 9 GLY A C 15
ATOM 11083 O O . GLY A 1 9 ? 6.945 5.501 -3.334 1.00 0.00 9 GLY A O 15
ATOM 11087 N N . PRO A 1 10 ? 8.346 3.763 -3.652 1.00 0.00 10 PRO A N 15
ATOM 11088 C CA . PRO A 1 10 ? 7.681 2.838 -2.730 1.00 0.00 10 PRO A CA 15
ATOM 11089 C C . PRO A 1 10 ? 7.538 3.406 -1.323 1.00 0.00 10 PRO A C 15
ATOM 11090 O O . PRO A 1 10 ? 8.277 4.306 -0.915 1.00 0.00 10 PRO A O 15
ATOM 11101 N N . PHE A 1 11 ? 6.620 2.827 -0.571 1.00 0.00 11 PHE A N 15
ATOM 11102 C CA . PHE A 1 11 ? 6.282 3.342 0.739 1.00 0.00 11 PHE A CA 15
ATOM 11103 C C . PHE A 1 11 ? 7.210 2.801 1.811 1.00 0.00 11 PHE A C 15
ATOM 11104 O O . PHE A 1 11 ? 7.681 1.673 1.726 1.00 0.00 11 PHE A O 15
ATOM 11121 N N . PRO A 1 12 ? 7.563 3.668 2.770 1.00 0.00 12 PRO A N 15
ATOM 11122 C CA . PRO A 1 12 ? 8.265 3.298 3.996 1.00 0.00 12 PRO A CA 15
ATOM 11123 C C . PRO A 1 12 ? 7.294 2.886 5.107 1.00 0.00 12 PRO A C 15
ATOM 11124 O O . PRO A 1 12 ? 7.327 1.780 5.643 1.00 0.00 12 PRO A O 15
ATOM 11135 N N . THR A 1 13 ? 6.437 3.844 5.406 1.00 0.00 13 THR A N 15
ATOM 11136 C CA . THR A 1 13 ? 5.432 3.829 6.459 1.00 0.00 13 THR A CA 15
ATOM 11137 C C . THR A 1 13 ? 4.298 2.825 6.232 1.00 0.00 13 THR A C 15
ATOM 11138 O O . THR A 1 13 ? 3.145 3.180 6.456 1.00 0.00 13 THR A O 15
ATOM 11149 N N . ILE A 1 14 ? 4.622 1.644 5.681 1.00 0.00 14 ILE A N 15
ATOM 11150 C CA . ILE A 1 14 ? 3.649 0.657 5.161 1.00 0.00 14 ILE A CA 15
ATOM 11151 C C . ILE A 1 14 ? 2.287 0.613 5.903 1.00 0.00 14 ILE A C 15
ATOM 11152 O O . ILE A 1 14 ? 1.267 0.291 5.295 1.00 0.00 14 ILE A O 15
ATOM 11168 N N . GLU A 1 15 ? 2.259 0.937 7.188 1.00 0.00 15 GLU A N 15
ATOM 11169 C CA . GLU A 1 15 ? 1.000 1.010 7.929 1.00 0.00 15 GLU A CA 15
ATOM 11170 C C . GLU A 1 15 ? 0.017 1.978 7.248 1.00 0.00 15 GLU A C 15
ATOM 11171 O O . GLU A 1 15 ? -1.095 1.593 6.882 1.00 0.00 15 GLU A O 15
ATOM 11183 N N . ILE A 1 16 ? 0.442 3.220 7.030 1.00 0.00 16 ILE A N 15
ATOM 11184 C CA . ILE A 1 16 ? -0.400 4.192 6.343 1.00 0.00 16 ILE A CA 15
ATOM 11185 C C . ILE A 1 16 ? -0.493 3.816 4.874 1.00 0.00 16 ILE A C 15
ATOM 11186 O O . ILE A 1 16 ? -1.452 4.155 4.185 1.00 0.00 16 ILE A O 15
ATOM 11202 N N . CYS A 1 17 ? 0.501 3.068 4.416 1.00 0.00 17 CYS A N 15
ATOM 11203 C CA . CYS A 1 17 ? 0.524 2.579 3.049 1.00 0.00 17 CYS A CA 15
ATOM 11204 C C . CYS A 1 17 ? -0.639 1.650 2.796 1.00 0.00 17 CYS A C 15
ATOM 11205 O O . CYS A 1 17 ? -1.145 1.589 1.695 1.00 0.00 17 CYS A O 15
ATOM 11212 N N . SER A 1 18 ? -1.071 0.929 3.817 1.00 0.00 18 SER A N 15
ATOM 11213 C CA . SER A 1 18 ? -2.147 -0.025 3.639 1.00 0.00 18 SER A CA 15
ATOM 11214 C C . SER A 1 18 ? -3.431 0.739 3.367 1.00 0.00 18 SER A C 15
ATOM 11215 O O . SER A 1 18 ? -4.277 0.310 2.581 1.00 0.00 18 SER A O 15
ATOM 11223 N N . LYS A 1 19 ? -3.550 1.901 4.004 1.00 0.00 19 LYS A N 15
ATOM 11224 C CA . LYS A 1 19 ? -4.638 2.807 3.721 1.00 0.00 19 LYS A CA 15
ATOM 11225 C C . LYS A 1 19 ? -4.467 3.411 2.330 1.00 0.00 19 LYS A C 15
ATOM 11226 O O . LYS A 1 19 ? -5.397 3.433 1.526 1.00 0.00 19 LYS A O 15
ATOM 11245 N N . TYR A 1 20 ? -3.257 3.869 2.044 1.00 0.00 20 TYR A N 15
ATOM 11246 C CA . TYR A 1 20 ? -2.983 4.570 0.792 1.00 0.00 20 TYR A CA 15
ATOM 11247 C C . TYR A 1 20 ? -3.078 3.622 -0.394 1.00 0.00 20 TYR A C 15
ATOM 11248 O O . TYR A 1 20 ? -3.519 4.007 -1.466 1.00 0.00 20 TYR A O 15
ATOM 11266 N N . CYS A 1 21 ? -2.681 2.383 -0.172 1.00 0.00 21 CYS A N 15
ATOM 11267 C CA . CYS A 1 21 ? -2.761 1.330 -1.173 1.00 0.00 21 CYS A CA 15
ATOM 11268 C C . CYS A 1 21 ? -4.190 1.171 -1.662 1.00 0.00 21 CYS A C 15
ATOM 11269 O O . CYS A 1 21 ? -4.440 0.951 -2.849 1.00 0.00 21 CYS A O 15
ATOM 11276 N N . ALA A 1 22 ? -5.124 1.308 -0.736 1.00 0.00 22 ALA A N 15
ATOM 11277 C CA . ALA A 1 22 ? -6.531 1.169 -1.046 1.00 0.00 22 ALA A CA 15
ATOM 11278 C C . ALA A 1 22 ? -6.989 2.315 -1.930 1.00 0.00 22 ALA A C 15
ATOM 11279 O O . ALA A 1 22 ? -7.691 2.124 -2.924 1.00 0.00 22 ALA A O 15
ATOM 11286 N N . VAL A 1 23 ? -6.536 3.501 -1.579 1.00 0.00 23 VAL A N 15
ATOM 11287 C CA . VAL A 1 23 ? -6.877 4.713 -2.300 1.00 0.00 23 VAL A CA 15
ATOM 11288 C C . VAL A 1 23 ? -6.101 4.750 -3.612 1.00 0.00 23 VAL A C 15
ATOM 11289 O O . VAL A 1 23 ? -6.447 5.472 -4.547 1.00 0.00 23 VAL A O 15
ATOM 11302 N N . VAL A 1 24 ? -5.038 3.956 -3.657 1.00 0.00 24 VAL A N 15
ATOM 11303 C CA . VAL A 1 24 ? -4.218 3.812 -4.844 1.00 0.00 24 VAL A CA 15
ATOM 11304 C C . VAL A 1 24 ? -4.984 3.105 -5.964 1.00 0.00 24 VAL A C 15
ATOM 11305 O O . VAL A 1 24 ? -5.331 3.740 -6.960 1.00 0.00 24 VAL A O 15
ATOM 11318 N N . CYS A 1 25 ? -5.252 1.807 -5.832 1.00 0.00 25 CYS A N 15
ATOM 11319 C CA . CYS A 1 25 ? -5.852 1.100 -6.962 1.00 0.00 25 CYS A CA 15
ATOM 11320 C C . CYS A 1 25 ? -7.376 0.949 -6.851 1.00 0.00 25 CYS A C 15
ATOM 11321 O O . CYS A 1 25 ? -8.131 1.752 -7.402 1.00 0.00 25 CYS A O 15
ATOM 11328 N N . ASN A 1 26 ? -7.823 -0.051 -6.094 1.00 0.00 26 ASN A N 15
ATOM 11329 C CA . ASN A 1 26 ? -9.250 -0.377 -6.008 1.00 0.00 26 ASN A CA 15
ATOM 11330 C C . ASN A 1 26 ? -9.916 0.182 -4.767 1.00 0.00 26 ASN A C 15
ATOM 11331 O O . ASN A 1 26 ? -10.868 0.959 -4.830 1.00 0.00 26 ASN A O 15
ATOM 11342 N N . TYR A 1 27 ? -9.373 -0.254 -3.645 1.00 0.00 27 TYR A N 15
ATOM 11343 C CA . TYR A 1 27 ? -10.072 -0.321 -2.368 1.00 0.00 27 TYR A CA 15
ATOM 11344 C C . TYR A 1 27 ? -10.294 1.031 -1.690 1.00 0.00 27 TYR A C 15
ATOM 11345 O O . TYR A 1 27 ? -10.141 1.119 -0.482 1.00 0.00 27 TYR A O 15
ATOM 11363 N N . THR A 1 28 ? -10.610 2.069 -2.450 1.00 0.00 28 THR A N 15
ATOM 11364 C CA . THR A 1 28 ? -10.778 3.423 -1.907 1.00 0.00 28 THR A CA 15
ATOM 11365 C C . THR A 1 28 ? -11.467 3.453 -0.522 1.00 0.00 28 THR A C 15
ATOM 11366 O O . THR A 1 28 ? -11.141 4.304 0.306 1.00 0.00 28 THR A O 15
ATOM 11377 N N . SER A 1 29 ? -12.392 2.527 -0.258 1.00 0.00 29 SER A N 15
ATOM 11378 C CA . SER A 1 29 ? -13.052 2.466 1.046 1.00 0.00 29 SER A CA 15
ATOM 11379 C C . SER A 1 29 ? -12.939 1.070 1.681 1.00 0.00 29 SER A C 15
ATOM 11380 O O . SER A 1 29 ? -13.510 0.810 2.742 1.00 0.00 29 SER A O 15
ATOM 11388 N N . ARG A 1 30 ? -12.196 0.181 1.032 1.00 0.00 30 ARG A N 15
ATOM 11389 C CA . ARG A 1 30 ? -11.982 -1.176 1.525 1.00 0.00 30 ARG A CA 15
ATOM 11390 C C . ARG A 1 30 ? -10.537 -1.348 2.004 1.00 0.00 30 ARG A C 15
ATOM 11391 O O . ARG A 1 30 ? -9.635 -0.688 1.498 1.00 0.00 30 ARG A O 15
ATOM 11412 N N . PRO A 1 31 ? -10.313 -2.187 3.032 1.00 0.00 31 PRO A N 15
ATOM 11413 C CA . PRO A 1 31 ? -8.966 -2.585 3.455 1.00 0.00 31 PRO A CA 15
ATOM 11414 C C . PRO A 1 31 ? -8.066 -2.971 2.282 1.00 0.00 31 PRO A C 15
ATOM 11415 O O . PRO A 1 31 ? -8.529 -3.540 1.289 1.00 0.00 31 PRO A O 15
ATOM 11426 N N . CYS A 1 32 ? -6.781 -2.691 2.409 1.00 0.00 32 CYS A N 15
ATOM 11427 C CA . CYS A 1 32 ? -5.829 -3.020 1.364 1.00 0.00 32 CYS A CA 15
ATOM 11428 C C . CYS A 1 32 ? -4.532 -3.541 1.962 1.00 0.00 32 CYS A C 15
ATOM 11429 O O . CYS A 1 32 ? -4.334 -3.505 3.178 1.00 0.00 32 CYS A O 15
ATOM 11436 N N . TYR A 1 33 ? -3.654 -4.033 1.098 1.00 0.00 33 TYR A N 15
ATOM 11437 C CA . TYR A 1 33 ? -2.454 -4.725 1.526 1.00 0.00 33 TYR A CA 15
ATOM 11438 C C . TYR A 1 33 ? -1.264 -4.291 0.672 1.00 0.00 33 TYR A C 15
ATOM 11439 O O . TYR A 1 33 ? -1.378 -4.171 -0.548 1.00 0.00 33 TYR A O 15
ATOM 11457 N N . CYS A 1 34 ? -0.128 -4.060 1.312 1.00 0.00 34 CYS A N 15
ATOM 11458 C CA . CYS A 1 34 ? 1.078 -3.650 0.602 1.00 0.00 34 CYS A CA 15
ATOM 11459 C C . CYS A 1 34 ? 2.060 -4.806 0.545 1.00 0.00 34 CYS A C 15
ATOM 11460 O O . CYS A 1 34 ? 2.209 -5.555 1.514 1.00 0.00 34 CYS A O 15
ATOM 11467 N N . VAL A 1 35 ? 2.706 -4.973 -0.594 1.00 0.00 35 VAL A N 15
ATOM 11468 C CA . VAL A 1 35 ? 3.652 -6.058 -0.762 1.00 0.00 35 VAL A CA 15
ATOM 11469 C C . VAL A 1 35 ? 5.067 -5.505 -0.737 1.00 0.00 35 VAL A C 15
ATOM 11470 O O . VAL A 1 35 ? 5.303 -4.378 -1.166 1.00 0.00 35 VAL A O 15
ATOM 11483 N N . GLU A 1 36 ? 5.997 -6.283 -0.214 1.00 0.00 36 GLU A N 15
ATOM 11484 C CA . GLU A 1 36 ? 7.366 -5.825 -0.080 1.00 0.00 36 GLU A CA 15
ATOM 11485 C C . GLU A 1 36 ? 8.272 -6.512 -1.094 1.00 0.00 36 GLU A C 15
ATOM 11486 O O . GLU A 1 36 ? 8.353 -7.741 -1.146 1.00 0.00 36 GLU A O 15
ATOM 11498 N N . ALA A 1 37 ? 8.915 -5.717 -1.933 1.00 0.00 37 ALA A N 15
ATOM 11499 C CA . ALA A 1 37 ? 9.919 -6.245 -2.837 1.00 0.00 37 ALA A CA 15
ATOM 11500 C C . ALA A 1 37 ? 11.262 -6.298 -2.127 1.00 0.00 37 ALA A C 15
ATOM 11501 O O . ALA A 1 37 ? 11.721 -5.288 -1.570 1.00 0.00 37 ALA A O 15
ATOM 11508 N N . ALA A 1 38 ? 11.885 -7.468 -2.179 1.00 0.00 38 ALA A N 15
ATOM 11509 C CA . ALA A 1 38 ? 13.012 -7.804 -1.317 1.00 0.00 38 ALA A CA 15
ATOM 11510 C C . ALA A 1 38 ? 14.329 -7.175 -1.753 1.00 0.00 38 ALA A C 15
ATOM 11511 O O . ALA A 1 38 ? 15.189 -6.926 -0.918 1.00 0.00 38 ALA A O 15
ATOM 11518 N N . LYS A 1 39 ? 14.493 -6.933 -3.048 1.00 0.00 39 LYS A N 15
ATOM 11519 C CA . LYS A 1 39 ? 15.757 -6.408 -3.572 1.00 0.00 39 LYS A CA 15
ATOM 11520 C C . LYS A 1 39 ? 16.177 -5.139 -2.824 1.00 0.00 39 LYS A C 15
ATOM 11521 O O . LYS A 1 39 ? 17.297 -5.040 -2.321 1.00 0.00 39 LYS A O 15
ATOM 11540 N N . GLU A 1 40 ? 15.266 -4.182 -2.758 1.00 0.00 40 GLU A N 15
ATOM 11541 C CA . GLU A 1 40 ? 15.478 -2.950 -2.002 1.00 0.00 40 GLU A CA 15
ATOM 11542 C C . GLU A 1 40 ? 14.925 -3.082 -0.584 1.00 0.00 40 GLU A C 15
ATOM 11543 O O . GLU A 1 40 ? 15.288 -2.325 0.314 1.00 0.00 40 GLU A O 15
ATOM 11555 N N . ARG A 1 41 ? 14.017 -4.043 -0.424 1.00 0.00 41 ARG A N 15
ATOM 11556 C CA . ARG A 1 41 ? 13.361 -4.371 0.851 1.00 0.00 41 ARG A CA 15
ATOM 11557 C C . ARG A 1 41 ? 12.257 -3.380 1.201 1.00 0.00 41 ARG A C 15
ATOM 11558 O O . ARG A 1 41 ? 11.183 -3.773 1.659 1.00 0.00 41 ARG A O 15
ATOM 11579 N N . ASP A 1 42 ? 12.519 -2.105 0.982 1.00 0.00 42 ASP A N 15
ATOM 11580 C CA . ASP A 1 42 ? 11.571 -1.049 1.323 1.00 0.00 42 ASP A CA 15
ATOM 11581 C C . ASP A 1 42 ? 10.535 -0.832 0.229 1.00 0.00 42 ASP A C 15
ATOM 11582 O O . ASP A 1 42 ? 9.815 0.167 0.251 1.00 0.00 42 ASP A O 15
ATOM 11591 N N . GLN A 1 43 ? 10.466 -1.731 -0.745 1.00 0.00 43 GLN A N 15
ATOM 11592 C CA . GLN A 1 43 ? 9.535 -1.544 -1.847 1.00 0.00 43 GLN A CA 15
ATOM 11593 C C . GLN A 1 43 ? 8.123 -1.952 -1.447 1.00 0.00 43 GLN A C 15
ATOM 11594 O O . GLN A 1 43 ? 7.624 -2.992 -1.869 1.00 0.00 43 GLN A O 15
ATOM 11608 N N . TRP A 1 44 ? 7.505 -1.119 -0.622 1.00 0.00 44 TRP A N 15
ATOM 11609 C CA . TRP A 1 44 ? 6.134 -1.312 -0.173 1.00 0.00 44 TRP A CA 15
ATOM 11610 C C . TRP A 1 44 ? 5.119 -0.912 -1.225 1.00 0.00 44 TRP A C 15
ATOM 11611 O O . TRP A 1 44 ? 4.349 0.024 -1.022 1.00 0.00 44 TRP A O 15
ATOM 11632 N N . PHE A 1 45 ? 5.135 -1.585 -2.358 1.00 0.00 45 PHE A N 15
ATOM 11633 C CA . PHE A 1 45 ? 4.218 -1.250 -3.425 1.00 0.00 45 PHE A CA 15
ATOM 11634 C C . PHE A 1 45 ? 2.897 -1.962 -3.207 1.00 0.00 45 PHE A C 15
ATOM 11635 O O . PHE A 1 45 ? 2.847 -3.186 -3.080 1.00 0.00 45 PHE A O 15
ATOM 11652 N N . PRO A 1 46 ? 1.821 -1.173 -3.091 1.00 0.00 46 PRO A N 15
ATOM 11653 C CA . PRO A 1 46 ? 0.451 -1.669 -3.035 1.00 0.00 46 PRO A CA 15
ATOM 11654 C C . PRO A 1 46 ? 0.222 -2.825 -4.008 1.00 0.00 46 PRO A C 15
ATOM 11655 O O . PRO A 1 46 ? 0.751 -2.834 -5.120 1.00 0.00 46 PRO A O 15
ATOM 11666 N N . TYR A 1 47 ? -0.569 -3.802 -3.553 1.00 0.00 47 TYR A N 15
ATOM 11667 C CA . TYR A 1 47 ? -0.753 -5.081 -4.249 1.00 0.00 47 TYR A CA 15
ATOM 11668 C C . TYR A 1 47 ? -1.121 -4.892 -5.721 1.00 0.00 47 TYR A C 15
ATOM 11669 O O . TYR A 1 47 ? -0.790 -5.729 -6.561 1.00 0.00 47 TYR A O 15
ATOM 11687 N N . CYS A 1 48 ? -1.808 -3.803 -6.019 1.00 0.00 48 CYS A N 15
ATOM 11688 C CA . CYS A 1 48 ? -2.103 -3.428 -7.393 1.00 0.00 48 CYS A CA 15
ATOM 11689 C C . CYS A 1 48 ? -1.447 -2.082 -7.698 1.00 0.00 48 CYS A C 15
ATOM 11690 O O . CYS A 1 48 ? -2.070 -1.029 -7.559 1.00 0.00 48 CYS A O 15
ATOM 11697 N N . TYR A 1 49 ? -0.175 -2.123 -8.089 1.00 0.00 49 TYR A N 15
ATOM 11698 C CA . TYR A 1 49 ? 0.602 -0.907 -8.287 1.00 0.00 49 TYR A CA 15
ATOM 11699 C C . TYR A 1 49 ? 1.908 -1.236 -8.999 1.00 0.00 49 TYR A C 15
ATOM 11700 O O . TYR A 1 49 ? 2.224 -2.408 -9.219 1.00 0.00 49 TYR A O 15
ATOM 11718 N N . ASP A 1 50 ? 2.656 -0.209 -9.367 1.00 0.00 50 ASP A N 15
ATOM 11719 C CA . ASP A 1 50 ? 3.955 -0.398 -9.997 1.00 0.00 50 ASP A CA 15
ATOM 11720 C C . ASP A 1 50 ? 5.068 -0.061 -9.028 1.00 0.00 50 ASP A C 15
ATOM 11721 O O . ASP A 1 50 ? 5.405 1.136 -8.903 1.00 0.00 50 ASP A O 15
ATOM 11731 N N . ASP A 1 1 ? 4.994 3.606 -9.467 1.00 0.00 1 ASP A N 16
ATOM 11732 C CA . ASP A 1 1 ? 4.637 3.798 -8.043 1.00 0.00 1 ASP A CA 16
ATOM 11733 C C . ASP A 1 1 ? 5.191 5.140 -7.564 1.00 0.00 1 ASP A C 16
ATOM 11734 O O . ASP A 1 1 ? 6.116 5.672 -8.181 1.00 0.00 1 ASP A O 16
ATOM 11745 N N . PHE A 1 2 ? 4.646 5.697 -6.483 1.00 0.00 2 PHE A N 16
ATOM 11746 C CA . PHE A 1 2 ? 5.107 6.996 -6.000 1.00 0.00 2 PHE A CA 16
ATOM 11747 C C . PHE A 1 2 ? 4.808 7.165 -4.514 1.00 0.00 2 PHE A C 16
ATOM 11748 O O . PHE A 1 2 ? 3.851 6.585 -3.997 1.00 0.00 2 PHE A O 16
ATOM 11765 N N . ASP A 1 3 ? 5.640 7.948 -3.834 1.00 0.00 3 ASP A N 16
ATOM 11766 C CA . ASP A 1 3 ? 5.423 8.270 -2.433 1.00 0.00 3 ASP A CA 16
ATOM 11767 C C . ASP A 1 3 ? 4.838 9.669 -2.289 1.00 0.00 3 ASP A C 16
ATOM 11768 O O . ASP A 1 3 ? 5.567 10.664 -2.361 1.00 0.00 3 ASP A O 16
ATOM 11777 N N . PRO A 1 4 ? 3.519 9.777 -2.103 1.00 0.00 4 PRO A N 16
ATOM 11778 C CA . PRO A 1 4 ? 2.865 11.056 -1.848 1.00 0.00 4 PRO A CA 16
ATOM 11779 C C . PRO A 1 4 ? 3.269 11.657 -0.506 1.00 0.00 4 PRO A C 16
ATOM 11780 O O . PRO A 1 4 ? 3.310 12.880 -0.361 1.00 0.00 4 PRO A O 16
ATOM 11791 N N . THR A 1 5 ? 3.575 10.809 0.471 1.00 0.00 5 THR A N 16
ATOM 11792 C CA . THR A 1 5 ? 3.790 11.297 1.818 1.00 0.00 5 THR A CA 16
ATOM 11793 C C . THR A 1 5 ? 5.258 11.622 2.102 1.00 0.00 5 THR A C 16
ATOM 11794 O O . THR A 1 5 ? 5.560 12.740 2.522 1.00 0.00 5 THR A O 16
ATOM 11805 N N . GLU A 1 6 ? 6.183 10.689 1.876 1.00 0.00 6 GLU A N 16
ATOM 11806 C CA . GLU A 1 6 ? 7.564 10.966 2.236 1.00 0.00 6 GLU A CA 16
ATOM 11807 C C . GLU A 1 6 ? 8.400 11.501 1.068 1.00 0.00 6 GLU A C 16
ATOM 11808 O O . GLU A 1 6 ? 8.598 12.713 0.972 1.00 0.00 6 GLU A O 16
ATOM 11820 N N . PHE A 1 7 ? 8.892 10.643 0.166 1.00 0.00 7 PHE A N 16
ATOM 11821 C CA . PHE A 1 7 ? 9.767 11.170 -0.887 1.00 0.00 7 PHE A CA 16
ATOM 11822 C C . PHE A 1 7 ? 9.195 11.153 -2.309 1.00 0.00 7 PHE A C 16
ATOM 11823 O O . PHE A 1 7 ? 8.567 12.114 -2.751 1.00 0.00 7 PHE A O 16
ATOM 11840 N N . LYS A 1 8 ? 9.424 10.045 -3.015 1.00 0.00 8 LYS A N 16
ATOM 11841 C CA . LYS A 1 8 ? 9.029 9.912 -4.417 1.00 0.00 8 LYS A CA 16
ATOM 11842 C C . LYS A 1 8 ? 8.560 8.504 -4.753 1.00 0.00 8 LYS A C 16
ATOM 11843 O O . LYS A 1 8 ? 7.704 8.310 -5.608 1.00 0.00 8 LYS A O 16
ATOM 11862 N N . GLY A 1 9 ? 9.154 7.534 -4.077 1.00 0.00 9 GLY A N 16
ATOM 11863 C CA . GLY A 1 9 ? 9.128 6.153 -4.529 1.00 0.00 9 GLY A CA 16
ATOM 11864 C C . GLY A 1 9 ? 8.279 5.257 -3.661 1.00 0.00 9 GLY A C 16
ATOM 11865 O O . GLY A 1 9 ? 7.367 5.736 -3.005 1.00 0.00 9 GLY A O 16
ATOM 11869 N N . PRO A 1 10 ? 8.536 3.934 -3.681 1.00 0.00 10 PRO A N 16
ATOM 11870 C CA . PRO A 1 10 ? 7.796 2.955 -2.872 1.00 0.00 10 PRO A CA 16
ATOM 11871 C C . PRO A 1 10 ? 7.609 3.421 -1.435 1.00 0.00 10 PRO A C 16
ATOM 11872 O O . PRO A 1 10 ? 8.379 4.238 -0.922 1.00 0.00 10 PRO A O 16
ATOM 11883 N N . PHE A 1 11 ? 6.633 2.847 -0.761 1.00 0.00 11 PHE A N 16
ATOM 11884 C CA . PHE A 1 11 ? 6.226 3.352 0.531 1.00 0.00 11 PHE A CA 16
ATOM 11885 C C . PHE A 1 11 ? 7.115 2.828 1.641 1.00 0.00 11 PHE A C 16
ATOM 11886 O O . PHE A 1 11 ? 7.567 1.689 1.611 1.00 0.00 11 PHE A O 16
ATOM 11903 N N . PRO A 1 12 ? 7.450 3.712 2.582 1.00 0.00 12 PRO A N 16
ATOM 11904 C CA . PRO A 1 12 ? 8.159 3.368 3.807 1.00 0.00 12 PRO A CA 16
ATOM 11905 C C . PRO A 1 12 ? 7.197 2.955 4.927 1.00 0.00 12 PRO A C 16
ATOM 11906 O O . PRO A 1 12 ? 7.304 1.893 5.541 1.00 0.00 12 PRO A O 16
ATOM 11917 N N . THR A 1 13 ? 6.257 3.850 5.139 1.00 0.00 13 THR A N 16
ATOM 11918 C CA . THR A 1 13 ? 5.279 3.846 6.211 1.00 0.00 13 THR A CA 16
ATOM 11919 C C . THR A 1 13 ? 4.122 2.867 6.008 1.00 0.00 13 THR A C 16
ATOM 11920 O O . THR A 1 13 ? 2.987 3.244 6.280 1.00 0.00 13 THR A O 16
ATOM 11931 N N . ILE A 1 14 ? 4.395 1.686 5.437 1.00 0.00 14 ILE A N 16
ATOM 11932 C CA . ILE A 1 14 ? 3.365 0.729 4.960 1.00 0.00 14 ILE A CA 16
ATOM 11933 C C . ILE A 1 14 ? 2.043 0.731 5.761 1.00 0.00 14 ILE A C 16
ATOM 11934 O O . ILE A 1 14 ? 0.989 0.482 5.190 1.00 0.00 14 ILE A O 16
ATOM 11950 N N . GLU A 1 15 ? 2.076 1.017 7.052 1.00 0.00 15 GLU A N 16
ATOM 11951 C CA . GLU A 1 15 ? 0.847 1.090 7.833 1.00 0.00 15 GLU A CA 16
ATOM 11952 C C . GLU A 1 15 ? -0.120 2.123 7.235 1.00 0.00 15 GLU A C 16
ATOM 11953 O O . GLU A 1 15 ? -1.270 1.804 6.917 1.00 0.00 15 GLU A O 16
ATOM 11965 N N . ILE A 1 16 ? 0.354 3.347 7.031 1.00 0.00 16 ILE A N 16
ATOM 11966 C CA . ILE A 1 16 ? -0.460 4.369 6.386 1.00 0.00 16 ILE A CA 16
ATOM 11967 C C . ILE A 1 16 ? -0.582 4.048 4.905 1.00 0.00 16 ILE A C 16
ATOM 11968 O O . ILE A 1 16 ? -1.576 4.367 4.259 1.00 0.00 16 ILE A O 16
ATOM 11984 N N . CYS A 1 17 ? 0.427 3.363 4.389 1.00 0.00 17 CYS A N 16
ATOM 11985 C CA . CYS A 1 17 ? 0.477 3.026 2.980 1.00 0.00 17 CYS A CA 16
ATOM 11986 C C . CYS A 1 17 ? -0.548 1.956 2.649 1.00 0.00 17 CYS A C 16
ATOM 11987 O O . CYS A 1 17 ? -0.937 1.801 1.503 1.00 0.00 17 CYS A O 16
ATOM 11994 N N . SER A 1 18 ? -0.995 1.230 3.662 1.00 0.00 18 SER A N 16
ATOM 11995 C CA . SER A 1 18 ? -1.998 0.207 3.462 1.00 0.00 18 SER A CA 16
ATOM 11996 C C . SER A 1 18 ? -3.343 0.886 3.260 1.00 0.00 18 SER A C 16
ATOM 11997 O O . SER A 1 18 ? -4.204 0.391 2.532 1.00 0.00 18 SER A O 16
ATOM 12005 N N . LYS A 1 19 ? -3.511 2.036 3.913 1.00 0.00 19 LYS A N 16
ATOM 12006 C CA . LYS A 1 19 ? -4.641 2.900 3.645 1.00 0.00 19 LYS A CA 16
ATOM 12007 C C . LYS A 1 19 ? -4.510 3.494 2.250 1.00 0.00 19 LYS A C 16
ATOM 12008 O O . LYS A 1 19 ? -5.456 3.486 1.461 1.00 0.00 19 LYS A O 16
ATOM 12027 N N . TYR A 1 20 ? -3.319 3.994 1.955 1.00 0.00 20 TYR A N 16
ATOM 12028 C CA . TYR A 1 20 ? -3.059 4.652 0.684 1.00 0.00 20 TYR A CA 16
ATOM 12029 C C . TYR A 1 20 ? -3.240 3.679 -0.465 1.00 0.00 20 TYR A C 16
ATOM 12030 O O . TYR A 1 20 ? -3.890 3.996 -1.446 1.00 0.00 20 TYR A O 16
ATOM 12048 N N . CYS A 1 21 ? -2.680 2.487 -0.310 1.00 0.00 21 CYS A N 16
ATOM 12049 C CA . CYS A 1 21 ? -2.789 1.419 -1.301 1.00 0.00 21 CYS A CA 16
ATOM 12050 C C . CYS A 1 21 ? -4.239 1.196 -1.712 1.00 0.00 21 CYS A C 16
ATOM 12051 O O . CYS A 1 21 ? -4.538 0.919 -2.880 1.00 0.00 21 CYS A O 16
ATOM 12058 N N . ALA A 1 22 ? -5.135 1.326 -0.744 1.00 0.00 22 ALA A N 16
ATOM 12059 C CA . ALA A 1 22 ? -6.551 1.136 -0.982 1.00 0.00 22 ALA A CA 16
ATOM 12060 C C . ALA A 1 22 ? -7.081 2.224 -1.898 1.00 0.00 22 ALA A C 16
ATOM 12061 O O . ALA A 1 22 ? -7.651 1.942 -2.953 1.00 0.00 22 ALA A O 16
ATOM 12068 N N . VAL A 1 23 ? -6.860 3.465 -1.492 1.00 0.00 23 VAL A N 16
ATOM 12069 C CA . VAL A 1 23 ? -7.275 4.623 -2.269 1.00 0.00 23 VAL A CA 16
ATOM 12070 C C . VAL A 1 23 ? -6.562 4.628 -3.619 1.00 0.00 23 VAL A C 16
ATOM 12071 O O . VAL A 1 23 ? -7.103 5.086 -4.629 1.00 0.00 23 VAL A O 16
ATOM 12084 N N . VAL A 1 24 ? -5.355 4.082 -3.614 1.00 0.00 24 VAL A N 16
ATOM 12085 C CA . VAL A 1 24 ? -4.528 3.964 -4.802 1.00 0.00 24 VAL A CA 16
ATOM 12086 C C . VAL A 1 24 ? -5.242 3.185 -5.921 1.00 0.00 24 VAL A C 16
ATOM 12087 O O . VAL A 1 24 ? -5.670 3.790 -6.905 1.00 0.00 24 VAL A O 16
ATOM 12100 N N . CYS A 1 25 ? -5.380 1.863 -5.797 1.00 0.00 25 CYS A N 16
ATOM 12101 C CA . CYS A 1 25 ? -5.959 1.100 -6.905 1.00 0.00 25 CYS A CA 16
ATOM 12102 C C . CYS A 1 25 ? -7.449 0.781 -6.730 1.00 0.00 25 CYS A C 16
ATOM 12103 O O . CYS A 1 25 ? -8.312 1.460 -7.286 1.00 0.00 25 CYS A O 16
ATOM 12110 N N . ASN A 1 26 ? -7.736 -0.244 -5.932 1.00 0.00 26 ASN A N 16
ATOM 12111 C CA . ASN A 1 26 ? -9.075 -0.811 -5.839 1.00 0.00 26 ASN A CA 16
ATOM 12112 C C . ASN A 1 26 ? -9.865 -0.279 -4.658 1.00 0.00 26 ASN A C 16
ATOM 12113 O O . ASN A 1 26 ? -10.931 0.315 -4.802 1.00 0.00 26 ASN A O 16
ATOM 12124 N N . TYR A 1 27 ? -9.292 -0.502 -3.495 1.00 0.00 27 TYR A N 16
ATOM 12125 C CA . TYR A 1 27 ? -10.003 -0.521 -2.227 1.00 0.00 27 TYR A CA 16
ATOM 12126 C C . TYR A 1 27 ? -10.292 0.860 -1.648 1.00 0.00 27 TYR A C 16
ATOM 12127 O O . TYR A 1 27 ? -10.129 1.057 -0.453 1.00 0.00 27 TYR A O 16
ATOM 12145 N N . THR A 1 28 ? -10.673 1.810 -2.491 1.00 0.00 28 THR A N 16
ATOM 12146 C CA . THR A 1 28 ? -10.937 3.190 -2.063 1.00 0.00 28 THR A CA 16
ATOM 12147 C C . THR A 1 28 ? -11.698 3.297 -0.719 1.00 0.00 28 THR A C 16
ATOM 12148 O O . THR A 1 28 ? -11.584 4.311 -0.030 1.00 0.00 28 THR A O 16
ATOM 12159 N N . SER A 1 29 ? -12.479 2.278 -0.349 1.00 0.00 29 SER A N 16
ATOM 12160 C CA . SER A 1 29 ? -13.147 2.267 0.954 1.00 0.00 29 SER A CA 16
ATOM 12161 C C . SER A 1 29 ? -12.924 0.940 1.697 1.00 0.00 29 SER A C 16
ATOM 12162 O O . SER A 1 29 ? -13.463 0.726 2.783 1.00 0.00 29 SER A O 16
ATOM 12170 N N . ARG A 1 30 ? -12.127 0.064 1.106 1.00 0.00 30 ARG A N 16
ATOM 12171 C CA . ARG A 1 30 ? -11.874 -1.266 1.651 1.00 0.00 30 ARG A CA 16
ATOM 12172 C C . ARG A 1 30 ? -10.428 -1.380 2.149 1.00 0.00 30 ARG A C 16
ATOM 12173 O O . ARG A 1 30 ? -9.549 -0.681 1.653 1.00 0.00 30 ARG A O 16
ATOM 12194 N N . PRO A 1 31 ? -10.174 -2.211 3.182 1.00 0.00 31 PRO A N 16
ATOM 12195 C CA . PRO A 1 31 ? -8.811 -2.551 3.607 1.00 0.00 31 PRO A CA 16
ATOM 12196 C C . PRO A 1 31 ? -7.917 -2.958 2.439 1.00 0.00 31 PRO A C 16
ATOM 12197 O O . PRO A 1 31 ? -8.372 -3.598 1.486 1.00 0.00 31 PRO A O 16
ATOM 12208 N N . CYS A 1 32 ? -6.647 -2.608 2.525 1.00 0.00 32 CYS A N 16
ATOM 12209 C CA . CYS A 1 32 ? -5.698 -2.931 1.475 1.00 0.00 32 CYS A CA 16
ATOM 12210 C C . CYS A 1 32 ? -4.383 -3.405 2.065 1.00 0.00 32 CYS A C 16
ATOM 12211 O O . CYS A 1 32 ? -4.139 -3.273 3.266 1.00 0.00 32 CYS A O 16
ATOM 12218 N N . TYR A 1 33 ? -3.544 -3.957 1.208 1.00 0.00 33 TYR A N 16
ATOM 12219 C CA . TYR A 1 33 ? -2.316 -4.597 1.629 1.00 0.00 33 TYR A CA 16
ATOM 12220 C C . TYR A 1 33 ? -1.190 -4.223 0.676 1.00 0.00 33 TYR A C 16
ATOM 12221 O O . TYR A 1 33 ? -1.402 -4.110 -0.534 1.00 0.00 33 TYR A O 16
ATOM 12239 N N . CYS A 1 34 ? -0.000 -4.034 1.216 1.00 0.00 34 CYS A N 16
ATOM 12240 C CA . CYS A 1 34 ? 1.150 -3.655 0.411 1.00 0.00 34 CYS A CA 16
ATOM 12241 C C . CYS A 1 34 ? 2.079 -4.850 0.260 1.00 0.00 34 CYS A C 16
ATOM 12242 O O . CYS A 1 34 ? 2.197 -5.668 1.174 1.00 0.00 34 CYS A O 16
ATOM 12249 N N . VAL A 1 35 ? 2.717 -4.975 -0.895 1.00 0.00 35 VAL A N 16
ATOM 12250 C CA . VAL A 1 35 ? 3.652 -6.064 -1.116 1.00 0.00 35 VAL A CA 16
ATOM 12251 C C . VAL A 1 35 ? 5.062 -5.512 -1.244 1.00 0.00 35 VAL A C 16
ATOM 12252 O O . VAL A 1 35 ? 5.285 -4.487 -1.890 1.00 0.00 35 VAL A O 16
ATOM 12265 N N . GLU A 1 36 ? 6.009 -6.173 -0.608 1.00 0.00 36 GLU A N 16
ATOM 12266 C CA . GLU A 1 36 ? 7.370 -5.679 -0.571 1.00 0.00 36 GLU A CA 16
ATOM 12267 C C . GLU A 1 36 ? 8.242 -6.362 -1.611 1.00 0.00 36 GLU A C 16
ATOM 12268 O O . GLU A 1 36 ? 8.334 -7.590 -1.661 1.00 0.00 36 GLU A O 16
ATOM 12280 N N . ALA A 1 37 ? 8.858 -5.559 -2.466 1.00 0.00 37 ALA A N 16
ATOM 12281 C CA . ALA A 1 37 ? 9.851 -6.075 -3.389 1.00 0.00 37 ALA A CA 16
ATOM 12282 C C . ALA A 1 37 ? 11.110 -6.431 -2.618 1.00 0.00 37 ALA A C 16
ATOM 12283 O O . ALA A 1 37 ? 11.607 -5.620 -1.818 1.00 0.00 37 ALA A O 16
ATOM 12290 N N . ALA A 1 38 ? 11.617 -7.627 -2.890 1.00 0.00 38 ALA A N 16
ATOM 12291 C CA . ALA A 1 38 ? 12.592 -8.296 -2.034 1.00 0.00 38 ALA A CA 16
ATOM 12292 C C . ALA A 1 38 ? 13.993 -7.693 -2.069 1.00 0.00 38 ALA A C 16
ATOM 12293 O O . ALA A 1 38 ? 14.678 -7.692 -1.054 1.00 0.00 38 ALA A O 16
ATOM 12300 N N . LYS A 1 39 ? 14.429 -7.199 -3.221 1.00 0.00 39 LYS A N 16
ATOM 12301 C CA . LYS A 1 39 ? 15.809 -6.734 -3.363 1.00 0.00 39 LYS A CA 16
ATOM 12302 C C . LYS A 1 39 ? 16.141 -5.669 -2.322 1.00 0.00 39 LYS A C 16
ATOM 12303 O O . LYS A 1 39 ? 17.163 -5.743 -1.641 1.00 0.00 39 LYS A O 16
ATOM 12322 N N . GLU A 1 40 ? 15.284 -4.668 -2.221 1.00 0.00 40 GLU A N 16
ATOM 12323 C CA . GLU A 1 40 ? 15.422 -3.643 -1.197 1.00 0.00 40 GLU A CA 16
ATOM 12324 C C . GLU A 1 40 ? 14.642 -4.027 0.055 1.00 0.00 40 GLU A C 16
ATOM 12325 O O . GLU A 1 40 ? 14.907 -3.524 1.145 1.00 0.00 40 GLU A O 16
ATOM 12337 N N . ARG A 1 41 ? 13.646 -4.891 -0.143 1.00 0.00 41 ARG A N 16
ATOM 12338 C CA . ARG A 1 41 ? 12.806 -5.445 0.933 1.00 0.00 41 ARG A CA 16
ATOM 12339 C C . ARG A 1 41 ? 11.786 -4.433 1.432 1.00 0.00 41 ARG A C 16
ATOM 12340 O O . ARG A 1 41 ? 10.682 -4.788 1.832 1.00 0.00 41 ARG A O 16
ATOM 12361 N N . ASP A 1 42 ? 12.172 -3.179 1.415 1.00 0.00 42 ASP A N 16
ATOM 12362 C CA . ASP A 1 42 ? 11.339 -2.102 1.909 1.00 0.00 42 ASP A CA 16
ATOM 12363 C C . ASP A 1 42 ? 10.483 -1.507 0.785 1.00 0.00 42 ASP A C 16
ATOM 12364 O O . ASP A 1 42 ? 9.862 -0.458 0.952 1.00 0.00 42 ASP A O 16
ATOM 12373 N N . GLN A 1 43 ? 10.453 -2.172 -0.372 1.00 0.00 43 GLN A N 16
ATOM 12374 C CA . GLN A 1 43 ? 9.692 -1.660 -1.511 1.00 0.00 43 GLN A CA 16
ATOM 12375 C C . GLN A 1 43 ? 8.205 -1.967 -1.359 1.00 0.00 43 GLN A C 16
ATOM 12376 O O . GLN A 1 43 ? 7.699 -2.938 -1.918 1.00 0.00 43 GLN A O 16
ATOM 12390 N N . TRP A 1 44 ? 7.529 -1.117 -0.604 1.00 0.00 44 TRP A N 16
ATOM 12391 C CA . TRP A 1 44 ? 6.116 -1.273 -0.268 1.00 0.00 44 TRP A CA 16
ATOM 12392 C C . TRP A 1 44 ? 5.166 -0.866 -1.385 1.00 0.00 44 TRP A C 16
ATOM 12393 O O . TRP A 1 44 ? 4.412 0.091 -1.233 1.00 0.00 44 TRP A O 16
ATOM 12414 N N . PHE A 1 45 ? 5.206 -1.566 -2.506 1.00 0.00 45 PHE A N 16
ATOM 12415 C CA . PHE A 1 45 ? 4.315 -1.245 -3.609 1.00 0.00 45 PHE A CA 16
ATOM 12416 C C . PHE A 1 45 ? 2.970 -1.913 -3.372 1.00 0.00 45 PHE A C 16
ATOM 12417 O O . PHE A 1 45 ? 2.888 -3.128 -3.185 1.00 0.00 45 PHE A O 16
ATOM 12434 N N . PRO A 1 46 ? 1.906 -1.102 -3.314 1.00 0.00 46 PRO A N 16
ATOM 12435 C CA . PRO A 1 46 ? 0.534 -1.583 -3.193 1.00 0.00 46 PRO A CA 16
ATOM 12436 C C . PRO A 1 46 ? 0.255 -2.758 -4.129 1.00 0.00 46 PRO A C 16
ATOM 12437 O O . PRO A 1 46 ? 0.672 -2.737 -5.286 1.00 0.00 46 PRO A O 16
ATOM 12448 N N . TYR A 1 47 ? -0.441 -3.777 -3.611 1.00 0.00 47 TYR A N 16
ATOM 12449 C CA . TYR A 1 47 ? -0.626 -5.060 -4.309 1.00 0.00 47 TYR A CA 16
ATOM 12450 C C . TYR A 1 47 ? -0.963 -4.882 -5.794 1.00 0.00 47 TYR A C 16
ATOM 12451 O O . TYR A 1 47 ? -0.394 -5.558 -6.653 1.00 0.00 47 TYR A O 16
ATOM 12469 N N . CYS A 1 48 ? -1.874 -3.973 -6.086 1.00 0.00 48 CYS A N 16
ATOM 12470 C CA . CYS A 1 48 ? -2.247 -3.666 -7.460 1.00 0.00 48 CYS A CA 16
ATOM 12471 C C . CYS A 1 48 ? -1.807 -2.248 -7.805 1.00 0.00 48 CYS A C 16
ATOM 12472 O O . CYS A 1 48 ? -2.615 -1.325 -7.775 1.00 0.00 48 CYS A O 16
ATOM 12479 N N . TYR A 1 49 ? -0.524 -2.052 -8.115 1.00 0.00 49 TYR A N 16
ATOM 12480 C CA . TYR A 1 49 ? -0.029 -0.700 -8.346 1.00 0.00 49 TYR A CA 16
ATOM 12481 C C . TYR A 1 49 ? 1.459 -0.647 -8.638 1.00 0.00 49 TYR A C 16
ATOM 12482 O O . TYR A 1 49 ? 2.236 -1.422 -8.083 1.00 0.00 49 TYR A O 16
ATOM 12500 N N . ASP A 1 50 ? 1.793 0.321 -9.490 1.00 0.00 50 ASP A N 16
ATOM 12501 C CA . ASP A 1 50 ? 3.159 0.767 -9.809 1.00 0.00 50 ASP A CA 16
ATOM 12502 C C . ASP A 1 50 ? 3.215 1.192 -11.263 1.00 0.00 50 ASP A C 16
ATOM 12503 O O . ASP A 1 50 ? 2.524 0.563 -12.092 1.00 0.00 50 ASP A O 16
ATOM 12513 N N . ASP A 1 1 ? 4.994 5.236 -11.177 1.00 0.00 1 ASP A N 17
ATOM 12514 C CA . ASP A 1 1 ? 5.111 5.234 -9.700 1.00 0.00 1 ASP A CA 17
ATOM 12515 C C . ASP A 1 1 ? 5.046 6.654 -9.153 1.00 0.00 1 ASP A C 17
ATOM 12516 O O . ASP A 1 1 ? 5.718 7.554 -9.656 1.00 0.00 1 ASP A O 17
ATOM 12527 N N . PHE A 1 2 ? 4.203 6.860 -8.150 1.00 0.00 2 PHE A N 17
ATOM 12528 C CA . PHE A 1 2 ? 4.169 8.120 -7.426 1.00 0.00 2 PHE A CA 17
ATOM 12529 C C . PHE A 1 2 ? 3.913 7.842 -5.954 1.00 0.00 2 PHE A C 17
ATOM 12530 O O . PHE A 1 2 ? 3.132 6.955 -5.608 1.00 0.00 2 PHE A O 17
ATOM 12547 N N . ASP A 1 3 ? 4.611 8.564 -5.102 1.00 0.00 3 ASP A N 17
ATOM 12548 C CA . ASP A 1 3 ? 4.448 8.427 -3.671 1.00 0.00 3 ASP A CA 17
ATOM 12549 C C . ASP A 1 3 ? 3.597 9.569 -3.141 1.00 0.00 3 ASP A C 17
ATOM 12550 O O . ASP A 1 3 ? 4.071 10.705 -3.027 1.00 0.00 3 ASP A O 17
ATOM 12559 N N . PRO A 1 4 ? 2.320 9.298 -2.840 1.00 0.00 4 PRO A N 17
ATOM 12560 C CA . PRO A 1 4 ? 1.410 10.305 -2.315 1.00 0.00 4 PRO A CA 17
ATOM 12561 C C . PRO A 1 4 ? 1.887 10.903 -0.996 1.00 0.00 4 PRO A C 17
ATOM 12562 O O . PRO A 1 4 ? 1.631 12.076 -0.724 1.00 0.00 4 PRO A O 17
ATOM 12573 N N . THR A 1 5 ? 2.579 10.118 -0.171 1.00 0.00 5 THR A N 17
ATOM 12574 C CA . THR A 1 5 ? 2.955 10.617 1.136 1.00 0.00 5 THR A CA 17
ATOM 12575 C C . THR A 1 5 ? 4.352 11.253 1.155 1.00 0.00 5 THR A C 17
ATOM 12576 O O . THR A 1 5 ? 4.473 12.427 1.513 1.00 0.00 5 THR A O 17
ATOM 12587 N N . GLU A 1 6 ? 5.409 10.532 0.760 1.00 0.00 6 GLU A N 17
ATOM 12588 C CA . GLU A 1 6 ? 6.741 11.105 0.906 1.00 0.00 6 GLU A CA 17
ATOM 12589 C C . GLU A 1 6 ? 7.291 11.740 -0.377 1.00 0.00 6 GLU A C 17
ATOM 12590 O O . GLU A 1 6 ? 7.175 12.955 -0.550 1.00 0.00 6 GLU A O 17
ATOM 12602 N N . PHE A 1 7 ? 7.887 10.951 -1.284 1.00 0.00 7 PHE A N 17
ATOM 12603 C CA . PHE A 1 7 ? 8.463 11.556 -2.491 1.00 0.00 7 PHE A CA 17
ATOM 12604 C C . PHE A 1 7 ? 7.798 11.149 -3.817 1.00 0.00 7 PHE A C 17
ATOM 12605 O O . PHE A 1 7 ? 6.884 11.819 -4.296 1.00 0.00 7 PHE A O 17
ATOM 12622 N N . LYS A 1 8 ? 8.264 10.035 -4.396 1.00 0.00 8 LYS A N 17
ATOM 12623 C CA . LYS A 1 8 ? 7.739 9.530 -5.666 1.00 0.00 8 LYS A CA 17
ATOM 12624 C C . LYS A 1 8 ? 7.660 8.004 -5.685 1.00 0.00 8 LYS A C 17
ATOM 12625 O O . LYS A 1 8 ? 7.027 7.420 -6.558 1.00 0.00 8 LYS A O 17
ATOM 12644 N N . GLY A 1 9 ? 8.327 7.366 -4.732 1.00 0.00 9 GLY A N 17
ATOM 12645 C CA . GLY A 1 9 ? 8.609 5.949 -4.849 1.00 0.00 9 GLY A CA 17
ATOM 12646 C C . GLY A 1 9 ? 7.838 5.081 -3.875 1.00 0.00 9 GLY A C 17
ATOM 12647 O O . GLY A 1 9 ? 6.815 5.500 -3.341 1.00 0.00 9 GLY A O 17
ATOM 12651 N N . PRO A 1 10 ? 8.312 3.839 -3.656 1.00 0.00 10 PRO A N 17
ATOM 12652 C CA . PRO A 1 10 ? 7.692 2.885 -2.733 1.00 0.00 10 PRO A CA 17
ATOM 12653 C C . PRO A 1 10 ? 7.521 3.453 -1.333 1.00 0.00 10 PRO A C 17
ATOM 12654 O O . PRO A 1 10 ? 8.217 4.390 -0.933 1.00 0.00 10 PRO A O 17
ATOM 12665 N N . PHE A 1 11 ? 6.621 2.851 -0.583 1.00 0.00 11 PHE A N 17
ATOM 12666 C CA . PHE A 1 11 ? 6.265 3.357 0.723 1.00 0.00 11 PHE A CA 17
ATOM 12667 C C . PHE A 1 11 ? 7.197 2.833 1.806 1.00 0.00 11 PHE A C 17
ATOM 12668 O O . PHE A 1 11 ? 7.697 1.712 1.724 1.00 0.00 11 PHE A O 17
ATOM 12685 N N . PRO A 1 12 ? 7.514 3.703 2.775 1.00 0.00 12 PRO A N 17
ATOM 12686 C CA . PRO A 1 12 ? 8.209 3.345 4.008 1.00 0.00 12 PRO A CA 17
ATOM 12687 C C . PRO A 1 12 ? 7.232 2.914 5.109 1.00 0.00 12 PRO A C 17
ATOM 12688 O O . PRO A 1 12 ? 7.311 1.831 5.684 1.00 0.00 12 PRO A O 17
ATOM 12699 N N . THR A 1 13 ? 6.314 3.828 5.356 1.00 0.00 13 THR A N 17
ATOM 12700 C CA . THR A 1 13 ? 5.302 3.788 6.398 1.00 0.00 13 THR A CA 17
ATOM 12701 C C . THR A 1 13 ? 4.174 2.791 6.141 1.00 0.00 13 THR A C 17
ATOM 12702 O O . THR A 1 13 ? 3.019 3.144 6.363 1.00 0.00 13 THR A O 17
ATOM 12713 N N . ILE A 1 14 ? 4.496 1.623 5.567 1.00 0.00 14 ILE A N 17
ATOM 12714 C CA . ILE A 1 14 ? 3.511 0.646 5.052 1.00 0.00 14 ILE A CA 17
ATOM 12715 C C . ILE A 1 14 ? 2.170 0.601 5.820 1.00 0.00 14 ILE A C 17
ATOM 12716 O O . ILE A 1 14 ? 1.138 0.322 5.218 1.00 0.00 14 ILE A O 17
ATOM 12732 N N . GLU A 1 15 ? 2.163 0.886 7.115 1.00 0.00 15 GLU A N 17
ATOM 12733 C CA . GLU A 1 15 ? 0.912 0.931 7.865 1.00 0.00 15 GLU A CA 17
ATOM 12734 C C . GLU A 1 15 ? -0.066 1.941 7.242 1.00 0.00 15 GLU A C 17
ATOM 12735 O O . GLU A 1 15 ? -1.168 1.576 6.825 1.00 0.00 15 GLU A O 17
ATOM 12747 N N . ILE A 1 16 ? 0.356 3.200 7.132 1.00 0.00 16 ILE A N 17
ATOM 12748 C CA . ILE A 1 16 ? -0.466 4.224 6.490 1.00 0.00 16 ILE A CA 17
ATOM 12749 C C . ILE A 1 16 ? -0.550 3.942 5.000 1.00 0.00 16 ILE A C 17
ATOM 12750 O O . ILE A 1 16 ? -1.525 4.285 4.335 1.00 0.00 16 ILE A O 17
ATOM 12766 N N . CYS A 1 17 ? 0.471 3.271 4.493 1.00 0.00 17 CYS A N 17
ATOM 12767 C CA . CYS A 1 17 ? 0.541 2.950 3.084 1.00 0.00 17 CYS A CA 17
ATOM 12768 C C . CYS A 1 17 ? -0.481 1.885 2.729 1.00 0.00 17 CYS A C 17
ATOM 12769 O O . CYS A 1 17 ? -0.866 1.754 1.579 1.00 0.00 17 CYS A O 17
ATOM 12776 N N . SER A 1 18 ? -0.935 1.142 3.726 1.00 0.00 18 SER A N 17
ATOM 12777 C CA . SER A 1 18 ? -1.948 0.130 3.509 1.00 0.00 18 SER A CA 17
ATOM 12778 C C . SER A 1 18 ? -3.301 0.802 3.329 1.00 0.00 18 SER A C 17
ATOM 12779 O O . SER A 1 18 ? -4.156 0.317 2.588 1.00 0.00 18 SER A O 17
ATOM 12787 N N . LYS A 1 19 ? -3.484 1.934 4.004 1.00 0.00 19 LYS A N 17
ATOM 12788 C CA . LYS A 1 19 ? -4.641 2.771 3.769 1.00 0.00 19 LYS A CA 17
ATOM 12789 C C . LYS A 1 19 ? -4.525 3.424 2.401 1.00 0.00 19 LYS A C 17
ATOM 12790 O O . LYS A 1 19 ? -5.479 3.452 1.624 1.00 0.00 19 LYS A O 17
ATOM 12809 N N . TYR A 1 20 ? -3.335 3.926 2.105 1.00 0.00 20 TYR A N 17
ATOM 12810 C CA . TYR A 1 20 ? -3.099 4.636 0.857 1.00 0.00 20 TYR A CA 17
ATOM 12811 C C . TYR A 1 20 ? -3.165 3.683 -0.325 1.00 0.00 20 TYR A C 17
ATOM 12812 O O . TYR A 1 20 ? -3.663 4.043 -1.378 1.00 0.00 20 TYR A O 17
ATOM 12830 N N . CYS A 1 21 ? -2.682 2.463 -0.127 1.00 0.00 21 CYS A N 17
ATOM 12831 C CA . CYS A 1 21 ? -2.761 1.406 -1.133 1.00 0.00 21 CYS A CA 17
ATOM 12832 C C . CYS A 1 21 ? -4.195 1.214 -1.602 1.00 0.00 21 CYS A C 17
ATOM 12833 O O . CYS A 1 21 ? -4.458 0.979 -2.786 1.00 0.00 21 CYS A O 17
ATOM 12840 N N . ALA A 1 22 ? -5.117 1.329 -0.661 1.00 0.00 22 ALA A N 17
ATOM 12841 C CA . ALA A 1 22 ? -6.522 1.154 -0.950 1.00 0.00 22 ALA A CA 17
ATOM 12842 C C . ALA A 1 22 ? -7.013 2.270 -1.851 1.00 0.00 22 ALA A C 17
ATOM 12843 O O . ALA A 1 22 ? -7.603 2.023 -2.903 1.00 0.00 22 ALA A O 17
ATOM 12850 N N . VAL A 1 23 ? -6.730 3.493 -1.440 1.00 0.00 23 VAL A N 17
ATOM 12851 C CA . VAL A 1 23 ? -7.108 4.672 -2.196 1.00 0.00 23 VAL A CA 17
ATOM 12852 C C . VAL A 1 23 ? -6.353 4.704 -3.526 1.00 0.00 23 VAL A C 17
ATOM 12853 O O . VAL A 1 23 ? -6.822 5.267 -4.516 1.00 0.00 23 VAL A O 17
ATOM 12866 N N . VAL A 1 24 ? -5.190 4.065 -3.533 1.00 0.00 24 VAL A N 17
ATOM 12867 C CA . VAL A 1 24 ? -4.343 3.986 -4.710 1.00 0.00 24 VAL A CA 17
ATOM 12868 C C . VAL A 1 24 ? -5.044 3.254 -5.865 1.00 0.00 24 VAL A C 17
ATOM 12869 O O . VAL A 1 24 ? -5.451 3.895 -6.833 1.00 0.00 24 VAL A O 17
ATOM 12882 N N . CYS A 1 25 ? -5.205 1.934 -5.787 1.00 0.00 25 CYS A N 17
ATOM 12883 C CA . CYS A 1 25 ? -5.770 1.219 -6.928 1.00 0.00 25 CYS A CA 17
ATOM 12884 C C . CYS A 1 25 ? -7.275 0.946 -6.803 1.00 0.00 25 CYS A C 17
ATOM 12885 O O . CYS A 1 25 ? -8.097 1.665 -7.370 1.00 0.00 25 CYS A O 17
ATOM 12892 N N . ASN A 1 26 ? -7.623 -0.081 -6.032 1.00 0.00 26 ASN A N 17
ATOM 12893 C CA . ASN A 1 26 ? -8.987 -0.596 -5.982 1.00 0.00 26 ASN A CA 17
ATOM 12894 C C . ASN A 1 26 ? -9.789 -0.058 -4.806 1.00 0.00 26 ASN A C 17
ATOM 12895 O O . ASN A 1 26 ? -10.828 0.583 -4.960 1.00 0.00 26 ASN A O 17
ATOM 12906 N N . TYR A 1 27 ? -9.249 -0.325 -3.635 1.00 0.00 27 TYR A N 17
ATOM 12907 C CA . TYR A 1 27 ? -9.987 -0.368 -2.380 1.00 0.00 27 TYR A CA 17
ATOM 12908 C C . TYR A 1 27 ? -10.275 0.998 -1.762 1.00 0.00 27 TYR A C 17
ATOM 12909 O O . TYR A 1 27 ? -10.129 1.151 -0.557 1.00 0.00 27 TYR A O 17
ATOM 12927 N N . THR A 1 28 ? -10.632 1.982 -2.574 1.00 0.00 28 THR A N 17
ATOM 12928 C CA . THR A 1 28 ? -10.891 3.352 -2.101 1.00 0.00 28 THR A CA 17
ATOM 12929 C C . THR A 1 28 ? -11.636 3.418 -0.740 1.00 0.00 28 THR A C 17
ATOM 12930 O O . THR A 1 28 ? -11.459 4.379 0.012 1.00 0.00 28 THR A O 17
ATOM 12941 N N . SER A 1 29 ? -12.463 2.417 -0.416 1.00 0.00 29 SER A N 17
ATOM 12942 C CA . SER A 1 29 ? -13.108 2.375 0.898 1.00 0.00 29 SER A CA 17
ATOM 12943 C C . SER A 1 29 ? -12.950 0.997 1.566 1.00 0.00 29 SER A C 17
ATOM 12944 O O . SER A 1 29 ? -13.568 0.718 2.595 1.00 0.00 29 SER A O 17
ATOM 12952 N N . ARG A 1 30 ? -12.128 0.144 0.971 1.00 0.00 30 ARG A N 17
ATOM 12953 C CA . ARG A 1 30 ? -11.881 -1.200 1.485 1.00 0.00 30 ARG A CA 17
ATOM 12954 C C . ARG A 1 30 ? -10.443 -1.317 2.001 1.00 0.00 30 ARG A C 17
ATOM 12955 O O . ARG A 1 30 ? -9.555 -0.623 1.517 1.00 0.00 30 ARG A O 17
ATOM 12976 N N . PRO A 1 31 ? -10.205 -2.148 3.032 1.00 0.00 31 PRO A N 17
ATOM 12977 C CA . PRO A 1 31 ? -8.846 -2.476 3.479 1.00 0.00 31 PRO A CA 17
ATOM 12978 C C . PRO A 1 31 ? -7.943 -2.917 2.326 1.00 0.00 31 PRO A C 17
ATOM 12979 O O . PRO A 1 31 ? -8.392 -3.586 1.393 1.00 0.00 31 PRO A O 17
ATOM 12990 N N . CYS A 1 32 ? -6.671 -2.554 2.397 1.00 0.00 32 CYS A N 17
ATOM 12991 C CA . CYS A 1 32 ? -5.728 -2.905 1.348 1.00 0.00 32 CYS A CA 17
ATOM 12992 C C . CYS A 1 32 ? -4.409 -3.365 1.944 1.00 0.00 32 CYS A C 17
ATOM 12993 O O . CYS A 1 32 ? -4.173 -3.222 3.145 1.00 0.00 32 CYS A O 17
ATOM 13000 N N . TYR A 1 33 ? -3.552 -3.908 1.092 1.00 0.00 33 TYR A N 17
ATOM 13001 C CA . TYR A 1 33 ? -2.339 -4.571 1.534 1.00 0.00 33 TYR A CA 17
ATOM 13002 C C . TYR A 1 33 ? -1.166 -4.177 0.640 1.00 0.00 33 TYR A C 17
ATOM 13003 O O . TYR A 1 33 ? -1.316 -4.051 -0.577 1.00 0.00 33 TYR A O 17
ATOM 13021 N N . CYS A 1 34 ? -0.006 -3.986 1.245 1.00 0.00 34 CYS A N 17
ATOM 13022 C CA . CYS A 1 34 ? 1.195 -3.625 0.503 1.00 0.00 34 CYS A CA 17
ATOM 13023 C C . CYS A 1 34 ? 2.123 -4.826 0.426 1.00 0.00 34 CYS A C 17
ATOM 13024 O O . CYS A 1 34 ? 2.237 -5.586 1.390 1.00 0.00 34 CYS A O 17
ATOM 13031 N N . VAL A 1 35 ? 2.778 -5.008 -0.713 1.00 0.00 35 VAL A N 17
ATOM 13032 C CA . VAL A 1 35 ? 3.659 -6.149 -0.886 1.00 0.00 35 VAL A CA 17
ATOM 13033 C C . VAL A 1 35 ? 5.109 -5.712 -0.766 1.00 0.00 35 VAL A C 17
ATOM 13034 O O . VAL A 1 35 ? 5.478 -4.617 -1.196 1.00 0.00 35 VAL A O 17
ATOM 13047 N N . GLU A 1 36 ? 5.916 -6.561 -0.158 1.00 0.00 36 GLU A N 17
ATOM 13048 C CA . GLU A 1 36 ? 7.309 -6.250 0.102 1.00 0.00 36 GLU A CA 17
ATOM 13049 C C . GLU A 1 36 ? 8.198 -6.835 -0.986 1.00 0.00 36 GLU A C 17
ATOM 13050 O O . GLU A 1 36 ? 8.391 -8.050 -1.049 1.00 0.00 36 GLU A O 17
ATOM 13062 N N . ALA A 1 37 ? 8.713 -5.988 -1.865 1.00 0.00 37 ALA A N 17
ATOM 13063 C CA . ALA A 1 37 ? 9.699 -6.444 -2.828 1.00 0.00 37 ALA A CA 17
ATOM 13064 C C . ALA A 1 37 ? 11.038 -6.606 -2.134 1.00 0.00 37 ALA A C 17
ATOM 13065 O O . ALA A 1 37 ? 11.589 -5.638 -1.579 1.00 0.00 37 ALA A O 17
ATOM 13072 N N . ALA A 1 38 ? 11.549 -7.826 -2.194 1.00 0.00 38 ALA A N 17
ATOM 13073 C CA . ALA A 1 38 ? 12.655 -8.267 -1.360 1.00 0.00 38 ALA A CA 17
ATOM 13074 C C . ALA A 1 38 ? 14.006 -7.742 -1.820 1.00 0.00 38 ALA A C 17
ATOM 13075 O O . ALA A 1 38 ? 14.921 -7.620 -1.014 1.00 0.00 38 ALA A O 17
ATOM 13082 N N . LYS A 1 39 ? 14.140 -7.457 -3.109 1.00 0.00 39 LYS A N 17
ATOM 13083 C CA . LYS A 1 39 ? 15.420 -7.007 -3.658 1.00 0.00 39 LYS A CA 17
ATOM 13084 C C . LYS A 1 39 ? 15.964 -5.811 -2.878 1.00 0.00 39 LYS A C 17
ATOM 13085 O O . LYS A 1 39 ? 17.097 -5.829 -2.399 1.00 0.00 39 LYS A O 17
ATOM 13104 N N . GLU A 1 40 ? 15.147 -4.780 -2.749 1.00 0.00 40 GLU A N 17
ATOM 13105 C CA . GLU A 1 40 ? 15.499 -3.618 -1.946 1.00 0.00 40 GLU A CA 17
ATOM 13106 C C . GLU A 1 40 ? 14.966 -3.753 -0.525 1.00 0.00 40 GLU A C 17
ATOM 13107 O O . GLU A 1 40 ? 15.418 -3.068 0.392 1.00 0.00 40 GLU A O 17
ATOM 13119 N N . ARG A 1 41 ? 13.977 -4.631 -0.382 1.00 0.00 41 ARG A N 17
ATOM 13120 C CA . ARG A 1 41 ? 13.308 -4.933 0.893 1.00 0.00 41 ARG A CA 17
ATOM 13121 C C . ARG A 1 41 ? 12.310 -3.849 1.281 1.00 0.00 41 ARG A C 17
ATOM 13122 O O . ARG A 1 41 ? 11.266 -4.132 1.861 1.00 0.00 41 ARG A O 17
ATOM 13143 N N . ASP A 1 42 ? 12.628 -2.616 0.950 1.00 0.00 42 ASP A N 17
ATOM 13144 C CA . ASP A 1 42 ? 11.829 -1.478 1.373 1.00 0.00 42 ASP A CA 17
ATOM 13145 C C . ASP A 1 42 ? 10.752 -1.126 0.349 1.00 0.00 42 ASP A C 17
ATOM 13146 O O . ASP A 1 42 ? 10.088 -0.092 0.464 1.00 0.00 42 ASP A O 17
ATOM 13155 N N . GLN A 1 43 ? 10.563 -1.984 -0.647 1.00 0.00 43 GLN A N 17
ATOM 13156 C CA . GLN A 1 43 ? 9.651 -1.664 -1.736 1.00 0.00 43 GLN A CA 17
ATOM 13157 C C . GLN A 1 43 ? 8.211 -2.003 -1.375 1.00 0.00 43 GLN A C 17
ATOM 13158 O O . GLN A 1 43 ? 7.686 -3.037 -1.786 1.00 0.00 43 GLN A O 17
ATOM 13172 N N . TRP A 1 44 ? 7.589 -1.125 -0.601 1.00 0.00 44 TRP A N 17
ATOM 13173 C CA . TRP A 1 44 ? 6.196 -1.273 -0.202 1.00 0.00 44 TRP A CA 17
ATOM 13174 C C . TRP A 1 44 ? 5.225 -0.830 -1.289 1.00 0.00 44 TRP A C 17
ATOM 13175 O O . TRP A 1 44 ? 4.482 0.131 -1.104 1.00 0.00 44 TRP A O 17
ATOM 13196 N N . PHE A 1 45 ? 5.256 -1.496 -2.434 1.00 0.00 45 PHE A N 17
ATOM 13197 C CA . PHE A 1 45 ? 4.341 -1.153 -3.515 1.00 0.00 45 PHE A CA 17
ATOM 13198 C C . PHE A 1 45 ? 3.035 -1.903 -3.301 1.00 0.00 45 PHE A C 17
ATOM 13199 O O . PHE A 1 45 ? 3.021 -3.130 -3.236 1.00 0.00 45 PHE A O 17
ATOM 13216 N N . PRO A 1 46 ? 1.937 -1.150 -3.112 1.00 0.00 46 PRO A N 17
ATOM 13217 C CA . PRO A 1 46 ? 0.590 -1.696 -2.985 1.00 0.00 46 PRO A CA 17
ATOM 13218 C C . PRO A 1 46 ? 0.342 -2.864 -3.937 1.00 0.00 46 PRO A C 17
ATOM 13219 O O . PRO A 1 46 ? 0.795 -2.858 -5.084 1.00 0.00 46 PRO A O 17
ATOM 13230 N N . TYR A 1 47 ? -0.384 -3.865 -3.423 1.00 0.00 47 TYR A N 17
ATOM 13231 C CA . TYR A 1 47 ? -0.600 -5.146 -4.104 1.00 0.00 47 TYR A CA 17
ATOM 13232 C C . TYR A 1 47 ? -1.045 -4.966 -5.555 1.00 0.00 47 TYR A C 17
ATOM 13233 O O . TYR A 1 47 ? -0.749 -5.800 -6.409 1.00 0.00 47 TYR A O 17
ATOM 13251 N N . CYS A 1 48 ? -1.755 -3.882 -5.816 1.00 0.00 48 CYS A N 17
ATOM 13252 C CA . CYS A 1 48 ? -2.122 -3.499 -7.170 1.00 0.00 48 CYS A CA 17
ATOM 13253 C C . CYS A 1 48 ? -1.588 -2.099 -7.444 1.00 0.00 48 CYS A C 17
ATOM 13254 O O . CYS A 1 48 ? -2.230 -1.109 -7.096 1.00 0.00 48 CYS A O 17
ATOM 13261 N N . TYR A 1 49 ? -0.393 -2.014 -8.028 1.00 0.00 49 TYR A N 17
ATOM 13262 C CA . TYR A 1 49 ? 0.258 -0.725 -8.222 1.00 0.00 49 TYR A CA 17
ATOM 13263 C C . TYR A 1 49 ? 1.515 -0.877 -9.066 1.00 0.00 49 TYR A C 17
ATOM 13264 O O . TYR A 1 49 ? 1.695 -1.882 -9.758 1.00 0.00 49 TYR A O 17
ATOM 13282 N N . ASP A 1 50 ? 2.372 0.124 -9.010 1.00 0.00 50 ASP A N 17
ATOM 13283 C CA . ASP A 1 50 ? 3.554 0.165 -9.846 1.00 0.00 50 ASP A CA 17
ATOM 13284 C C . ASP A 1 50 ? 4.818 0.190 -9.008 1.00 0.00 50 ASP A C 17
ATOM 13285 O O . ASP A 1 50 ? 5.341 -0.900 -8.700 1.00 0.00 50 ASP A O 17
ATOM 13295 N N . ASP A 1 1 ? 5.710 4.384 -9.774 1.00 0.00 1 ASP A N 18
ATOM 13296 C CA . ASP A 1 1 ? 5.588 4.487 -8.302 1.00 0.00 1 ASP A CA 18
ATOM 13297 C C . ASP A 1 1 ? 5.736 5.931 -7.855 1.00 0.00 1 ASP A C 18
ATOM 13298 O O . ASP A 1 1 ? 6.399 6.728 -8.520 1.00 0.00 1 ASP A O 18
ATOM 13309 N N . PHE A 1 2 ? 5.104 6.269 -6.740 1.00 0.00 2 PHE A N 18
ATOM 13310 C CA . PHE A 1 2 ? 5.204 7.602 -6.167 1.00 0.00 2 PHE A CA 18
ATOM 13311 C C . PHE A 1 2 ? 4.902 7.550 -4.677 1.00 0.00 2 PHE A C 18
ATOM 13312 O O . PHE A 1 2 ? 3.977 6.862 -4.239 1.00 0.00 2 PHE A O 18
ATOM 13329 N N . ASP A 1 3 ? 5.710 8.245 -3.901 1.00 0.00 3 ASP A N 18
ATOM 13330 C CA . ASP A 1 3 ? 5.490 8.349 -2.476 1.00 0.00 3 ASP A CA 18
ATOM 13331 C C . ASP A 1 3 ? 4.850 9.692 -2.150 1.00 0.00 3 ASP A C 18
ATOM 13332 O O . ASP A 1 3 ? 5.538 10.714 -2.082 1.00 0.00 3 ASP A O 18
ATOM 13341 N N . PRO A 1 4 ? 3.522 9.716 -1.968 1.00 0.00 4 PRO A N 18
ATOM 13342 C CA . PRO A 1 4 ? 2.807 10.938 -1.625 1.00 0.00 4 PRO A CA 18
ATOM 13343 C C . PRO A 1 4 ? 3.135 11.430 -0.224 1.00 0.00 4 PRO A C 18
ATOM 13344 O O . PRO A 1 4 ? 3.012 12.619 0.059 1.00 0.00 4 PRO A O 18
ATOM 13355 N N . THR A 1 5 ? 3.554 10.530 0.659 1.00 0.00 5 THR A N 18
ATOM 13356 C CA . THR A 1 5 ? 3.766 10.930 2.031 1.00 0.00 5 THR A CA 18
ATOM 13357 C C . THR A 1 5 ? 5.208 11.373 2.286 1.00 0.00 5 THR A C 18
ATOM 13358 O O . THR A 1 5 ? 5.424 12.492 2.758 1.00 0.00 5 THR A O 18
ATOM 13369 N N . GLU A 1 6 ? 6.209 10.545 1.982 1.00 0.00 6 GLU A N 18
ATOM 13370 C CA . GLU A 1 6 ? 7.574 10.966 2.253 1.00 0.00 6 GLU A CA 18
ATOM 13371 C C . GLU A 1 6 ? 8.315 11.529 1.035 1.00 0.00 6 GLU A C 18
ATOM 13372 O O . GLU A 1 6 ? 8.413 12.748 0.901 1.00 0.00 6 GLU A O 18
ATOM 13384 N N . PHE A 1 7 ? 8.850 10.683 0.146 1.00 0.00 7 PHE A N 18
ATOM 13385 C CA . PHE A 1 7 ? 9.671 11.233 -0.936 1.00 0.00 7 PHE A CA 18
ATOM 13386 C C . PHE A 1 7 ? 9.108 11.121 -2.362 1.00 0.00 7 PHE A C 18
ATOM 13387 O O . PHE A 1 7 ? 8.421 12.018 -2.848 1.00 0.00 7 PHE A O 18
ATOM 13404 N N . LYS A 1 8 ? 9.410 9.997 -3.019 1.00 0.00 8 LYS A N 18
ATOM 13405 C CA . LYS A 1 8 ? 9.126 9.823 -4.447 1.00 0.00 8 LYS A CA 18
ATOM 13406 C C . LYS A 1 8 ? 8.690 8.401 -4.795 1.00 0.00 8 LYS A C 18
ATOM 13407 O O . LYS A 1 8 ? 7.954 8.189 -5.752 1.00 0.00 8 LYS A O 18
ATOM 13426 N N . GLY A 1 9 ? 9.187 7.438 -4.030 1.00 0.00 9 GLY A N 18
ATOM 13427 C CA . GLY A 1 9 ? 9.161 6.043 -4.443 1.00 0.00 9 GLY A CA 18
ATOM 13428 C C . GLY A 1 9 ? 8.208 5.183 -3.641 1.00 0.00 9 GLY A C 18
ATOM 13429 O O . GLY A 1 9 ? 7.231 5.682 -3.098 1.00 0.00 9 GLY A O 18
ATOM 13433 N N . PRO A 1 10 ? 8.440 3.858 -3.610 1.00 0.00 10 PRO A N 18
ATOM 13434 C CA . PRO A 1 10 ? 7.638 2.926 -2.815 1.00 0.00 10 PRO A CA 18
ATOM 13435 C C . PRO A 1 10 ? 7.510 3.380 -1.366 1.00 0.00 10 PRO A C 18
ATOM 13436 O O . PRO A 1 10 ? 8.298 4.196 -0.884 1.00 0.00 10 PRO A O 18
ATOM 13447 N N . PHE A 1 11 ? 6.567 2.796 -0.655 1.00 0.00 11 PHE A N 18
ATOM 13448 C CA . PHE A 1 11 ? 6.210 3.294 0.656 1.00 0.00 11 PHE A CA 18
ATOM 13449 C C . PHE A 1 11 ? 7.124 2.752 1.737 1.00 0.00 11 PHE A C 18
ATOM 13450 O O . PHE A 1 11 ? 7.557 1.608 1.684 1.00 0.00 11 PHE A O 18
ATOM 13467 N N . PRO A 1 12 ? 7.494 3.625 2.676 1.00 0.00 12 PRO A N 18
ATOM 13468 C CA . PRO A 1 12 ? 8.217 3.267 3.893 1.00 0.00 12 PRO A CA 18
ATOM 13469 C C . PRO A 1 12 ? 7.264 2.867 5.027 1.00 0.00 12 PRO A C 18
ATOM 13470 O O . PRO A 1 12 ? 7.305 1.762 5.573 1.00 0.00 12 PRO A O 18
ATOM 13481 N N . THR A 1 13 ? 6.412 3.828 5.337 1.00 0.00 13 THR A N 18
ATOM 13482 C CA . THR A 1 13 ? 5.421 3.816 6.404 1.00 0.00 13 THR A CA 18
ATOM 13483 C C . THR A 1 13 ? 4.261 2.840 6.182 1.00 0.00 13 THR A C 18
ATOM 13484 O O . THR A 1 13 ? 3.121 3.213 6.441 1.00 0.00 13 THR A O 18
ATOM 13495 N N . ILE A 1 14 ? 4.546 1.663 5.602 1.00 0.00 14 ILE A N 18
ATOM 13496 C CA . ILE A 1 14 ? 3.540 0.705 5.084 1.00 0.00 14 ILE A CA 18
ATOM 13497 C C . ILE A 1 14 ? 2.194 0.659 5.854 1.00 0.00 14 ILE A C 18
ATOM 13498 O O . ILE A 1 14 ? 1.168 0.317 5.269 1.00 0.00 14 ILE A O 18
ATOM 13514 N N . GLU A 1 15 ? 2.180 1.003 7.131 1.00 0.00 15 GLU A N 18
ATOM 13515 C CA . GLU A 1 15 ? 0.928 1.083 7.880 1.00 0.00 15 GLU A CA 18
ATOM 13516 C C . GLU A 1 15 ? -0.057 2.040 7.192 1.00 0.00 15 GLU A C 18
ATOM 13517 O O . GLU A 1 15 ? -1.165 1.647 6.815 1.00 0.00 15 GLU A O 18
ATOM 13529 N N . ILE A 1 16 ? 0.356 3.286 6.976 1.00 0.00 16 ILE A N 18
ATOM 13530 C CA . ILE A 1 16 ? -0.499 4.245 6.288 1.00 0.00 16 ILE A CA 18
ATOM 13531 C C . ILE A 1 16 ? -0.627 3.834 4.830 1.00 0.00 16 ILE A C 18
ATOM 13532 O O . ILE A 1 16 ? -1.587 4.182 4.147 1.00 0.00 16 ILE A O 18
ATOM 13548 N N . CYS A 1 17 ? 0.338 3.045 4.378 1.00 0.00 17 CYS A N 18
ATOM 13549 C CA . CYS A 1 17 ? 0.329 2.516 3.030 1.00 0.00 17 CYS A CA 18
ATOM 13550 C C . CYS A 1 17 ? -0.812 1.540 2.851 1.00 0.00 17 CYS A C 18
ATOM 13551 O O . CYS A 1 17 ? -1.283 1.348 1.753 1.00 0.00 17 CYS A O 18
ATOM 13558 N N . SER A 1 18 ? -1.264 0.918 3.926 1.00 0.00 18 SER A N 18
ATOM 13559 C CA . SER A 1 18 ? -2.377 -0.009 3.813 1.00 0.00 18 SER A CA 18
ATOM 13560 C C . SER A 1 18 ? -3.627 0.786 3.479 1.00 0.00 18 SER A C 18
ATOM 13561 O O . SER A 1 18 ? -4.493 0.333 2.727 1.00 0.00 18 SER A O 18
ATOM 13569 N N . LYS A 1 19 ? -3.691 2.000 4.024 1.00 0.00 19 LYS A N 18
ATOM 13570 C CA . LYS A 1 19 ? -4.745 2.926 3.676 1.00 0.00 19 LYS A CA 18
ATOM 13571 C C . LYS A 1 19 ? -4.530 3.454 2.262 1.00 0.00 19 LYS A C 18
ATOM 13572 O O . LYS A 1 19 ? -5.452 3.483 1.451 1.00 0.00 19 LYS A O 18
ATOM 13591 N N . TYR A 1 20 ? -3.297 3.848 1.968 1.00 0.00 20 TYR A N 18
ATOM 13592 C CA . TYR A 1 20 ? -2.986 4.476 0.686 1.00 0.00 20 TYR A CA 18
ATOM 13593 C C . TYR A 1 20 ? -3.100 3.476 -0.452 1.00 0.00 20 TYR A C 18
ATOM 13594 O O . TYR A 1 20 ? -3.611 3.803 -1.512 1.00 0.00 20 TYR A O 18
ATOM 13612 N N . CYS A 1 21 ? -2.637 2.260 -0.207 1.00 0.00 21 CYS A N 18
ATOM 13613 C CA . CYS A 1 21 ? -2.750 1.154 -1.152 1.00 0.00 21 CYS A CA 18
ATOM 13614 C C . CYS A 1 21 ? -4.184 1.010 -1.622 1.00 0.00 21 CYS A C 18
ATOM 13615 O O . CYS A 1 21 ? -4.456 0.748 -2.795 1.00 0.00 21 CYS A O 18
ATOM 13622 N N . ALA A 1 22 ? -5.098 1.189 -0.685 1.00 0.00 22 ALA A N 18
ATOM 13623 C CA . ALA A 1 22 ? -6.506 1.059 -0.963 1.00 0.00 22 ALA A CA 18
ATOM 13624 C C . ALA A 1 22 ? -6.975 2.187 -1.861 1.00 0.00 22 ALA A C 18
ATOM 13625 O O . ALA A 1 22 ? -7.588 1.952 -2.901 1.00 0.00 22 ALA A O 18
ATOM 13632 N N . VAL A 1 23 ? -6.655 3.407 -1.462 1.00 0.00 23 VAL A N 18
ATOM 13633 C CA . VAL A 1 23 ? -6.982 4.589 -2.245 1.00 0.00 23 VAL A CA 18
ATOM 13634 C C . VAL A 1 23 ? -6.301 4.520 -3.614 1.00 0.00 23 VAL A C 18
ATOM 13635 O O . VAL A 1 23 ? -6.765 5.115 -4.590 1.00 0.00 23 VAL A O 18
ATOM 13648 N N . VAL A 1 24 ? -5.212 3.760 -3.673 1.00 0.00 24 VAL A N 18
ATOM 13649 C CA . VAL A 1 24 ? -4.429 3.600 -4.888 1.00 0.00 24 VAL A CA 18
ATOM 13650 C C . VAL A 1 24 ? -5.233 2.928 -6.010 1.00 0.00 24 VAL A C 18
ATOM 13651 O O . VAL A 1 24 ? -5.643 3.604 -6.956 1.00 0.00 24 VAL A O 18
ATOM 13664 N N . CYS A 1 25 ? -5.475 1.621 -5.929 1.00 0.00 25 CYS A N 18
ATOM 13665 C CA . CYS A 1 25 ? -6.077 0.940 -7.069 1.00 0.00 25 CYS A CA 18
ATOM 13666 C C . CYS A 1 25 ? -7.595 0.737 -6.952 1.00 0.00 25 CYS A C 18
ATOM 13667 O O . CYS A 1 25 ? -8.374 1.512 -7.507 1.00 0.00 25 CYS A O 18
ATOM 13674 N N . ASN A 1 26 ? -8.006 -0.297 -6.213 1.00 0.00 26 ASN A N 18
ATOM 13675 C CA . ASN A 1 26 ? -9.408 -0.694 -6.127 1.00 0.00 26 ASN A CA 18
ATOM 13676 C C . ASN A 1 26 ? -10.090 -0.172 -4.874 1.00 0.00 26 ASN A C 18
ATOM 13677 O O . ASN A 1 26 ? -11.148 0.453 -4.923 1.00 0.00 26 ASN A O 18
ATOM 13688 N N . TYR A 1 27 ? -9.444 -0.444 -3.756 1.00 0.00 27 TYR A N 18
ATOM 13689 C CA . TYR A 1 27 ? -10.058 -0.410 -2.434 1.00 0.00 27 TYR A CA 18
ATOM 13690 C C . TYR A 1 27 ? -10.252 0.998 -1.876 1.00 0.00 27 TYR A C 18
ATOM 13691 O O . TYR A 1 27 ? -10.027 1.210 -0.690 1.00 0.00 27 TYR A O 18
ATOM 13709 N N . THR A 1 28 ? -10.631 1.949 -2.716 1.00 0.00 28 THR A N 18
ATOM 13710 C CA . THR A 1 28 ? -10.771 3.351 -2.305 1.00 0.00 28 THR A CA 18
ATOM 13711 C C . THR A 1 28 ? -11.457 3.514 -0.926 1.00 0.00 28 THR A C 18
ATOM 13712 O O . THR A 1 28 ? -11.180 4.478 -0.214 1.00 0.00 28 THR A O 18
ATOM 13723 N N . SER A 1 29 ? -12.320 2.571 -0.531 1.00 0.00 29 SER A N 18
ATOM 13724 C CA . SER A 1 29 ? -12.948 2.628 0.789 1.00 0.00 29 SER A CA 18
ATOM 13725 C C . SER A 1 29 ? -12.797 1.295 1.551 1.00 0.00 29 SER A C 18
ATOM 13726 O O . SER A 1 29 ? -13.332 1.127 2.649 1.00 0.00 29 SER A O 18
ATOM 13734 N N . ARG A 1 30 ? -12.049 0.362 0.974 1.00 0.00 30 ARG A N 18
ATOM 13735 C CA . ARG A 1 30 ? -11.838 -0.959 1.571 1.00 0.00 30 ARG A CA 18
ATOM 13736 C C . ARG A 1 30 ? -10.388 -1.108 2.044 1.00 0.00 30 ARG A C 18
ATOM 13737 O O . ARG A 1 30 ? -9.495 -0.494 1.477 1.00 0.00 30 ARG A O 18
ATOM 13758 N N . PRO A 1 31 ? -10.146 -1.868 3.132 1.00 0.00 31 PRO A N 18
ATOM 13759 C CA . PRO A 1 31 ? -8.789 -2.238 3.561 1.00 0.00 31 PRO A CA 18
ATOM 13760 C C . PRO A 1 31 ? -7.925 -2.749 2.411 1.00 0.00 31 PRO A C 18
ATOM 13761 O O . PRO A 1 31 ? -8.428 -3.387 1.486 1.00 0.00 31 PRO A O 18
ATOM 13772 N N . CYS A 1 32 ? -6.626 -2.492 2.477 1.00 0.00 32 CYS A N 18
ATOM 13773 C CA . CYS A 1 32 ? -5.718 -2.951 1.439 1.00 0.00 32 CYS A CA 18
ATOM 13774 C C . CYS A 1 32 ? -4.405 -3.431 2.043 1.00 0.00 32 CYS A C 18
ATOM 13775 O O . CYS A 1 32 ? -4.172 -3.291 3.246 1.00 0.00 32 CYS A O 18
ATOM 13782 N N . TYR A 1 33 ? -3.557 -3.999 1.193 1.00 0.00 33 TYR A N 18
ATOM 13783 C CA . TYR A 1 33 ? -2.355 -4.692 1.630 1.00 0.00 33 TYR A CA 18
ATOM 13784 C C . TYR A 1 33 ? -1.191 -4.351 0.701 1.00 0.00 33 TYR A C 18
ATOM 13785 O O . TYR A 1 33 ? -1.351 -4.332 -0.523 1.00 0.00 33 TYR A O 18
ATOM 13803 N N . CYS A 1 34 ? -0.028 -4.088 1.277 1.00 0.00 34 CYS A N 18
ATOM 13804 C CA . CYS A 1 34 ? 1.143 -3.709 0.495 1.00 0.00 34 CYS A CA 18
ATOM 13805 C C . CYS A 1 34 ? 2.145 -4.853 0.450 1.00 0.00 34 CYS A C 18
ATOM 13806 O O . CYS A 1 34 ? 2.289 -5.596 1.423 1.00 0.00 34 CYS A O 18
ATOM 13813 N N . VAL A 1 35 ? 2.820 -5.009 -0.682 1.00 0.00 35 VAL A N 18
ATOM 13814 C CA . VAL A 1 35 ? 3.815 -6.060 -0.834 1.00 0.00 35 VAL A CA 18
ATOM 13815 C C . VAL A 1 35 ? 5.210 -5.451 -0.875 1.00 0.00 35 VAL A C 18
ATOM 13816 O O . VAL A 1 35 ? 5.389 -4.340 -1.371 1.00 0.00 35 VAL A O 18
ATOM 13829 N N . GLU A 1 36 ? 6.188 -6.164 -0.339 1.00 0.00 36 GLU A N 18
ATOM 13830 C CA . GLU A 1 36 ? 7.536 -5.631 -0.234 1.00 0.00 36 GLU A CA 18
ATOM 13831 C C . GLU A 1 36 ? 8.475 -6.291 -1.242 1.00 0.00 36 GLU A C 18
ATOM 13832 O O . GLU A 1 36 ? 8.739 -7.494 -1.173 1.00 0.00 36 GLU A O 18
ATOM 13844 N N . ALA A 1 37 ? 8.958 -5.514 -2.200 1.00 0.00 37 ALA A N 18
ATOM 13845 C CA . ALA A 1 37 ? 9.958 -6.014 -3.133 1.00 0.00 37 ALA A CA 18
ATOM 13846 C C . ALA A 1 37 ? 11.300 -6.140 -2.431 1.00 0.00 37 ALA A C 18
ATOM 13847 O O . ALA A 1 37 ? 11.774 -5.178 -1.808 1.00 0.00 37 ALA A O 18
ATOM 13854 N N . ALA A 1 38 ? 11.910 -7.311 -2.568 1.00 0.00 38 ALA A N 18
ATOM 13855 C CA . ALA A 1 38 ? 13.064 -7.706 -1.768 1.00 0.00 38 ALA A CA 18
ATOM 13856 C C . ALA A 1 38 ? 14.346 -6.975 -2.145 1.00 0.00 38 ALA A C 18
ATOM 13857 O O . ALA A 1 38 ? 15.202 -6.765 -1.291 1.00 0.00 38 ALA A O 18
ATOM 13864 N N . LYS A 1 39 ? 14.487 -6.601 -3.412 1.00 0.00 39 LYS A N 18
ATOM 13865 C CA . LYS A 1 39 ? 15.726 -5.984 -3.888 1.00 0.00 39 LYS A CA 18
ATOM 13866 C C . LYS A 1 39 ? 16.125 -4.794 -3.014 1.00 0.00 39 LYS A C 18
ATOM 13867 O O . LYS A 1 39 ? 17.242 -4.731 -2.505 1.00 0.00 39 LYS A O 18
ATOM 13886 N N . GLU A 1 40 ? 15.206 -3.860 -2.843 1.00 0.00 40 GLU A N 18
ATOM 13887 C CA . GLU A 1 40 ? 15.415 -2.735 -1.942 1.00 0.00 40 GLU A CA 18
ATOM 13888 C C . GLU A 1 40 ? 14.846 -3.030 -0.561 1.00 0.00 40 GLU A C 18
ATOM 13889 O O . GLU A 1 40 ? 15.163 -2.346 0.410 1.00 0.00 40 GLU A O 18
ATOM 13901 N N . ARG A 1 41 ? 13.964 -4.026 -0.521 1.00 0.00 41 ARG A N 18
ATOM 13902 C CA . ARG A 1 41 ? 13.311 -4.507 0.709 1.00 0.00 41 ARG A CA 18
ATOM 13903 C C . ARG A 1 41 ? 12.152 -3.597 1.101 1.00 0.00 41 ARG A C 18
ATOM 13904 O O . ARG A 1 41 ? 11.053 -4.058 1.406 1.00 0.00 41 ARG A O 18
ATOM 13925 N N . ASP A 1 42 ? 12.408 -2.303 1.062 1.00 0.00 42 ASP A N 18
ATOM 13926 C CA . ASP A 1 42 ? 11.444 -1.294 1.483 1.00 0.00 42 ASP A CA 18
ATOM 13927 C C . ASP A 1 42 ? 10.429 -0.975 0.392 1.00 0.00 42 ASP A C 18
ATOM 13928 O O . ASP A 1 42 ? 9.697 0.008 0.495 1.00 0.00 42 ASP A O 18
ATOM 13937 N N . GLN A 1 43 ? 10.390 -1.779 -0.663 1.00 0.00 43 GLN A N 18
ATOM 13938 C CA . GLN A 1 43 ? 9.537 -1.460 -1.798 1.00 0.00 43 GLN A CA 18
ATOM 13939 C C . GLN A 1 43 ? 8.098 -1.886 -1.546 1.00 0.00 43 GLN A C 18
ATOM 13940 O O . GLN A 1 43 ? 7.627 -2.886 -2.083 1.00 0.00 43 GLN A O 18
ATOM 13954 N N . TRP A 1 44 ? 7.428 -1.103 -0.715 1.00 0.00 44 TRP A N 18
ATOM 13955 C CA . TRP A 1 44 ? 6.038 -1.312 -0.338 1.00 0.00 44 TRP A CA 18
ATOM 13956 C C . TRP A 1 44 ? 5.058 -0.891 -1.429 1.00 0.00 44 TRP A C 18
ATOM 13957 O O . TRP A 1 44 ? 4.296 0.056 -1.245 1.00 0.00 44 TRP A O 18
ATOM 13978 N N . PHE A 1 45 ? 5.100 -1.558 -2.573 1.00 0.00 45 PHE A N 18
ATOM 13979 C CA . PHE A 1 45 ? 4.179 -1.236 -3.659 1.00 0.00 45 PHE A CA 18
ATOM 13980 C C . PHE A 1 45 ? 2.868 -1.960 -3.403 1.00 0.00 45 PHE A C 18
ATOM 13981 O O . PHE A 1 45 ? 2.839 -3.186 -3.315 1.00 0.00 45 PHE A O 18
ATOM 13998 N N . PRO A 1 46 ? 1.778 -1.190 -3.216 1.00 0.00 46 PRO A N 18
ATOM 13999 C CA . PRO A 1 46 ? 0.431 -1.731 -3.043 1.00 0.00 46 PRO A CA 18
ATOM 14000 C C . PRO A 1 46 ? 0.159 -2.895 -3.993 1.00 0.00 46 PRO A C 18
ATOM 14001 O O . PRO A 1 46 ? 0.669 -2.926 -5.115 1.00 0.00 46 PRO A O 18
ATOM 14012 N N . TYR A 1 47 ? -0.645 -3.853 -3.529 1.00 0.00 47 TYR A N 18
ATOM 14013 C CA . TYR A 1 47 ? -0.841 -5.120 -4.237 1.00 0.00 47 TYR A CA 18
ATOM 14014 C C . TYR A 1 47 ? -1.342 -4.910 -5.671 1.00 0.00 47 TYR A C 18
ATOM 14015 O O . TYR A 1 47 ? -1.255 -5.809 -6.508 1.00 0.00 47 TYR A O 18
ATOM 14033 N N . CYS A 1 48 ? -1.873 -3.730 -5.940 1.00 0.00 48 CYS A N 18
ATOM 14034 C CA . CYS A 1 48 ? -2.177 -3.310 -7.296 1.00 0.00 48 CYS A CA 18
ATOM 14035 C C . CYS A 1 48 ? -1.597 -1.916 -7.512 1.00 0.00 48 CYS A C 18
ATOM 14036 O O . CYS A 1 48 ? -2.239 -0.910 -7.211 1.00 0.00 48 CYS A O 18
ATOM 14043 N N . TYR A 1 49 ? -0.364 -1.868 -8.008 1.00 0.00 49 TYR A N 18
ATOM 14044 C CA . TYR A 1 49 ? 0.409 -0.631 -8.054 1.00 0.00 49 TYR A CA 18
ATOM 14045 C C . TYR A 1 49 ? 1.577 -0.788 -9.018 1.00 0.00 49 TYR A C 18
ATOM 14046 O O . TYR A 1 49 ? 1.710 -1.822 -9.679 1.00 0.00 49 TYR A O 18
ATOM 14064 N N . ASP A 1 50 ? 2.403 0.235 -9.108 1.00 0.00 50 ASP A N 18
ATOM 14065 C CA . ASP A 1 50 ? 3.599 0.192 -9.926 1.00 0.00 50 ASP A CA 18
ATOM 14066 C C . ASP A 1 50 ? 4.816 -0.120 -9.075 1.00 0.00 50 ASP A C 18
ATOM 14067 O O . ASP A 1 50 ? 5.094 -1.317 -8.857 1.00 0.00 50 ASP A O 18
ATOM 14077 N N . ASP A 1 1 ? 4.816 5.493 -11.264 1.00 0.00 1 ASP A N 19
ATOM 14078 C CA . ASP A 1 1 ? 5.223 5.439 -9.840 1.00 0.00 1 ASP A CA 19
ATOM 14079 C C . ASP A 1 1 ? 5.087 6.816 -9.196 1.00 0.00 1 ASP A C 19
ATOM 14080 O O . ASP A 1 1 ? 5.787 7.758 -9.561 1.00 0.00 1 ASP A O 19
ATOM 14091 N N . PHE A 1 2 ? 4.156 6.945 -8.266 1.00 0.00 2 PHE A N 19
ATOM 14092 C CA . PHE A 1 2 ? 4.033 8.173 -7.498 1.00 0.00 2 PHE A CA 19
ATOM 14093 C C . PHE A 1 2 ? 3.747 7.842 -6.043 1.00 0.00 2 PHE A C 19
ATOM 14094 O O . PHE A 1 2 ? 2.947 6.949 -5.740 1.00 0.00 2 PHE A O 19
ATOM 14111 N N . ASP A 1 3 ? 4.441 8.532 -5.157 1.00 0.00 3 ASP A N 19
ATOM 14112 C CA . ASP A 1 3 ? 4.236 8.385 -3.733 1.00 0.00 3 ASP A CA 19
ATOM 14113 C C . ASP A 1 3 ? 3.394 9.537 -3.215 1.00 0.00 3 ASP A C 19
ATOM 14114 O O . ASP A 1 3 ? 3.851 10.683 -3.178 1.00 0.00 3 ASP A O 19
ATOM 14123 N N . PRO A 1 4 ? 2.136 9.263 -2.861 1.00 0.00 4 PRO A N 19
ATOM 14124 C CA . PRO A 1 4 ? 1.243 10.269 -2.308 1.00 0.00 4 PRO A CA 19
ATOM 14125 C C . PRO A 1 4 ? 1.714 10.821 -0.964 1.00 0.00 4 PRO A C 19
ATOM 14126 O O . PRO A 1 4 ? 1.407 11.968 -0.632 1.00 0.00 4 PRO A O 19
ATOM 14137 N N . THR A 1 5 ? 2.465 10.039 -0.183 1.00 0.00 5 THR A N 19
ATOM 14138 C CA . THR A 1 5 ? 2.796 10.497 1.153 1.00 0.00 5 THR A CA 19
ATOM 14139 C C . THR A 1 5 ? 4.120 11.271 1.202 1.00 0.00 5 THR A C 19
ATOM 14140 O O . THR A 1 5 ? 4.122 12.432 1.622 1.00 0.00 5 THR A O 19
ATOM 14151 N N . GLU A 1 6 ? 5.243 10.687 0.779 1.00 0.00 6 GLU A N 19
ATOM 14152 C CA . GLU A 1 6 ? 6.483 11.441 0.833 1.00 0.00 6 GLU A CA 19
ATOM 14153 C C . GLU A 1 6 ? 6.922 12.026 -0.511 1.00 0.00 6 GLU A C 19
ATOM 14154 O O . GLU A 1 6 ? 6.674 13.203 -0.777 1.00 0.00 6 GLU A O 19
ATOM 14166 N N . PHE A 1 7 ? 7.579 11.228 -1.361 1.00 0.00 7 PHE A N 19
ATOM 14167 C CA . PHE A 1 7 ? 8.120 11.790 -2.600 1.00 0.00 7 PHE A CA 19
ATOM 14168 C C . PHE A 1 7 ? 7.493 11.266 -3.902 1.00 0.00 7 PHE A C 19
ATOM 14169 O O . PHE A 1 7 ? 6.571 11.868 -4.448 1.00 0.00 7 PHE A O 19
ATOM 14186 N N . LYS A 1 8 ? 8.021 10.138 -4.391 1.00 0.00 8 LYS A N 19
ATOM 14187 C CA . LYS A 1 8 ? 7.624 9.564 -5.679 1.00 0.00 8 LYS A CA 19
ATOM 14188 C C . LYS A 1 8 ? 7.569 8.037 -5.643 1.00 0.00 8 LYS A C 19
ATOM 14189 O O . LYS A 1 8 ? 6.825 7.412 -6.391 1.00 0.00 8 LYS A O 19
ATOM 14208 N N . GLY A 1 9 ? 8.398 7.454 -4.790 1.00 0.00 9 GLY A N 19
ATOM 14209 C CA . GLY A 1 9 ? 8.708 6.040 -4.889 1.00 0.00 9 GLY A CA 19
ATOM 14210 C C . GLY A 1 9 ? 7.894 5.161 -3.963 1.00 0.00 9 GLY A C 19
ATOM 14211 O O . GLY A 1 9 ? 6.825 5.556 -3.507 1.00 0.00 9 GLY A O 19
ATOM 14215 N N . PRO A 1 10 ? 8.386 3.936 -3.696 1.00 0.00 10 PRO A N 19
ATOM 14216 C CA . PRO A 1 10 ? 7.708 2.969 -2.824 1.00 0.00 10 PRO A CA 19
ATOM 14217 C C . PRO A 1 10 ? 7.426 3.534 -1.439 1.00 0.00 10 PRO A C 19
ATOM 14218 O O . PRO A 1 10 ? 8.003 4.544 -1.032 1.00 0.00 10 PRO A O 19
ATOM 14229 N N . PHE A 1 11 ? 6.548 2.870 -0.714 1.00 0.00 11 PHE A N 19
ATOM 14230 C CA . PHE A 1 11 ? 6.146 3.341 0.591 1.00 0.00 11 PHE A CA 19
ATOM 14231 C C . PHE A 1 11 ? 7.073 2.839 1.681 1.00 0.00 11 PHE A C 19
ATOM 14232 O O . PHE A 1 11 ? 7.550 1.710 1.639 1.00 0.00 11 PHE A O 19
ATOM 14249 N N . PRO A 1 12 ? 7.396 3.725 2.623 1.00 0.00 12 PRO A N 19
ATOM 14250 C CA . PRO A 1 12 ? 8.127 3.391 3.837 1.00 0.00 12 PRO A CA 19
ATOM 14251 C C . PRO A 1 12 ? 7.185 2.945 4.961 1.00 0.00 12 PRO A C 19
ATOM 14252 O O . PRO A 1 12 ? 7.258 1.837 5.490 1.00 0.00 12 PRO A O 19
ATOM 14263 N N . THR A 1 13 ? 6.292 3.867 5.265 1.00 0.00 13 THR A N 19
ATOM 14264 C CA . THR A 1 13 ? 5.311 3.823 6.337 1.00 0.00 13 THR A CA 19
ATOM 14265 C C . THR A 1 13 ? 4.176 2.817 6.125 1.00 0.00 13 THR A C 19
ATOM 14266 O O . THR A 1 13 ? 3.032 3.168 6.388 1.00 0.00 13 THR A O 19
ATOM 14277 N N . ILE A 1 14 ? 4.475 1.642 5.548 1.00 0.00 14 ILE A N 19
ATOM 14278 C CA . ILE A 1 14 ? 3.465 0.666 5.060 1.00 0.00 14 ILE A CA 19
ATOM 14279 C C . ILE A 1 14 ? 2.142 0.635 5.862 1.00 0.00 14 ILE A C 19
ATOM 14280 O O . ILE A 1 14 ? 1.093 0.363 5.288 1.00 0.00 14 ILE A O 19
ATOM 14296 N N . GLU A 1 15 ? 2.169 0.921 7.158 1.00 0.00 15 GLU A N 19
ATOM 14297 C CA . GLU A 1 15 ? 0.935 0.991 7.939 1.00 0.00 15 GLU A CA 19
ATOM 14298 C C . GLU A 1 15 ? -0.056 1.983 7.303 1.00 0.00 15 GLU A C 19
ATOM 14299 O O . GLU A 1 15 ? -1.166 1.609 6.914 1.00 0.00 15 GLU A O 19
ATOM 14311 N N . ILE A 1 16 ? 0.367 3.233 7.141 1.00 0.00 16 ILE A N 19
ATOM 14312 C CA . ILE A 1 16 ? -0.467 4.239 6.491 1.00 0.00 16 ILE A CA 19
ATOM 14313 C C . ILE A 1 16 ? -0.549 3.945 5.002 1.00 0.00 16 ILE A C 19
ATOM 14314 O O . ILE A 1 16 ? -1.521 4.286 4.332 1.00 0.00 16 ILE A O 19
ATOM 14330 N N . CYS A 1 17 ? 0.469 3.264 4.501 1.00 0.00 17 CYS A N 19
ATOM 14331 C CA . CYS A 1 17 ? 0.552 2.956 3.089 1.00 0.00 17 CYS A CA 19
ATOM 14332 C C . CYS A 1 17 ? -0.460 1.893 2.714 1.00 0.00 17 CYS A C 19
ATOM 14333 O O . CYS A 1 17 ? -0.847 1.791 1.561 1.00 0.00 17 CYS A O 19
ATOM 14340 N N . SER A 1 18 ? -0.901 1.115 3.690 1.00 0.00 18 SER A N 19
ATOM 14341 C CA . SER A 1 18 ? -1.895 0.095 3.433 1.00 0.00 18 SER A CA 19
ATOM 14342 C C . SER A 1 18 ? -3.236 0.777 3.216 1.00 0.00 18 SER A C 19
ATOM 14343 O O . SER A 1 18 ? -4.053 0.336 2.407 1.00 0.00 18 SER A O 19
ATOM 14351 N N . LYS A 1 19 ? -3.437 1.887 3.931 1.00 0.00 19 LYS A N 19
ATOM 14352 C CA . LYS A 1 19 ? -4.579 2.743 3.694 1.00 0.00 19 LYS A CA 19
ATOM 14353 C C . LYS A 1 19 ? -4.452 3.411 2.330 1.00 0.00 19 LYS A C 19
ATOM 14354 O O . LYS A 1 19 ? -5.404 3.449 1.550 1.00 0.00 19 LYS A O 19
ATOM 14373 N N . TYR A 1 20 ? -3.263 3.920 2.044 1.00 0.00 20 TYR A N 19
ATOM 14374 C CA . TYR A 1 20 ? -3.030 4.651 0.804 1.00 0.00 20 TYR A CA 19
ATOM 14375 C C . TYR A 1 20 ? -3.101 3.715 -0.391 1.00 0.00 20 TYR A C 19
ATOM 14376 O O . TYR A 1 20 ? -3.609 4.086 -1.436 1.00 0.00 20 TYR A O 19
ATOM 14394 N N . CYS A 1 21 ? -2.611 2.497 -0.208 1.00 0.00 21 CYS A N 19
ATOM 14395 C CA . CYS A 1 21 ? -2.699 1.443 -1.216 1.00 0.00 21 CYS A CA 19
ATOM 14396 C C . CYS A 1 21 ? -4.139 1.263 -1.680 1.00 0.00 21 CYS A C 19
ATOM 14397 O O . CYS A 1 21 ? -4.412 1.048 -2.865 1.00 0.00 21 CYS A O 19
ATOM 14404 N N . ALA A 1 22 ? -5.053 1.373 -0.730 1.00 0.00 22 ALA A N 19
ATOM 14405 C CA . ALA A 1 22 ? -6.465 1.207 -0.998 1.00 0.00 22 ALA A CA 19
ATOM 14406 C C . ALA A 1 22 ? -6.981 2.343 -1.862 1.00 0.00 22 ALA A C 19
ATOM 14407 O O . ALA A 1 22 ? -7.661 2.123 -2.863 1.00 0.00 22 ALA A O 19
ATOM 14414 N N . VAL A 1 23 ? -6.614 3.552 -1.480 1.00 0.00 23 VAL A N 19
ATOM 14415 C CA . VAL A 1 23 ? -7.033 4.752 -2.186 1.00 0.00 23 VAL A CA 19
ATOM 14416 C C . VAL A 1 23 ? -6.292 4.845 -3.517 1.00 0.00 23 VAL A C 19
ATOM 14417 O O . VAL A 1 23 ? -6.725 5.523 -4.452 1.00 0.00 23 VAL A O 19
ATOM 14430 N N . VAL A 1 24 ? -5.165 4.148 -3.578 1.00 0.00 24 VAL A N 19
ATOM 14431 C CA . VAL A 1 24 ? -4.383 4.025 -4.792 1.00 0.00 24 VAL A CA 19
ATOM 14432 C C . VAL A 1 24 ? -5.170 3.291 -5.879 1.00 0.00 24 VAL A C 19
ATOM 14433 O O . VAL A 1 24 ? -5.575 3.907 -6.867 1.00 0.00 24 VAL A O 19
ATOM 14446 N N . CYS A 1 25 ? -5.398 1.987 -5.719 1.00 0.00 25 CYS A N 19
ATOM 14447 C CA . CYS A 1 25 ? -5.980 1.231 -6.825 1.00 0.00 25 CYS A CA 19
ATOM 14448 C C . CYS A 1 25 ? -7.503 1.050 -6.729 1.00 0.00 25 CYS A C 19
ATOM 14449 O O . CYS A 1 25 ? -8.267 1.808 -7.328 1.00 0.00 25 CYS A O 19
ATOM 14456 N N . ASN A 1 26 ? -7.933 0.053 -5.959 1.00 0.00 26 ASN A N 19
ATOM 14457 C CA . ASN A 1 26 ? -9.354 -0.299 -5.862 1.00 0.00 26 ASN A CA 19
ATOM 14458 C C . ASN A 1 26 ? -10.010 0.236 -4.608 1.00 0.00 26 ASN A C 19
ATOM 14459 O O . ASN A 1 26 ? -10.994 0.972 -4.646 1.00 0.00 26 ASN A O 19
ATOM 14470 N N . TYR A 1 27 ? -9.414 -0.174 -3.502 1.00 0.00 27 TYR A N 19
ATOM 14471 C CA . TYR A 1 27 ? -10.064 -0.264 -2.203 1.00 0.00 27 TYR A CA 19
ATOM 14472 C C . TYR A 1 27 ? -10.281 1.087 -1.526 1.00 0.00 27 TYR A C 19
ATOM 14473 O O . TYR A 1 27 ? -10.072 1.199 -0.326 1.00 0.00 27 TYR A O 19
ATOM 14491 N N . THR A 1 28 ? -10.652 2.105 -2.288 1.00 0.00 28 THR A N 19
ATOM 14492 C CA . THR A 1 28 ? -10.831 3.464 -1.768 1.00 0.00 28 THR A CA 19
ATOM 14493 C C . THR A 1 28 ? -11.515 3.506 -0.380 1.00 0.00 28 THR A C 19
ATOM 14494 O O . THR A 1 28 ? -11.261 4.417 0.405 1.00 0.00 28 THR A O 19
ATOM 14505 N N . SER A 1 29 ? -12.358 2.518 -0.066 1.00 0.00 29 SER A N 19
ATOM 14506 C CA . SER A 1 29 ? -12.974 2.445 1.257 1.00 0.00 29 SER A CA 19
ATOM 14507 C C . SER A 1 29 ? -12.819 1.042 1.881 1.00 0.00 29 SER A C 19
ATOM 14508 O O . SER A 1 29 ? -13.353 0.760 2.955 1.00 0.00 29 SER A O 19
ATOM 14516 N N . ARG A 1 30 ? -12.074 0.177 1.205 1.00 0.00 30 ARG A N 19
ATOM 14517 C CA . ARG A 1 30 ? -11.839 -1.193 1.657 1.00 0.00 30 ARG A CA 19
ATOM 14518 C C . ARG A 1 30 ? -10.378 -1.367 2.089 1.00 0.00 30 ARG A C 19
ATOM 14519 O O . ARG A 1 30 ? -9.504 -0.661 1.603 1.00 0.00 30 ARG A O 19
ATOM 14540 N N . PRO A 1 31 ? -10.102 -2.256 3.062 1.00 0.00 31 PRO A N 19
ATOM 14541 C CA . PRO A 1 31 ? -8.731 -2.631 3.421 1.00 0.00 31 PRO A CA 19
ATOM 14542 C C . PRO A 1 31 ? -7.876 -2.986 2.208 1.00 0.00 31 PRO A C 19
ATOM 14543 O O . PRO A 1 31 ? -8.359 -3.600 1.250 1.00 0.00 31 PRO A O 19
ATOM 14554 N N . CYS A 1 32 ? -6.604 -2.633 2.264 1.00 0.00 32 CYS A N 19
ATOM 14555 C CA . CYS A 1 32 ? -5.681 -2.954 1.189 1.00 0.00 32 CYS A CA 19
ATOM 14556 C C . CYS A 1 32 ? -4.378 -3.497 1.752 1.00 0.00 32 CYS A C 19
ATOM 14557 O O . CYS A 1 32 ? -4.170 -3.504 2.967 1.00 0.00 32 CYS A O 19
ATOM 14564 N N . TYR A 1 33 ? -3.509 -3.958 0.865 1.00 0.00 33 TYR A N 19
ATOM 14565 C CA . TYR A 1 33 ? -2.314 -4.675 1.263 1.00 0.00 33 TYR A CA 19
ATOM 14566 C C . TYR A 1 33 ? -1.118 -4.218 0.432 1.00 0.00 33 TYR A C 19
ATOM 14567 O O . TYR A 1 33 ? -1.223 -4.059 -0.785 1.00 0.00 33 TYR A O 19
ATOM 14585 N N . CYS A 1 34 ? 0.014 -4.015 1.086 1.00 0.00 34 CYS A N 19
ATOM 14586 C CA . CYS A 1 34 ? 1.238 -3.633 0.399 1.00 0.00 34 CYS A CA 19
ATOM 14587 C C . CYS A 1 34 ? 2.179 -4.826 0.355 1.00 0.00 34 CYS A C 19
ATOM 14588 O O . CYS A 1 34 ? 2.298 -5.565 1.334 1.00 0.00 34 CYS A O 19
ATOM 14595 N N . VAL A 1 35 ? 2.839 -5.031 -0.775 1.00 0.00 35 VAL A N 19
ATOM 14596 C CA . VAL A 1 35 ? 3.730 -6.168 -0.912 1.00 0.00 35 VAL A CA 19
ATOM 14597 C C . VAL A 1 35 ? 5.173 -5.725 -0.729 1.00 0.00 35 VAL A C 19
ATOM 14598 O O . VAL A 1 35 ? 5.544 -4.606 -1.089 1.00 0.00 35 VAL A O 19
ATOM 14611 N N . GLU A 1 36 ? 5.967 -6.603 -0.148 1.00 0.00 36 GLU A N 19
ATOM 14612 C CA . GLU A 1 36 ? 7.348 -6.300 0.170 1.00 0.00 36 GLU A CA 19
ATOM 14613 C C . GLU A 1 36 ? 8.277 -6.812 -0.924 1.00 0.00 36 GLU A C 19
ATOM 14614 O O . GLU A 1 36 ? 8.559 -8.010 -0.994 1.00 0.00 36 GLU A O 19
ATOM 14626 N N . ALA A 1 37 ? 8.732 -5.920 -1.798 1.00 0.00 37 ALA A N 19
ATOM 14627 C CA . ALA A 1 37 ? 9.738 -6.302 -2.776 1.00 0.00 37 ALA A CA 19
ATOM 14628 C C . ALA A 1 37 ? 11.057 -6.542 -2.067 1.00 0.00 37 ALA A C 19
ATOM 14629 O O . ALA A 1 37 ? 11.591 -5.641 -1.398 1.00 0.00 37 ALA A O 19
ATOM 14636 N N . ALA A 1 38 ? 11.574 -7.746 -2.257 1.00 0.00 38 ALA A N 19
ATOM 14637 C CA . ALA A 1 38 ? 12.612 -8.314 -1.407 1.00 0.00 38 ALA A CA 19
ATOM 14638 C C . ALA A 1 38 ? 13.997 -7.737 -1.652 1.00 0.00 38 ALA A C 19
ATOM 14639 O O . ALA A 1 38 ? 14.820 -7.725 -0.742 1.00 0.00 38 ALA A O 19
ATOM 14646 N N . LYS A 1 39 ? 14.267 -7.290 -2.872 1.00 0.00 39 LYS A N 19
ATOM 14647 C CA . LYS A 1 39 ? 15.593 -6.777 -3.223 1.00 0.00 39 LYS A CA 19
ATOM 14648 C C . LYS A 1 39 ? 16.025 -5.700 -2.229 1.00 0.00 39 LYS A C 19
ATOM 14649 O O . LYS A 1 39 ? 17.081 -5.790 -1.609 1.00 0.00 39 LYS A O 19
ATOM 14668 N N . GLU A 1 40 ? 15.178 -4.704 -2.072 1.00 0.00 40 GLU A N 19
ATOM 14669 C CA . GLU A 1 40 ? 15.415 -3.625 -1.129 1.00 0.00 40 GLU A CA 19
ATOM 14670 C C . GLU A 1 40 ? 14.761 -3.929 0.212 1.00 0.00 40 GLU A C 19
ATOM 14671 O O . GLU A 1 40 ? 15.118 -3.354 1.240 1.00 0.00 40 GLU A O 19
ATOM 14683 N N . ARG A 1 41 ? 13.771 -4.819 0.159 1.00 0.00 41 ARG A N 19
ATOM 14684 C CA . ARG A 1 41 ? 12.943 -5.213 1.310 1.00 0.00 41 ARG A CA 19
ATOM 14685 C C . ARG A 1 41 ? 11.949 -4.115 1.675 1.00 0.00 41 ARG A C 19
ATOM 14686 O O . ARG A 1 41 ? 10.842 -4.384 2.117 1.00 0.00 41 ARG A O 19
ATOM 14707 N N . ASP A 1 42 ? 12.350 -2.879 1.478 1.00 0.00 42 ASP A N 19
ATOM 14708 C CA . ASP A 1 42 ? 11.546 -1.735 1.871 1.00 0.00 42 ASP A CA 19
ATOM 14709 C C . ASP A 1 42 ? 10.621 -1.272 0.736 1.00 0.00 42 ASP A C 19
ATOM 14710 O O . ASP A 1 42 ? 9.955 -0.248 0.845 1.00 0.00 42 ASP A O 19
ATOM 14719 N N . GLN A 1 43 ? 10.544 -2.042 -0.351 1.00 0.00 43 GLN A N 19
ATOM 14720 C CA . GLN A 1 43 ? 9.725 -1.629 -1.493 1.00 0.00 43 GLN A CA 19
ATOM 14721 C C . GLN A 1 43 ? 8.262 -1.993 -1.274 1.00 0.00 43 GLN A C 19
ATOM 14722 O O . GLN A 1 43 ? 7.792 -3.036 -1.731 1.00 0.00 43 GLN A O 19
ATOM 14736 N N . TRP A 1 44 ? 7.564 -1.118 -0.573 1.00 0.00 44 TRP A N 19
ATOM 14737 C CA . TRP A 1 44 ? 6.160 -1.301 -0.234 1.00 0.00 44 TRP A CA 19
ATOM 14738 C C . TRP A 1 44 ? 5.216 -0.892 -1.354 1.00 0.00 44 TRP A C 19
ATOM 14739 O O . TRP A 1 44 ? 4.442 0.052 -1.198 1.00 0.00 44 TRP A O 19
ATOM 14760 N N . PHE A 1 45 ? 5.296 -1.566 -2.490 1.00 0.00 45 PHE A N 19
ATOM 14761 C CA . PHE A 1 45 ? 4.413 -1.245 -3.604 1.00 0.00 45 PHE A CA 19
ATOM 14762 C C . PHE A 1 45 ? 3.108 -2.012 -3.431 1.00 0.00 45 PHE A C 19
ATOM 14763 O O . PHE A 1 45 ? 3.100 -3.242 -3.400 1.00 0.00 45 PHE A O 19
ATOM 14780 N N . PRO A 1 46 ? 2.000 -1.273 -3.248 1.00 0.00 46 PRO A N 19
ATOM 14781 C CA . PRO A 1 46 ? 0.652 -1.832 -3.105 1.00 0.00 46 PRO A CA 19
ATOM 14782 C C . PRO A 1 46 ? 0.373 -3.007 -4.039 1.00 0.00 46 PRO A C 19
ATOM 14783 O O . PRO A 1 46 ? 0.782 -3.020 -5.203 1.00 0.00 46 PRO A O 19
ATOM 14794 N N . TYR A 1 47 ? -0.336 -3.994 -3.484 1.00 0.00 47 TYR A N 19
ATOM 14795 C CA . TYR A 1 47 ? -0.607 -5.276 -4.138 1.00 0.00 47 TYR A CA 19
ATOM 14796 C C . TYR A 1 47 ? -1.199 -5.095 -5.533 1.00 0.00 47 TYR A C 19
ATOM 14797 O O . TYR A 1 47 ? -0.930 -5.884 -6.440 1.00 0.00 47 TYR A O 19
ATOM 14815 N N . CYS A 1 48 ? -2.013 -4.068 -5.689 1.00 0.00 48 CYS A N 19
ATOM 14816 C CA . CYS A 1 48 ? -2.557 -3.708 -6.989 1.00 0.00 48 CYS A CA 19
ATOM 14817 C C . CYS A 1 48 ? -2.018 -2.342 -7.388 1.00 0.00 48 CYS A C 19
ATOM 14818 O O . CYS A 1 48 ? -2.674 -1.324 -7.187 1.00 0.00 48 CYS A O 19
ATOM 14825 N N . TYR A 1 49 ? -0.806 -2.325 -7.926 1.00 0.00 49 TYR A N 19
ATOM 14826 C CA . TYR A 1 49 ? -0.116 -1.076 -8.225 1.00 0.00 49 TYR A CA 19
ATOM 14827 C C . TYR A 1 49 ? 1.227 -1.380 -8.885 1.00 0.00 49 TYR A C 19
ATOM 14828 O O . TYR A 1 49 ? 1.411 -2.465 -9.442 1.00 0.00 49 TYR A O 19
ATOM 14846 N N . ASP A 1 50 ? 2.140 -0.419 -8.819 1.00 0.00 50 ASP A N 19
ATOM 14847 C CA . ASP A 1 50 ? 3.474 -0.544 -9.405 1.00 0.00 50 ASP A CA 19
ATOM 14848 C C . ASP A 1 50 ? 4.143 -1.858 -9.029 1.00 0.00 50 ASP A C 19
ATOM 14849 O O . ASP A 1 50 ? 4.384 -2.681 -9.940 1.00 0.00 50 ASP A O 19
ATOM 14859 N N . ASP A 1 1 ? 4.575 4.464 -11.048 1.00 0.00 1 ASP A N 20
ATOM 14860 C CA . ASP A 1 1 ? 4.885 4.605 -9.607 1.00 0.00 1 ASP A CA 20
ATOM 14861 C C . ASP A 1 1 ? 4.830 6.067 -9.177 1.00 0.00 1 ASP A C 20
ATOM 14862 O O . ASP A 1 1 ? 5.164 6.964 -9.953 1.00 0.00 1 ASP A O 20
ATOM 14873 N N . PHE A 1 2 ? 4.385 6.299 -7.946 1.00 0.00 2 PHE A N 20
ATOM 14874 C CA . PHE A 1 2 ? 4.441 7.620 -7.327 1.00 0.00 2 PHE A CA 20
ATOM 14875 C C . PHE A 1 2 ? 4.140 7.486 -5.841 1.00 0.00 2 PHE A C 20
ATOM 14876 O O . PHE A 1 2 ? 3.359 6.621 -5.443 1.00 0.00 2 PHE A O 20
ATOM 14893 N N . ASP A 1 3 ? 4.797 8.302 -5.025 1.00 0.00 3 ASP A N 20
ATOM 14894 C CA . ASP A 1 3 ? 4.568 8.290 -3.588 1.00 0.00 3 ASP A CA 20
ATOM 14895 C C . ASP A 1 3 ? 3.680 9.455 -3.176 1.00 0.00 3 ASP A C 20
ATOM 14896 O O . ASP A 1 3 ? 4.138 10.600 -3.114 1.00 0.00 3 ASP A O 20
ATOM 14905 N N . PRO A 1 4 ? 2.397 9.191 -2.916 1.00 0.00 4 PRO A N 20
ATOM 14906 C CA . PRO A 1 4 ? 1.470 10.209 -2.436 1.00 0.00 4 PRO A CA 20
ATOM 14907 C C . PRO A 1 4 ? 1.859 10.770 -1.068 1.00 0.00 4 PRO A C 20
ATOM 14908 O O . PRO A 1 4 ? 1.573 11.931 -0.776 1.00 0.00 4 PRO A O 20
ATOM 14919 N N . THR A 1 5 ? 2.500 9.964 -0.221 1.00 0.00 5 THR A N 20
ATOM 14920 C CA . THR A 1 5 ? 2.775 10.419 1.131 1.00 0.00 5 THR A CA 20
ATOM 14921 C C . THR A 1 5 ? 4.158 11.063 1.283 1.00 0.00 5 THR A C 20
ATOM 14922 O O . THR A 1 5 ? 4.244 12.212 1.722 1.00 0.00 5 THR A O 20
ATOM 14933 N N . GLU A 1 6 ? 5.245 10.366 0.933 1.00 0.00 6 GLU A N 20
ATOM 14934 C CA . GLU A 1 6 ? 6.558 10.933 1.201 1.00 0.00 6 GLU A CA 20
ATOM 14935 C C . GLU A 1 6 ? 7.188 11.624 -0.009 1.00 0.00 6 GLU A C 20
ATOM 14936 O O . GLU A 1 6 ? 7.095 12.847 -0.139 1.00 0.00 6 GLU A O 20
ATOM 14948 N N . PHE A 1 7 ? 7.828 10.862 -0.904 1.00 0.00 7 PHE A N 20
ATOM 14949 C CA . PHE A 1 7 ? 8.514 11.497 -2.029 1.0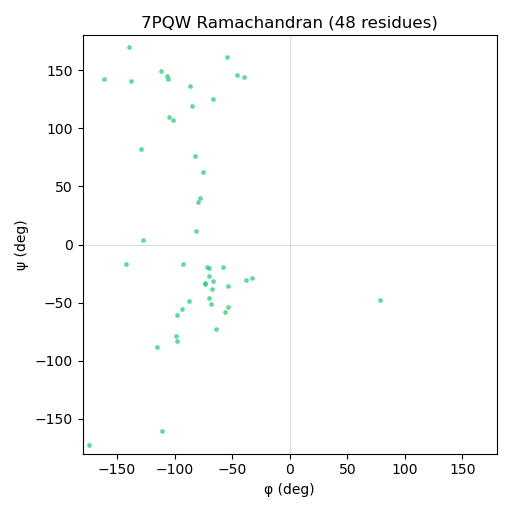0 0.00 7 PHE A CA 20
ATOM 14950 C C . PHE A 1 7 ? 7.931 11.197 -3.413 1.00 0.00 7 PHE A C 20
ATOM 14951 O O . PHE A 1 7 ? 7.102 11.943 -3.936 1.00 0.00 7 PHE A O 20
ATOM 14968 N N . LYS A 1 8 ? 8.396 10.089 -3.993 1.00 0.00 8 LYS A N 20
ATOM 14969 C CA . LYS A 1 8 ? 8.017 9.678 -5.340 1.00 0.00 8 LYS A CA 20
ATOM 14970 C C . LYS A 1 8 ? 7.879 8.160 -5.463 1.00 0.00 8 LYS A C 20
ATOM 14971 O O . LYS A 1 8 ? 7.262 7.662 -6.400 1.00 0.00 8 LYS A O 20
ATOM 14990 N N . GLY A 1 9 ? 8.497 7.441 -4.536 1.00 0.00 9 GLY A N 20
ATOM 14991 C CA . GLY A 1 9 ? 8.736 6.022 -4.719 1.00 0.00 9 GLY A CA 20
ATOM 14992 C C . GLY A 1 9 ? 7.926 5.136 -3.795 1.00 0.00 9 GLY A C 20
ATOM 14993 O O . GLY A 1 9 ? 6.892 5.551 -3.283 1.00 0.00 9 GLY A O 20
ATOM 14997 N N . PRO A 1 10 ? 8.374 3.879 -3.607 1.00 0.00 10 PRO A N 20
ATOM 14998 C CA . PRO A 1 10 ? 7.728 2.910 -2.710 1.00 0.00 10 PRO A CA 20
ATOM 14999 C C . PRO A 1 10 ? 7.528 3.457 -1.304 1.00 0.00 10 PRO A C 20
ATOM 15000 O O . PRO A 1 10 ? 8.211 4.390 -0.877 1.00 0.00 10 PRO A O 20
ATOM 15011 N N . PHE A 1 11 ? 6.616 2.837 -0.577 1.00 0.00 11 PHE A N 20
ATOM 15012 C CA . PHE A 1 11 ? 6.235 3.324 0.730 1.00 0.00 11 PHE A CA 20
ATOM 15013 C C . PHE A 1 11 ? 7.156 2.797 1.820 1.00 0.00 11 PHE A C 20
ATOM 15014 O O . PHE A 1 11 ? 7.654 1.674 1.742 1.00 0.00 11 PHE A O 20
ATOM 15031 N N . PRO A 1 12 ? 7.466 3.668 2.792 1.00 0.00 12 PRO A N 20
ATOM 15032 C CA . PRO A 1 12 ? 8.152 3.313 4.032 1.00 0.00 12 PRO A CA 20
ATOM 15033 C C . PRO A 1 12 ? 7.169 2.884 5.127 1.00 0.00 12 PRO A C 20
ATOM 15034 O O . PRO A 1 12 ? 7.234 1.795 5.693 1.00 0.00 12 PRO A O 20
ATOM 15045 N N . THR A 1 13 ? 6.263 3.808 5.379 1.00 0.00 13 THR A N 20
ATOM 15046 C CA . THR A 1 13 ? 5.261 3.784 6.431 1.00 0.00 13 THR A CA 20
ATOM 15047 C C . THR A 1 13 ? 4.114 2.803 6.184 1.00 0.00 13 THR A C 20
ATOM 15048 O O . THR A 1 13 ? 2.967 3.168 6.429 1.00 0.00 13 THR A O 20
ATOM 15059 N N . ILE A 1 14 ? 4.408 1.635 5.593 1.00 0.00 14 ILE A N 20
ATOM 15060 C CA . ILE A 1 14 ? 3.398 0.675 5.084 1.00 0.00 14 ILE A CA 20
ATOM 15061 C C . ILE A 1 14 ? 2.074 0.629 5.885 1.00 0.00 14 ILE A C 20
ATOM 15062 O O . ILE A 1 14 ? 1.027 0.348 5.310 1.00 0.00 14 ILE A O 20
ATOM 15078 N N . GLU A 1 15 ? 2.099 0.910 7.181 1.00 0.00 15 GLU A N 20
ATOM 15079 C CA . GLU A 1 15 ? 0.865 0.972 7.964 1.00 0.00 15 GLU A CA 20
ATOM 15080 C C . GLU A 1 15 ? -0.125 1.975 7.342 1.00 0.00 15 GLU A C 20
ATOM 15081 O O . GLU A 1 15 ? -1.245 1.614 6.975 1.00 0.00 15 GLU A O 20
ATOM 15093 N N . ILE A 1 16 ? 0.308 3.220 7.170 1.00 0.00 16 ILE A N 20
ATOM 15094 C CA . ILE A 1 16 ? -0.529 4.231 6.536 1.00 0.00 16 ILE A CA 20
ATOM 15095 C C . ILE A 1 16 ? -0.636 3.930 5.051 1.00 0.00 16 ILE A C 20
ATOM 15096 O O . ILE A 1 16 ? -1.617 4.270 4.396 1.00 0.00 16 ILE A O 20
ATOM 15112 N N . CYS A 1 17 ? 0.373 3.244 4.538 1.00 0.00 17 CYS A N 20
ATOM 15113 C CA . CYS A 1 17 ? 0.432 2.926 3.127 1.00 0.00 17 CYS A CA 20
ATOM 15114 C C . CYS A 1 17 ? -0.574 1.846 2.772 1.00 0.00 17 CYS A C 20
ATOM 15115 O O . CYS A 1 17 ? -0.959 1.716 1.620 1.00 0.00 17 CYS A O 20
ATOM 15122 N N . SER A 1 18 ? -1.019 1.088 3.765 1.00 0.00 18 SER A N 20
ATOM 15123 C CA . SER A 1 18 ? -2.029 0.073 3.533 1.00 0.00 18 SER A CA 20
ATOM 15124 C C . SER A 1 18 ? -3.357 0.770 3.284 1.00 0.00 18 SER A C 20
ATOM 15125 O O . SER A 1 18 ? -4.162 0.333 2.461 1.00 0.00 18 SER A O 20
ATOM 15133 N N . LYS A 1 19 ? -3.555 1.889 3.982 1.00 0.00 19 LYS A N 20
ATOM 15134 C CA . LYS A 1 19 ? -4.693 2.745 3.726 1.00 0.00 19 LYS A CA 20
ATOM 15135 C C . LYS A 1 19 ? -4.551 3.399 2.357 1.00 0.00 19 LYS A C 20
ATOM 15136 O O . LYS A 1 19 ? -5.495 3.437 1.569 1.00 0.00 19 LYS A O 20
ATOM 15155 N N . TYR A 1 20 ? -3.355 3.893 2.076 1.00 0.00 20 TYR A N 20
ATOM 15156 C CA . TYR A 1 20 ? -3.102 4.605 0.831 1.00 0.00 20 TYR A CA 20
ATOM 15157 C C . TYR A 1 20 ? -3.188 3.662 -0.355 1.00 0.00 20 TYR A C 20
ATOM 15158 O O . TYR A 1 20 ? -3.700 4.031 -1.399 1.00 0.00 20 TYR A O 20
ATOM 15176 N N . CYS A 1 21 ? -2.703 2.442 -0.172 1.00 0.00 21 CYS A N 20
ATOM 15177 C CA . CYS A 1 21 ? -2.788 1.395 -1.187 1.00 0.00 21 CYS A CA 20
ATOM 15178 C C . CYS A 1 21 ? -4.225 1.211 -1.649 1.00 0.00 21 CYS A C 20
ATOM 15179 O O . CYS A 1 21 ? -4.496 0.953 -2.828 1.00 0.00 21 CYS A O 20
ATOM 15186 N N . ALA A 1 22 ? -5.145 1.365 -0.712 1.00 0.00 22 ALA A N 20
ATOM 15187 C CA . ALA A 1 22 ? -6.553 1.204 -0.992 1.00 0.00 22 ALA A CA 20
ATOM 15188 C C . ALA A 1 22 ? -7.044 2.330 -1.882 1.00 0.00 22 ALA A C 20
ATOM 15189 O O . ALA A 1 22 ? -7.638 2.093 -2.933 1.00 0.00 22 ALA A O 20
ATOM 15196 N N . VAL A 1 23 ? -6.758 3.551 -1.464 1.00 0.00 23 VAL A N 20
ATOM 15197 C CA . VAL A 1 23 ? -7.118 4.736 -2.223 1.00 0.00 23 VAL A CA 20
ATOM 15198 C C . VAL A 1 23 ? -6.321 4.784 -3.532 1.00 0.00 23 VAL A C 20
ATOM 15199 O O . VAL A 1 23 ? -6.683 5.485 -4.479 1.00 0.00 23 VAL A O 20
ATOM 15212 N N . VAL A 1 24 ? -5.228 4.032 -3.565 1.00 0.00 24 VAL A N 20
ATOM 15213 C CA . VAL A 1 24 ? -4.385 3.933 -4.744 1.00 0.00 24 VAL A CA 20
ATOM 15214 C C . VAL A 1 24 ? -5.101 3.192 -5.884 1.00 0.00 24 VAL A C 20
ATOM 15215 O O . VAL A 1 24 ? -5.504 3.824 -6.859 1.00 0.00 24 VAL A O 20
ATOM 15228 N N . CYS A 1 25 ? -5.269 1.872 -5.789 1.00 0.00 25 CYS A N 20
ATOM 15229 C CA . CYS A 1 25 ? -5.853 1.142 -6.913 1.00 0.00 25 CYS A CA 20
ATOM 15230 C C . CYS A 1 25 ? -7.352 0.849 -6.758 1.00 0.00 25 CYS A C 20
ATOM 15231 O O . CYS A 1 25 ? -8.195 1.530 -7.342 1.00 0.00 25 CYS A O 20
ATOM 15238 N N . ASN A 1 26 ? -7.669 -0.168 -5.959 1.00 0.00 26 ASN A N 20
ATOM 15239 C CA . ASN A 1 26 ? -9.019 -0.718 -5.884 1.00 0.00 26 ASN A CA 20
ATOM 15240 C C . ASN A 1 26 ? -9.830 -0.171 -4.722 1.00 0.00 26 ASN A C 20
ATOM 15241 O O . ASN A 1 26 ? -10.896 0.418 -4.889 1.00 0.00 26 ASN A O 20
ATOM 15252 N N . TYR A 1 27 ? -9.279 -0.379 -3.545 1.00 0.00 27 TYR A N 20
ATOM 15253 C CA . TYR A 1 27 ? -10.021 -0.389 -2.295 1.00 0.00 27 TYR A CA 20
ATOM 15254 C C . TYR A 1 27 ? -10.301 0.993 -1.717 1.00 0.00 27 TYR A C 20
ATOM 15255 O O . TYR A 1 27 ? -10.144 1.181 -0.521 1.00 0.00 27 TYR A O 20
ATOM 15273 N N . THR A 1 28 ? -10.654 1.951 -2.562 1.00 0.00 28 THR A N 20
ATOM 15274 C CA . THR A 1 28 ? -10.920 3.338 -2.141 1.00 0.00 28 THR A CA 20
ATOM 15275 C C . THR A 1 28 ? -11.587 3.461 -0.746 1.00 0.00 28 THR A C 20
ATOM 15276 O O . THR A 1 28 ? -11.343 4.434 -0.030 1.00 0.00 28 THR A O 20
ATOM 15287 N N . SER A 1 29 ? -12.415 2.487 -0.352 1.00 0.00 29 SER A N 20
ATOM 15288 C CA . SER A 1 29 ? -13.040 2.513 0.971 1.00 0.00 29 SER A CA 20
ATOM 15289 C C . SER A 1 29 ? -12.847 1.185 1.722 1.00 0.00 29 SER A C 20
ATOM 15290 O O . SER A 1 29 ? -13.408 0.979 2.799 1.00 0.00 29 SER A O 20
ATOM 15298 N N . ARG A 1 30 ? -12.064 0.290 1.143 1.00 0.00 30 ARG A N 20
ATOM 15299 C CA . ARG A 1 30 ? -11.804 -1.026 1.719 1.00 0.00 30 ARG A CA 20
ATOM 15300 C C . ARG A 1 30 ? -10.340 -1.150 2.162 1.00 0.00 30 ARG A C 20
ATOM 15301 O O . ARG A 1 30 ? -9.472 -0.496 1.602 1.00 0.00 30 ARG A O 20
ATOM 15322 N N . PRO A 1 31 ? -10.057 -1.952 3.208 1.00 0.00 31 PRO A N 20
ATOM 15323 C CA . PRO A 1 31 ? -8.685 -2.334 3.571 1.00 0.00 31 PRO A CA 20
ATOM 15324 C C . PRO A 1 31 ? -7.849 -2.762 2.364 1.00 0.00 31 PRO A C 20
ATOM 15325 O O . PRO A 1 31 ? -8.367 -3.350 1.412 1.00 0.00 31 PRO A O 20
ATOM 15336 N N . CYS A 1 32 ? -6.554 -2.492 2.418 1.00 0.00 32 CYS A N 20
ATOM 15337 C CA . CYS A 1 32 ? -5.663 -2.865 1.332 1.00 0.00 32 CYS A CA 20
ATOM 15338 C C . CYS A 1 32 ? -4.325 -3.341 1.875 1.00 0.00 32 CYS A C 20
ATOM 15339 O O . CYS A 1 32 ? -4.039 -3.202 3.065 1.00 0.00 32 CYS A O 20
ATOM 15346 N N . TYR A 1 33 ? -3.515 -3.912 0.998 1.00 0.00 33 TYR A N 20
ATOM 15347 C CA . TYR A 1 33 ? -2.294 -4.581 1.405 1.00 0.00 33 TYR A CA 20
ATOM 15348 C C . TYR A 1 33 ? -1.133 -4.184 0.499 1.00 0.00 33 TYR A C 20
ATOM 15349 O O . TYR A 1 33 ? -1.279 -4.111 -0.724 1.00 0.00 33 TYR A O 20
ATOM 15367 N N . CYS A 1 34 ? 0.015 -3.938 1.105 1.00 0.00 34 CYS A N 20
ATOM 15368 C CA . CYS A 1 34 ? 1.209 -3.558 0.367 1.00 0.00 34 CYS A CA 20
ATOM 15369 C C . CYS A 1 34 ? 2.172 -4.730 0.329 1.00 0.00 34 CYS A C 20
ATOM 15370 O O . CYS A 1 34 ? 2.310 -5.455 1.315 1.00 0.00 34 CYS A O 20
ATOM 15377 N N . VAL A 1 35 ? 2.826 -4.929 -0.803 1.00 0.00 35 VAL A N 20
ATOM 15378 C CA . VAL A 1 35 ? 3.775 -6.018 -0.931 1.00 0.00 35 VAL A CA 20
ATOM 15379 C C . VAL A 1 35 ? 5.190 -5.475 -0.815 1.00 0.00 35 VAL A C 20
ATOM 15380 O O . VAL A 1 35 ? 5.475 -4.375 -1.278 1.00 0.00 35 VAL A O 20
ATOM 15393 N N . GLU A 1 36 ? 6.059 -6.228 -0.164 1.00 0.00 36 GLU A N 20
ATOM 15394 C CA . GLU A 1 36 ? 7.427 -5.788 0.049 1.00 0.00 36 GLU A CA 20
ATOM 15395 C C . GLU A 1 36 ? 8.383 -6.496 -0.903 1.00 0.00 36 GLU A C 20
ATOM 15396 O O . GLU A 1 36 ? 8.714 -7.672 -0.709 1.00 0.00 36 GLU A O 20
ATOM 15408 N N . ALA A 1 37 ? 8.815 -5.788 -1.941 1.00 0.00 37 ALA A N 20
ATOM 15409 C CA . ALA A 1 37 ? 9.781 -6.344 -2.876 1.00 0.00 37 ALA A CA 20
ATOM 15410 C C . ALA A 1 37 ? 11.107 -6.580 -2.173 1.00 0.00 37 ALA A C 20
ATOM 15411 O O . ALA A 1 37 ? 11.648 -5.673 -1.520 1.00 0.00 37 ALA A O 20
ATOM 15418 N N . ALA A 1 38 ? 11.625 -7.790 -2.346 1.00 0.00 38 ALA A N 20
ATOM 15419 C CA . ALA A 1 38 ? 12.689 -8.332 -1.509 1.00 0.00 38 ALA A CA 20
ATOM 15420 C C . ALA A 1 38 ? 14.071 -7.757 -1.799 1.00 0.00 38 ALA A C 20
ATOM 15421 O O . ALA A 1 38 ? 14.884 -7.649 -0.889 1.00 0.00 38 ALA A O 20
ATOM 15428 N N . LYS A 1 39 ? 14.354 -7.415 -3.049 1.00 0.00 39 LYS A N 20
ATOM 15429 C CA . LYS A 1 39 ? 15.703 -6.984 -3.424 1.00 0.00 39 LYS A CA 20
ATOM 15430 C C . LYS A 1 39 ? 16.149 -5.783 -2.594 1.00 0.00 39 LYS A C 20
ATOM 15431 O O . LYS A 1 39 ? 17.220 -5.797 -1.989 1.00 0.00 39 LYS A O 20
ATOM 15450 N N . GLU A 1 40 ? 15.320 -4.755 -2.565 1.00 0.00 40 GLU A N 20
ATOM 15451 C CA . GLU A 1 40 ? 15.590 -3.573 -1.757 1.00 0.00 40 GLU A CA 20
ATOM 15452 C C . GLU A 1 40 ? 14.951 -3.712 -0.378 1.00 0.00 40 GLU A C 20
ATOM 15453 O O . GLU A 1 40 ? 15.300 -2.997 0.561 1.00 0.00 40 GLU A O 20
ATOM 15465 N N . ARG A 1 41 ? 13.997 -4.638 -0.299 1.00 0.00 41 ARG A N 20
ATOM 15466 C CA . ARG A 1 41 ? 13.275 -4.994 0.930 1.00 0.00 41 ARG A CA 20
ATOM 15467 C C . ARG A 1 41 ? 12.232 -3.947 1.290 1.00 0.00 41 ARG A C 20
ATOM 15468 O O . ARG A 1 41 ? 11.152 -4.269 1.781 1.00 0.00 41 ARG A O 20
ATOM 15489 N N . ASP A 1 42 ? 12.554 -2.701 1.024 1.00 0.00 42 ASP A N 20
ATOM 15490 C CA . ASP A 1 42 ? 11.735 -1.583 1.446 1.00 0.00 42 ASP A CA 20
ATOM 15491 C C . ASP A 1 42 ? 10.700 -1.204 0.391 1.00 0.00 42 ASP A C 20
ATOM 15492 O O . ASP A 1 42 ? 10.019 -0.187 0.520 1.00 0.00 42 ASP A O 20
ATOM 15501 N N . GLN A 1 43 ? 10.559 -2.021 -0.641 1.00 0.00 43 GLN A N 20
ATOM 15502 C CA . GLN A 1 43 ? 9.683 -1.663 -1.748 1.00 0.00 43 GLN A CA 20
ATOM 15503 C C . GLN A 1 43 ? 8.229 -2.004 -1.436 1.00 0.00 43 GLN A C 20
ATOM 15504 O O . GLN A 1 43 ? 7.700 -2.999 -1.926 1.00 0.00 43 GLN A O 20
ATOM 15518 N N . TRP A 1 44 ? 7.602 -1.166 -0.616 1.00 0.00 44 TRP A N 20
ATOM 15519 C CA . TRP A 1 44 ? 6.202 -1.324 -0.229 1.00 0.00 44 TRP A CA 20
ATOM 15520 C C . TRP A 1 44 ? 5.233 -0.888 -1.322 1.00 0.00 44 TRP A C 20
ATOM 15521 O O . TRP A 1 44 ? 4.469 0.057 -1.129 1.00 0.00 44 TRP A O 20
ATOM 15542 N N . PHE A 1 45 ? 5.276 -1.538 -2.473 1.00 0.00 45 PHE A N 20
ATOM 15543 C CA . PHE A 1 45 ? 4.361 -1.194 -3.551 1.00 0.00 45 PHE A CA 20
ATOM 15544 C C . PHE A 1 45 ? 3.057 -1.956 -3.360 1.00 0.00 45 PHE A C 20
ATOM 15545 O O . PHE A 1 45 ? 3.052 -3.183 -3.298 1.00 0.00 45 PHE A O 20
ATOM 15562 N N . PRO A 1 46 ? 1.947 -1.217 -3.191 1.00 0.00 46 PRO A N 20
ATOM 15563 C CA . PRO A 1 46 ? 0.604 -1.782 -3.098 1.00 0.00 46 PRO A CA 20
ATOM 15564 C C . PRO A 1 46 ? 0.376 -2.941 -4.070 1.00 0.00 46 PRO A C 20
ATOM 15565 O O . PRO A 1 46 ? 0.847 -2.894 -5.208 1.00 0.00 46 PRO A O 20
ATOM 15576 N N . TYR A 1 47 ? -0.327 -3.977 -3.602 1.00 0.00 47 TYR A N 20
ATOM 15577 C CA . TYR A 1 47 ? -0.500 -5.222 -4.363 1.00 0.00 47 TYR A CA 20
ATOM 15578 C C . TYR A 1 47 ? -0.847 -4.940 -5.825 1.00 0.00 47 TYR A C 20
ATOM 15579 O O . TYR A 1 47 ? -0.158 -5.397 -6.737 1.00 0.00 47 TYR A O 20
ATOM 15597 N N . CYS A 1 48 ? -1.904 -4.173 -6.033 1.00 0.00 48 CYS A N 20
ATOM 15598 C CA . CYS A 1 48 ? -2.267 -3.707 -7.364 1.00 0.00 48 CYS A CA 20
ATOM 15599 C C . CYS A 1 48 ? -1.705 -2.306 -7.574 1.00 0.00 48 CYS A C 20
ATOM 15600 O O . CYS A 1 48 ? -2.326 -1.318 -7.179 1.00 0.00 48 CYS A O 20
ATOM 15607 N N . TYR A 1 49 ? -0.516 -2.225 -8.170 1.00 0.00 49 TYR A N 20
ATOM 15608 C CA . TYR A 1 49 ? 0.188 -0.956 -8.323 1.00 0.00 49 TYR A CA 20
ATOM 15609 C C . TYR A 1 49 ? 1.508 -1.188 -9.045 1.00 0.00 49 TYR A C 20
ATOM 15610 O O . TYR A 1 49 ? 1.787 -2.299 -9.495 1.00 0.00 49 TYR A O 20
ATOM 15628 N N . ASP A 1 50 ? 2.317 -0.149 -9.148 1.00 0.00 50 ASP A N 20
ATOM 15629 C CA . ASP A 1 50 ? 3.577 -0.232 -9.864 1.00 0.00 50 ASP A CA 20
ATOM 15630 C C . ASP A 1 50 ? 4.748 -0.264 -8.899 1.00 0.00 50 ASP A C 20
ATOM 15631 O O . ASP A 1 50 ? 5.299 0.812 -8.596 1.00 0.00 50 ASP A O 20
#

Solvent-accessible surface area: 3512 Å² total; per-residue (Å²): 93,109,12,66,47,110,133,149,12,38,1,63,54,54,133,45,0,27,122,78,0,2,84,38,61,67,45,95,112,136,108,13,99,15,68,101,38,55,172,100,162,98,35,44,34,3,155,50,68,108

Nearest PDB structures (foldseek):
  7pqw-assembly1_A  TM=1.017E+00  e=1.409E-10  Acyrthosiphon pisum
  7bm8-assembly1_B  TM=2.939E-01  e=7.452E+00  Caulobacter vibrioides NA1000
  7pqw-assembly1_A  TM=1.009E+00  e=1.714E-10  Acyrthosiphon pisum
  7pqw-assembly1_A  TM=1.017E+00  e=3.350E-10  Acyrthosiphon pisum
  7pqw-assembly1_A  TM=1.006E+00  e=8.423E-10  Acyrthosiphon pisum

Secondary structure (DSSP, 8-state):
---SSSSSSSBS-HHHHHHHHHHHSS-TTS---EEEETTTS-EEEESS--

Radius of gyration: 9.63 Å; Cα contacts (8 Å, |Δi|>4): 86; chains: 1; bounding box: 29×20×18 Å

Foldseek 3Di:
DQDPPDGGFADQPQVVVQQVLLCVPPNVPHGFAFDQDVPVRRRRATPPGD